Protein AF-A0A8B8CWQ3-F1 (afdb_monomer)

pLDDT: mean 86.16, std 13.31, range [24.91, 98.25]

Organism: Crassostrea virginica (NCBI:txid6565)

InterPro domains:
  IPR000629 ATP-dependent RNA helicase DEAD-box, conserved site [PS00039] (168-176)
  IPR001567 Peptidase M3A/M3B catalytic domain [PF01432] (663-1117)
  IPR001650 Helicase, C-terminal domain-like [PF00271] (249-354)
  IPR001650 Helicase, C-terminal domain-like [PS51194] (233-393)
  IPR001650 Helicase, C-terminal domain-like [SM00490] (273-354)
  IPR011545 DEAD/DEAH-box helicase domain [PF00270] (44-210)
  IPR014001 Helicase superfamily 1/2, ATP-binding domain [PS51192] (51-222)
  IPR014001 Helicase superfamily 1/2, ATP-binding domain [SM00487] (39-237)
  IPR014014 RNA helicase, DEAD-box type, Q motif [PS51195] (20-48)
  IPR024077 Neurolysin/Thimet oligopeptidase, domain 2 [G3DSA:1.10.1370.10] (593-1114)
  IPR024079 Metallopeptidase, catalytic domain superfamily [G3DSA:3.40.390.10] (794-942)
  IPR027417 P-loop containing nucleoside triphosphate hydrolase [G3DSA:3.40.50.300] (9-224)
  IPR027417 P-loop containing nucleoside triphosphate hydrolase [G3DSA:3.40.50.300] (225-432)
  IPR027417 P-loop containing nucleoside triphosphate hydrolase [SSF52540] (89-375)
  IPR044765 DDX47/Rrp3, DEAD-box helicase domain [cd17954] (21-223)
  IPR050079 DEAD box RNA helicase [PTHR47959] (9-429)

Radius of gyration: 38.23 Å; Cα contacts (8 Å, |Δi|>4): 1808; chains: 1; bounding box: 106×77×117 Å

Solvent-accessible surface area (backbone atoms only — not comparable to full-atom values): 60442 Å² total; per-residue (Å²): 137,87,80,85,84,86,73,87,79,75,79,79,75,78,69,81,74,76,84,61,44,54,56,78,51,73,47,55,67,75,52,44,52,31,34,51,75,71,63,52,87,56,61,37,74,57,26,64,63,40,28,46,48,43,63,73,63,44,14,35,36,42,35,38,59,90,91,47,47,65,66,60,28,55,44,51,42,52,52,54,53,38,67,79,53,78,53,59,41,27,34,38,37,38,28,67,36,62,55,41,22,51,52,52,45,52,52,47,39,59,56,22,56,95,73,69,58,38,69,37,68,37,38,76,96,55,64,68,66,62,46,48,54,48,56,70,69,47,29,31,32,39,24,22,23,48,64,41,44,48,52,40,61,75,70,38,88,91,55,77,48,71,69,29,44,35,42,35,32,44,46,39,47,51,31,58,70,71,66,42,57,64,37,47,56,55,50,63,71,63,38,50,85,78,51,39,31,40,41,30,20,66,57,90,44,76,66,40,58,50,51,46,71,76,65,49,65,87,56,48,77,45,77,74,66,76,85,74,70,77,61,91,55,49,48,57,30,32,35,84,46,59,70,93,46,50,70,34,53,49,53,42,51,54,59,75,51,57,91,51,34,36,39,36,32,31,87,42,65,68,53,20,47,39,52,22,44,21,36,40,70,70,75,41,54,41,41,51,37,37,76,90,53,53,70,67,56,48,52,52,46,48,49,41,41,70,73,60,80,25,44,32,39,26,24,23,74,76,41,59,54,55,55,92,70,71,85,28,47,32,30,36,29,68,38,70,57,92,48,50,70,53,47,59,62,57,49,62,49,23,34,62,95,89,39,68,20,40,28,43,34,41,34,30,91,85,34,56,68,55,50,52,48,33,31,62,64,62,73,49,85,67,51,75,56,86,76,62,66,70,68,36,57,71,42,40,65,64,47,52,52,24,48,53,50,26,53,51,55,53,51,52,55,51,51,53,55,58,59,54,71,78,61,66,92,88,79,82,88,88,71,96,67,79,60,90,38,88,86,66,42,55,90,82,29,52,61,61,40,64,87,55,79,66,50,51,91,60,55,45,66,49,47,33,29,45,30,40,39,32,34,52,53,27,47,54,50,48,54,53,47,43,46,49,58,60,72,50,87,69,83,63,45,65,63,78,62,47,49,62,51,51,63,36,43,54,53,32,51,27,26,50,29,50,28,41,49,45,12,41,65,52,18,69,68,28,32,56,28,25,56,55,35,50,58,57,40,54,59,53,62,55,50,63,48,72,39,64,40,54,54,51,40,48,54,49,27,73,75,72,54,93,64,56,64,46,54,46,48,53,49,51,52,51,51,50,50,23,48,77,65,36,61,85,51,56,72,70,56,41,53,54,45,53,51,27,53,50,52,27,52,53,24,38,52,49,35,51,53,19,46,55,52,40,40,69,70,53,59,42,80,50,61,77,82,68,51,46,68,43,55,60,83,45,33,48,74,22,30,64,90,94,55,61,44,88,72,56,75,34,32,51,50,79,41,69,66,48,52,53,38,37,30,36,36,33,71,48,62,66,58,18,41,55,50,45,51,54,59,23,32,33,20,16,76,92,26,47,94,72,76,28,33,20,63,66,27,51,53,44,30,47,54,28,41,36,53,39,19,46,73,72,72,29,94,22,34,46,55,56,54,32,76,56,32,66,71,58,44,69,67,57,51,47,53,50,49,51,51,49,45,72,67,38,41,66,53,36,38,51,51,52,48,53,48,20,59,75,63,70,42,100,67,77,51,86,45,43,50,50,28,48,52,47,53,50,46,41,67,77,44,46,54,80,62,58,70,56,53,28,48,18,24,24,50,68,52,33,52,53,35,47,50,51,49,46,22,60,28,52,53,38,45,80,43,82,54,79,94,67,58,57,85,47,89,78,45,45,36,30,37,35,26,40,85,89,68,48,74,50,20,35,44,37,39,34,51,55,54,54,94,49,29,56,97,64,65,46,59,46,68,39,32,54,23,19,67,86,75,68,38,70,13,27,30,41,34,37,38,64,42,61,65,50,94,44,90,92,46,74,35,50,34,50,73,68,51,50,52,50,49,47,34,34,52,38,50,42,46,22,37,26,50,28,67,22,58,42,45,63,26,20,15,63,75,64,31,31,72,35,50,64,48,23,59,17,40,18,52,46,57,45,40,70,33,70,79,51,41,40,61,31,33,27,23,74,89,78,58,47,59,57,55,66,68,62,50,52,32,54,54,48,58,68,53,60,69,43,59,48,54,54,39,52,51,43,40,52,21,50,52,51,44,56,70,42,48,85,58,65,52,91,95,44,70,55,64,97,62,53,74,73,53,53,50,54,53,50,43,63,75,45,40,85,57,86,83,58,96,59,64,34,45,74,43,62,47,45,50,47,70,72,59,80,31,54,66,44,58,44,27,59,61,48,10,48,25,52,8,33,35,59,20,46,60,49,61,73,21,63,99,37,71,67,54,30,27,53,48,26,38,45,41,36,70,26,66,20,19,34,27,32,28,50,59,67,64,57,38,45,28,71,59,68,76,44,83,89,49,62,56,61,48,52,54,81,68,74,60,53,75,62,57,71,71,74,105

Nearest PDB structures (foldseek):
  3ber-assembly1_A  TM=9.905E-01  e=3.267E-24  Homo sapiens
  7pmm-assembly1_B  TM=9.055E-01  e=2.180E-25  Escherichia coli K-12
  8fkx-assembly1_NI  TM=7.529E-01  e=9.101E-26  Homo sapiens
  8c6j-assembly1_7  TM=8.654E-01  e=3.984E-22  Homo sapiens
  8dpe-assembly1_A  TM=5.293E-01  e=1.150E-20  Homo sapiens

Secondary structure (DSSP, 8-state):
---------------------TGGGT--HHHHHHHHHTT--S--HHHHHHHHHHHTT--EEEE--TTSSHHHHHHHHHHHHHHHS--SS-EEEE-SSHHHHHHHHHHHHHHTGGGT--EEEE-TTS-HHHHHHHHHT--SEEEE-HHHHHHHHHHSTT---TT--EEEETTHHHHTTTTTHHHHHHHHHHS-SSSEEEEEES---HHHHHHHHHH-SSPEEEE---TT---TTEEEEEEE--GGGHHHHHHHHHHHTTTS-EEEE-SSHHHHHHHHHHHHHTT--EEEE-TTS-HHHHHHHHHHHHTTS--EEEE-HHHHSS--PPP-SEEEESS--SSHHHHHHHHTTSS-TT--EEEEEEE-TT-HHHHHHHHHHHTSPPPBPP--HHHHHHTHHHHHHHHHHHHHHHHHHHHHHHHTTTS-S------------TT--TTT-GGG-TTS-------HHHHHHHHHHHHHHHHHHHHHHHHHHHH--SPPPHHHHHHHHHHHHHHHHHHHHHHHHHHHHH-HHHHHHHHHHHHHHHHHHGGGGG-HHHHHHHHHHHHHS---HHHHHHHHHHHHHHHHTTTTS-HHHHHHHHHHHHHHHHHHHHHHHHHHHHHHTT-EEE-GGGGTT--HHHHGGGS-TTS-TTT--EEE-S-HHHHHHHHHH---HHHHHHHHHHHHTTTSGGGTTTT--SHHHHHHHHHHHHHHHHHTT-SSHHHHHHTTSSS-SHHHHHHHHHHHHHHHHHHHHHHHHHHHHHTT-SS--TTTHHHHHHHHHHHHHTHHHHTTSGGG-BHHHHHHHHHHHHHHHH-EEEEE--SS--SSTT-EEEEEEETTS-EEEEEEEEEE--TTS-SS-EEEEEE--BTTTTBPPEEEEEEEEPPPSSTTSPPBPPHHHHHHHHHHHHHHHHHHT---SSGGGSTTSSS-TTTTTHHHHHHHHHHTSHHHHHTT---TTT-PPPPHHHHHHHHHHHHTTHHHHHHHHHHHHHHHHHTT-SS-BTTB---S--HHHHHHHHHHHH-SSPPPTT--GGGG-HHHHTSS-TT-TTHHHHHHHHHHHHHHHHHTTTT-HHHHHHHHHHHIIIIITSTTSS-HHHHHHHHHSS---SHHHHGGGTTHHHHHHH-

Structure (mmCIF, N/CA/C/O backbone):
data_AF-A0A8B8CWQ3-F1
#
_entry.id   AF-A0A8B8CWQ3-F1
#
loop_
_atom_site.group_PDB
_atom_site.id
_atom_site.type_symbol
_atom_site.label_atom_id
_atom_site.label_alt_id
_atom_site.label_comp_id
_atom_site.label_asym_id
_atom_site.label_entity_id
_atom_site.label_seq_id
_atom_site.pdbx_PDB_ins_code
_atom_site.Cartn_x
_atom_site.Cartn_y
_atom_site.Cartn_z
_atom_site.occupancy
_atom_site.B_iso_or_equiv
_atom_site.auth_seq_id
_atom_site.auth_comp_id
_atom_site.auth_asym_id
_atom_site.auth_atom_id
_atom_site.pdbx_PDB_model_num
ATOM 1 N N . MET A 1 1 ? -56.857 41.352 77.312 1.00 32.06 1 MET A N 1
ATOM 2 C CA . MET A 1 1 ? -56.234 42.102 76.203 1.00 32.06 1 MET A CA 1
ATOM 3 C C . MET A 1 1 ? -55.097 41.223 75.709 1.00 32.06 1 MET A C 1
ATOM 5 O O . MET A 1 1 ? -54.047 41.223 76.328 1.00 32.06 1 MET A O 1
ATOM 9 N N . THR A 1 2 ? -55.447 40.162 74.977 1.00 31.50 2 THR A N 1
ATOM 10 C CA . THR A 1 2 ? -55.599 40.093 73.499 1.00 31.50 2 THR A CA 1
ATOM 11 C C . THR A 1 2 ? -54.231 40.001 72.831 1.00 31.50 2 THR A C 1
ATOM 13 O O . THR A 1 2 ? -53.482 40.967 72.913 1.00 31.50 2 THR A O 1
ATOM 16 N N . ASP A 1 3 ? -53.823 38.951 72.130 1.00 27.33 3 ASP A N 1
ATOM 17 C CA . ASP A 1 3 ? -54.251 37.554 71.945 1.00 27.33 3 ASP A CA 1
ATOM 18 C C . ASP A 1 3 ? -52.964 36.854 71.460 1.00 27.33 3 ASP A C 1
ATOM 20 O O . ASP A 1 3 ? -52.205 37.432 70.686 1.00 27.33 3 ASP A O 1
ATOM 24 N N . GLY A 1 4 ? -52.609 35.689 71.992 1.00 27.59 4 GLY A N 1
ATOM 25 C CA . GLY A 1 4 ? -52.719 34.464 71.203 1.00 27.59 4 GLY A CA 1
ATOM 26 C C . GLY A 1 4 ? -51.349 33.817 70.986 1.00 27.59 4 GLY A C 1
ATOM 27 O O . GLY A 1 4 ? -50.651 34.116 70.021 1.00 27.59 4 GLY A O 1
ATOM 28 N N . GLU A 1 5 ? -50.972 32.928 71.905 1.00 28.45 5 GLU A N 1
ATOM 29 C CA . GLU A 1 5 ? -49.902 31.945 71.710 1.00 28.45 5 GLU A CA 1
ATOM 30 C C . GLU A 1 5 ? -50.290 30.969 70.582 1.00 28.45 5 GLU A C 1
ATOM 32 O O . GLU A 1 5 ? -51.454 30.559 70.505 1.00 28.45 5 GLU A O 1
ATOM 37 N N . PRO A 1 6 ? -49.362 30.574 69.693 1.00 31.52 6 PRO A N 1
ATOM 38 C CA . PRO A 1 6 ? -49.697 29.723 68.563 1.00 31.52 6 PRO A CA 1
ATOM 39 C C . PRO A 1 6 ? -49.896 28.271 69.013 1.00 31.52 6 PRO A C 1
ATOM 41 O O . PRO A 1 6 ? -48.964 27.579 69.422 1.00 31.52 6 PRO A O 1
ATOM 44 N N . GLN A 1 7 ? -51.141 27.813 68.897 1.00 28.03 7 GLN A N 1
ATOM 45 C CA . GLN A 1 7 ? -51.528 26.408 68.940 1.00 28.03 7 GLN A CA 1
ATOM 46 C C . GLN A 1 7 ? -51.033 25.669 67.687 1.00 28.03 7 GLN A C 1
ATOM 48 O O . GLN A 1 7 ? -51.183 26.158 66.570 1.00 28.03 7 GLN A O 1
ATOM 53 N N . ASN A 1 8 ? -50.483 24.472 67.917 1.00 33.59 8 ASN A N 1
ATOM 54 C CA . ASN A 1 8 ? -50.429 23.303 67.032 1.00 33.59 8 ASN A CA 1
ATOM 55 C C . ASN A 1 8 ? -51.016 23.497 65.619 1.00 33.59 8 ASN A C 1
ATOM 57 O O . ASN A 1 8 ? -52.211 23.293 65.401 1.00 33.59 8 ASN A O 1
ATOM 61 N N . SER A 1 9 ? -50.157 23.780 64.637 1.00 28.61 9 SER A N 1
ATOM 62 C CA . SER A 1 9 ? -50.464 23.512 63.234 1.00 28.61 9 SER A CA 1
ATOM 63 C C . SER A 1 9 ? -50.042 22.082 62.907 1.00 28.61 9 SER A C 1
ATOM 65 O O . SER A 1 9 ? -48.859 21.778 62.756 1.00 28.61 9 SER A O 1
ATOM 67 N N . THR A 1 10 ? -51.053 21.227 62.860 1.00 27.41 10 THR A N 1
ATOM 68 C CA . THR A 1 10 ? -51.132 19.916 62.221 1.00 27.41 10 THR A CA 1
ATOM 69 C C . THR A 1 10 ? -50.079 19.714 61.131 1.00 27.41 10 THR A C 1
ATOM 71 O O . THR A 1 10 ? -50.100 20.375 60.092 1.00 27.41 10 THR A O 1
ATOM 74 N N . SER A 1 11 ? -49.178 18.759 61.360 1.00 24.91 11 SER A N 1
ATOM 75 C CA . SER A 1 11 ? -48.439 18.081 60.304 1.00 24.91 11 SER A CA 1
ATOM 76 C C . SER A 1 11 ? -49.450 17.521 59.307 1.00 24.91 11 SER A C 1
ATOM 78 O O . SER A 1 11 ? -50.196 16.597 59.630 1.00 24.91 11 SER A O 1
ATOM 80 N N . LEU A 1 12 ? -49.508 18.109 58.113 1.00 29.52 12 LEU A N 1
ATOM 81 C CA . LEU A 1 12 ? -50.113 17.450 56.966 1.00 29.52 12 LEU A CA 1
ATOM 82 C C . LEU A 1 12 ? -49.233 16.237 56.671 1.00 29.52 12 LEU A C 1
ATOM 84 O O . LEU A 1 12 ? -48.138 16.370 56.132 1.00 29.52 12 LEU A O 1
ATOM 88 N N . GLU A 1 13 ? -49.699 15.080 57.129 1.00 27.64 13 GLU A N 1
ATOM 89 C CA . GLU A 1 13 ? -49.246 13.774 56.681 1.00 27.64 13 GLU A CA 1
ATOM 90 C C . GLU A 1 13 ? -49.321 13.764 55.147 1.00 27.64 13 GLU A C 1
ATOM 92 O O . GLU A 1 13 ? -50.398 13.676 54.555 1.00 27.64 13 GLU A O 1
ATOM 97 N N . GLU A 1 14 ? -48.173 13.909 54.482 1.00 30.64 14 GLU A N 1
ATOM 98 C CA . GLU A 1 14 ? -48.020 13.440 53.111 1.00 30.64 14 GLU A CA 1
ATOM 99 C C . GLU A 1 14 ? -48.166 11.921 53.178 1.00 30.64 14 GLU A C 1
ATOM 101 O O . GLU A 1 14 ? -47.252 11.215 53.604 1.00 30.64 14 GLU A O 1
ATOM 106 N N . GLY A 1 15 ? -49.369 11.440 52.859 1.00 30.83 15 GLY A N 1
ATOM 107 C CA . GLY A 1 15 ? -49.688 10.021 52.862 1.00 30.83 15 GLY A CA 1
ATOM 108 C C . GLY A 1 15 ? -48.645 9.232 52.079 1.00 30.83 15 GLY A C 1
ATOM 109 O O . GLY A 1 15 ? -48.282 9.596 50.958 1.00 30.83 15 GLY A O 1
ATOM 110 N N . GLU A 1 16 ? -48.167 8.146 52.680 1.00 33.50 16 GLU A N 1
ATOM 111 C CA . GLU A 1 16 ? -47.409 7.116 51.986 1.00 33.50 16 GLU A CA 1
ATOM 112 C C . GLU A 1 16 ? -48.241 6.639 50.780 1.00 33.50 16 GLU A C 1
ATOM 114 O O . GLU A 1 16 ? -49.188 5.870 50.931 1.00 33.50 16 GLU A O 1
ATOM 119 N N . GLU A 1 17 ? -47.933 7.123 49.567 1.00 42.03 17 GLU A N 1
ATOM 120 C CA . GLU A 1 17 ? -48.449 6.520 48.335 1.00 42.03 17 GLU A CA 1
ATOM 121 C C . GLU A 1 17 ? -47.972 5.058 48.328 1.00 42.03 17 GLU A C 1
ATOM 123 O O . GLU A 1 17 ? -46.787 4.785 48.103 1.00 42.03 17 GLU A O 1
ATOM 128 N N . GLU A 1 18 ? -48.885 4.113 48.579 1.00 44.00 18 GLU A N 1
ATOM 129 C CA . GLU A 1 18 ? -48.667 2.689 48.326 1.00 44.00 18 GLU A CA 1
ATOM 130 C C . GLU A 1 18 ? -47.993 2.533 46.955 1.00 44.00 18 GLU A C 1
ATOM 132 O O . GLU A 1 18 ? -48.517 2.972 45.926 1.00 44.00 18 GLU A O 1
ATOM 137 N N . LYS A 1 19 ? -46.804 1.918 46.922 1.00 58.00 19 LYS A N 1
ATOM 138 C CA . LYS A 1 19 ? -46.088 1.627 45.673 1.00 58.00 19 LYS A CA 1
ATOM 139 C C . LYS A 1 19 ? -46.887 0.605 44.860 1.00 58.00 19 LYS A C 1
ATOM 141 O O . LYS A 1 19 ? -46.631 -0.594 44.944 1.00 58.00 19 LYS A O 1
ATOM 146 N N . GLN A 1 20 ? -47.843 1.081 44.063 1.00 76.50 20 GLN A N 1
ATOM 147 C CA . GLN A 1 20 ? -48.576 0.262 43.101 1.00 76.50 20 GLN A CA 1
ATOM 148 C C . GLN A 1 20 ? -47.587 -0.461 42.181 1.00 76.50 20 GLN A C 1
ATOM 150 O O . GLN A 1 20 ? -46.617 0.128 41.706 1.00 76.50 20 GLN A O 1
ATOM 155 N N . THR A 1 21 ? -47.833 -1.743 41.929 1.00 88.94 21 THR A N 1
ATOM 156 C CA . THR A 1 21 ? -47.011 -2.606 41.070 1.00 88.94 21 THR A CA 1
ATOM 157 C C . THR A 1 21 ? -47.700 -2.811 39.722 1.00 88.94 21 THR A C 1
ATOM 159 O O . THR A 1 21 ? -48.902 -2.591 39.594 1.00 88.94 21 THR A O 1
ATOM 162 N N . PHE A 1 22 ? -46.982 -3.270 38.693 1.00 90.25 22 PHE A N 1
ATOM 163 C CA . PHE A 1 22 ? -47.629 -3.622 37.418 1.00 90.25 22 PHE A CA 1
ATOM 164 C C . PHE A 1 22 ? -48.702 -4.709 37.598 1.00 90.25 22 PHE A C 1
ATOM 166 O O . PHE A 1 22 ? -49.772 -4.618 36.997 1.00 90.25 22 PHE A O 1
ATOM 173 N N . LYS A 1 23 ? -48.470 -5.666 38.506 1.00 89.69 23 LYS A N 1
ATOM 174 C CA . LYS A 1 23 ? -49.441 -6.705 38.869 1.00 89.69 23 LYS A CA 1
ATOM 175 C C . LYS A 1 23 ? -50.722 -6.120 39.470 1.00 89.69 23 LYS A C 1
ATOM 177 O O . LYS A 1 23 ? -51.814 -6.536 39.095 1.00 89.69 23 LYS A O 1
ATOM 182 N N . SER A 1 24 ? -50.621 -5.095 40.325 1.00 89.75 24 SER A N 1
ATOM 183 C CA . SER A 1 24 ? -51.809 -4.421 40.879 1.00 89.75 24 SER A CA 1
ATOM 184 C C . SER A 1 24 ? -52.592 -3.597 39.848 1.00 89.75 24 SER A C 1
ATOM 186 O O . SER A 1 24 ? -53.738 -3.251 40.110 1.00 89.75 24 SER A O 1
ATOM 188 N N . LEU A 1 25 ? -52.014 -3.299 38.675 1.00 90.69 25 LEU A N 1
ATOM 189 C CA . LEU A 1 25 ? -52.720 -2.658 37.553 1.00 90.69 25 LEU A CA 1
ATOM 190 C C . LEU A 1 25 ? -53.482 -3.657 36.662 1.00 90.69 25 LEU A C 1
ATOM 192 O O . LEU A 1 25 ? -54.095 -3.247 35.678 1.00 90.69 25 LEU A O 1
ATOM 196 N N . GLY A 1 26 ? -53.443 -4.955 36.987 1.00 88.94 26 GLY A N 1
ATOM 197 C CA . GLY A 1 26 ? -54.087 -6.014 36.209 1.00 88.94 26 GLY A CA 1
ATOM 198 C C . GLY A 1 26 ? -53.223 -6.591 35.082 1.00 88.94 26 GLY A C 1
ATOM 199 O O . GLY A 1 26 ? -53.770 -7.223 34.178 1.00 88.94 26 GLY A O 1
ATOM 200 N N . ILE A 1 27 ? -51.901 -6.374 35.112 1.00 93.50 27 ILE A N 1
ATOM 201 C CA . ILE A 1 27 ? -50.961 -6.987 34.162 1.00 93.50 27 ILE A CA 1
ATOM 202 C C . ILE A 1 27 ? -50.661 -8.442 34.556 1.00 93.50 27 ILE A C 1
ATOM 204 O O . ILE A 1 27 ? -50.439 -8.733 35.731 1.00 93.50 27 ILE A O 1
ATOM 208 N N . VAL A 1 28 ? -50.658 -9.352 33.576 1.00 93.06 28 VAL A N 1
ATOM 209 C CA . VAL A 1 28 ? -50.370 -10.786 33.765 1.00 93.06 28 VAL A CA 1
ATOM 210 C C . VAL A 1 28 ? -48.898 -11.052 34.085 1.00 93.06 28 VAL A C 1
ATOM 212 O O . VAL A 1 28 ? -48.015 -10.329 33.624 1.00 93.06 28 VAL A O 1
ATOM 215 N N . ASP A 1 29 ? -48.634 -12.142 34.813 1.00 91.38 29 ASP A N 1
ATOM 216 C CA . ASP A 1 29 ? -47.306 -12.469 35.354 1.00 91.38 29 ASP A CA 1
ATOM 217 C C . ASP A 1 29 ? -46.197 -12.478 34.284 1.00 91.38 29 ASP A C 1
ATOM 219 O O . ASP A 1 29 ? -45.156 -11.860 34.481 1.00 91.38 29 ASP A O 1
ATOM 223 N N . VAL A 1 30 ? -46.456 -13.048 33.101 1.00 90.75 30 VAL A N 1
ATOM 224 C CA . VAL A 1 30 ? -45.484 -13.106 31.986 1.00 90.75 30 VAL A CA 1
ATOM 225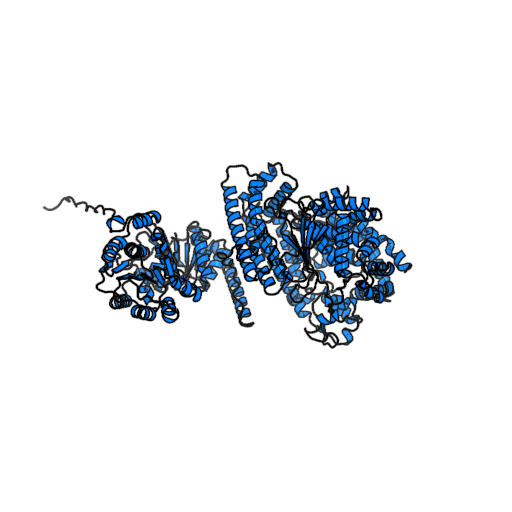 C C . VAL A 1 30 ? -45.022 -11.715 31.529 1.00 90.75 30 VAL A C 1
ATOM 227 O O . VAL A 1 30 ? -43.861 -11.520 31.171 1.00 90.75 30 VAL A O 1
ATOM 230 N N . LEU A 1 31 ? -45.918 -10.723 31.541 1.00 91.62 31 LEU A N 1
ATOM 231 C CA . LEU A 1 31 ? -45.577 -9.347 31.175 1.00 91.62 31 LEU A CA 1
ATOM 232 C C . LEU A 1 31 ? -44.981 -8.572 32.357 1.00 91.62 31 LEU A C 1
ATOM 234 O O . LEU A 1 31 ? -44.175 -7.669 32.139 1.00 91.62 31 LEU A O 1
ATOM 238 N N . CYS A 1 32 ? -45.322 -8.929 33.600 1.00 91.31 32 CYS A N 1
ATOM 239 C CA . CYS A 1 32 ? -44.632 -8.408 34.781 1.00 91.31 32 CYS A CA 1
ATOM 240 C C . CYS A 1 32 ? -43.155 -8.830 34.799 1.00 91.31 32 CYS A C 1
ATOM 242 O O . CYS A 1 32 ? -42.296 -7.976 35.013 1.00 91.31 32 CYS A O 1
ATOM 244 N N . GLU A 1 33 ? -42.850 -10.091 34.485 1.00 89.06 33 GLU A N 1
ATOM 245 C CA . GLU A 1 33 ? -41.472 -10.584 34.342 1.00 89.06 33 GLU A CA 1
ATOM 246 C C . GLU A 1 33 ? -40.707 -9.821 33.250 1.00 89.06 33 GLU A C 1
ATOM 248 O O . GLU A 1 33 ? -39.565 -9.408 33.459 1.00 89.06 33 GLU A O 1
ATOM 253 N N . ALA A 1 34 ? -41.347 -9.553 32.106 1.00 89.31 34 ALA A N 1
ATOM 254 C CA . ALA A 1 34 ? -40.750 -8.742 31.044 1.00 89.31 34 ALA A CA 1
ATOM 255 C C . ALA A 1 34 ? -40.442 -7.306 31.519 1.00 89.31 34 ALA A C 1
ATOM 257 O O . ALA A 1 34 ? -39.368 -6.769 31.240 1.00 89.31 34 ALA A O 1
ATOM 258 N N . CYS A 1 35 ? -41.338 -6.684 32.295 1.00 89.25 35 CYS A N 1
ATOM 259 C CA . CYS A 1 35 ? -41.077 -5.383 32.919 1.00 89.25 35 CYS A CA 1
ATOM 260 C C . CYS A 1 35 ? -39.890 -5.429 33.898 1.00 89.25 35 CYS A C 1
ATOM 262 O O . CYS A 1 35 ? -39.070 -4.507 33.904 1.00 89.25 35 CYS A O 1
ATOM 264 N N . GLU A 1 36 ? -39.756 -6.488 34.698 1.00 86.50 36 GLU A N 1
ATOM 265 C CA . GLU A 1 36 ? -38.629 -6.664 35.623 1.00 86.50 36 GLU A CA 1
ATOM 266 C C . GLU A 1 36 ? -37.293 -6.836 34.890 1.00 86.50 36 GLU A C 1
ATOM 268 O O . GLU A 1 36 ? -36.308 -6.186 35.254 1.00 86.50 36 GLU A O 1
ATOM 273 N N . GLN A 1 37 ? -37.265 -7.623 33.809 1.00 85.69 37 GLN A N 1
ATOM 274 C CA . GLN A 1 37 ? -36.088 -7.788 32.944 1.00 85.69 37 GLN A CA 1
ATOM 275 C C . GLN A 1 37 ? -35.660 -6.461 32.302 1.00 85.69 37 GLN A C 1
ATOM 277 O O . GLN A 1 37 ? -34.469 -6.150 32.229 1.00 85.69 37 GLN A O 1
ATOM 282 N N . LEU A 1 38 ? -36.633 -5.623 31.930 1.00 83.56 38 LEU A N 1
ATOM 283 C CA . LEU A 1 38 ? -36.410 -4.254 31.454 1.00 83.56 38 LEU A CA 1
ATOM 284 C C . LEU A 1 38 ? -36.100 -3.249 32.573 1.00 83.56 38 LEU A C 1
ATOM 286 O O . LEU A 1 38 ? -35.913 -2.059 32.307 1.00 83.56 38 LEU A O 1
ATOM 290 N N . LYS A 1 39 ? -35.995 -3.712 33.825 1.00 85.94 39 LYS A N 1
ATOM 291 C CA . LYS A 1 39 ? -35.701 -2.918 35.027 1.00 85.94 39 LYS A CA 1
ATOM 292 C C . LYS A 1 39 ? -36.759 -1.846 35.325 1.00 85.94 39 LYS A C 1
ATOM 294 O O . LYS A 1 39 ? -36.456 -0.831 35.961 1.00 85.94 39 LYS A O 1
ATOM 299 N N . TRP A 1 40 ? -38.008 -2.061 34.912 1.00 86.00 40 TRP A N 1
ATOM 300 C CA . TRP A 1 40 ? -39.143 -1.191 35.226 1.00 86.00 40 TRP A CA 1
ATOM 301 C C . TRP A 1 40 ? -39.664 -1.505 36.630 1.00 86.00 40 TRP A C 1
ATOM 303 O O . TRP A 1 40 ? -40.588 -2.286 36.818 1.00 86.00 40 TRP A O 1
ATOM 313 N N . LYS A 1 41 ? -39.045 -0.887 37.641 1.00 77.38 41 LYS A N 1
ATOM 314 C CA . LYS A 1 41 ? -39.322 -1.186 39.058 1.00 77.38 41 LYS A CA 1
ATOM 315 C C . LYS A 1 41 ? -40.734 -0.808 39.527 1.00 77.38 41 LYS A C 1
ATOM 317 O O . LYS A 1 41 ? -41.227 -1.405 40.475 1.00 77.38 41 LYS A O 1
ATOM 322 N N . ALA A 1 42 ? -41.351 0.211 38.926 1.00 85.00 42 ALA A N 1
ATOM 323 C CA . ALA A 1 42 ? -42.695 0.671 39.275 1.00 85.00 42 ALA A CA 1
ATOM 324 C C . ALA A 1 42 ? -43.361 1.388 38.082 1.00 85.00 42 ALA A C 1
ATOM 326 O O . ALA A 1 42 ? -42.652 2.045 37.310 1.00 85.00 42 ALA A O 1
ATOM 327 N N . PRO A 1 43 ? -44.698 1.313 37.942 1.00 89.25 43 PRO A N 1
ATOM 328 C CA . PRO A 1 43 ? -45.438 2.013 36.903 1.00 89.25 43 PRO A CA 1
ATOM 329 C C . PRO A 1 43 ? -45.381 3.536 37.077 1.00 89.25 43 PRO A C 1
ATOM 331 O O . PRO A 1 43 ? -45.577 4.093 38.167 1.00 89.25 43 PRO A O 1
ATOM 334 N N . THR A 1 44 ? -45.148 4.235 35.967 1.00 88.88 44 THR A N 1
ATOM 335 C CA . THR A 1 44 ? -45.184 5.702 35.927 1.00 88.88 44 THR A CA 1
ATOM 336 C C . THR A 1 44 ? -46.612 6.222 36.103 1.00 88.88 44 THR A C 1
ATOM 338 O O . THR A 1 44 ? -47.577 5.495 35.888 1.00 88.88 44 THR A O 1
ATOM 341 N N . LYS A 1 45 ? -46.782 7.499 36.467 1.00 86.88 45 LYS A N 1
ATOM 342 C CA . LYS A 1 45 ? -48.118 8.081 36.703 1.00 86.88 45 LYS A CA 1
ATOM 343 C C . LYS A 1 45 ? -49.073 7.896 35.508 1.00 86.88 45 LYS A C 1
ATOM 345 O O . LYS A 1 45 ? -50.213 7.500 35.696 1.00 86.88 45 LYS A O 1
ATOM 350 N N . ILE A 1 46 ? -48.593 8.091 34.272 1.00 88.69 46 ILE A N 1
ATOM 351 C CA . ILE A 1 46 ? -49.405 7.843 33.065 1.00 88.69 46 ILE A CA 1
ATOM 352 C C . ILE A 1 46 ? -49.742 6.358 32.877 1.00 88.69 46 ILE A C 1
ATOM 354 O O . ILE A 1 46 ? -50.825 6.045 32.400 1.00 88.69 46 ILE A O 1
ATOM 358 N N . GLN A 1 47 ? -48.851 5.441 33.265 1.00 92.69 47 GLN A N 1
ATOM 359 C CA . GLN A 1 47 ? -49.100 4.000 33.198 1.00 92.69 47 GLN A CA 1
ATOM 360 C C . GLN A 1 47 ? -50.141 3.561 34.236 1.00 92.69 47 GLN A C 1
ATOM 362 O O . GLN A 1 47 ? -51.045 2.813 33.878 1.00 92.69 47 GLN A O 1
ATOM 367 N N . ARG A 1 48 ? -50.059 4.061 35.479 1.00 91.50 48 ARG A N 1
ATOM 368 C CA . ARG A 1 48 ? -51.023 3.761 36.558 1.00 91.50 48 ARG A CA 1
ATOM 369 C C . ARG A 1 48 ? -52.458 4.090 36.157 1.00 91.50 48 ARG A C 1
ATOM 371 O O . ARG A 1 48 ? -53.354 3.290 36.380 1.00 91.50 48 ARG A O 1
ATOM 378 N N . GLU A 1 49 ? -52.645 5.239 35.520 1.00 90.00 49 GLU A N 1
ATOM 379 C CA . GLU A 1 49 ? -53.966 5.734 35.132 1.00 90.00 49 GLU A CA 1
ATOM 380 C C . GLU A 1 49 ? -54.465 5.129 33.806 1.00 90.00 49 GLU A C 1
ATOM 382 O O . GLU A 1 49 ? -55.640 4.792 33.668 1.00 90.00 49 GLU A O 1
ATOM 387 N N . ALA A 1 50 ? -53.590 4.974 32.804 1.00 93.06 50 ALA A N 1
ATOM 388 C CA . ALA A 1 50 ? -54.012 4.555 31.465 1.00 93.06 50 ALA A CA 1
ATOM 389 C C . ALA A 1 50 ? -54.144 3.032 31.301 1.00 93.06 50 ALA A C 1
ATOM 391 O O . ALA A 1 50 ? -55.021 2.586 30.559 1.00 93.06 50 ALA A O 1
ATOM 392 N N . ILE A 1 51 ? -53.299 2.229 31.963 1.00 94.62 51 ILE A N 1
ATOM 393 C CA . ILE A 1 51 ? -53.272 0.767 31.778 1.00 94.62 51 ILE A CA 1
ATOM 394 C C . ILE A 1 51 ? -54.596 0.106 32.199 1.00 94.62 51 ILE A C 1
ATOM 396 O O . ILE A 1 51 ? -55.158 -0.613 31.369 1.00 94.62 51 ILE A O 1
ATOM 400 N N . PRO A 1 52 ? -55.150 0.349 33.406 1.00 92.75 52 PRO A N 1
ATOM 401 C CA . PRO A 1 52 ? -56.385 -0.316 33.835 1.00 92.75 52 PRO A CA 1
ATOM 402 C C . PRO A 1 52 ? -57.567 -0.002 32.911 1.00 92.75 52 PRO A C 1
ATOM 404 O O . PRO A 1 52 ? -58.357 -0.879 32.565 1.00 92.75 52 PRO A O 1
ATOM 407 N N . VAL A 1 53 ? -57.649 1.246 32.451 1.00 92.00 53 VAL A N 1
ATOM 408 C CA . VAL A 1 53 ? -58.698 1.722 31.543 1.00 92.00 53 VAL A CA 1
ATOM 409 C C . VAL A 1 53 ? -58.567 1.093 30.152 1.00 92.00 53 VAL A C 1
ATOM 411 O O . VAL A 1 53 ? -59.564 0.666 29.562 1.00 92.00 53 VAL A O 1
ATOM 414 N N . ALA A 1 54 ? -57.341 0.990 29.633 1.00 92.25 54 ALA A N 1
ATOM 415 C CA . ALA A 1 54 ? -57.075 0.337 28.355 1.00 92.25 54 ALA A CA 1
ATOM 416 C C . ALA A 1 54 ? -57.379 -1.174 28.401 1.00 92.25 54 ALA A C 1
ATOM 418 O O . ALA A 1 54 ? -57.919 -1.715 27.435 1.00 92.25 54 ALA A O 1
ATOM 419 N N . LEU A 1 55 ? -57.098 -1.849 29.524 1.00 91.81 55 LEU A N 1
ATOM 420 C CA . LEU A 1 55 ? -57.421 -3.269 29.737 1.00 91.81 55 LEU A CA 1
ATOM 421 C C . LEU A 1 55 ? -58.931 -3.543 29.794 1.00 91.81 55 LEU A C 1
ATOM 423 O O . LEU A 1 55 ? -59.379 -4.591 29.337 1.00 91.81 55 LEU A O 1
ATOM 427 N N . GLN A 1 56 ? -59.730 -2.591 30.282 1.00 90.38 56 GLN A N 1
ATOM 428 C CA . GLN A 1 56 ? -61.199 -2.666 30.243 1.00 90.38 56 GLN A CA 1
ATOM 429 C C . GLN A 1 56 ? -61.773 -2.491 28.824 1.00 90.38 56 GLN A C 1
ATOM 431 O O . GLN A 1 56 ? -62.981 -2.609 28.617 1.00 90.38 56 GLN A O 1
ATOM 436 N N . GLY A 1 57 ? -60.923 -2.214 27.831 1.00 86.88 57 GLY A N 1
ATOM 437 C CA . GLY A 1 57 ? -61.325 -2.026 26.443 1.00 86.88 57 GLY A CA 1
ATOM 438 C C . GLY A 1 57 ? -61.896 -0.640 26.150 1.00 86.88 57 GLY A C 1
ATOM 439 O O . GLY A 1 57 ? -62.620 -0.491 25.170 1.00 86.88 57 GLY A O 1
ATOM 440 N N . SER A 1 58 ? -61.602 0.376 26.960 1.00 90.31 58 SER A N 1
ATOM 441 C CA . SER A 1 58 ? -61.972 1.757 26.627 1.00 90.31 58 SER A CA 1
ATOM 442 C C . SER A 1 58 ? -60.969 2.382 25.653 1.00 90.31 58 SER A C 1
ATOM 444 O O . SER A 1 58 ? -59.780 2.062 25.676 1.00 90.31 58 SER A O 1
ATOM 446 N N . ASP A 1 59 ? -61.439 3.305 24.815 1.00 94.62 59 ASP A N 1
ATOM 447 C CA . ASP A 1 59 ? -60.562 4.203 24.062 1.00 94.62 59 ASP A CA 1
ATOM 448 C C . ASP A 1 59 ? -59.892 5.190 25.037 1.00 94.62 59 ASP A C 1
ATOM 450 O O . ASP A 1 59 ? -60.529 5.656 25.985 1.00 94.62 59 ASP A O 1
ATOM 454 N N . VAL A 1 60 ? -58.616 5.529 24.826 1.00 94.69 60 VAL A N 1
ATOM 455 C CA . VAL A 1 60 ? -57.832 6.331 25.789 1.00 94.69 60 VAL A CA 1
ATOM 456 C C . VAL A 1 60 ? -57.185 7.532 25.119 1.00 94.69 60 VAL A C 1
ATOM 458 O O . VAL A 1 60 ? -56.624 7.428 24.029 1.00 94.69 60 VAL A O 1
ATOM 461 N N . ILE A 1 61 ? -57.217 8.671 25.811 1.00 93.50 61 ILE A N 1
ATOM 462 C CA . ILE A 1 61 ? -56.424 9.859 25.489 1.00 93.50 61 ILE A CA 1
ATOM 463 C C . ILE A 1 61 ? -55.424 10.081 26.618 1.00 93.50 61 ILE A C 1
ATOM 465 O O . ILE A 1 61 ? -55.808 10.529 27.696 1.00 93.50 61 ILE A O 1
ATOM 469 N N . GLY A 1 62 ? -54.150 9.799 26.362 1.00 90.19 62 GLY A N 1
ATOM 470 C CA . GLY A 1 62 ? -53.062 10.020 27.310 1.00 90.19 62 GLY A CA 1
ATOM 471 C C . GLY A 1 62 ? -52.323 11.329 27.040 1.00 90.19 62 GLY A C 1
ATOM 472 O O . GLY A 1 62 ? -51.614 11.453 26.037 1.00 90.19 62 GLY A O 1
ATOM 473 N N . LEU A 1 63 ? -52.452 12.295 27.952 1.00 85.38 63 LEU A N 1
ATOM 474 C CA . LEU A 1 63 ? -51.714 13.558 27.940 1.00 85.38 63 LEU A CA 1
ATOM 475 C C . LEU A 1 63 ? -50.607 13.541 28.992 1.00 85.38 63 LEU A C 1
ATOM 477 O O . LEU A 1 63 ? -50.859 13.666 30.193 1.00 85.38 63 LEU A O 1
ATOM 481 N N . ALA A 1 64 ? -49.372 13.388 28.520 1.00 80.69 64 ALA A N 1
ATOM 482 C CA . ALA A 1 64 ? -48.191 13.410 29.369 1.00 80.69 64 ALA A CA 1
ATOM 483 C C . ALA A 1 64 ? -46.946 13.838 28.583 1.00 80.69 64 ALA A C 1
ATOM 485 O O . ALA A 1 64 ? -46.844 13.638 27.367 1.00 80.69 64 ALA A O 1
ATOM 486 N N . GLU A 1 65 ? -45.961 14.392 29.284 1.00 67.88 65 GLU A N 1
ATOM 487 C CA . GLU A 1 65 ? -44.696 14.836 28.699 1.00 67.88 65 GLU A CA 1
ATOM 488 C C . GLU A 1 65 ? -43.884 13.691 28.061 1.00 67.88 65 GLU A C 1
ATOM 490 O O . GLU A 1 65 ? -44.210 12.503 28.169 1.00 67.88 65 GLU A O 1
ATOM 495 N N . THR A 1 66 ? -42.833 14.038 27.318 1.00 66.56 66 THR A N 1
ATOM 496 C CA . THR A 1 66 ? -41.939 13.035 26.710 1.00 66.56 66 THR A CA 1
ATOM 497 C C . THR A 1 66 ? -41.114 12.359 27.805 1.00 66.56 66 THR A C 1
ATOM 499 O O . THR A 1 66 ? -40.630 13.036 28.701 1.00 66.56 66 THR A O 1
ATOM 502 N N . GLY A 1 67 ? -40.941 11.036 27.741 1.00 65.06 67 GLY A N 1
ATOM 503 C CA . GLY A 1 67 ? -40.225 10.281 28.780 1.00 65.06 67 GLY A CA 1
ATOM 504 C C . GLY A 1 67 ? -41.078 9.886 29.993 1.00 65.06 67 GLY A C 1
ATOM 505 O O . GLY A 1 67 ? -40.568 9.252 30.908 1.00 65.06 67 GLY A O 1
ATOM 506 N N . SER A 1 68 ? -42.381 10.178 29.983 1.00 71.69 68 SER A N 1
ATOM 507 C CA . SER A 1 68 ? -43.320 9.778 31.043 1.00 71.69 68 SER A CA 1
ATOM 508 C C . SER A 1 68 ? -43.701 8.289 31.030 1.00 71.69 68 SER A C 1
ATOM 510 O O . SER A 1 68 ? -44.401 7.844 31.931 1.00 71.69 68 SER A O 1
ATOM 512 N N . GLY A 1 69 ? -43.256 7.496 30.046 1.00 81.94 69 GLY A N 1
ATOM 513 C CA . GLY A 1 69 ? -43.557 6.057 29.950 1.00 81.94 69 GLY A CA 1
ATOM 514 C C . GLY A 1 69 ? -44.780 5.686 29.095 1.00 81.94 69 GLY A C 1
ATOM 515 O O . GLY A 1 69 ? -45.317 4.589 29.252 1.00 81.94 69 GLY A O 1
ATOM 516 N N . LYS A 1 70 ? -45.216 6.570 28.181 1.00 89.12 70 LYS A N 1
ATOM 517 C CA . LYS A 1 70 ? -46.393 6.379 27.300 1.00 89.12 70 LYS A CA 1
ATOM 518 C C . LYS A 1 70 ? -46.352 5.090 26.476 1.00 89.12 70 LYS A C 1
ATOM 520 O O . LYS A 1 70 ? -47.373 4.425 26.371 1.00 89.12 70 LYS A O 1
ATOM 525 N N . THR A 1 71 ? -45.182 4.700 25.969 1.00 90.81 71 THR A N 1
ATOM 526 C CA . THR A 1 71 ? -45.026 3.469 25.177 1.00 90.81 71 THR A CA 1
ATOM 527 C C . THR A 1 71 ? -45.459 2.229 25.950 1.00 90.81 71 THR A C 1
ATOM 529 O O . THR A 1 71 ? -46.275 1.457 25.460 1.00 90.81 71 THR A O 1
ATOM 532 N N . GLY A 1 72 ? -45.014 2.084 27.203 1.00 90.19 72 GLY A N 1
ATOM 533 C CA . GLY A 1 72 ? -45.466 0.995 28.074 1.00 90.19 72 GLY A CA 1
ATOM 534 C C . GLY A 1 72 ? -46.968 1.048 28.373 1.00 90.19 72 GLY A C 1
ATOM 535 O O . GLY A 1 72 ? -47.606 0.004 28.465 1.00 90.19 72 GLY A O 1
ATOM 536 N N . ALA A 1 73 ? -47.549 2.251 28.455 1.00 93.12 73 ALA A N 1
ATOM 537 C CA . ALA A 1 73 ? -48.967 2.439 28.763 1.00 93.12 73 ALA A CA 1
ATOM 538 C C . ALA A 1 73 ? -49.908 1.898 27.672 1.00 93.12 73 ALA A C 1
ATOM 540 O O . ALA A 1 73 ? -51.006 1.458 28.001 1.00 93.12 73 ALA A O 1
ATOM 541 N N . PHE A 1 74 ? -49.494 1.895 26.398 1.00 95.06 74 PHE A N 1
ATOM 542 C CA . PHE A 1 74 ? -50.262 1.251 25.324 1.00 95.06 74 PHE A CA 1
ATOM 543 C C . PHE A 1 74 ? -49.748 -0.137 24.940 1.00 95.06 74 PHE A C 1
ATOM 545 O O . PHE A 1 74 ? -50.550 -0.977 24.541 1.00 95.06 74 PHE A O 1
ATOM 552 N N . ALA A 1 75 ? -48.444 -0.406 25.055 1.00 95.31 75 ALA A N 1
ATOM 553 C CA . ALA A 1 75 ? -47.880 -1.686 24.640 1.00 95.31 75 ALA A CA 1
ATOM 554 C C . ALA A 1 75 ? -48.346 -2.835 25.544 1.00 95.31 75 ALA A C 1
ATOM 556 O O . ALA A 1 75 ? -48.767 -3.871 25.035 1.00 95.31 75 ALA A O 1
ATOM 557 N N . LEU A 1 76 ? -48.348 -2.635 26.867 1.00 94.69 76 LEU A N 1
ATOM 558 C CA . LEU A 1 76 ? -48.721 -3.672 27.835 1.00 94.69 76 LEU A CA 1
ATOM 559 C C . LEU A 1 76 ? -50.174 -4.168 27.664 1.00 94.69 76 LEU A C 1
ATOM 561 O O . LEU A 1 76 ? -50.359 -5.378 27.521 1.00 94.69 76 LEU A O 1
ATOM 565 N N . PRO A 1 77 ? -51.206 -3.299 27.574 1.00 94.56 77 PRO A N 1
ATOM 566 C CA . PRO A 1 77 ? -52.576 -3.751 27.312 1.00 94.56 77 PRO A CA 1
ATOM 567 C C . PRO A 1 77 ? -52.752 -4.470 25.966 1.00 94.56 77 PRO A C 1
ATOM 569 O O . PRO A 1 77 ? -53.516 -5.435 25.870 1.00 94.56 77 PRO A O 1
ATOM 572 N N . ILE A 1 78 ? -52.042 -4.023 24.921 1.00 95.81 78 ILE A N 1
ATOM 573 C CA . ILE A 1 78 ? -52.093 -4.643 23.587 1.00 95.81 78 ILE A CA 1
ATOM 574 C C . ILE A 1 78 ? -51.501 -6.051 23.635 1.00 95.81 78 ILE A C 1
ATOM 576 O O . ILE A 1 78 ? -52.135 -6.991 23.158 1.00 95.81 78 ILE A O 1
ATOM 580 N N . LEU A 1 79 ? -50.314 -6.203 24.228 1.00 94.75 79 LEU A N 1
ATOM 581 C CA . LEU A 1 79 ? -49.639 -7.493 24.362 1.00 94.75 79 LEU A CA 1
ATOM 582 C C . LEU A 1 79 ? -50.444 -8.466 25.223 1.00 94.75 79 LEU A C 1
ATOM 584 O O . LEU A 1 79 ? -50.581 -9.628 24.853 1.00 94.75 79 LEU A O 1
ATOM 588 N N . GLN A 1 80 ? -51.045 -7.990 26.315 1.00 93.75 80 GLN A N 1
ATOM 589 C CA . GLN A 1 80 ? -51.884 -8.820 27.178 1.00 93.75 80 GLN A CA 1
ATOM 590 C C . GLN A 1 80 ? -53.122 -9.357 26.453 1.00 93.75 80 GLN A C 1
ATOM 592 O O . GLN A 1 80 ? -53.455 -10.533 26.569 1.00 93.75 80 GLN A O 1
ATOM 597 N N . THR A 1 81 ? -53.799 -8.518 25.671 1.00 91.62 81 THR A N 1
ATOM 598 C CA . THR A 1 81 ? -54.994 -8.959 24.933 1.00 91.62 81 THR A CA 1
ATOM 599 C C . THR A 1 81 ? -54.621 -9.863 23.754 1.00 91.62 81 THR A C 1
ATOM 601 O O . THR A 1 81 ? -55.353 -10.792 23.411 1.00 91.62 81 THR A O 1
ATOM 604 N N . LEU A 1 82 ? -53.457 -9.622 23.147 1.00 91.06 82 LEU A N 1
ATOM 605 C CA . LEU A 1 82 ? -52.907 -10.465 22.091 1.00 91.06 82 LEU A CA 1
ATOM 606 C C . LEU A 1 82 ? -52.459 -11.841 22.614 1.00 91.06 82 LEU A C 1
ATOM 608 O O . LEU A 1 82 ? -52.549 -12.815 21.873 1.00 91.06 82 LEU A O 1
ATOM 612 N N . LEU A 1 83 ? -52.027 -11.931 23.877 1.00 89.94 83 LEU A N 1
ATOM 613 C CA . LEU A 1 83 ? -51.733 -13.197 24.552 1.00 89.94 83 LEU A CA 1
ATOM 614 C C . LEU A 1 83 ? -52.973 -14.073 24.718 1.00 89.94 83 LEU A C 1
ATOM 616 O O . LEU A 1 83 ? -52.917 -15.267 24.441 1.00 89.94 83 LEU A O 1
ATOM 620 N N . ASP A 1 84 ? -54.087 -13.472 25.138 1.00 86.56 84 ASP A N 1
ATOM 621 C CA . ASP A 1 84 ? -55.370 -14.168 25.283 1.00 86.56 84 ASP A CA 1
ATOM 622 C C . ASP A 1 84 ? -55.935 -14.606 23.919 1.00 86.56 84 ASP A C 1
ATOM 624 O O . ASP A 1 84 ? -56.479 -15.701 23.769 1.00 86.56 84 ASP A O 1
ATOM 628 N N . LYS A 1 85 ? -55.780 -13.762 22.888 1.00 86.50 85 LYS A N 1
ATOM 629 C CA . LYS A 1 85 ? -56.302 -14.015 21.533 1.00 86.50 85 LYS A CA 1
ATOM 630 C C . LYS A 1 85 ? -55.238 -13.769 20.460 1.00 86.50 85 LYS A C 1
ATOM 632 O O . LYS A 1 85 ? -55.269 -12.719 19.805 1.00 86.50 85 LYS A O 1
ATOM 637 N N . PRO A 1 86 ? -54.337 -14.741 20.219 1.00 87.06 86 PRO A N 1
ATOM 638 C CA . PRO A 1 86 ? -53.280 -14.611 19.223 1.00 87.06 86 PRO A CA 1
ATOM 639 C C . PRO A 1 86 ? -53.842 -14.362 17.824 1.00 87.06 86 PRO A C 1
ATOM 641 O O . PRO A 1 86 ? -54.574 -15.178 17.261 1.00 87.06 86 PRO A O 1
ATOM 644 N N . GLN A 1 87 ? -53.480 -13.227 17.233 1.00 90.50 87 GLN A N 1
ATOM 645 C CA . GLN A 1 87 ? -53.953 -12.833 15.913 1.00 90.50 87 GLN A CA 1
ATOM 646 C C . GLN A 1 87 ? -52.875 -12.039 15.174 1.00 90.50 87 GLN A C 1
ATOM 648 O O . GLN A 1 87 ? -52.181 -11.204 15.748 1.00 90.50 87 GLN A O 1
ATOM 653 N N . ARG A 1 88 ? -52.746 -12.264 13.866 1.00 92.75 88 ARG A N 1
ATOM 654 C CA . ARG A 1 88 ? -51.873 -11.453 13.004 1.00 92.75 88 ARG A CA 1
ATOM 655 C C . ARG A 1 88 ? -52.545 -10.122 12.654 1.00 92.75 88 ARG A C 1
ATOM 657 O O . ARG A 1 88 ? -53.776 -10.034 12.648 1.00 92.75 88 ARG A O 1
ATOM 664 N N . LEU A 1 89 ? -51.736 -9.113 12.328 1.00 93.50 89 LEU A N 1
ATOM 665 C CA . LEU A 1 89 ? -52.163 -7.748 11.993 1.00 93.50 89 LEU A CA 1
ATOM 666 C C . LEU A 1 89 ? -53.160 -7.201 13.029 1.00 93.50 89 LEU A C 1
ATOM 668 O O . LEU A 1 89 ? -54.262 -6.765 12.694 1.00 93.50 89 LEU A O 1
ATOM 672 N N . TYR A 1 90 ? -52.787 -7.324 14.302 1.00 95.25 90 TYR A N 1
ATOM 673 C CA . TYR A 1 90 ? -53.638 -7.051 15.454 1.00 95.25 90 TYR A CA 1
ATOM 674 C C . TYR A 1 90 ? -53.638 -5.576 15.851 1.00 95.25 90 TYR A C 1
ATOM 676 O O . TYR A 1 90 ? -54.699 -5.011 16.125 1.00 95.25 90 TYR A O 1
ATOM 684 N N . ALA A 1 91 ? -52.463 -4.944 15.837 1.00 96.88 91 ALA A N 1
ATOM 685 C CA . ALA A 1 91 ? -52.283 -3.552 16.228 1.00 96.88 91 ALA A CA 1
ATOM 686 C C . ALA A 1 91 ? -51.520 -2.751 15.166 1.00 96.88 91 ALA A C 1
ATOM 688 O O . ALA A 1 91 ? -50.600 -3.261 14.524 1.00 96.88 91 ALA A O 1
ATOM 689 N N . LEU A 1 92 ? -51.910 -1.485 15.008 1.00 97.69 92 LEU A N 1
ATOM 690 C CA . LEU A 1 92 ? -51.263 -0.494 14.160 1.00 97.69 92 LEU A CA 1
ATOM 691 C C . LEU A 1 92 ? -50.860 0.671 15.051 1.00 97.69 92 LEU A C 1
ATOM 693 O O . LEU A 1 92 ? -51.719 1.265 15.701 1.00 97.69 92 LEU A O 1
ATOM 697 N N . VAL A 1 93 ? -49.582 1.024 15.033 1.00 97.88 93 VAL A N 1
ATOM 698 C CA . VAL A 1 93 ? -49.056 2.185 15.744 1.00 97.88 93 VAL A CA 1
ATOM 699 C C . VAL A 1 93 ? -48.596 3.221 14.734 1.00 97.88 93 VAL A C 1
ATOM 701 O O . VAL A 1 93 ? -47.658 2.986 13.976 1.00 97.88 93 VAL A O 1
ATOM 704 N N . LEU A 1 94 ? -49.268 4.367 14.719 1.00 96.81 94 LEU A N 1
ATOM 705 C CA . LEU A 1 94 ? -48.899 5.526 13.920 1.00 96.81 94 LEU A CA 1
ATOM 706 C C . LEU A 1 94 ? -48.025 6.464 14.742 1.00 96.81 94 LEU A C 1
ATOM 708 O O . LEU A 1 94 ? -48.349 6.790 15.884 1.00 96.81 94 LEU A O 1
ATOM 712 N N . THR A 1 95 ? -46.930 6.908 14.136 1.00 93.56 95 THR A N 1
ATOM 713 C CA . THR A 1 95 ? -45.927 7.764 14.774 1.00 93.56 95 THR A CA 1
ATOM 714 C C . THR A 1 95 ? -45.319 8.735 13.750 1.00 93.56 95 THR A C 1
ATOM 716 O O . THR A 1 95 ? -45.265 8.406 12.559 1.00 93.56 95 THR A O 1
ATOM 719 N N . PRO A 1 96 ? -44.910 9.959 14.143 1.00 85.38 96 PRO A N 1
ATOM 720 C CA . PRO A 1 96 ? -44.530 11.007 13.191 1.00 85.38 96 PRO A CA 1
ATOM 721 C C . PRO A 1 96 ? -43.176 10.792 12.505 1.00 85.38 96 PRO A C 1
ATOM 723 O O . PRO A 1 96 ? -42.962 11.325 11.416 1.00 85.38 96 PRO A O 1
ATOM 726 N N . THR A 1 97 ? -42.246 10.053 13.118 1.00 82.31 97 THR A N 1
ATOM 727 C CA . THR A 1 97 ? -40.882 9.898 12.589 1.00 82.31 97 THR A CA 1
ATOM 728 C C . THR A 1 97 ? -40.473 8.439 12.457 1.00 82.31 97 THR A C 1
ATOM 730 O O . THR A 1 97 ? -41.010 7.550 13.118 1.00 82.31 97 THR A O 1
ATOM 733 N N . ARG A 1 98 ? -39.494 8.187 11.582 1.00 82.62 98 ARG A N 1
ATOM 734 C CA . ARG A 1 98 ? -38.997 6.833 11.297 1.00 82.62 98 ARG A CA 1
ATOM 735 C C . ARG A 1 98 ? -38.312 6.241 12.523 1.00 82.62 98 ARG A C 1
ATOM 737 O O . ARG A 1 98 ? -38.490 5.082 12.859 1.00 82.62 98 ARG A O 1
ATOM 744 N N . GLU A 1 99 ? -37.552 7.080 13.204 1.00 77.81 99 GLU A N 1
ATOM 745 C CA . GLU A 1 99 ? -36.748 6.748 14.370 1.00 77.81 99 GLU A CA 1
ATOM 746 C C . GLU A 1 99 ? -37.613 6.354 15.567 1.00 77.81 99 GLU A C 1
ATOM 748 O O . GLU A 1 99 ? -37.299 5.393 16.266 1.00 77.81 99 GLU A O 1
ATOM 753 N N . LEU A 1 100 ? -38.735 7.053 15.765 1.00 79.94 100 LEU A N 1
ATOM 754 C CA . LEU A 1 100 ? -39.685 6.709 16.812 1.00 79.94 100 LEU A CA 1
ATOM 755 C C . LEU A 1 100 ? -40.420 5.399 16.483 1.00 79.94 100 LEU A C 1
ATOM 757 O O . LEU A 1 100 ? -40.701 4.616 17.385 1.00 79.94 100 LEU A O 1
ATOM 761 N N . ALA A 1 101 ? -40.655 5.104 15.199 1.00 87.56 101 ALA A N 1
ATOM 762 C CA . ALA A 1 101 ? -41.226 3.825 14.777 1.00 87.56 101 ALA A CA 1
ATOM 763 C C . ALA A 1 101 ? -40.333 2.632 15.151 1.00 87.56 101 ALA A C 1
ATOM 765 O O . ALA A 1 101 ? -40.828 1.647 15.699 1.00 87.56 101 ALA A O 1
ATOM 766 N N . PHE A 1 102 ? -39.021 2.741 14.922 1.00 84.31 102 PHE A N 1
ATOM 767 C CA . PHE A 1 102 ? -38.064 1.715 15.345 1.00 84.31 102 PHE A CA 1
ATOM 768 C C . PHE A 1 102 ? -38.015 1.559 16.869 1.00 84.31 102 PHE A C 1
ATOM 770 O O . PHE A 1 102 ? -38.142 0.442 17.358 1.00 84.31 102 PHE A O 1
ATOM 777 N N . GLN A 1 103 ? -37.958 2.662 17.624 1.00 80.81 103 GLN A N 1
ATOM 778 C CA . GLN A 1 103 ? -37.969 2.614 19.095 1.00 80.81 103 GLN A CA 1
ATOM 779 C C . GLN A 1 103 ? -39.218 1.929 19.647 1.00 80.81 103 GLN A C 1
ATOM 781 O O . GLN A 1 103 ? -39.139 1.123 20.570 1.00 80.81 103 GLN A O 1
ATOM 786 N N . ILE A 1 104 ? -40.390 2.240 19.091 1.00 91.25 104 ILE A N 1
ATOM 787 C CA . ILE A 1 104 ? -41.628 1.593 19.522 1.00 91.25 104 ILE A CA 1
ATOM 788 C C . ILE A 1 104 ? -41.585 0.095 19.186 1.00 91.25 104 ILE A C 1
ATOM 790 O O . ILE A 1 104 ? -41.991 -0.709 20.022 1.00 91.25 104 ILE A O 1
ATOM 794 N N . SER A 1 105 ? -41.062 -0.291 18.015 1.00 92.75 105 SER A N 1
ATOM 795 C CA . SER A 1 105 ? -40.886 -1.703 17.640 1.00 92.75 105 SER A CA 1
ATOM 796 C C . SER A 1 105 ? -40.002 -2.455 18.630 1.00 92.75 105 SER A C 1
ATOM 798 O O . SER A 1 105 ? -40.419 -3.499 19.124 1.00 92.75 105 SER A O 1
ATOM 800 N N . GLU A 1 106 ? -38.843 -1.893 18.985 1.00 88.69 106 GLU A N 1
ATOM 801 C CA . GLU A 1 106 ? -37.926 -2.469 19.978 1.00 88.69 106 GLU A CA 1
ATOM 802 C C . GLU A 1 106 ? -38.614 -2.657 21.335 1.00 88.69 106 GLU A C 1
ATOM 804 O O . GLU A 1 106 ? -38.457 -3.693 21.972 1.00 88.69 106 GLU A O 1
ATOM 809 N N . GLN A 1 107 ? -39.428 -1.690 21.775 1.00 89.69 107 GLN A N 1
ATOM 810 C CA . GLN A 1 107 ? -40.174 -1.811 23.032 1.00 89.69 107 GLN A CA 1
ATOM 811 C C . GLN A 1 107 ? -41.235 -2.918 22.979 1.00 89.69 107 GLN A C 1
ATOM 813 O O . GLN A 1 107 ? -41.392 -3.655 23.951 1.00 89.69 107 GLN A O 1
ATOM 818 N N . PHE A 1 108 ? -41.952 -3.067 21.860 1.00 94.25 108 PHE A N 1
ATOM 819 C CA . PHE A 1 108 ? -42.903 -4.170 21.687 1.00 94.25 108 PHE A CA 1
ATOM 820 C C . PHE A 1 108 ? -42.218 -5.533 21.638 1.00 94.25 108 PHE A C 1
ATOM 822 O O . PHE A 1 108 ? -42.732 -6.484 22.221 1.00 94.25 108 PHE A O 1
ATOM 829 N N . GLU A 1 109 ? -41.082 -5.636 20.951 1.00 92.25 109 GLU A N 1
ATOM 830 C CA . GLU A 1 109 ? -40.309 -6.875 20.863 1.00 92.25 109 GLU A CA 1
ATOM 831 C C . GLU A 1 109 ? -39.701 -7.243 22.213 1.00 92.25 109 GLU A C 1
ATOM 833 O O . GLU A 1 109 ? -39.786 -8.398 22.612 1.00 92.25 109 GLU A O 1
ATOM 838 N N . ALA A 1 110 ? -39.178 -6.270 22.959 1.00 87.69 110 ALA A N 1
ATOM 839 C CA . ALA A 1 110 ? -38.594 -6.513 24.269 1.00 87.69 110 ALA A CA 1
ATOM 840 C C . ALA A 1 110 ? -39.646 -6.919 25.315 1.00 87.69 110 ALA A C 1
ATOM 842 O O . ALA A 1 110 ? -39.448 -7.888 26.044 1.00 87.69 110 ALA A O 1
ATOM 843 N N . LEU A 1 111 ? -40.799 -6.238 25.353 1.00 90.38 111 LEU A N 1
ATOM 844 C CA . LEU A 1 111 ? -41.922 -6.626 26.219 1.00 90.38 111 LEU A CA 1
ATOM 845 C C . LEU A 1 111 ? -42.577 -7.946 25.777 1.00 90.38 111 LEU A C 1
ATOM 847 O O . LEU A 1 111 ? -43.164 -8.650 26.592 1.00 90.38 111 LEU A O 1
ATOM 851 N N . GLY A 1 112 ? -42.502 -8.262 24.483 1.00 89.25 112 GLY A N 1
ATOM 852 C CA . GLY A 1 112 ? -43.106 -9.435 23.858 1.00 89.25 112 GLY A CA 1
ATOM 853 C C . GLY A 1 112 ? -42.144 -10.598 23.599 1.00 89.25 112 GLY A C 1
ATOM 854 O O . GLY A 1 112 ? -42.522 -11.542 22.900 1.00 89.25 112 GLY A O 1
ATOM 855 N N . ALA A 1 113 ? -40.911 -10.543 24.110 1.00 85.06 113 ALA A N 1
ATOM 856 C CA . ALA A 1 113 ? -39.848 -11.485 23.754 1.00 85.06 113 ALA A CA 1
ATOM 857 C C . ALA A 1 113 ? -40.190 -12.924 24.172 1.00 85.06 113 ALA A C 1
ATOM 859 O O . ALA A 1 113 ? -40.066 -13.855 23.377 1.00 85.06 113 ALA A O 1
ATOM 860 N N . SER A 1 114 ? -40.713 -13.094 25.389 1.00 80.75 114 SER A N 1
ATOM 861 C CA . SER A 1 114 ? -41.124 -14.387 25.957 1.00 80.75 114 SER A CA 1
ATOM 862 C C . SER A 1 114 ? -42.339 -15.013 25.265 1.00 80.75 114 SER A C 1
ATOM 864 O O . SER A 1 114 ? -42.636 -16.186 25.478 1.00 80.75 114 SER A O 1
ATOM 866 N N . ILE A 1 115 ? -43.035 -14.248 24.421 1.00 83.81 115 ILE A N 1
ATOM 867 C CA . ILE A 1 115 ? -44.311 -14.635 23.811 1.00 83.81 115 ILE A CA 1
ATOM 868 C C . ILE A 1 115 ? -44.270 -14.617 22.271 1.00 83.81 115 ILE A C 1
ATOM 870 O O . ILE A 1 115 ? -45.295 -14.797 21.615 1.00 83.81 115 ILE A O 1
ATOM 874 N N . GLY A 1 116 ? -43.084 -14.433 21.677 1.00 85.75 116 GLY A N 1
ATOM 875 C CA . GLY A 1 116 ? -42.853 -14.596 20.236 1.00 85.75 116 GLY A CA 1
ATOM 876 C C . GLY A 1 116 ? -43.501 -13.524 19.352 1.00 85.75 116 GLY A C 1
ATOM 877 O O . GLY A 1 116 ? -43.935 -13.817 18.229 1.00 85.75 116 GLY A O 1
ATOM 878 N N . ILE A 1 117 ? -43.597 -12.286 19.845 1.00 91.38 117 ILE A N 1
ATOM 879 C CA . ILE A 1 117 ? -44.169 -11.166 19.085 1.00 91.38 117 ILE A CA 1
ATOM 880 C C . ILE A 1 117 ? -43.347 -10.885 17.825 1.00 91.38 117 ILE A C 1
ATOM 882 O O . ILE A 1 117 ? -42.137 -11.066 17.774 1.00 91.38 117 ILE A O 1
ATOM 886 N N . LYS A 1 118 ? -44.047 -10.453 16.773 1.00 92.94 118 LYS A N 1
ATOM 887 C CA . LYS A 1 118 ? -43.461 -10.115 15.475 1.00 92.94 118 LYS A CA 1
ATOM 888 C C . LYS A 1 118 ? -43.961 -8.740 15.089 1.00 92.94 118 LYS A C 1
ATOM 890 O O . LYS A 1 118 ? -45.171 -8.573 14.896 1.00 92.94 118 LYS A O 1
ATOM 895 N N . CYS A 1 119 ? -43.044 -7.798 14.967 1.00 95.94 119 CYS A N 1
ATOM 896 C CA . CYS A 1 119 ? -43.326 -6.437 14.549 1.00 95.94 119 CYS A CA 1
ATOM 897 C C . CYS A 1 119 ? -42.890 -6.228 13.092 1.00 95.94 119 CYS A C 1
ATOM 899 O O . CYS A 1 119 ? -42.043 -6.951 12.568 1.00 95.94 119 CYS A O 1
ATOM 901 N N . ALA A 1 120 ? -43.487 -5.251 12.414 1.00 96.00 120 ALA A N 1
ATOM 902 C CA . ALA A 1 120 ? -42.934 -4.704 11.180 1.00 96.00 120 ALA A CA 1
ATOM 903 C C . ALA A 1 120 ? -42.959 -3.180 11.229 1.00 96.00 120 ALA A C 1
ATOM 905 O O . ALA A 1 120 ? -44.000 -2.584 11.516 1.00 96.00 120 ALA A O 1
ATOM 906 N N . VAL A 1 121 ? -41.817 -2.573 10.911 1.00 96.88 121 VAL A N 1
ATOM 907 C CA . VAL A 1 121 ? -41.644 -1.121 10.852 1.00 96.88 121 VAL A CA 1
ATOM 908 C C . VAL A 1 121 ? -41.794 -0.652 9.408 1.00 96.88 121 VAL A C 1
ATOM 910 O O . VAL A 1 121 ? -41.032 -1.072 8.541 1.00 96.88 121 VAL A O 1
ATOM 913 N N . ILE A 1 122 ? -42.785 0.205 9.150 1.00 96.38 122 ILE A N 1
ATOM 914 C CA . ILE A 1 122 ? -43.190 0.644 7.810 1.00 96.38 122 ILE A CA 1
ATOM 915 C C . ILE A 1 122 ? -42.991 2.155 7.660 1.00 96.38 122 ILE A C 1
ATOM 917 O O . ILE A 1 122 ? -43.811 2.970 8.097 1.00 96.38 122 ILE A O 1
ATOM 921 N N . VAL A 1 123 ? -41.861 2.553 7.077 1.00 92.75 123 VAL A N 1
ATOM 922 C CA . VAL A 1 123 ? -41.383 3.944 7.071 1.00 92.75 123 VAL A CA 1
ATOM 923 C C . VAL A 1 123 ? -40.725 4.344 5.748 1.00 92.75 123 VAL A C 1
ATOM 925 O O . VAL A 1 123 ? -40.222 3.515 4.995 1.00 92.75 123 VAL A O 1
ATOM 928 N N . GLY A 1 124 ? -40.747 5.638 5.417 1.00 80.31 124 GLY A N 1
ATOM 929 C CA . GLY A 1 124 ? -40.096 6.138 4.198 1.00 80.31 124 GLY A CA 1
ATOM 930 C C . GLY A 1 124 ? -38.583 5.885 4.169 1.00 80.31 124 GLY A C 1
ATOM 931 O O . GLY A 1 124 ? -37.958 5.746 5.213 1.00 80.31 124 GLY A O 1
ATOM 932 N N . GLY A 1 125 ? -37.978 5.891 2.978 1.00 72.25 125 GLY A N 1
ATOM 933 C CA . GLY A 1 125 ? -36.519 5.800 2.799 1.00 72.25 125 GLY A CA 1
ATOM 934 C C . GLY A 1 125 ? -35.890 4.432 3.076 1.00 72.25 125 GLY A C 1
ATOM 935 O O . GLY A 1 125 ? -34.670 4.335 3.063 1.00 72.25 125 GLY A O 1
ATOM 936 N N . ILE A 1 126 ? -36.707 3.406 3.307 1.00 78.00 126 ILE A N 1
ATOM 937 C CA . ILE A 1 126 ? -36.324 1.995 3.212 1.00 78.00 126 ILE A CA 1
ATOM 938 C C . ILE A 1 126 ? -36.962 1.451 1.936 1.00 78.00 126 ILE A C 1
ATOM 940 O O . ILE A 1 126 ? -38.064 1.880 1.575 1.00 78.00 126 ILE A O 1
ATOM 944 N N . ASP A 1 127 ? -36.279 0.526 1.268 1.00 82.62 127 ASP A N 1
ATOM 945 C CA . ASP A 1 127 ? -36.765 -0.088 0.038 1.00 82.62 127 ASP A CA 1
ATOM 946 C C . ASP A 1 127 ? -38.197 -0.654 0.180 1.00 82.62 127 ASP A C 1
ATOM 948 O O . ASP A 1 127 ? -38.577 -1.258 1.192 1.00 82.62 127 ASP A O 1
ATOM 952 N N . MET A 1 128 ? -39.012 -0.413 -0.851 1.00 84.81 128 MET A N 1
ATOM 953 C CA . MET A 1 128 ? -40.435 -0.756 -0.872 1.00 84.81 128 MET A CA 1
ATOM 954 C C . MET A 1 128 ? -40.651 -2.273 -0.949 1.00 84.81 128 MET A C 1
ATOM 956 O O . MET A 1 128 ? -41.614 -2.791 -0.374 1.00 84.81 128 MET A O 1
ATOM 960 N N . MET A 1 129 ? -39.770 -3.001 -1.641 1.00 84.44 129 MET A N 1
ATOM 961 C CA . MET A 1 129 ? -39.862 -4.453 -1.788 1.00 84.44 129 MET A CA 1
ATOM 962 C C . MET A 1 129 ? -39.539 -5.147 -0.463 1.00 84.44 129 MET A C 1
ATOM 964 O O . MET A 1 129 ? -40.304 -6.013 -0.035 1.00 84.44 129 MET A O 1
ATOM 968 N N . THR A 1 130 ? -38.506 -4.695 0.251 1.00 85.06 130 THR A N 1
ATOM 969 C CA . THR A 1 130 ? -38.167 -5.186 1.598 1.00 85.06 130 THR A CA 1
ATOM 970 C C . THR A 1 130 ? -39.342 -5.045 2.567 1.00 85.06 130 THR A C 1
ATOM 972 O O . THR A 1 130 ? -39.749 -6.020 3.205 1.00 85.06 130 THR A O 1
ATOM 975 N N . GLN A 1 131 ? -39.965 -3.864 2.629 1.00 91.38 131 GLN A N 1
ATOM 976 C CA . GLN A 1 131 ? -41.136 -3.640 3.487 1.00 91.38 131 GLN A CA 1
ATOM 977 C C . GLN A 1 131 ? -42.351 -4.471 3.045 1.00 91.38 131 GLN A C 1
ATOM 979 O O . GLN A 1 131 ? -43.086 -4.998 3.884 1.00 91.38 131 GLN A O 1
ATOM 984 N N . SER A 1 132 ? -42.531 -4.676 1.737 1.00 89.69 132 SER A N 1
ATOM 985 C CA . SER A 1 132 ? -43.585 -5.550 1.204 1.00 89.69 132 SER A CA 1
ATOM 986 C C . SER A 1 132 ? -43.402 -7.006 1.650 1.00 89.69 132 SER A C 1
ATOM 988 O O . SER A 1 132 ? -44.374 -7.656 2.039 1.00 89.69 132 SER A O 1
ATOM 990 N N . LEU A 1 133 ? -42.163 -7.510 1.675 1.00 88.75 133 LEU A N 1
ATOM 991 C CA . LEU A 1 133 ? -41.837 -8.847 2.187 1.00 88.75 133 LEU A CA 1
ATOM 992 C C . LEU A 1 133 ? -42.076 -8.959 3.701 1.00 88.75 133 LEU A C 1
ATOM 994 O O . LEU A 1 133 ? -42.588 -9.980 4.168 1.00 88.75 133 LEU A O 1
ATOM 998 N N . MET A 1 134 ? -41.761 -7.915 4.475 1.00 91.12 134 MET A N 1
ATOM 999 C CA . MET A 1 134 ? -42.065 -7.871 5.913 1.00 91.12 134 MET A CA 1
ATOM 1000 C C . MET A 1 134 ? -43.575 -7.954 6.168 1.00 91.12 134 MET A C 1
ATOM 1002 O O . MET A 1 134 ? -44.022 -8.748 6.997 1.00 91.12 134 MET A O 1
ATOM 1006 N N . LEU A 1 135 ? -44.375 -7.197 5.412 1.00 93.44 135 LEU A N 1
ATOM 1007 C CA . LEU A 1 135 ? -45.837 -7.232 5.502 1.00 93.44 135 LEU A CA 1
ATOM 1008 C C . LEU A 1 135 ? -46.419 -8.580 5.053 1.00 93.44 135 LEU A C 1
ATOM 1010 O O . LEU A 1 135 ? -47.365 -9.073 5.673 1.00 93.44 135 LEU A O 1
ATOM 1014 N N . ALA A 1 136 ? -45.830 -9.222 4.038 1.00 90.50 136 ALA A N 1
ATOM 1015 C CA . ALA A 1 136 ? -46.248 -10.542 3.558 1.00 90.50 136 ALA A CA 1
ATOM 1016 C C . ALA A 1 136 ? -46.123 -11.639 4.633 1.00 90.50 136 ALA A C 1
ATOM 1018 O O . ALA A 1 136 ? -46.928 -12.574 4.661 1.00 90.50 136 ALA A O 1
ATOM 1019 N N . LYS A 1 137 ? -45.184 -11.494 5.582 1.00 91.12 137 LYS A N 1
ATOM 1020 C CA . LYS A 1 137 ? -45.041 -12.393 6.744 1.00 91.12 137 LYS A CA 1
ATOM 1021 C C . LYS A 1 137 ? -46.194 -12.266 7.755 1.00 91.12 137 LYS A C 1
ATOM 1023 O O . LYS A 1 137 ? -46.318 -13.121 8.635 1.00 91.12 137 LYS A O 1
ATOM 1028 N N . LYS A 1 138 ? -47.075 -11.266 7.597 1.00 91.88 138 LYS A N 1
ATOM 1029 C CA . LYS A 1 138 ? -48.236 -10.975 8.457 1.00 91.88 138 LYS A CA 1
ATOM 1030 C C . LYS A 1 138 ? -47.816 -10.811 9.933 1.00 91.88 138 LYS A C 1
ATOM 1032 O O . LYS A 1 138 ? -48.148 -11.673 10.749 1.00 91.88 138 LYS A O 1
ATOM 1037 N N . PRO A 1 139 ? -47.073 -9.743 10.276 1.00 95.06 139 PRO A N 1
ATOM 1038 C CA . PRO A 1 139 ? -46.650 -9.465 11.652 1.00 95.06 139 PRO A CA 1
ATOM 1039 C C . PRO A 1 139 ? -47.860 -9.296 12.582 1.00 95.06 139 PRO A C 1
ATOM 1041 O O . PRO A 1 139 ? -48.970 -9.017 12.127 1.00 95.06 139 PRO A O 1
ATOM 1044 N N . HIS A 1 140 ? -47.658 -9.447 13.888 1.00 95.50 140 HIS A N 1
ATOM 1045 C CA . HIS A 1 140 ? -48.691 -9.177 14.889 1.00 95.50 140 HIS A CA 1
ATOM 1046 C C . HIS A 1 140 ? -48.952 -7.671 15.020 1.00 95.50 140 HIS A C 1
ATOM 1048 O O . HIS A 1 140 ? -50.105 -7.251 15.124 1.00 95.50 140 HIS A O 1
ATOM 1054 N N . ILE A 1 141 ? -47.890 -6.863 14.963 1.00 97.00 141 ILE A N 1
ATOM 1055 C CA . ILE A 1 141 ? -47.934 -5.415 15.181 1.00 97.00 141 ILE A CA 1
ATOM 1056 C C . ILE A 1 141 ? -47.268 -4.713 14.001 1.00 97.00 141 ILE A C 1
ATOM 1058 O O . ILE A 1 141 ? -46.167 -5.075 13.590 1.00 97.00 141 ILE A O 1
ATOM 1062 N N . VAL A 1 142 ? -47.939 -3.711 13.443 1.00 97.62 142 VAL A N 1
ATOM 1063 C CA . VAL A 1 142 ? -47.380 -2.833 12.409 1.00 97.62 142 VAL A CA 1
ATOM 1064 C C . VAL A 1 142 ? -47.122 -1.472 13.044 1.00 97.62 142 VAL A C 1
ATOM 1066 O O . VAL A 1 142 ? -48.038 -0.873 13.601 1.00 97.62 142 VAL A O 1
ATOM 1069 N N . ILE A 1 143 ? -45.894 -0.970 12.962 1.00 98.00 143 ILE A N 1
ATOM 1070 C CA . ILE A 1 143 ? -45.521 0.366 13.435 1.00 98.00 143 ILE A CA 1
ATOM 1071 C C . ILE A 1 143 ? -45.128 1.185 12.213 1.00 98.00 143 ILE A C 1
ATOM 1073 O O . ILE A 1 143 ? -44.263 0.763 11.453 1.00 98.00 143 ILE A O 1
ATOM 1077 N N . ALA A 1 144 ? -45.767 2.328 11.974 1.00 96.69 144 ALA A N 1
ATOM 1078 C CA . ALA A 1 144 ? -45.624 3.011 10.697 1.00 96.69 144 ALA A CA 1
ATOM 1079 C C . ALA A 1 144 ? -45.667 4.537 10.778 1.00 96.69 144 ALA A C 1
ATOM 1081 O O . ALA A 1 144 ? -46.397 5.125 11.580 1.00 96.69 144 ALA A O 1
ATOM 1082 N N . THR A 1 145 ? -44.953 5.179 9.850 1.00 94.88 145 THR A N 1
ATOM 1083 C CA . THR A 1 145 ? -45.220 6.583 9.504 1.00 94.88 145 THR A CA 1
ATOM 1084 C C . THR A 1 145 ? -46.403 6.649 8.529 1.00 94.88 145 THR A C 1
ATOM 1086 O O . THR A 1 145 ? -46.414 5.853 7.583 1.00 94.88 145 THR A O 1
ATOM 1089 N N . PRO A 1 146 ? -47.357 7.593 8.681 1.00 93.88 146 PRO A N 1
ATOM 1090 C CA . PRO A 1 146 ? -48.597 7.614 7.897 1.00 93.88 146 PRO A CA 1
ATOM 1091 C C . PRO A 1 146 ? -48.401 7.540 6.377 1.00 93.88 146 PRO A C 1
ATOM 1093 O O . PRO A 1 146 ? -49.037 6.712 5.731 1.00 93.88 146 PRO A O 1
ATOM 1096 N N . GLY A 1 147 ? -47.474 8.327 5.815 1.00 91.94 147 GLY A N 1
ATOM 1097 C CA . GLY A 1 147 ? -47.220 8.351 4.366 1.00 91.94 147 GLY A CA 1
ATOM 1098 C C . GLY A 1 147 ? -46.835 6.989 3.791 1.00 91.94 147 GLY A C 1
ATOM 1099 O O . GLY A 1 147 ? -47.522 6.473 2.916 1.00 91.94 147 GLY A O 1
ATOM 1100 N N . ARG A 1 148 ? -45.801 6.341 4.347 1.00 94.25 148 ARG A N 1
ATOM 1101 C CA . ARG A 1 148 ? -45.362 5.023 3.851 1.00 94.25 148 ARG A CA 1
ATOM 1102 C C . ARG A 1 148 ? -46.438 3.951 4.024 1.00 94.25 148 ARG A C 1
ATOM 1104 O O . ARG A 1 148 ? -46.547 3.054 3.194 1.00 94.25 148 ARG A O 1
ATOM 1111 N N . LEU A 1 149 ? -47.236 4.023 5.090 1.00 96.25 149 LEU A N 1
ATOM 1112 C CA . LEU A 1 149 ? -48.327 3.072 5.279 1.00 96.25 149 LEU A CA 1
ATOM 1113 C C . LEU A 1 149 ? -49.398 3.215 4.195 1.00 96.25 149 LEU A C 1
ATOM 1115 O O . LEU A 1 149 ? -49.870 2.200 3.685 1.00 96.25 149 LEU A O 1
ATOM 1119 N N . VAL A 1 150 ? -49.766 4.450 3.840 1.00 95.25 150 VAL A N 1
ATOM 1120 C CA . VAL A 1 150 ? -50.689 4.723 2.729 1.00 95.25 150 VAL A CA 1
ATOM 1121 C C . VAL A 1 150 ? -50.131 4.153 1.427 1.00 95.25 150 VAL A C 1
ATOM 1123 O O . VAL A 1 150 ? -50.859 3.436 0.743 1.00 95.25 150 VAL A O 1
ATOM 1126 N N . ASP A 1 151 ? -48.838 4.349 1.144 1.00 93.12 151 ASP A N 1
ATOM 1127 C CA . ASP A 1 151 ? -48.198 3.785 -0.051 1.00 93.12 151 ASP A CA 1
ATOM 1128 C C . ASP A 1 151 ? -48.364 2.258 -0.120 1.00 93.12 151 ASP A C 1
ATOM 1130 O O . ASP A 1 151 ? -48.682 1.715 -1.179 1.00 93.12 151 ASP A O 1
ATOM 1134 N N . HIS A 1 152 ? -48.179 1.548 1.000 1.00 94.75 152 HIS A N 1
ATOM 1135 C CA . HIS A 1 152 ? -48.368 0.095 1.044 1.00 94.75 152 HIS A CA 1
ATOM 1136 C C . HIS A 1 152 ? -49.840 -0.319 0.942 1.00 94.75 152 HIS A C 1
ATOM 1138 O O . HIS A 1 152 ? -50.139 -1.317 0.289 1.00 94.75 152 HIS A O 1
ATOM 1144 N N . LEU A 1 153 ? -50.762 0.428 1.552 1.00 92.88 153 LEU A N 1
ATOM 1145 C CA . LEU A 1 153 ? -52.201 0.162 1.452 1.00 92.88 153 LEU A CA 1
ATOM 1146 C C . LEU A 1 153 ? -52.729 0.341 0.021 1.00 92.88 153 LEU A C 1
ATOM 1148 O O . LEU A 1 153 ? -53.641 -0.381 -0.376 1.00 92.88 153 LEU A O 1
ATOM 1152 N N . GLU A 1 154 ? -52.163 1.278 -0.742 1.00 92.31 154 GLU A N 1
ATOM 1153 C CA . GLU A 1 154 ? -52.561 1.555 -2.127 1.00 92.31 154 GLU A CA 1
ATOM 1154 C C . GLU A 1 154 ? -51.839 0.636 -3.132 1.00 92.31 154 GLU A C 1
ATOM 1156 O O . GLU A 1 154 ? -52.466 0.152 -4.073 1.00 92.31 154 GLU A O 1
ATOM 1161 N N . ASN A 1 155 ? -50.547 0.342 -2.921 1.00 90.56 155 ASN A N 1
ATOM 1162 C CA . ASN A 1 155 ? -49.696 -0.268 -3.954 1.00 90.56 155 ASN A CA 1
ATOM 1163 C C . ASN A 1 155 ? -49.187 -1.687 -3.639 1.00 90.56 155 ASN A C 1
ATOM 1165 O O . ASN A 1 155 ? -48.644 -2.348 -4.523 1.00 90.56 155 ASN A O 1
ATOM 1169 N N . THR A 1 156 ? -49.336 -2.200 -2.411 1.00 91.44 156 THR A N 1
ATOM 1170 C CA . THR A 1 156 ? -48.846 -3.550 -2.062 1.00 91.44 156 THR A CA 1
ATOM 1171 C C . THR A 1 156 ? -49.942 -4.596 -2.202 1.00 91.44 156 THR A C 1
ATOM 1173 O O . THR A 1 156 ? -50.876 -4.679 -1.402 1.00 91.44 156 THR A O 1
ATOM 1176 N N . LYS A 1 157 ? -49.809 -5.452 -3.219 1.00 85.38 157 LYS A N 1
ATOM 1177 C CA . LYS A 1 157 ? -50.791 -6.498 -3.521 1.00 85.38 157 LYS A CA 1
ATOM 1178 C C . LYS A 1 157 ? -50.969 -7.453 -2.333 1.00 85.38 157 LYS A C 1
ATOM 1180 O O . LYS A 1 157 ? -50.022 -8.077 -1.869 1.00 85.38 157 LYS A O 1
ATOM 1185 N N . GLY A 1 158 ? -52.213 -7.602 -1.876 1.00 83.56 158 GLY A N 1
ATOM 1186 C CA . GLY A 1 158 ? -52.584 -8.541 -0.811 1.00 83.56 158 GLY A CA 1
ATOM 1187 C C . GLY A 1 158 ? -52.417 -8.013 0.619 1.00 83.56 158 GLY A C 1
ATOM 1188 O O . GLY A 1 158 ? -52.836 -8.699 1.554 1.00 83.56 158 GLY A O 1
ATOM 1189 N N . PHE A 1 159 ? -51.883 -6.804 0.813 1.00 92.88 159 PHE A N 1
ATOM 1190 C CA . PHE A 1 159 ? -51.818 -6.167 2.127 1.00 92.88 159 PHE A CA 1
ATOM 1191 C C . PHE A 1 159 ? -53.114 -5.404 2.441 1.00 92.88 159 PHE A C 1
ATOM 1193 O O . PHE A 1 159 ? -53.634 -4.659 1.616 1.00 92.88 159 PHE A O 1
ATOM 1200 N N . ASN A 1 160 ? -53.671 -5.610 3.635 1.00 92.44 160 ASN A N 1
ATOM 1201 C CA . ASN A 1 160 ? -54.787 -4.831 4.170 1.00 92.44 160 ASN A CA 1
ATOM 1202 C C . ASN A 1 160 ? -54.818 -4.944 5.700 1.00 92.44 160 ASN A C 1
ATOM 1204 O O . ASN A 1 160 ? -54.237 -5.863 6.272 1.00 92.44 160 ASN A O 1
ATOM 1208 N N . LEU A 1 161 ? -55.542 -4.037 6.353 1.00 93.75 161 LEU A N 1
ATOM 1209 C CA . LEU A 1 161 ? -55.655 -3.973 7.813 1.00 93.75 161 LEU A CA 1
ATOM 1210 C C . LEU A 1 161 ? -57.078 -4.276 8.308 1.00 93.75 161 LEU A C 1
ATOM 1212 O O . LEU A 1 161 ? -57.498 -3.781 9.349 1.00 93.75 161 LEU A O 1
ATOM 1216 N N . ARG A 1 162 ? -57.851 -5.093 7.578 1.00 90.56 162 ARG A N 1
ATOM 1217 C CA . ARG A 1 162 ? -59.264 -5.372 7.914 1.00 90.56 162 ARG A CA 1
ATOM 1218 C C . ARG A 1 162 ? -59.454 -6.173 9.207 1.00 90.56 162 ARG A C 1
ATOM 1220 O O . ARG A 1 162 ? -60.556 -6.198 9.738 1.00 90.56 162 ARG A O 1
ATOM 1227 N N . SER A 1 163 ? -58.411 -6.830 9.707 1.00 87.75 163 SER A N 1
ATOM 1228 C CA . SER A 1 163 ? -58.438 -7.610 10.953 1.00 87.75 163 SER A CA 1
ATOM 1229 C C . SER A 1 163 ? -57.996 -6.818 12.190 1.00 87.75 163 SER A C 1
ATOM 1231 O O . SER A 1 163 ? -57.940 -7.383 13.280 1.00 87.75 163 SER A O 1
ATOM 1233 N N . LEU A 1 164 ? -57.665 -5.534 12.034 1.00 94.88 164 LEU A N 1
ATOM 1234 C CA . LEU A 1 164 ? -57.085 -4.705 13.087 1.00 94.88 164 LEU A CA 1
ATOM 1235 C C . LEU A 1 164 ? -58.017 -4.564 14.302 1.00 94.88 164 LEU A C 1
ATOM 1237 O O . LEU A 1 164 ? -59.197 -4.249 14.147 1.00 94.88 164 LEU A O 1
ATOM 1241 N N . LYS A 1 165 ? -57.472 -4.745 15.510 1.00 94.56 165 LYS A N 1
ATOM 1242 C CA . LYS A 1 165 ? -58.184 -4.567 16.789 1.00 94.56 165 LYS A CA 1
ATOM 1243 C C . LYS A 1 165 ? -57.732 -3.335 17.565 1.00 94.56 165 LYS A C 1
ATOM 1245 O O . LYS A 1 165 ? -58.548 -2.776 18.295 1.00 94.56 165 LYS A O 1
ATOM 1250 N N . TYR A 1 166 ? -56.494 -2.883 17.362 1.00 96.44 166 TYR A N 1
ATOM 1251 C CA . TYR A 1 166 ? -55.941 -1.694 18.013 1.00 96.44 166 TYR A CA 1
ATOM 1252 C C . TYR A 1 166 ? -55.375 -0.688 17.009 1.00 96.44 166 TYR A C 1
ATOM 1254 O O . TYR A 1 166 ? -54.607 -1.048 16.117 1.00 96.44 166 TYR A O 1
ATOM 1262 N N . LEU A 1 167 ? -55.713 0.585 17.206 1.00 97.06 167 LEU A N 1
ATOM 1263 C CA . LEU A 1 167 ? -55.037 1.732 16.605 1.00 97.06 167 LEU A CA 1
ATOM 1264 C C . LEU A 1 167 ? -54.382 2.556 17.715 1.00 97.06 167 LEU A C 1
ATOM 1266 O O . LEU A 1 167 ? -55.065 3.028 18.620 1.00 97.06 167 LEU A O 1
ATOM 1270 N N . VAL A 1 168 ? -53.080 2.786 17.612 1.00 97.19 168 VAL A N 1
ATOM 1271 C CA . VAL A 1 168 ? -52.345 3.712 18.475 1.00 97.19 168 VAL A CA 1
ATOM 1272 C C . VAL A 1 168 ? -51.876 4.894 17.640 1.00 97.19 168 VAL A C 1
ATOM 1274 O O . VAL A 1 168 ? -51.368 4.712 16.537 1.00 97.19 168 VAL A O 1
ATOM 1277 N N . MET A 1 169 ? -52.036 6.105 18.162 1.00 95.69 169 MET A N 1
ATOM 1278 C CA . MET A 1 169 ? -51.452 7.322 17.594 1.00 95.69 169 MET A CA 1
ATOM 1279 C C . MET A 1 169 ? -50.554 7.949 18.652 1.00 95.69 169 MET A C 1
ATOM 1281 O O . MET A 1 169 ? -51.055 8.582 19.583 1.00 95.69 169 MET A O 1
ATOM 1285 N N . ASP A 1 170 ? -49.246 7.736 18.526 1.00 93.06 170 ASP A N 1
ATOM 1286 C CA . ASP A 1 170 ? -48.250 8.292 19.440 1.00 93.06 170 ASP A CA 1
ATOM 1287 C C . ASP A 1 170 ? -47.664 9.595 18.883 1.00 93.06 170 ASP A C 1
ATOM 1289 O O . ASP A 1 170 ? -47.491 9.755 17.676 1.00 93.06 170 ASP A O 1
ATOM 1293 N N . GLU A 1 171 ? -47.394 10.550 19.772 1.00 87.50 171 GLU A N 1
ATOM 1294 C CA . GLU A 1 171 ? -47.064 11.939 19.423 1.00 87.50 171 GLU A CA 1
ATOM 1295 C C . GLU A 1 171 ? -48.075 12.578 18.440 1.00 87.50 171 GLU A C 1
ATOM 1297 O O . GLU A 1 171 ? -47.713 13.190 17.430 1.00 87.50 171 GLU A O 1
ATOM 1302 N N . ALA A 1 172 ? -49.375 12.450 18.735 1.00 85.75 172 ALA A N 1
ATOM 1303 C CA . ALA A 1 172 ? -50.453 12.874 17.834 1.00 85.75 172 ALA A CA 1
ATOM 1304 C C . ALA A 1 172 ? -50.425 14.373 17.465 1.00 85.75 172 ALA A C 1
ATOM 1306 O O . ALA A 1 172 ? -50.802 14.749 16.354 1.00 85.75 172 ALA A O 1
ATOM 1307 N N . ASP A 1 173 ? -49.961 15.247 18.362 1.00 81.00 173 ASP A N 1
ATOM 1308 C CA . ASP A 1 173 ? -49.751 16.663 18.050 1.00 81.00 173 ASP A CA 1
ATOM 1309 C C . ASP A 1 173 ? -48.698 16.875 16.959 1.00 81.00 173 ASP A C 1
ATOM 1311 O O . ASP A 1 173 ? -48.862 17.755 16.115 1.00 81.00 173 ASP A O 1
ATOM 1315 N N . ARG A 1 174 ? -47.652 16.048 16.927 1.00 78.44 174 ARG A N 1
ATOM 1316 C CA . ARG A 1 174 ? -46.599 16.105 15.909 1.00 78.44 174 ARG A CA 1
ATOM 1317 C C . ARG A 1 174 ? -47.015 15.487 14.589 1.00 78.44 174 ARG A C 1
ATOM 1319 O O . ARG A 1 174 ? -46.718 16.091 13.563 1.00 78.44 174 ARG A O 1
ATOM 1326 N N . ILE A 1 175 ? -47.751 14.373 14.603 1.00 83.12 175 ILE A N 1
ATOM 1327 C CA . ILE A 1 175 ? -48.316 13.783 13.375 1.00 83.12 175 ILE A CA 1
ATOM 1328 C C . ILE A 1 175 ? -49.089 14.855 12.586 1.00 83.12 175 ILE A C 1
ATOM 1330 O O . ILE A 1 175 ? -48.913 14.990 11.379 1.00 83.12 175 ILE A O 1
ATOM 1334 N N . LEU A 1 176 ? -49.868 15.689 13.282 1.00 78.88 176 LEU A N 1
ATOM 1335 C CA . LEU A 1 176 ? -50.684 16.749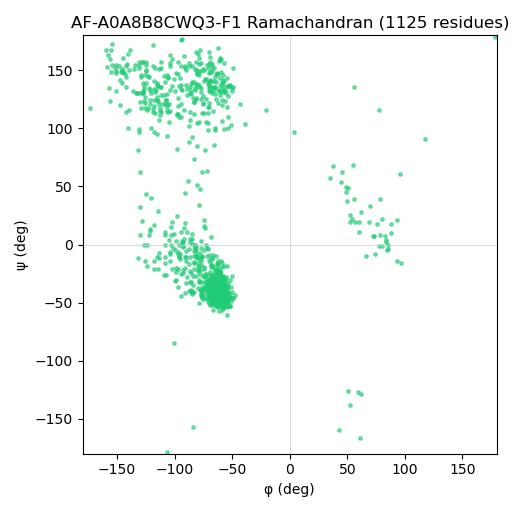 12.676 1.00 78.88 176 LEU A CA 1
ATOM 1336 C C . LEU A 1 176 ? -49.930 18.058 12.372 1.00 78.88 176 LEU A C 1
ATOM 1338 O O . LEU A 1 176 ? -50.452 18.914 11.651 1.00 78.88 176 LEU A O 1
ATOM 1342 N N . ASN A 1 177 ? -48.737 18.250 12.942 1.00 68.81 177 ASN A N 1
ATOM 1343 C CA . ASN A 1 177 ? -47.869 19.400 12.661 1.00 68.81 177 ASN A CA 1
ATOM 1344 C C . ASN A 1 177 ? -46.893 19.130 11.506 1.00 68.81 177 ASN A C 1
ATOM 1346 O O . ASN A 1 177 ? -46.377 20.081 10.934 1.00 68.81 177 ASN A O 1
ATOM 1350 N N . MET A 1 178 ? -46.638 17.861 11.175 1.00 59.84 178 MET A N 1
ATOM 1351 C CA . MET A 1 178 ? -45.831 17.432 10.022 1.00 59.84 178 MET A CA 1
ATOM 1352 C C . MET A 1 178 ? -46.679 17.216 8.756 1.00 59.84 178 MET A C 1
ATOM 1354 O O . MET A 1 178 ? -46.251 16.523 7.842 1.00 59.84 178 MET A O 1
ATOM 1358 N N . ASP A 1 179 ? -47.888 17.782 8.734 1.00 71.81 179 ASP A N 1
ATOM 1359 C CA . ASP A 1 179 ? -48.846 17.743 7.625 1.00 71.81 179 ASP A CA 1
ATOM 1360 C C . ASP A 1 179 ? -49.341 16.349 7.186 1.00 71.81 179 ASP A C 1
ATOM 1362 O O . ASP A 1 179 ? -49.975 16.237 6.144 1.00 71.81 179 ASP A O 1
ATOM 1366 N N . PHE A 1 180 ? -49.215 15.310 8.025 1.00 81.25 180 PHE A N 1
ATOM 1367 C CA . PHE A 1 180 ? -49.772 13.970 7.749 1.00 81.25 180 PHE A CA 1
ATOM 1368 C C . PHE A 1 180 ? -51.305 13.857 7.915 1.00 81.25 180 PHE A C 1
ATOM 1370 O O . PHE A 1 180 ? -51.846 12.759 8.072 1.00 81.25 180 PHE A O 1
ATOM 1377 N N . GLU A 1 181 ? -52.033 14.978 7.960 1.00 83.25 181 GLU A N 1
ATOM 1378 C CA . GLU A 1 181 ? -53.483 14.990 8.225 1.00 83.25 181 GLU A CA 1
ATOM 1379 C C . GLU A 1 181 ? -54.252 14.207 7.144 1.00 83.25 181 GLU A C 1
ATOM 1381 O O . GLU A 1 181 ? -55.150 13.430 7.468 1.00 83.25 181 GLU A O 1
ATOM 1386 N N . GLN A 1 182 ? -53.851 14.335 5.874 1.00 86.12 182 GLN A N 1
ATOM 1387 C CA . GLN A 1 182 ? -54.514 13.654 4.757 1.00 86.12 182 GLN A CA 1
ATOM 1388 C C . GLN A 1 182 ? -54.270 12.140 4.771 1.00 86.12 182 GLN A C 1
ATOM 1390 O O . GLN A 1 182 ? -55.185 11.351 4.524 1.00 86.12 182 GLN A O 1
ATOM 1395 N N . GLU A 1 183 ? -53.045 11.722 5.077 1.00 92.69 183 GLU A N 1
ATOM 1396 C CA . GLU A 1 183 ? -52.636 10.323 5.151 1.00 92.69 183 GLU A CA 1
ATOM 1397 C C . GLU A 1 183 ? -53.352 9.610 6.299 1.00 92.69 183 GLU A C 1
ATOM 1399 O O . GLU A 1 183 ? -53.868 8.506 6.118 1.00 92.69 183 GLU A O 1
ATOM 1404 N N . VAL A 1 184 ? -53.447 10.255 7.467 1.00 92.06 184 VAL A N 1
ATOM 1405 C CA . VAL A 1 184 ? -54.198 9.718 8.611 1.00 92.06 184 VAL A CA 1
ATOM 1406 C C . VAL A 1 184 ? -55.677 9.555 8.254 1.00 92.06 184 VAL A C 1
ATOM 1408 O O . VAL A 1 184 ? -56.240 8.487 8.499 1.00 92.06 184 VAL A O 1
ATOM 1411 N N . ASP A 1 185 ? -56.296 10.543 7.602 1.00 89.31 185 ASP A N 1
ATOM 1412 C CA . ASP A 1 185 ? -57.688 10.445 7.144 1.00 89.31 185 ASP A CA 1
ATOM 1413 C C . ASP A 1 185 ? -57.903 9.287 6.152 1.00 89.31 185 ASP A C 1
ATOM 1415 O O . ASP A 1 185 ? -58.932 8.604 6.206 1.00 89.31 185 ASP A O 1
ATOM 1419 N N . LYS A 1 186 ? -56.943 9.026 5.253 1.00 91.88 186 LYS A N 1
ATOM 1420 C CA . LYS A 1 186 ? -56.978 7.861 4.350 1.00 91.88 186 LYS A CA 1
ATOM 1421 C C . LYS A 1 186 ? -56.905 6.544 5.124 1.00 91.88 186 LYS A C 1
ATOM 1423 O O . LYS A 1 186 ? -57.706 5.646 4.863 1.00 91.88 186 LYS A O 1
ATOM 1428 N N . ILE A 1 187 ? -55.996 6.433 6.093 1.00 94.69 187 ILE A N 1
ATOM 1429 C CA . ILE A 1 187 ? -55.833 5.224 6.916 1.00 94.69 187 ILE A CA 1
ATOM 1430 C C . ILE A 1 187 ? -57.118 4.934 7.700 1.00 94.69 187 ILE A C 1
ATOM 1432 O O . ILE A 1 187 ? -57.622 3.811 7.666 1.00 94.69 187 ILE A O 1
ATOM 1436 N N . LEU A 1 188 ? -57.701 5.949 8.348 1.00 92.19 188 LEU A N 1
ATOM 1437 C CA . LEU A 1 188 ? -58.930 5.807 9.137 1.00 92.19 188 LEU A CA 1
ATOM 1438 C C . LEU A 1 188 ? -60.128 5.301 8.312 1.00 92.19 188 LEU A C 1
ATOM 1440 O O . LEU A 1 188 ? -61.017 4.661 8.873 1.00 92.19 188 LEU A O 1
ATOM 1444 N N . LYS A 1 189 ? -60.153 5.553 6.995 1.00 91.19 189 LYS A N 1
ATOM 1445 C CA . LYS A 1 189 ? -61.211 5.079 6.083 1.00 91.19 189 LYS A CA 1
ATOM 1446 C C . LYS A 1 189 ? -61.113 3.592 5.744 1.00 91.19 189 LYS A C 1
ATOM 1448 O O . LYS A 1 189 ? -62.137 2.996 5.419 1.00 91.19 189 LYS A O 1
ATOM 1453 N N . VAL A 1 190 ? -59.915 3.006 5.781 1.00 91.19 190 VAL A N 1
ATOM 1454 C CA . VAL A 1 190 ? -59.677 1.624 5.318 1.00 91.19 190 VAL A CA 1
ATOM 1455 C C . VAL A 1 190 ? -59.520 0.609 6.452 1.00 91.19 190 VAL A C 1
ATOM 1457 O O . VAL A 1 190 ? -59.602 -0.596 6.206 1.00 91.19 190 VAL A O 1
ATOM 1460 N N . ILE A 1 191 ? -59.315 1.072 7.688 1.00 94.00 191 ILE A N 1
ATOM 1461 C CA . ILE A 1 191 ? -59.272 0.220 8.884 1.00 94.00 191 ILE A CA 1
ATOM 1462 C C . ILE A 1 191 ? -60.682 0.006 9.486 1.00 94.00 191 ILE A C 1
ATOM 1464 O O . ILE A 1 191 ? -61.573 0.835 9.289 1.00 94.00 191 ILE A O 1
ATOM 1468 N N . PRO A 1 192 ? -60.916 -1.078 10.253 1.00 92.56 192 PRO A N 1
ATOM 1469 C CA . PRO A 1 192 ? -62.201 -1.363 10.896 1.00 92.56 192 PRO A CA 1
ATOM 1470 C C . PRO A 1 192 ? -62.679 -0.243 11.825 1.00 92.56 192 PRO A C 1
ATOM 1472 O O . PRO A 1 192 ? -61.888 0.335 12.572 1.00 92.56 192 PRO A O 1
ATOM 1475 N N . ARG A 1 193 ? -63.992 0.033 11.820 1.00 87.00 193 ARG A N 1
ATOM 1476 C CA . ARG A 1 193 ? -64.626 0.966 12.774 1.00 87.00 193 ARG A CA 1
ATOM 1477 C C . ARG A 1 193 ? -64.711 0.391 14.186 1.00 87.00 193 ARG A C 1
ATOM 1479 O O . ARG A 1 193 ? -64.577 1.138 15.147 1.00 87.00 193 ARG A O 1
ATOM 1486 N N . GLU A 1 194 ? -64.932 -0.916 14.294 1.00 89.00 194 GLU A N 1
ATOM 1487 C CA . GLU A 1 194 ? -64.938 -1.639 15.563 1.00 89.00 194 GLU A CA 1
ATOM 1488 C C . GLU A 1 194 ? -63.500 -2.024 15.934 1.00 89.00 194 GLU A C 1
ATOM 1490 O O . GLU A 1 194 ? -62.965 -3.040 15.487 1.00 89.00 194 GLU A O 1
ATOM 1495 N N . ARG A 1 195 ? -62.853 -1.151 16.706 1.00 93.19 195 ARG A N 1
ATOM 1496 C CA . ARG A 1 195 ? -61.482 -1.296 17.210 1.00 93.19 195 ARG A CA 1
ATOM 1497 C C . ARG A 1 195 ? -61.322 -0.472 18.488 1.00 93.19 195 ARG A C 1
ATOM 1499 O O . ARG A 1 195 ? -62.154 0.389 18.762 1.00 93.19 195 ARG A O 1
ATOM 1506 N N . ARG A 1 196 ? -60.230 -0.684 19.218 1.00 94.44 196 ARG A N 1
ATOM 1507 C CA . ARG A 1 196 ? -59.801 0.188 20.318 1.00 94.44 196 ARG A CA 1
ATOM 1508 C C . ARG A 1 196 ? -58.805 1.216 19.805 1.00 94.44 196 ARG A C 1
ATOM 1510 O O . ARG A 1 196 ? -57.881 0.859 19.070 1.00 94.44 196 ARG A O 1
ATOM 1517 N N . THR A 1 197 ? -58.989 2.478 20.172 1.00 95.88 197 THR A N 1
ATOM 1518 C CA . THR A 1 197 ? -58.103 3.572 19.763 1.00 95.88 197 THR A CA 1
ATOM 1519 C C . THR A 1 197 ? -57.445 4.219 20.978 1.00 95.88 197 THR A C 1
ATOM 1521 O O . THR A 1 197 ? -58.120 4.692 21.892 1.00 95.88 197 THR A O 1
ATOM 1524 N N . LEU A 1 198 ? -56.112 4.263 20.972 1.00 96.50 198 LEU A N 1
ATOM 1525 C CA . LEU A 1 198 ? -55.299 4.867 22.024 1.00 96.50 198 LEU A CA 1
ATOM 1526 C C . LEU A 1 198 ? -54.502 6.043 21.440 1.00 96.50 198 LEU A C 1
ATOM 1528 O O . LEU A 1 198 ? -53.628 5.858 20.592 1.00 96.50 198 LEU A O 1
ATOM 1532 N N . LEU A 1 199 ? -54.808 7.265 21.869 1.00 94.88 199 LEU A N 1
ATOM 1533 C CA . LEU A 1 199 ? -54.164 8.491 21.399 1.00 94.88 199 LEU A CA 1
ATOM 1534 C C . LEU A 1 199 ? -53.268 9.054 22.501 1.00 94.88 199 LEU A C 1
ATOM 1536 O O . LEU A 1 199 ? -53.748 9.418 23.573 1.00 94.88 199 LEU A O 1
ATOM 1540 N N . PHE A 1 200 ? -51.976 9.186 22.219 1.00 92.25 200 PHE A N 1
ATOM 1541 C CA . PHE A 1 200 ? -50.993 9.742 23.143 1.00 92.25 200 PHE A CA 1
ATOM 1542 C C . PHE A 1 200 ? -50.374 11.021 22.575 1.00 92.25 200 PHE A C 1
ATOM 1544 O O . PHE A 1 200 ? -49.953 11.084 21.420 1.00 92.25 200 PHE A O 1
ATOM 1551 N N . SER A 1 201 ? -50.332 12.078 23.388 1.00 85.31 201 SER A N 1
ATOM 1552 C CA . SER A 1 201 ? -49.820 13.388 22.974 1.00 85.31 201 SER A CA 1
ATOM 1553 C C . SER A 1 201 ? -49.179 14.129 24.144 1.00 85.31 201 SER A C 1
ATOM 1555 O O . SER A 1 201 ? -49.527 13.903 25.303 1.00 85.31 201 SER A O 1
ATOM 1557 N N . ALA A 1 202 ? -48.229 15.021 23.853 1.00 78.19 202 ALA A N 1
ATOM 1558 C CA . ALA A 1 202 ? -47.716 15.951 24.859 1.00 78.19 202 ALA A CA 1
ATOM 1559 C C . ALA A 1 202 ? -48.686 17.119 25.085 1.00 78.19 202 ALA A C 1
ATOM 1561 O O . ALA A 1 202 ? -48.777 17.645 26.191 1.00 78.19 202 ALA A O 1
ATOM 1562 N N . THR A 1 203 ? -49.413 17.532 24.042 1.00 74.00 203 THR A N 1
ATOM 1563 C CA . THR A 1 203 ? -50.309 18.689 24.101 1.00 74.00 203 THR A CA 1
ATOM 1564 C C . THR A 1 203 ? -51.667 18.424 23.452 1.00 74.00 203 THR A C 1
ATOM 1566 O O . THR A 1 203 ? -51.796 17.647 22.503 1.00 74.00 203 THR A O 1
ATOM 1569 N N . MET A 1 204 ? -52.700 19.112 23.948 1.00 79.88 204 MET A N 1
ATOM 1570 C CA . MET A 1 204 ? -54.040 19.098 23.358 1.00 79.88 204 MET A CA 1
ATOM 1571 C C . MET A 1 204 ? -54.237 20.326 22.459 1.00 79.88 204 MET A C 1
ATOM 1573 O O . MET A 1 204 ? -54.775 21.353 22.875 1.00 79.88 204 MET A O 1
ATOM 1577 N N . THR A 1 205 ? -53.753 20.249 21.217 1.00 78.81 205 THR A N 1
ATOM 1578 C CA . THR A 1 205 ? -53.953 21.316 20.221 1.00 78.81 205 THR A CA 1
ATOM 1579 C C . THR A 1 205 ? -55.348 21.239 19.587 1.00 78.81 205 THR A C 1
ATOM 1581 O O . THR A 1 205 ? -56.015 20.205 19.637 1.00 78.81 205 THR A O 1
ATOM 1584 N N . LYS A 1 206 ? -55.796 22.317 18.920 1.00 78.31 206 LYS A N 1
ATOM 1585 C CA . LYS A 1 206 ? -57.077 22.318 18.180 1.00 78.31 206 LYS A CA 1
ATOM 1586 C C . LYS A 1 206 ? -57.147 21.201 17.126 1.00 78.31 206 LYS A C 1
ATOM 1588 O O . LYS A 1 206 ? -58.214 20.621 16.936 1.00 78.31 206 LYS A O 1
ATOM 1593 N N . LYS A 1 207 ? -56.019 20.894 16.470 1.00 79.94 207 LYS A N 1
ATOM 1594 C CA . LYS A 1 207 ? -55.911 19.805 15.488 1.00 79.94 207 LYS A CA 1
ATOM 1595 C C . LYS A 1 207 ? -56.046 18.432 16.161 1.00 79.94 207 LYS A C 1
ATOM 1597 O O . LYS A 1 207 ? -56.851 17.626 15.708 1.00 79.94 207 LYS A O 1
ATOM 1602 N N . VAL A 1 208 ? -55.366 18.197 17.288 1.00 82.81 208 VAL A N 1
ATOM 1603 C CA . VAL A 1 208 ? -55.494 16.935 18.052 1.00 82.81 208 VAL A CA 1
ATOM 1604 C C . VAL A 1 208 ? -56.924 16.734 18.553 1.00 82.81 208 VAL A C 1
ATOM 1606 O O . VAL A 1 208 ? -57.475 15.648 18.414 1.00 82.81 208 VAL A O 1
ATOM 1609 N N . ALA A 1 209 ? -57.578 17.792 19.035 1.00 81.94 209 ALA A N 1
ATOM 1610 C CA . ALA A 1 209 ? -58.978 17.732 19.457 1.00 81.94 209 ALA A CA 1
ATOM 1611 C C . ALA A 1 209 ? -59.954 17.428 18.299 1.00 81.94 209 ALA A C 1
ATOM 1613 O O . ALA A 1 209 ? -61.048 16.909 18.531 1.00 81.94 209 ALA A O 1
ATOM 1614 N N . LYS A 1 210 ? -59.601 17.774 17.052 1.00 83.81 210 LYS A N 1
ATOM 1615 C CA . LYS A 1 210 ? -60.358 17.398 15.844 1.00 83.81 210 LYS A CA 1
ATOM 1616 C C . LYS A 1 210 ? -60.121 15.925 15.499 1.00 83.81 210 LYS A C 1
ATOM 1618 O O . LYS A 1 210 ? -61.094 15.205 15.297 1.00 83.81 210 LYS A O 1
ATOM 1623 N N . LEU A 1 211 ? -58.863 15.475 15.512 1.00 83.75 211 LEU A N 1
ATOM 1624 C CA . LEU A 1 211 ? -58.495 14.073 15.288 1.00 83.75 211 LEU A CA 1
ATOM 1625 C C . LEU A 1 211 ? -59.162 13.147 16.313 1.00 83.75 211 LEU A C 1
ATOM 1627 O O . LEU A 1 211 ? -59.695 12.105 15.938 1.00 83.75 211 LEU A O 1
ATOM 1631 N N . GLN A 1 212 ? -59.222 13.568 17.580 1.00 84.69 212 GLN A N 1
ATOM 1632 C CA . GLN A 1 212 ? -59.927 12.855 18.641 1.00 84.69 212 GLN A CA 1
ATOM 1633 C C . GLN A 1 212 ? -61.375 12.540 18.243 1.00 84.69 212 GLN A C 1
ATOM 1635 O O . GLN A 1 212 ? -61.804 11.391 18.305 1.00 84.69 212 GLN A O 1
ATOM 1640 N N . ARG A 1 213 ? -62.122 13.563 17.813 1.00 83.38 213 ARG A N 1
ATOM 1641 C CA . ARG A 1 213 ? -63.537 13.434 17.428 1.00 83.38 213 ARG A CA 1
ATOM 1642 C C . ARG A 1 213 ? -63.747 12.541 16.206 1.00 83.38 213 ARG A C 1
ATOM 1644 O O . ARG A 1 213 ? -64.827 11.987 16.054 1.00 83.38 213 ARG A O 1
ATOM 1651 N N . ALA A 1 214 ? -62.742 12.425 15.341 1.00 81.25 214 ALA A N 1
ATOM 1652 C CA . ALA A 1 214 ? -62.814 11.628 14.121 1.00 81.25 214 ALA A CA 1
ATOM 1653 C C . ALA A 1 214 ? -62.437 10.149 14.324 1.00 81.25 214 ALA A C 1
ATOM 1655 O O . ALA A 1 214 ? -62.825 9.313 13.510 1.00 81.25 214 ALA A O 1
ATOM 1656 N N . SER A 1 215 ? -61.667 9.818 15.368 1.00 84.19 215 SER A N 1
ATOM 1657 C CA . SER A 1 215 ? -61.002 8.510 15.479 1.00 84.19 215 SER A CA 1
ATOM 1658 C C . SER A 1 215 ? -61.315 7.700 16.740 1.00 84.19 215 SER A C 1
ATOM 1660 O O . SER A 1 215 ? -61.109 6.487 16.687 1.00 84.19 215 SER A O 1
ATOM 1662 N N . LEU A 1 216 ? -61.827 8.316 17.817 1.00 88.44 216 LEU A N 1
ATOM 1663 C CA . LEU A 1 216 ? -62.134 7.649 19.093 1.00 88.44 216 LEU A CA 1
ATOM 1664 C C . LEU A 1 216 ? -63.647 7.587 19.374 1.00 88.44 216 LEU A C 1
ATOM 1666 O O . LEU A 1 216 ? -64.397 8.481 18.976 1.00 88.44 216 LEU A O 1
ATOM 1670 N N . GLN A 1 217 ? -64.085 6.566 20.119 1.00 84.81 217 GLN A N 1
ATOM 1671 C CA . GLN A 1 217 ? -65.462 6.391 20.605 1.00 84.81 217 GLN A CA 1
ATOM 1672 C C . GLN A 1 217 ? -65.498 6.399 22.141 1.00 84.81 217 GLN A C 1
ATOM 1674 O O . GLN A 1 217 ? -64.883 5.552 22.775 1.00 84.81 217 GLN A O 1
ATOM 1679 N N . HIS A 1 218 ? -66.220 7.357 22.737 1.00 84.50 218 HIS A N 1
ATOM 1680 C CA . HIS A 1 218 ? -66.329 7.547 24.197 1.00 84.50 218 HIS A CA 1
ATOM 1681 C C . HIS A 1 218 ? -64.988 7.437 24.966 1.00 84.50 218 HIS A C 1
ATOM 1683 O O . HIS A 1 218 ? -64.887 6.646 25.904 1.00 84.50 218 HIS A O 1
ATOM 1689 N N . PRO A 1 219 ? -63.944 8.205 24.588 1.00 90.81 219 PRO A N 1
ATOM 1690 C CA . PRO A 1 219 ? -62.619 8.012 25.158 1.00 90.81 219 PRO A CA 1
ATOM 1691 C C . PRO A 1 219 ? -62.508 8.515 26.598 1.00 90.81 219 PRO A C 1
ATOM 1693 O O . PRO A 1 219 ? -62.999 9.598 26.932 1.00 90.81 219 PRO A O 1
ATOM 1696 N N . VAL A 1 220 ? -61.759 7.783 27.416 1.00 92.19 220 VAL A N 1
ATOM 1697 C CA . VAL A 1 220 ? -61.338 8.224 28.747 1.00 92.19 220 VAL A CA 1
ATOM 1698 C C . VAL A 1 220 ? -60.087 9.087 28.611 1.00 92.19 220 VAL A C 1
ATOM 1700 O O . VAL A 1 220 ? -59.092 8.691 27.999 1.00 92.19 220 VAL A O 1
ATOM 1703 N N . LYS A 1 221 ? -60.137 10.295 29.175 1.00 91.06 221 LYS A N 1
ATOM 1704 C CA . LYS A 1 221 ? -59.019 11.239 29.155 1.00 91.06 221 LYS A CA 1
ATOM 1705 C C . LYS A 1 221 ? -58.194 11.105 30.434 1.00 91.06 221 LYS A C 1
ATOM 1707 O O . LYS A 1 221 ? -58.707 11.352 31.518 1.00 91.06 221 LYS A O 1
ATOM 1712 N N . VAL A 1 222 ? -56.912 10.795 30.273 1.00 87.75 222 VAL A N 1
ATOM 1713 C CA . VAL A 1 222 ? -55.907 10.707 31.336 1.00 87.75 222 VAL A CA 1
ATOM 1714 C C . VAL A 1 222 ? -54.897 11.840 31.148 1.00 87.75 222 VAL A C 1
ATOM 1716 O O . VAL A 1 222 ? -54.221 11.906 30.121 1.00 87.75 222 VAL A O 1
ATOM 1719 N N . GLU A 1 223 ? -54.794 12.751 32.116 1.00 83.31 223 GLU A N 1
ATOM 1720 C CA . GLU A 1 223 ? -53.933 13.941 32.040 1.00 83.31 223 GLU A CA 1
ATOM 1721 C C . GLU A 1 223 ? -53.066 14.064 33.294 1.00 83.31 223 GLU A C 1
ATOM 1723 O O . GLU A 1 223 ? -53.581 14.101 34.406 1.00 83.31 223 GLU A O 1
ATOM 1728 N N . VAL A 1 224 ? -51.743 14.109 33.105 1.00 73.38 224 VAL A N 1
ATOM 1729 C CA . VAL A 1 224 ? -50.768 13.928 34.200 1.00 73.38 224 VAL A CA 1
ATOM 1730 C C . VAL A 1 224 ? -49.787 15.105 34.339 1.00 73.38 224 VAL A C 1
ATOM 1732 O O . VAL A 1 224 ? -48.927 15.090 35.215 1.00 73.38 224 VAL A O 1
ATOM 1735 N N . SER A 1 225 ? -49.893 16.138 33.491 1.00 56.88 225 SER A N 1
ATOM 1736 C CA . SER A 1 225 ? -48.989 17.304 33.475 1.00 56.88 225 SER A CA 1
ATOM 1737 C C . SER A 1 225 ? -49.733 18.641 33.573 1.00 56.88 225 SER A C 1
ATOM 1739 O O . SER A 1 225 ? -50.700 18.858 32.843 1.00 56.88 225 SER A O 1
ATOM 1741 N N . SER A 1 226 ? -49.229 19.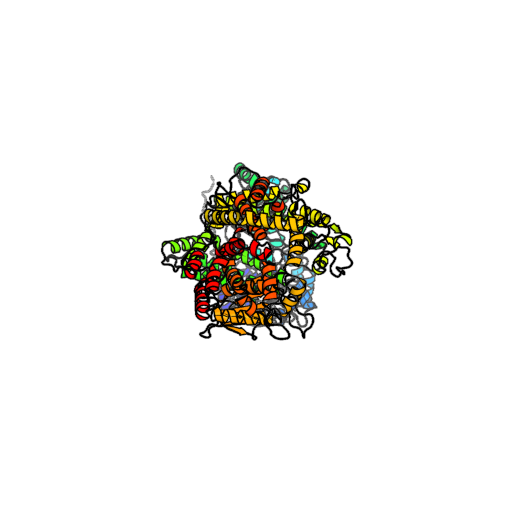573 34.390 1.00 50.38 226 SER A N 1
ATOM 1742 C CA . SER A 1 226 ? -49.612 20.994 34.386 1.00 50.38 226 SER A CA 1
ATOM 1743 C C . SER A 1 226 ? -48.918 21.763 33.237 1.00 50.38 226 SER A C 1
ATOM 1745 O O . SER A 1 226 ? -47.948 21.298 32.640 1.00 50.38 226 SER A O 1
ATOM 1747 N N . LYS A 1 227 ? -49.452 22.933 32.851 1.00 51.72 227 LYS A N 1
ATOM 1748 C CA . LYS A 1 227 ? -49.031 23.712 31.663 1.00 51.72 227 LYS A CA 1
ATOM 1749 C C . LYS A 1 227 ? -47.523 24.063 31.659 1.00 51.72 227 LYS A C 1
ATOM 1751 O O . LYS A 1 227 ? -47.069 24.763 32.551 1.00 51.72 227 LYS A O 1
ATOM 1756 N N . TYR A 1 228 ? -46.810 23.666 30.592 1.00 52.50 228 TYR A N 1
ATOM 1757 C CA . TYR A 1 228 ? -45.476 24.130 30.139 1.00 52.50 228 TYR A CA 1
ATOM 1758 C C . TYR A 1 228 ? -44.448 24.501 31.237 1.00 52.50 228 TYR A C 1
ATOM 1760 O O . TYR A 1 228 ? -43.916 25.609 31.226 1.00 52.50 228 TYR A O 1
ATOM 1768 N N . GLN A 1 229 ? -44.113 23.581 32.146 1.00 60.03 229 GLN A N 1
ATOM 1769 C CA . GLN A 1 229 ? -42.995 23.754 33.089 1.00 60.03 229 GLN A CA 1
ATOM 1770 C C . GLN A 1 229 ? -41.785 22.883 32.709 1.00 60.03 229 GLN A C 1
ATOM 1772 O O . GLN A 1 229 ? -41.934 21.779 32.193 1.00 60.03 229 GLN A O 1
ATOM 1777 N N . THR A 1 230 ? -40.571 23.399 32.933 1.00 64.75 230 THR A N 1
ATOM 1778 C CA . THR A 1 230 ? -39.324 22.613 32.874 1.00 64.75 230 THR A CA 1
ATOM 1779 C C . THR A 1 230 ? -39.152 21.803 34.157 1.00 64.75 230 THR A C 1
ATOM 1781 O O . THR A 1 230 ? -39.521 22.311 35.209 1.00 64.75 230 THR A O 1
ATOM 1784 N N . VAL A 1 231 ? -38.517 20.628 34.096 1.00 67.62 231 VAL A N 1
ATOM 1785 C CA . VAL A 1 231 ? -38.256 19.760 35.264 1.00 67.62 231 VAL A CA 1
ATOM 1786 C C . VAL A 1 231 ? -37.610 20.538 36.424 1.00 67.62 231 VAL A C 1
ATOM 1788 O O . VAL A 1 231 ? -36.643 21.268 36.205 1.00 67.62 231 VAL A O 1
ATOM 1791 N N . ASP A 1 232 ? -38.090 20.340 37.656 1.00 67.38 232 ASP A N 1
ATOM 1792 C CA . ASP A 1 232 ? -37.666 21.110 38.842 1.00 67.38 232 ASP A CA 1
ATOM 1793 C C . ASP A 1 232 ? -36.154 21.046 39.130 1.00 67.38 232 ASP A C 1
ATOM 1795 O O . ASP A 1 232 ? -35.569 22.004 39.630 1.00 67.38 232 ASP A O 1
ATOM 1799 N N . LYS A 1 233 ? -35.491 19.937 38.771 1.00 77.19 233 LYS A N 1
ATOM 1800 C CA . LYS A 1 233 ? -34.046 19.718 38.987 1.00 77.19 233 LYS A CA 1
ATOM 1801 C C . LYS A 1 233 ? -33.141 20.264 37.869 1.00 77.19 233 LYS A C 1
ATOM 1803 O O . LYS A 1 233 ? -31.932 20.025 37.895 1.00 77.19 233 LYS A O 1
ATOM 1808 N N . LEU A 1 234 ? -33.700 20.950 36.869 1.00 85.88 234 LEU A N 1
ATOM 1809 C CA . LEU A 1 234 ? -32.953 21.510 35.742 1.00 85.88 234 LEU A CA 1
ATOM 1810 C C . LEU A 1 234 ? -32.413 22.912 36.068 1.00 85.88 234 LEU A C 1
ATOM 1812 O O . LEU A 1 234 ? -33.182 23.877 36.151 1.00 85.88 234 LEU A O 1
ATOM 1816 N N . GLN A 1 235 ? -31.088 23.040 36.143 1.00 90.31 235 GLN A N 1
ATOM 1817 C CA . GLN A 1 235 ? -30.405 24.327 36.266 1.00 90.31 235 GLN A CA 1
ATOM 1818 C C . GLN A 1 235 ? -30.280 24.984 34.889 1.00 90.31 235 GLN A C 1
ATOM 1820 O O . GLN A 1 235 ? -29.797 24.376 33.936 1.00 90.31 235 GLN A O 1
ATOM 1825 N N . GLN A 1 236 ? -30.757 26.220 34.768 1.00 92.94 236 GLN A N 1
ATOM 1826 C CA . GLN A 1 236 ? -30.854 26.934 33.493 1.00 92.94 236 GLN A CA 1
ATOM 1827 C C . GLN A 1 236 ? -30.143 28.269 33.626 1.00 92.94 236 GLN A C 1
ATOM 1829 O O . GLN A 1 236 ? -30.476 29.039 34.521 1.00 92.94 236 GLN A O 1
ATOM 1834 N N . TYR A 1 237 ? -29.212 28.544 32.721 1.00 95.94 237 TYR A N 1
ATOM 1835 C CA . TYR A 1 237 ? -28.442 29.777 32.688 1.00 95.94 237 TYR A CA 1
ATOM 1836 C C . TYR A 1 237 ? -28.495 30.411 31.299 1.00 95.94 237 TYR A C 1
ATOM 1838 O O . TYR A 1 237 ? -28.697 29.730 30.285 1.00 95.94 237 TYR A O 1
ATOM 1846 N N . TYR A 1 238 ? -28.260 31.717 31.246 1.00 96.25 238 TYR A N 1
ATOM 1847 C CA . TYR A 1 238 ? -27.940 32.412 30.003 1.00 96.25 238 TYR A CA 1
ATOM 1848 C C . TYR A 1 238 ? -26.507 32.941 30.044 1.00 96.25 238 TYR A C 1
ATOM 1850 O O . TYR A 1 238 ? -25.988 33.253 31.111 1.00 96.25 238 TYR A O 1
ATOM 1858 N N . LEU A 1 239 ? -25.873 33.057 28.883 1.00 95.50 239 LEU A N 1
ATOM 1859 C CA . LEU A 1 239 ? -24.569 33.687 28.719 1.00 95.50 239 LEU A CA 1
ATOM 1860 C C . LEU A 1 239 ? -24.704 34.794 27.675 1.00 95.50 239 LEU A C 1
ATOM 1862 O O . LEU A 1 239 ? -25.024 34.510 26.520 1.00 95.50 239 LEU A O 1
ATOM 1866 N N . PHE A 1 240 ? -24.500 36.049 28.080 1.00 93.62 240 PHE A N 1
ATOM 1867 C CA . PHE A 1 240 ? -24.636 37.199 27.187 1.00 93.62 240 PHE A CA 1
ATOM 1868 C C . PHE A 1 240 ? -23.283 37.613 26.617 1.00 93.62 240 PHE A C 1
ATOM 1870 O O . PHE A 1 240 ? -22.437 38.117 27.352 1.00 93.62 240 PHE A O 1
ATOM 1877 N N . ILE A 1 241 ? -23.075 37.386 25.318 1.00 93.31 241 ILE A N 1
ATOM 1878 C CA . ILE A 1 241 ? -21.772 37.564 24.663 1.00 93.31 241 ILE A CA 1
ATOM 1879 C C . ILE A 1 241 ? -21.910 38.125 23.242 1.00 93.31 241 ILE A C 1
ATOM 1881 O O . ILE A 1 241 ? -22.851 37.776 22.523 1.00 93.31 241 ILE A O 1
ATOM 1885 N N . PRO A 1 242 ? -20.957 38.949 22.768 1.00 88.12 242 PRO A N 1
ATOM 1886 C CA . PRO A 1 242 ? -20.931 39.377 21.376 1.00 88.12 242 PRO A CA 1
ATOM 1887 C C . PRO A 1 242 ? -20.831 38.185 20.419 1.00 88.12 242 PRO A C 1
ATOM 1889 O O . PRO A 1 242 ? -20.025 37.277 20.626 1.00 88.12 242 PRO A O 1
ATOM 1892 N N . VAL A 1 243 ? -21.580 38.231 19.311 1.00 87.81 243 VAL A N 1
ATOM 1893 C CA . VAL A 1 243 ? -21.643 37.124 18.332 1.00 87.81 243 VAL A CA 1
ATOM 1894 C C . VAL A 1 243 ? -20.265 36.621 17.869 1.00 87.81 243 VAL A C 1
ATOM 1896 O O . VAL A 1 243 ? -20.075 35.419 17.704 1.00 87.81 243 VAL A O 1
ATOM 1899 N N . LYS A 1 244 ? -19.283 37.525 17.718 1.00 87.62 244 LYS A N 1
ATOM 1900 C CA . LYS A 1 244 ? -17.920 37.203 17.257 1.00 87.62 244 LYS A CA 1
ATOM 1901 C C . LYS A 1 244 ? -17.152 36.258 18.186 1.00 87.62 244 LYS A C 1
ATOM 1903 O O . LYS A 1 244 ? -16.226 35.604 17.724 1.00 87.62 244 LYS A O 1
ATOM 1908 N N . TYR A 1 245 ? -17.532 36.178 19.461 1.00 91.88 245 TYR A N 1
ATOM 1909 C CA . TYR A 1 245 ? -16.846 35.362 20.463 1.00 91.88 245 TYR A CA 1
ATOM 1910 C C . TYR A 1 245 ? -17.583 34.057 20.791 1.00 91.88 245 TYR A C 1
ATOM 1912 O O . TYR A 1 245 ? -17.067 33.268 21.576 1.00 91.88 245 TYR A O 1
ATOM 1920 N N . LYS A 1 246 ? -18.748 33.779 20.177 1.00 93.50 246 LYS A N 1
ATOM 1921 C CA . LYS A 1 246 ? -19.566 32.585 20.479 1.00 93.50 246 LYS A CA 1
ATOM 1922 C C . LYS A 1 246 ? -18.761 31.282 20.477 1.00 93.50 246 LYS A C 1
ATOM 1924 O O . LYS A 1 246 ? -18.885 30.494 21.405 1.00 93.50 246 LYS A O 1
ATOM 1929 N N . ASP A 1 247 ? -17.920 31.074 19.468 1.00 95.69 247 ASP A N 1
ATOM 1930 C CA . ASP A 1 247 ? -17.116 29.852 19.358 1.00 95.69 247 ASP A CA 1
ATOM 1931 C C . ASP A 1 247 ? -16.032 29.753 20.447 1.00 95.69 247 ASP A C 1
ATOM 1933 O O . ASP A 1 247 ? -15.721 28.658 20.905 1.00 95.69 247 ASP A O 1
ATOM 1937 N N . VAL A 1 248 ? -15.479 30.884 20.896 1.00 94.69 248 VAL A N 1
ATOM 1938 C CA . VAL A 1 248 ? -14.435 30.927 21.934 1.00 94.69 248 VAL A CA 1
ATOM 1939 C C . VAL A 1 248 ? -15.030 30.578 23.295 1.00 94.69 248 VAL A C 1
ATOM 1941 O O . VAL A 1 248 ? -14.512 29.711 23.994 1.00 94.69 248 VAL A O 1
ATOM 1944 N N . TYR A 1 249 ? -16.181 31.171 23.624 1.00 96.19 249 TYR A N 1
ATOM 1945 C CA . TYR A 1 249 ? -16.934 30.839 24.836 1.00 96.19 249 TYR A CA 1
ATOM 1946 C C . TYR A 1 249 ? -17.480 29.406 24.815 1.00 96.19 249 TYR A C 1
ATOM 1948 O O . TYR A 1 249 ? -17.543 28.762 25.858 1.00 96.19 249 TYR A O 1
ATOM 1956 N N . LEU A 1 250 ? -17.841 28.877 23.639 1.00 96.81 250 LEU A N 1
ATOM 1957 C CA . LEU A 1 250 ? -18.214 27.469 23.497 1.00 96.81 250 LEU A CA 1
ATOM 1958 C C . LEU A 1 250 ? -17.055 26.559 23.912 1.00 96.81 250 LEU A C 1
ATOM 1960 O O . LEU A 1 250 ? -17.254 25.651 24.712 1.00 96.81 250 LEU A O 1
ATOM 1964 N N . VAL A 1 251 ? -15.851 26.808 23.395 1.00 95.88 251 VAL A N 1
ATOM 1965 C CA . VAL A 1 251 ? -14.661 26.009 23.727 1.00 95.88 251 VAL A CA 1
ATOM 1966 C C . VAL A 1 251 ? -14.282 26.168 25.199 1.00 95.88 251 VAL A C 1
ATOM 1968 O O . VAL A 1 251 ? -13.949 25.172 25.835 1.00 95.88 251 VAL A O 1
ATOM 1971 N N . TYR A 1 252 ? -14.393 27.377 25.757 1.00 95.38 252 TYR A N 1
ATOM 1972 C CA . TYR A 1 252 ? -14.181 27.618 27.186 1.00 95.38 252 TYR A CA 1
ATOM 1973 C C . TYR A 1 252 ? -15.106 26.754 28.051 1.00 95.38 252 TYR A C 1
ATOM 1975 O O . TYR A 1 252 ? -14.616 25.970 28.855 1.00 95.38 252 TYR A O 1
ATOM 1983 N N . ILE A 1 253 ? -16.423 26.804 27.816 1.00 94.94 253 ILE A N 1
ATOM 1984 C CA . ILE A 1 253 ? -17.407 26.032 28.596 1.00 94.94 253 ILE A CA 1
ATOM 1985 C C . ILE A 1 253 ? -17.198 24.521 28.434 1.00 94.94 253 ILE A C 1
ATOM 1987 O O . ILE A 1 253 ? -17.337 23.767 29.395 1.00 94.94 253 ILE A O 1
ATOM 1991 N N . LEU A 1 254 ? -16.851 24.057 27.228 1.00 95.00 254 LEU A N 1
ATOM 1992 C CA . LEU A 1 254 ? -16.552 22.642 26.988 1.00 95.00 254 LEU A CA 1
ATOM 1993 C C . LEU A 1 254 ? -15.307 22.168 27.757 1.00 95.00 254 LEU A C 1
ATOM 1995 O O . LEU A 1 254 ? -15.275 21.018 28.192 1.00 95.00 254 LEU A O 1
ATOM 1999 N N . ASN A 1 255 ? -14.308 23.037 27.934 1.00 91.44 255 ASN A N 1
ATOM 2000 C CA . ASN A 1 255 ? -13.110 22.744 28.723 1.00 91.44 255 ASN A CA 1
ATOM 2001 C C . ASN A 1 255 ? -13.379 22.837 30.232 1.00 91.44 255 ASN A C 1
ATOM 2003 O O . ASN A 1 255 ? -12.938 21.968 30.978 1.00 91.44 255 ASN A O 1
ATOM 2007 N N . GLU A 1 256 ? -14.116 23.858 30.673 1.00 91.69 256 GLU A N 1
ATOM 2008 C CA . GLU A 1 256 ? -14.497 24.073 32.076 1.00 91.69 256 GLU A CA 1
ATOM 2009 C C . GLU A 1 256 ? -15.315 22.891 32.612 1.00 91.69 256 GLU A C 1
ATOM 2011 O O . GLU A 1 256 ? -15.064 22.379 33.700 1.00 91.69 256 GLU A O 1
ATOM 2016 N N . LEU A 1 257 ? -16.265 22.410 31.808 1.00 89.94 257 LEU A N 1
ATOM 2017 C CA . LEU A 1 257 ? -17.149 21.299 32.147 1.00 89.94 257 LEU A CA 1
ATOM 2018 C C . LEU A 1 257 ? -16.659 19.965 31.555 1.00 89.94 257 LEU A C 1
ATOM 2020 O O . LEU A 1 257 ? -17.469 19.059 31.328 1.00 89.94 257 LEU A O 1
ATOM 2024 N N . ALA A 1 258 ? -15.356 19.828 31.287 1.00 85.38 258 ALA A N 1
ATOM 2025 C CA . ALA A 1 258 ? -14.782 18.617 30.706 1.00 85.38 258 ALA A CA 1
ATOM 2026 C C . ALA A 1 258 ? -15.131 17.356 31.522 1.00 85.38 258 ALA A C 1
ATOM 2028 O O . ALA A 1 258 ? -15.210 17.372 32.748 1.00 85.38 258 ALA A O 1
ATOM 2029 N N . GLY A 1 259 ? -15.353 16.240 30.822 1.00 80.75 259 GLY A N 1
ATOM 2030 C CA . GLY A 1 259 ? -15.812 14.976 31.417 1.00 80.75 259 GLY A CA 1
ATOM 2031 C C . GLY A 1 259 ? -17.333 14.788 31.411 1.00 80.75 259 GLY A C 1
ATOM 2032 O O . GLY A 1 259 ? -17.798 13.658 31.556 1.00 80.75 259 GLY A O 1
ATOM 2033 N N . ASN A 1 260 ? -18.102 15.851 31.161 1.00 87.88 260 ASN A N 1
ATOM 2034 C CA . ASN A 1 260 ? -19.541 15.766 30.918 1.00 87.88 260 ASN A CA 1
ATOM 2035 C C . ASN A 1 260 ? -19.863 15.378 29.467 1.00 87.88 260 ASN A C 1
ATOM 2037 O O . ASN A 1 260 ? -19.077 15.603 28.542 1.00 87.88 260 ASN A O 1
ATOM 2041 N N . SER A 1 261 ? -21.056 14.824 29.261 1.00 89.75 261 SER A N 1
ATOM 2042 C CA . SER A 1 261 ? -21.654 14.666 27.934 1.00 89.75 261 SER A CA 1
ATOM 2043 C C . SER A 1 261 ? -22.424 15.926 27.525 1.00 89.75 261 SER A C 1
ATOM 2045 O O . SER A 1 261 ? -23.259 16.440 28.275 1.00 89.75 261 SER A O 1
ATOM 2047 N N . PHE A 1 262 ? -22.155 16.419 26.316 1.00 93.44 262 PHE A N 1
ATOM 2048 C CA . PHE A 1 262 ? -22.698 17.673 25.804 1.00 93.44 262 PHE A CA 1
ATOM 2049 C C . PHE A 1 262 ? -23.612 17.460 24.606 1.00 93.44 262 PHE A C 1
ATOM 2051 O O . PHE A 1 262 ? -23.281 16.731 23.667 1.00 93.44 262 PHE A O 1
ATOM 2058 N N . MET A 1 263 ? -24.715 18.203 24.589 1.00 93.06 263 MET A N 1
ATOM 2059 C CA . MET A 1 263 ? -25.527 18.401 23.394 1.00 93.06 263 MET A CA 1
ATOM 2060 C C . MET A 1 263 ? -25.564 19.883 23.024 1.00 93.06 263 MET A C 1
ATOM 2062 O O . MET A 1 263 ? -26.118 20.699 23.758 1.00 93.06 263 MET A O 1
ATOM 2066 N N . VAL A 1 264 ? -24.975 20.225 21.880 1.00 95.62 264 VAL A N 1
ATOM 2067 C CA . VAL A 1 264 ? -24.832 21.597 21.385 1.00 95.62 264 VAL A CA 1
ATOM 2068 C C . VAL A 1 264 ? -25.817 21.838 20.246 1.00 95.62 264 VAL A C 1
ATOM 2070 O O . VAL A 1 264 ? -25.764 21.157 19.226 1.00 95.62 264 VAL A O 1
ATOM 2073 N N . PHE A 1 265 ? -26.708 22.814 20.390 1.00 95.06 265 PHE A N 1
ATOM 2074 C CA . PHE A 1 265 ? -27.705 23.143 19.373 1.00 95.06 265 PHE A CA 1
ATOM 2075 C C . PHE A 1 265 ? -27.275 24.310 18.483 1.00 95.06 265 PHE A C 1
ATOM 2077 O O . PHE A 1 265 ? -27.013 25.410 18.976 1.00 95.06 265 PHE A O 1
ATOM 2084 N N . CYS A 1 266 ? -27.293 24.084 17.168 1.00 94.25 266 CYS A N 1
ATOM 2085 C CA . CYS A 1 266 ? -27.078 25.107 16.144 1.00 94.25 266 CYS A CA 1
ATOM 2086 C C . CYS A 1 266 ? -28.312 25.261 15.244 1.00 94.25 266 CYS A C 1
ATOM 2088 O O . CYS A 1 266 ? -29.086 24.326 15.031 1.00 94.25 266 CYS A O 1
ATOM 2090 N N . SER A 1 267 ? -28.469 26.449 14.670 1.00 86.75 267 SER A N 1
ATOM 2091 C CA . SER A 1 267 ? -29.607 26.821 13.821 1.00 86.75 267 SER A CA 1
ATOM 2092 C C . SER A 1 267 ? -29.567 26.206 12.415 1.00 86.75 267 SER A C 1
ATOM 2094 O O . SER A 1 267 ? -30.619 25.970 11.824 1.00 86.75 267 SER A O 1
ATOM 2096 N N . THR A 1 268 ? -28.380 25.916 11.865 1.00 88.00 268 THR A N 1
ATOM 2097 C CA . THR A 1 268 ? -28.219 25.437 10.478 1.00 88.00 268 THR A CA 1
ATOM 2098 C C . THR A 1 268 ? -27.334 24.194 10.372 1.00 88.00 268 THR A C 1
ATOM 2100 O O . THR A 1 268 ? -26.408 24.010 11.162 1.00 88.00 268 THR A O 1
ATOM 2103 N N . CYS A 1 269 ? -27.581 23.364 9.348 1.00 87.56 269 CYS A N 1
ATOM 2104 C CA . CYS A 1 269 ? -26.778 22.165 9.062 1.00 87.56 269 CYS A CA 1
ATOM 2105 C C . CYS A 1 269 ? -25.307 22.517 8.755 1.00 87.56 269 CYS A C 1
ATOM 2107 O O . CYS A 1 269 ? -24.380 21.854 9.219 1.00 87.56 269 CYS A O 1
ATOM 2109 N N . ALA A 1 270 ? -25.083 23.614 8.026 1.00 85.69 270 ALA A N 1
ATOM 2110 C CA . ALA A 1 270 ? -23.740 24.109 7.740 1.00 85.69 270 ALA A CA 1
ATOM 2111 C C . ALA A 1 270 ? -22.996 24.491 9.029 1.00 85.69 270 ALA A C 1
ATOM 2113 O O . ALA A 1 270 ? -21.831 24.136 9.197 1.00 85.69 270 ALA A O 1
ATOM 2114 N N . ASN A 1 271 ? -23.676 25.154 9.974 1.00 90.75 271 ASN A N 1
ATOM 2115 C CA . ASN A 1 271 ? -23.060 25.525 11.245 1.00 90.75 271 ASN A CA 1
ATOM 2116 C C . ASN A 1 271 ? -22.779 24.294 12.122 1.00 90.75 271 ASN A C 1
ATOM 2118 O O . ASN A 1 271 ? -21.713 24.233 12.726 1.00 90.75 271 ASN A O 1
ATOM 2122 N N . THR A 1 272 ? -23.656 23.278 12.132 1.00 92.25 272 THR A N 1
ATOM 2123 C CA . THR A 1 272 ? -23.367 22.022 12.851 1.00 92.25 272 THR A CA 1
ATOM 2124 C C . THR A 1 272 ? -22.092 21.347 12.340 1.00 92.25 272 THR A C 1
ATOM 2126 O O . THR A 1 272 ? -21.259 20.933 13.143 1.00 92.25 272 THR A O 1
ATOM 2129 N N . GLN A 1 273 ? -21.890 21.308 11.017 1.00 91.38 273 GLN A N 1
ATOM 2130 C CA . GLN A 1 273 ? -20.684 20.736 10.412 1.00 91.38 273 GLN A CA 1
ATOM 2131 C C . GLN A 1 273 ? -19.442 21.579 10.725 1.00 91.38 273 GLN A C 1
ATOM 2133 O O . GLN A 1 273 ? -18.416 21.046 11.150 1.00 91.38 273 GLN A O 1
ATOM 2138 N N . ARG A 1 274 ? -19.547 22.904 10.562 1.00 94.69 274 ARG A N 1
ATOM 2139 C CA . ARG A 1 274 ? -18.466 23.861 10.829 1.00 94.69 274 ARG A CA 1
ATOM 2140 C C . ARG A 1 274 ? -17.961 23.758 12.265 1.00 94.69 274 ARG A C 1
ATOM 2142 O O . ARG A 1 274 ? -16.756 23.672 12.486 1.00 94.69 274 ARG A O 1
ATOM 2149 N N . VAL A 1 275 ? -18.876 23.766 13.235 1.00 95.00 275 VAL A N 1
ATOM 2150 C CA . VAL A 1 275 ? -18.531 23.679 14.659 1.00 95.00 275 VAL A CA 1
ATOM 2151 C C . VAL A 1 275 ? -17.914 22.315 14.964 1.00 95.00 275 VAL A C 1
ATOM 2153 O O . VAL A 1 275 ? -16.915 22.258 15.670 1.00 95.00 275 VAL A O 1
ATOM 2156 N N . ALA A 1 276 ? -18.419 21.223 14.377 1.00 93.88 276 ALA A N 1
ATOM 2157 C CA . ALA A 1 276 ? -17.837 19.896 14.580 1.00 93.88 276 ALA A CA 1
ATOM 2158 C C . ALA A 1 276 ? -16.398 19.799 14.061 1.00 93.88 276 ALA A C 1
ATOM 2160 O O . ALA A 1 276 ? -15.540 19.227 14.728 1.00 93.88 276 ALA A O 1
ATOM 2161 N N . LEU A 1 277 ? -16.123 20.362 12.883 1.00 90.62 277 LEU A N 1
ATOM 2162 C CA . LEU A 1 277 ? -14.774 20.438 12.318 1.00 90.62 277 LEU A CA 1
ATOM 2163 C C . LEU A 1 277 ? -13.844 21.289 13.182 1.00 90.62 277 LEU A C 1
ATOM 2165 O O . LEU A 1 277 ? -12.741 20.858 13.511 1.00 90.62 277 LEU A O 1
ATOM 2169 N N . MET A 1 278 ? -14.317 22.462 13.604 1.00 95.94 278 MET A N 1
ATOM 2170 C CA . MET A 1 278 ? -13.564 23.362 14.474 1.00 95.94 278 MET A CA 1
ATOM 2171 C C . MET A 1 278 ? -13.199 22.680 15.798 1.00 95.94 278 MET A C 1
ATOM 2173 O O . MET A 1 278 ? -12.033 22.683 16.178 1.00 95.94 278 MET A O 1
ATOM 2177 N N . LEU A 1 279 ? -14.166 22.060 16.483 1.00 94.75 279 LEU A N 1
ATOM 2178 C CA . LEU A 1 279 ? -13.921 21.374 17.754 1.00 94.75 279 LEU A CA 1
ATOM 2179 C C . LEU A 1 279 ? -12.983 20.169 17.584 1.00 94.75 279 LEU A C 1
ATOM 2181 O O . LEU A 1 279 ? -12.078 19.999 18.398 1.00 94.75 279 LEU A O 1
ATOM 2185 N N . ARG A 1 280 ? -13.120 19.383 16.505 1.00 90.69 280 ARG A N 1
ATOM 2186 C CA . ARG A 1 280 ? -12.198 18.271 16.211 1.00 90.69 280 ARG A CA 1
ATOM 2187 C C . ARG A 1 280 ? -10.769 18.745 15.969 1.00 90.69 280 ARG A C 1
ATOM 2189 O O . ARG A 1 280 ? -9.846 18.144 16.507 1.00 90.69 280 ARG A O 1
ATOM 2196 N N . ASN A 1 281 ? -10.585 19.849 15.244 1.00 87.19 281 ASN A N 1
ATOM 2197 C CA . ASN A 1 281 ? -9.264 20.455 15.048 1.00 87.19 281 ASN A CA 1
ATOM 2198 C C . ASN A 1 281 ? -8.661 20.995 16.360 1.00 87.19 281 ASN A C 1
ATOM 2200 O O . ASN A 1 281 ? -7.449 21.124 16.495 1.00 87.19 281 ASN A O 1
ATOM 2204 N N . LEU A 1 282 ? -9.501 21.279 17.357 1.00 86.88 282 LEU A N 1
ATOM 2205 C CA . LEU A 1 282 ? -9.074 21.640 18.708 1.00 86.88 282 LEU A CA 1
ATOM 2206 C C . LEU A 1 282 ? -8.836 20.420 19.614 1.00 86.88 282 LEU A C 1
ATOM 2208 O O . LEU A 1 282 ? -8.495 20.612 20.777 1.00 86.88 282 LEU A O 1
ATOM 2212 N N . GLY A 1 283 ? -8.982 19.189 19.113 1.00 83.44 283 GLY A N 1
ATOM 2213 C CA . GLY A 1 283 ? -8.810 17.953 19.886 1.00 83.44 283 GLY A CA 1
ATOM 2214 C C . GLY A 1 283 ? -10.042 17.537 20.698 1.00 83.44 283 GLY A C 1
ATOM 2215 O O . GLY A 1 283 ? -9.970 16.591 21.478 1.00 83.44 283 GLY A O 1
ATOM 2216 N N . LEU A 1 284 ? -11.180 18.215 20.521 1.00 87.50 284 LEU A N 1
ATOM 2217 C CA . LEU A 1 284 ? -12.437 17.885 21.189 1.00 87.50 284 LEU A CA 1
ATOM 2218 C C . LEU A 1 284 ? -13.251 16.894 20.348 1.00 87.50 284 LEU A C 1
ATOM 2220 O O . LEU A 1 284 ? -13.386 17.012 19.127 1.00 87.50 284 LEU A O 1
ATOM 2224 N N . THR A 1 285 ? -13.826 15.896 21.009 1.00 85.31 285 THR A N 1
ATOM 2225 C CA . THR A 1 285 ? -14.512 14.770 20.369 1.00 85.31 285 THR A CA 1
ATOM 2226 C C . THR A 1 285 ? -15.957 15.116 19.991 1.00 85.31 285 THR A C 1
ATOM 2228 O O . THR A 1 285 ? -16.912 14.649 20.609 1.00 85.31 285 THR A O 1
ATOM 2231 N N . ALA A 1 286 ? -16.117 15.932 18.944 1.00 90.50 286 ALA A N 1
ATOM 2232 C CA . ALA A 1 286 ? -17.416 16.410 18.471 1.00 90.50 286 ALA A CA 1
ATOM 2233 C C . ALA A 1 286 ? -17.935 15.684 17.216 1.00 90.50 286 ALA A C 1
ATOM 2235 O O . ALA A 1 286 ? -17.190 15.496 16.251 1.00 90.50 286 ALA A O 1
ATOM 2236 N N . ILE A 1 287 ? -19.227 15.331 17.203 1.00 90.69 287 ILE A N 1
ATOM 2237 C CA . ILE A 1 287 ? -19.921 14.749 16.040 1.00 90.69 287 ILE A CA 1
ATOM 2238 C C . ILE A 1 287 ? -21.119 15.624 15.633 1.00 90.69 287 ILE A C 1
ATOM 2240 O O . ILE A 1 287 ? -21.917 15.984 16.502 1.00 90.69 287 ILE A O 1
ATOM 2244 N N . PRO A 1 288 ? -21.295 15.943 14.335 1.00 92.19 288 PRO A N 1
ATOM 2245 C CA . PRO A 1 288 ? -22.485 16.629 13.846 1.00 92.19 288 PRO A CA 1
ATOM 2246 C C . PRO A 1 288 ? -23.670 15.665 13.659 1.00 92.19 288 PRO A C 1
ATOM 2248 O O . PRO A 1 288 ? -23.499 14.510 13.279 1.00 92.19 288 PRO A O 1
ATOM 2251 N N . LEU A 1 289 ? -24.888 16.157 13.884 1.00 87.25 289 LEU A N 1
ATOM 2252 C CA . LEU A 1 289 ? -26.146 15.443 13.685 1.00 87.25 289 LEU A CA 1
ATOM 2253 C C . LEU A 1 289 ? -27.196 16.396 13.094 1.00 87.25 289 LEU A C 1
ATOM 2255 O O . LEU A 1 289 ? -27.810 17.192 13.804 1.00 87.25 289 LEU A O 1
ATOM 2259 N N . HIS A 1 290 ? -27.423 16.326 11.783 1.00 85.44 290 HIS A N 1
ATOM 2260 C CA . HIS A 1 290 ? -28.329 17.238 11.079 1.00 85.44 290 HIS A CA 1
ATOM 2261 C C . HIS A 1 290 ? -29.167 16.540 9.993 1.00 85.44 290 HIS A C 1
ATOM 2263 O O . HIS A 1 290 ? -28.871 15.429 9.568 1.00 85.44 290 HIS A O 1
ATOM 2269 N N . GLY A 1 291 ? -30.236 17.199 9.527 1.00 70.81 291 GLY A N 1
ATOM 2270 C CA . GLY A 1 291 ? -31.238 16.592 8.632 1.00 70.81 291 GLY A CA 1
ATOM 2271 C C . GLY A 1 291 ? -30.751 16.261 7.214 1.00 70.81 291 GLY A C 1
ATOM 2272 O O . GLY A 1 291 ? -31.369 15.449 6.543 1.00 70.81 291 GLY A O 1
ATOM 2273 N N . GLN A 1 292 ? -29.647 16.865 6.764 1.00 75.00 292 GLN A N 1
ATOM 2274 C CA . GLN A 1 292 ? -28.997 16.536 5.482 1.00 75.00 292 GLN A CA 1
ATOM 2275 C C . GLN A 1 292 ? -28.069 15.305 5.540 1.00 75.00 292 GLN A C 1
ATOM 2277 O O . GLN A 1 292 ? -27.488 14.941 4.523 1.00 75.00 292 GLN A O 1
ATOM 2282 N N . MET A 1 293 ? -27.883 14.683 6.709 1.00 74.06 293 MET A N 1
ATOM 2283 C CA . MET A 1 293 ? -27.124 13.433 6.823 1.00 74.06 293 MET A CA 1
ATOM 2284 C C . MET A 1 293 ? -27.984 12.247 6.376 1.00 74.06 293 MET A C 1
ATOM 2286 O O . MET A 1 293 ? -29.189 12.223 6.638 1.00 74.06 293 MET A O 1
ATOM 2290 N N . SER A 1 294 ? -27.363 11.241 5.754 1.00 66.75 294 SER A N 1
ATOM 2291 C CA . SER A 1 294 ? -28.035 9.969 5.471 1.00 66.75 294 SER A CA 1
ATOM 2292 C C . SER A 1 294 ? -28.463 9.280 6.772 1.00 66.75 294 SER A C 1
ATOM 2294 O O . SER A 1 294 ? -27.920 9.547 7.847 1.00 66.75 294 SER A O 1
ATOM 2296 N N . GLN A 1 295 ? -29.451 8.385 6.696 1.00 55.12 295 GLN A N 1
ATOM 2297 C CA . GLN A 1 295 ? -29.953 7.702 7.891 1.00 55.12 295 GLN A CA 1
ATOM 2298 C C . GLN A 1 295 ? -28.862 6.862 8.574 1.00 55.12 295 GLN A C 1
ATOM 2300 O O . GLN A 1 295 ? -28.754 6.918 9.797 1.00 55.12 295 GLN A O 1
ATOM 2305 N N . SER A 1 296 ? -28.018 6.178 7.787 1.00 59.59 296 SER A N 1
ATOM 2306 C CA . SER A 1 296 ? -26.811 5.485 8.269 1.00 59.59 296 SER A CA 1
ATOM 2307 C C . SER A 1 296 ? -25.917 6.431 9.072 1.00 59.59 296 SER A C 1
ATOM 2309 O O . SER A 1 296 ? -25.684 6.198 10.256 1.00 59.59 296 SER A O 1
ATOM 2311 N N . LYS A 1 297 ? -25.562 7.588 8.490 1.00 65.69 297 LYS A N 1
ATOM 2312 C CA . LYS A 1 297 ? -24.732 8.618 9.135 1.00 65.69 297 LYS A CA 1
ATOM 2313 C C . LYS A 1 297 ? -25.311 9.117 10.450 1.00 65.69 297 LYS A C 1
ATOM 2315 O O . LYS A 1 297 ? -24.586 9.334 11.420 1.00 65.69 297 LYS A O 1
ATOM 2320 N N . ARG A 1 298 ? -26.632 9.300 10.511 1.00 70.19 298 ARG A N 1
ATOM 2321 C CA . ARG A 1 298 ? -27.322 9.741 11.734 1.00 70.19 298 ARG A CA 1
ATOM 2322 C C . ARG A 1 298 ? -27.286 8.671 12.826 1.00 70.19 298 ARG A C 1
ATOM 2324 O O . ARG A 1 298 ? -27.049 9.015 13.983 1.00 70.19 298 ARG A O 1
ATOM 2331 N N . LEU A 1 299 ? -27.496 7.402 12.472 1.00 66.00 299 LEU A N 1
ATOM 2332 C CA . LEU A 1 299 ? -27.427 6.275 13.409 1.00 66.00 299 LEU A CA 1
ATOM 2333 C C . LEU A 1 299 ? -25.990 6.024 13.882 1.00 66.00 299 LEU A C 1
ATOM 2335 O O . LEU A 1 299 ? -25.766 5.896 15.082 1.00 66.00 299 LEU A O 1
ATOM 2339 N N . GLY A 1 300 ? -25.010 6.060 12.979 1.00 69.88 300 GLY A N 1
ATOM 2340 C CA . GLY A 1 300 ? -23.588 5.948 13.304 1.00 69.88 300 GLY A CA 1
ATOM 2341 C C . GLY A 1 300 ? -23.112 7.066 14.236 1.00 69.88 300 GLY A C 1
ATOM 2342 O O . GLY A 1 300 ? -22.457 6.797 15.244 1.00 69.88 300 GLY A O 1
ATOM 2343 N N . ALA A 1 301 ? -23.503 8.316 13.965 1.00 76.62 301 ALA A N 1
ATOM 2344 C CA . ALA A 1 301 ? -23.234 9.452 14.848 1.00 76.62 301 ALA A CA 1
ATOM 2345 C C . ALA A 1 301 ? -23.827 9.250 16.252 1.00 76.62 301 ALA A C 1
ATOM 2347 O O . ALA A 1 301 ? -23.164 9.518 17.256 1.00 76.62 301 ALA A O 1
ATOM 2348 N N . LEU A 1 302 ? -25.057 8.736 16.328 1.00 75.44 302 LEU A N 1
ATOM 2349 C CA . LEU A 1 302 ? -25.717 8.459 17.597 1.00 75.44 302 LEU A CA 1
ATOM 2350 C C . LEU A 1 302 ? -25.060 7.295 18.348 1.00 75.44 302 LEU A C 1
ATOM 2352 O O . LEU A 1 302 ? -24.874 7.398 19.557 1.00 75.44 302 LEU A O 1
ATOM 2356 N N . ASN A 1 303 ? -24.668 6.224 17.657 1.00 71.31 303 ASN A N 1
ATOM 2357 C CA . ASN A 1 303 ? -23.992 5.071 18.253 1.00 71.31 303 ASN A CA 1
ATOM 2358 C C . ASN A 1 303 ? -22.626 5.461 18.828 1.00 71.31 303 ASN A C 1
ATOM 2360 O O . ASN A 1 303 ? -22.330 5.122 19.972 1.00 71.31 303 ASN A O 1
ATOM 2364 N N . LYS A 1 304 ? -21.846 6.265 18.093 1.00 77.88 304 LYS A N 1
ATOM 2365 C CA . LYS A 1 304 ? -20.561 6.815 18.566 1.00 77.88 304 LYS A CA 1
ATOM 2366 C C . LYS A 1 304 ? -20.721 7.733 19.786 1.00 77.88 304 LYS A C 1
ATOM 2368 O O . LYS A 1 304 ? -19.817 7.815 20.616 1.00 77.88 304 LYS A O 1
ATOM 2373 N N . PHE A 1 305 ? -21.858 8.421 19.906 1.00 80.88 305 PHE A N 1
ATOM 2374 C CA . PHE A 1 305 ? -22.199 9.204 21.096 1.00 80.88 305 PHE A CA 1
ATOM 2375 C C . PHE A 1 305 ? -22.663 8.306 22.261 1.00 80.88 305 PHE A C 1
ATOM 2377 O O . PHE A 1 305 ? -22.230 8.488 23.398 1.00 80.88 305 PHE A O 1
ATOM 2384 N N . LYS A 1 306 ? -23.491 7.286 21.986 1.00 71.19 306 LYS A N 1
ATOM 2385 C CA . LYS A 1 306 ? -23.997 6.307 22.969 1.00 71.19 306 LYS A CA 1
ATOM 2386 C C . LYS A 1 306 ? -22.882 5.478 23.607 1.00 71.19 306 LYS A C 1
ATOM 2388 O O . LYS A 1 306 ? -22.937 5.237 24.811 1.00 71.19 306 LYS A O 1
ATOM 2393 N N . SER A 1 307 ? -21.862 5.087 22.842 1.00 68.62 307 SER A N 1
ATOM 2394 C CA . SER A 1 307 ? -20.710 4.329 23.348 1.00 68.62 307 SER A CA 1
ATOM 2395 C C . SER A 1 307 ? -19.759 5.153 24.227 1.00 68.62 307 SER A C 1
ATOM 2397 O O . SER A 1 307 ? -18.799 4.604 24.755 1.00 68.62 307 SER A O 1
ATOM 2399 N N . LYS A 1 308 ? -20.010 6.462 24.400 1.00 63.59 308 LYS A N 1
ATOM 2400 C CA . LYS A 1 308 ? -19.096 7.443 25.015 1.00 63.59 308 LYS A CA 1
ATOM 2401 C C . LYS A 1 308 ? -17.752 7.611 24.288 1.00 63.59 308 LYS A C 1
ATOM 2403 O O . LYS A 1 308 ? -16.896 8.335 24.789 1.00 63.59 308 LYS A O 1
ATOM 2408 N N . ASN A 1 309 ? -17.587 7.054 23.082 1.00 57.00 309 ASN A N 1
ATOM 2409 C CA . ASN A 1 309 ? -16.404 7.285 22.237 1.00 57.00 309 ASN A CA 1
ATOM 2410 C C . ASN A 1 309 ? -16.255 8.768 21.849 1.00 57.00 309 ASN A C 1
ATOM 2412 O O . ASN A 1 309 ? -15.162 9.235 21.527 1.00 57.00 309 ASN A O 1
ATOM 2416 N N . ARG A 1 310 ? -17.359 9.526 21.861 1.00 62.88 310 ARG A N 1
ATOM 2417 C CA . ARG A 1 310 ? -17.393 10.976 21.644 1.00 62.88 310 ARG A CA 1
ATOM 2418 C C . ARG A 1 310 ? -18.329 11.618 22.665 1.00 62.88 310 ARG A C 1
ATOM 2420 O O . ARG A 1 310 ? -19.454 11.155 22.834 1.00 62.88 310 ARG A O 1
ATOM 2427 N N . SER A 1 311 ? -17.883 12.684 23.327 1.00 80.88 311 SER A N 1
ATOM 2428 C CA . SER A 1 311 ? -18.634 13.321 24.419 1.00 80.88 311 SER A CA 1
ATOM 2429 C C . SER A 1 311 ? -19.459 14.533 23.983 1.00 80.88 311 SER A C 1
ATOM 2431 O O . SER A 1 311 ? -20.236 15.040 24.788 1.00 80.88 311 SER A O 1
ATOM 2433 N N . ILE A 1 312 ? -19.338 15.000 22.732 1.00 93.25 312 ILE A N 1
ATOM 2434 C CA . ILE A 1 312 ? -20.003 16.223 22.253 1.00 93.25 312 ILE A CA 1
ATOM 2435 C C . ILE A 1 312 ? -20.824 15.932 20.988 1.00 93.25 312 ILE A C 1
ATOM 2437 O O . ILE A 1 312 ? -20.280 15.596 19.935 1.00 93.25 312 ILE A O 1
ATOM 2441 N N . LEU A 1 313 ? -22.143 16.115 21.068 1.00 92.75 313 LEU A N 1
ATOM 2442 C CA . LEU A 1 313 ? -23.068 15.990 19.939 1.00 92.75 313 LEU A CA 1
ATOM 2443 C C . LEU A 1 313 ? -23.551 17.372 19.494 1.00 92.75 313 LEU A C 1
ATOM 2445 O O . LEU A 1 313 ? -24.172 18.087 20.277 1.00 92.75 313 LEU A O 1
ATOM 2449 N N . ILE A 1 314 ? -23.311 17.747 18.238 1.00 94.12 314 ILE A N 1
ATOM 2450 C CA . ILE A 1 314 ? -23.726 19.042 17.683 1.00 94.12 314 ILE A CA 1
ATOM 2451 C C . ILE A 1 314 ? -24.918 18.829 16.756 1.00 94.12 314 ILE A C 1
ATOM 2453 O O . ILE A 1 314 ? -24.776 18.205 15.710 1.00 94.12 314 ILE A O 1
ATOM 2457 N N . ALA A 1 315 ? -26.087 19.357 17.105 1.00 92.06 315 ALA A N 1
ATOM 2458 C CA . ALA A 1 315 ? -27.331 19.028 16.422 1.00 92.06 315 ALA A CA 1
ATOM 2459 C C . ALA A 1 315 ? -28.165 20.244 16.003 1.00 92.06 315 ALA A C 1
ATOM 2461 O O . ALA A 1 315 ? -28.116 21.308 16.619 1.00 92.06 315 ALA A O 1
ATOM 2462 N N . THR A 1 316 ? -28.988 20.058 14.968 1.00 89.56 316 THR A N 1
ATOM 2463 C CA . THR A 1 316 ? -30.110 20.963 14.672 1.00 89.56 316 THR A CA 1
ATOM 2464 C C . THR A 1 316 ? -31.397 20.479 15.344 1.00 89.56 316 THR A C 1
ATOM 2466 O O . THR A 1 316 ? -31.535 19.303 15.698 1.00 89.56 316 THR A O 1
ATOM 2469 N N . ASP A 1 317 ? -32.389 21.368 15.469 1.00 75.81 317 ASP A N 1
ATOM 2470 C CA . ASP A 1 317 ? -33.701 21.026 16.040 1.00 75.81 317 ASP A CA 1
ATOM 2471 C C . ASP A 1 317 ? -34.357 19.845 15.329 1.00 75.81 317 ASP A C 1
ATOM 2473 O O . ASP A 1 317 ? -34.834 18.917 15.977 1.00 75.81 317 ASP A O 1
ATOM 2477 N N . VAL A 1 318 ? -34.333 19.847 13.995 1.00 66.62 318 VAL A N 1
ATOM 2478 C CA . VAL A 1 318 ? -34.944 18.800 13.165 1.00 66.62 318 VAL A CA 1
ATOM 2479 C C . VAL A 1 318 ? -34.301 17.444 13.432 1.00 66.62 318 VAL A C 1
ATOM 2481 O O . VAL A 1 318 ? -35.003 16.448 13.575 1.00 66.62 318 VAL A O 1
ATOM 2484 N N . ALA A 1 319 ? -32.975 17.403 13.540 1.00 61.03 319 ALA A N 1
ATOM 2485 C CA . ALA A 1 319 ? -32.253 16.149 13.667 1.00 61.03 319 ALA A CA 1
ATOM 2486 C C . ALA A 1 319 ? -32.307 15.553 15.074 1.00 61.03 319 ALA A C 1
ATOM 2488 O O . ALA A 1 319 ? -32.209 14.340 15.196 1.00 61.03 319 ALA A O 1
ATOM 2489 N N . SER A 1 320 ? -32.508 16.376 16.109 1.00 57.12 320 SER A N 1
ATOM 2490 C CA . SER A 1 320 ? -32.649 15.937 17.507 1.00 57.12 320 SER A CA 1
ATOM 2491 C C . SER A 1 320 ? -34.026 15.357 17.871 1.00 57.12 320 SER A C 1
ATOM 2493 O O . SER A 1 320 ? -34.203 14.785 18.952 1.00 57.12 320 SER A O 1
ATOM 2495 N N . ARG A 1 321 ? -35.030 15.533 17.003 1.00 65.06 321 ARG A N 1
ATOM 2496 C CA . ARG A 1 321 ? -36.412 15.080 17.219 1.00 65.06 321 ARG A CA 1
ATOM 2497 C C . ARG A 1 321 ? -36.557 13.611 16.800 1.00 65.06 321 ARG A C 1
ATOM 2499 O O . ARG A 1 321 ? -35.980 13.191 15.806 1.00 65.06 321 ARG A O 1
ATOM 2506 N N . GLY A 1 322 ? -37.310 12.823 17.570 1.00 52.75 322 GLY A N 1
ATOM 2507 C CA . GLY A 1 322 ? -37.563 11.401 17.281 1.00 52.75 322 GLY A CA 1
ATOM 2508 C C . GLY A 1 322 ? -36.395 10.436 17.546 1.00 52.75 322 GLY A C 1
ATOM 2509 O O . GLY A 1 322 ? -36.599 9.230 17.502 1.00 52.75 322 GLY A O 1
ATOM 2510 N N . LEU A 1 323 ? -35.191 10.927 17.860 1.00 60.28 323 LEU A N 1
ATOM 2511 C CA . LEU A 1 323 ? -34.053 10.089 18.251 1.00 60.28 323 LEU A CA 1
ATOM 2512 C C . LEU A 1 323 ? -34.023 9.848 19.768 1.00 60.28 323 LEU A C 1
ATOM 2514 O O . LEU A 1 323 ? -34.130 10.790 20.566 1.00 60.28 323 LEU A O 1
ATOM 2518 N N . ASP A 1 324 ? -33.819 8.588 20.151 1.00 60.50 324 ASP A N 1
ATOM 2519 C CA . ASP A 1 324 ? -33.469 8.161 21.502 1.00 60.50 324 ASP A CA 1
ATOM 2520 C C . ASP A 1 324 ? -32.011 8.535 21.783 1.00 60.50 324 ASP A C 1
ATOM 2522 O O . ASP A 1 324 ? -31.069 7.760 21.604 1.00 60.50 324 ASP A O 1
ATOM 2526 N N . ILE A 1 325 ? -31.832 9.803 22.137 1.00 67.69 325 ILE A N 1
ATOM 2527 C CA . ILE A 1 325 ? -30.550 10.341 22.567 1.00 67.69 325 ILE A CA 1
ATOM 2528 C C . ILE A 1 325 ? -30.383 9.971 24.044 1.00 67.69 325 ILE A C 1
ATOM 2530 O O . ILE A 1 325 ? -31.274 10.308 24.838 1.00 67.69 325 ILE A O 1
ATOM 2534 N N . PRO A 1 326 ? -29.274 9.299 24.419 1.00 63.78 326 PRO A N 1
ATOM 2535 C CA . PRO A 1 326 ? -28.998 8.976 25.811 1.00 63.78 326 PRO A CA 1
ATOM 2536 C C . PRO A 1 326 ? -28.984 10.259 26.643 1.00 63.78 326 PRO A C 1
ATOM 2538 O O . PRO A 1 326 ? -28.777 11.357 26.128 1.00 63.78 326 PRO A O 1
ATOM 2541 N N . HIS A 1 327 ? -29.241 10.123 27.940 1.00 72.12 327 HIS A N 1
ATOM 2542 C CA . HIS A 1 327 ? -29.216 11.263 28.848 1.00 72.12 327 HIS A CA 1
ATOM 2543 C C . HIS A 1 327 ? -27.884 12.017 28.737 1.00 72.12 327 HIS A C 1
ATOM 2545 O O . HIS A 1 327 ? -26.832 11.392 28.854 1.00 72.12 327 HIS A O 1
ATOM 2551 N N . VAL A 1 328 ? -27.966 13.333 28.521 1.00 85.94 328 VAL A N 1
ATOM 2552 C CA . VAL A 1 328 ? -26.804 14.226 28.464 1.00 85.94 328 VAL A CA 1
ATOM 2553 C C . VAL A 1 328 ? -26.716 15.071 29.725 1.00 85.94 328 VAL A C 1
ATOM 2555 O O . VAL A 1 328 ? -27.741 15.509 30.256 1.00 85.94 328 VAL A O 1
ATOM 2558 N N . ASP A 1 329 ? -25.498 15.321 30.188 1.00 89.00 329 ASP A N 1
ATOM 2559 C CA . ASP A 1 329 ? -25.245 16.064 31.423 1.00 89.00 329 ASP A CA 1
ATOM 2560 C C . ASP A 1 329 ? -25.452 17.572 31.205 1.00 89.00 329 ASP A C 1
ATOM 2562 O O . ASP A 1 329 ? -26.061 18.249 32.039 1.00 89.00 329 ASP A O 1
ATOM 2566 N N . VAL A 1 330 ? -25.024 18.082 30.040 1.00 93.12 330 VAL A N 1
ATOM 2567 C CA . VAL A 1 330 ? -25.058 19.512 29.707 1.00 93.12 330 VAL A CA 1
ATOM 2568 C C . VAL A 1 330 ? -25.678 19.760 28.327 1.00 93.12 330 VAL A C 1
ATOM 2570 O O . VAL A 1 330 ? -25.281 19.176 27.317 1.00 93.12 330 VAL A O 1
ATOM 2573 N N . VAL A 1 331 ? -26.639 20.685 28.261 1.00 94.12 331 VAL A N 1
ATOM 2574 C CA . VAL A 1 331 ? -27.213 21.197 27.006 1.00 94.12 331 VAL A CA 1
ATOM 2575 C C . VAL A 1 331 ? -26.720 22.620 26.754 1.00 94.12 331 VAL A C 1
ATOM 2577 O O . VAL A 1 331 ? -26.941 23.513 27.569 1.00 94.12 331 VAL A O 1
ATOM 2580 N N . LEU A 1 332 ? -26.106 22.854 25.595 1.00 96.56 332 LEU A N 1
ATOM 2581 C CA . LEU A 1 332 ? -25.641 24.171 25.163 1.00 96.56 332 LEU A CA 1
ATOM 2582 C C . LEU A 1 332 ? -26.474 24.654 23.972 1.00 96.56 332 LEU A C 1
ATOM 2584 O O . LEU A 1 332 ? -26.412 24.091 22.881 1.00 96.56 332 LEU A O 1
ATOM 2588 N N . ASN A 1 333 ? -27.245 25.724 24.148 1.00 95.62 333 ASN A N 1
ATOM 2589 C CA . ASN A 1 333 ? -27.906 26.400 23.031 1.00 95.62 333 ASN A CA 1
ATOM 2590 C C . ASN A 1 333 ? -26.952 27.449 22.452 1.00 95.62 333 ASN A C 1
ATOM 2592 O O . ASN A 1 333 ? -26.987 28.602 22.881 1.00 95.62 333 ASN A O 1
ATOM 2596 N N . LEU A 1 334 ? -26.101 27.047 21.501 1.00 95.50 334 LEU A N 1
ATOM 2597 C CA . LEU A 1 334 ? -25.174 27.964 20.820 1.00 95.50 334 LEU A CA 1
ATOM 2598 C C . LEU A 1 334 ? -25.940 29.010 19.992 1.00 95.50 334 LEU A C 1
ATOM 2600 O O . LEU A 1 334 ? -25.611 30.199 20.000 1.00 95.50 334 LEU A O 1
ATOM 2604 N N . ASP A 1 335 ? -26.999 28.556 19.320 1.00 93.06 335 ASP A N 1
ATOM 2605 C CA . ASP A 1 335 ? -27.996 29.406 18.671 1.00 93.06 335 ASP A CA 1
ATOM 2606 C C . ASP A 1 335 ? -29.337 29.287 19.399 1.00 93.06 335 ASP A C 1
ATOM 2608 O O . ASP A 1 335 ? -29.784 28.181 19.711 1.00 93.06 335 ASP A O 1
ATOM 2612 N N . ILE A 1 336 ? -30.007 30.411 19.649 1.00 90.94 336 ILE A N 1
ATOM 2613 C CA . ILE A 1 336 ? -31.301 30.436 20.337 1.00 90.94 336 ILE A CA 1
ATOM 2614 C C . ILE A 1 336 ? -32.411 29.823 19.453 1.00 90.94 336 ILE A C 1
ATOM 2616 O O . ILE A 1 336 ? -32.401 30.034 18.237 1.00 90.94 336 ILE A O 1
ATOM 2620 N N . PRO A 1 337 ? -33.363 29.034 19.998 1.00 86.81 337 PRO A N 1
ATOM 2621 C CA . PRO A 1 337 ? -34.467 28.515 19.193 1.00 86.81 337 PRO A CA 1
ATOM 2622 C C . PRO A 1 337 ? -35.381 29.646 18.704 1.00 86.81 337 PRO A C 1
ATOM 2624 O O . PRO A 1 337 ? -35.708 30.569 19.450 1.00 86.81 337 PRO A O 1
ATOM 2627 N N . THR A 1 338 ? -35.846 29.544 17.458 1.00 81.50 338 THR A N 1
ATOM 2628 C CA . THR A 1 338 ? -36.742 30.535 16.834 1.00 81.50 338 THR A CA 1
ATOM 2629 C C . THR A 1 338 ? -38.140 30.542 17.455 1.00 81.50 338 THR A C 1
ATOM 2631 O O . THR A 1 338 ? -38.781 31.592 17.540 1.00 81.50 338 THR A O 1
ATOM 2634 N N . HIS A 1 339 ? -38.615 29.386 17.926 1.00 80.62 339 HIS A N 1
ATOM 2635 C CA . HIS A 1 339 ? -39.869 29.250 18.662 1.00 80.62 339 HIS A CA 1
ATOM 2636 C C . HIS A 1 339 ? -39.596 28.935 20.133 1.00 80.62 339 HIS A C 1
ATOM 2638 O O . HIS A 1 339 ? -38.913 27.967 20.458 1.00 80.62 339 HIS A O 1
ATOM 2644 N N . SER A 1 340 ? -40.206 29.695 21.047 1.00 80.75 340 SER A N 1
ATOM 2645 C CA . SER A 1 340 ? -39.992 29.531 22.493 1.00 80.75 340 SER A CA 1
ATOM 2646 C C . SER A 1 340 ? -40.340 28.129 23.008 1.00 80.75 340 SER A C 1
ATOM 2648 O O . SER A 1 340 ? -39.727 27.658 23.958 1.00 80.75 340 SER A O 1
ATOM 2650 N N . LYS A 1 341 ? -41.266 27.412 22.357 1.00 77.88 341 LYS A N 1
ATOM 2651 C CA . LYS A 1 341 ? -41.612 26.024 22.713 1.00 77.88 341 LYS A CA 1
ATOM 2652 C C . LYS A 1 341 ? -40.477 25.030 22.460 1.00 77.88 341 LYS A C 1
ATOM 2654 O O . LYS A 1 341 ? -40.350 24.063 23.207 1.00 77.88 341 LYS A O 1
ATOM 2659 N N . ASP A 1 342 ? -39.637 25.273 21.454 1.00 80.38 342 ASP A N 1
ATOM 2660 C CA . ASP A 1 342 ? -38.504 24.396 21.142 1.00 80.38 342 ASP A CA 1
ATOM 2661 C C . ASP A 1 342 ? -37.445 24.424 22.247 1.00 80.38 342 ASP A C 1
ATOM 2663 O O . ASP A 1 342 ? -36.797 23.409 22.495 1.00 80.38 342 ASP A O 1
ATOM 2667 N N . TYR A 1 343 ? -37.345 25.528 22.996 1.00 86.19 343 TYR A N 1
ATOM 2668 C CA . TYR A 1 343 ? -36.477 25.624 24.169 1.00 86.19 343 TYR A CA 1
ATOM 2669 C C . TYR A 1 343 ? -36.736 24.496 25.174 1.00 86.19 343 TYR A C 1
ATOM 2671 O O . TYR A 1 343 ? -35.798 23.804 25.566 1.00 86.19 343 TYR A O 1
ATOM 2679 N N . ILE A 1 344 ? -38.006 24.251 25.520 1.00 80.94 344 ILE A N 1
ATOM 2680 C CA . ILE A 1 344 ? -38.409 23.204 26.474 1.00 80.94 344 ILE A CA 1
ATOM 2681 C C . ILE A 1 344 ? -37.950 21.824 25.976 1.00 80.94 344 ILE A C 1
ATOM 2683 O O . ILE A 1 344 ? -37.475 20.996 26.754 1.00 80.94 344 ILE A O 1
ATOM 2687 N N . HIS A 1 345 ? -38.023 21.582 24.665 1.00 77.12 345 HIS A N 1
ATOM 2688 C CA . HIS A 1 345 ? -37.594 20.322 24.056 1.00 77.12 345 HIS A CA 1
ATOM 2689 C C . HIS A 1 345 ? -36.074 20.139 24.017 1.00 77.12 345 HIS A C 1
ATOM 2691 O O . HIS A 1 345 ? -35.606 19.002 24.153 1.00 77.12 345 HIS A O 1
ATOM 2697 N N . ARG A 1 346 ? -35.317 21.228 23.829 1.00 85.81 346 ARG A N 1
ATOM 2698 C CA . ARG A 1 346 ? -33.850 21.216 23.852 1.00 85.81 346 ARG A CA 1
ATOM 2699 C C . ARG A 1 346 ? -33.328 20.960 25.258 1.00 85.81 346 ARG A C 1
ATOM 2701 O O . ARG A 1 346 ? -32.564 20.023 25.463 1.00 85.81 346 ARG A O 1
ATOM 2708 N N . VAL A 1 347 ? -33.789 21.733 26.242 1.00 86.38 347 VAL A N 1
ATOM 2709 C CA . VAL A 1 347 ? -33.314 21.590 27.628 1.00 86.38 347 VAL A CA 1
ATOM 2710 C C . VAL A 1 347 ? -33.831 20.312 28.292 1.00 86.38 347 VAL A C 1
ATOM 2712 O O . VAL A 1 347 ? -33.141 19.728 29.118 1.00 86.38 347 VAL A O 1
ATOM 2715 N N . GLY A 1 348 ? -34.973 19.781 27.840 1.00 77.62 348 GLY A N 1
ATOM 2716 C CA . GLY A 1 348 ? -35.482 18.463 28.236 1.00 77.62 348 GLY A CA 1
ATOM 2717 C C . GLY A 1 348 ? -34.663 17.264 27.723 1.00 77.62 348 GLY A C 1
ATOM 2718 O O . GLY A 1 348 ? -35.101 16.117 27.858 1.00 77.62 348 GLY A O 1
ATOM 2719 N N . ARG A 1 349 ? -33.504 17.486 27.084 1.00 83.44 349 ARG A N 1
ATOM 2720 C CA . ARG A 1 349 ? -32.516 16.430 26.781 1.00 83.44 349 ARG A CA 1
ATOM 2721 C C . ARG A 1 349 ? -31.651 16.084 27.994 1.00 83.44 349 ARG A C 1
ATOM 2723 O O . ARG A 1 349 ? -31.181 14.952 28.089 1.00 83.44 349 ARG A O 1
ATOM 2730 N N . THR A 1 350 ? -31.540 17.004 28.948 1.00 82.75 350 THR A N 1
ATOM 2731 C CA . THR A 1 350 ? -30.910 16.782 30.252 1.00 82.75 350 THR A CA 1
ATOM 2732 C C . THR A 1 350 ? -31.972 16.700 31.371 1.00 82.75 350 THR A C 1
ATOM 2734 O O . THR A 1 350 ? -33.171 16.712 31.092 1.00 82.75 350 THR A O 1
ATOM 2737 N N . ALA A 1 351 ? -31.549 16.522 32.626 1.00 74.31 351 ALA A N 1
ATOM 2738 C CA . ALA A 1 351 ? -32.389 16.385 33.827 1.00 74.31 351 ALA A CA 1
ATOM 2739 C C . ALA A 1 351 ? -33.542 15.347 33.735 1.00 74.31 351 ALA A C 1
ATOM 2741 O O . ALA A 1 351 ? -34.638 15.557 34.256 1.00 74.31 351 ALA A O 1
ATOM 2742 N N . ARG A 1 352 ? -33.316 14.203 33.065 1.00 68.88 352 ARG A N 1
ATOM 2743 C CA . ARG A 1 352 ? -34.305 13.111 32.932 1.00 68.88 352 ARG A CA 1
ATOM 2744 C C . ARG A 1 352 ? -34.231 12.113 34.093 1.00 68.88 352 ARG A C 1
ATOM 2746 O O . ARG A 1 352 ? -33.169 11.901 34.675 1.00 68.88 352 ARG A O 1
ATOM 2753 N N . ALA A 1 353 ? -35.353 11.443 34.379 1.00 57.62 353 ALA A N 1
ATOM 2754 C CA . ALA A 1 353 ? -35.451 10.343 35.351 1.00 57.62 353 ALA A CA 1
ATOM 2755 C C . ALA A 1 353 ? -34.956 10.692 36.775 1.00 57.62 353 ALA A C 1
ATOM 2757 O O . ALA A 1 353 ? -34.311 9.883 37.437 1.00 57.62 353 ALA A O 1
ATOM 2758 N N . GLY A 1 354 ? -35.239 11.911 37.248 1.00 58.41 354 GLY A N 1
ATOM 2759 C CA . GLY A 1 354 ? -34.952 12.337 38.625 1.00 58.41 354 GLY A CA 1
ATOM 2760 C C . GLY A 1 354 ? -33.524 12.835 38.896 1.00 58.41 354 GLY A C 1
ATOM 2761 O O . GLY A 1 354 ? -33.245 13.202 40.042 1.00 58.41 354 GLY A O 1
ATOM 2762 N N . ARG A 1 355 ? -32.648 12.889 37.880 1.00 66.75 355 ARG A N 1
ATOM 2763 C CA . ARG A 1 355 ? -31.291 13.470 37.948 1.00 66.75 355 ARG A CA 1
ATOM 2764 C C . ARG A 1 355 ? -31.294 14.987 37.711 1.00 66.75 355 ARG A C 1
ATOM 2766 O O . ARG A 1 355 ? -32.191 15.501 37.048 1.00 66.75 355 ARG A O 1
ATOM 2773 N N . SER A 1 356 ? -30.300 15.694 38.252 1.00 78.56 356 SER A N 1
ATOM 2774 C CA . SER A 1 356 ? -30.030 17.106 37.933 1.00 78.56 356 SER A CA 1
ATOM 2775 C C . SER A 1 356 ? -29.333 17.241 36.577 1.00 78.56 356 SER A C 1
ATOM 2777 O O . SER A 1 356 ? -28.688 16.301 36.121 1.00 78.56 356 SER A O 1
ATOM 2779 N N . GLY A 1 357 ? -29.462 18.399 35.934 1.00 87.06 357 GLY A N 1
ATOM 2780 C CA . GLY A 1 357 ? -28.845 18.684 34.637 1.00 87.06 357 GLY A CA 1
ATOM 2781 C C . GLY A 1 357 ? -28.657 20.181 34.418 1.00 87.06 357 GLY A C 1
ATOM 2782 O O . GLY A 1 357 ? -29.333 20.976 35.079 1.00 87.06 357 GLY A O 1
ATOM 2783 N N . VAL A 1 358 ? -27.758 20.559 33.505 1.00 93.12 358 VAL A N 1
ATOM 2784 C CA . VAL A 1 358 ? -27.411 21.966 33.235 1.00 93.12 358 VAL A CA 1
ATOM 2785 C C . VAL A 1 358 ? -27.763 22.344 31.798 1.00 93.12 358 VAL A C 1
ATOM 2787 O O . VAL A 1 358 ? -27.440 21.626 30.853 1.00 93.12 358 VAL A O 1
ATOM 2790 N N . ALA A 1 359 ? -28.407 23.496 31.616 1.00 94.75 359 ALA A N 1
ATOM 2791 C CA . ALA A 1 359 ? -28.659 24.089 30.309 1.00 94.75 359 ALA A CA 1
ATOM 2792 C C . ALA A 1 359 ? -28.133 25.529 30.248 1.00 94.75 359 ALA A C 1
ATOM 2794 O O . ALA A 1 359 ? -28.576 26.377 31.021 1.00 94.75 359 ALA A O 1
ATOM 2795 N N . ILE A 1 360 ? -27.234 25.822 29.306 1.00 96.81 360 ILE A N 1
ATOM 2796 C CA . ILE A 1 360 ? -26.659 27.162 29.102 1.00 96.81 360 ILE A CA 1
ATOM 2797 C C . ILE A 1 360 ? -27.087 27.677 27.729 1.00 96.81 360 ILE A C 1
ATOM 2799 O O . ILE A 1 360 ? -26.922 26.998 26.714 1.00 96.81 360 ILE A O 1
ATOM 2803 N N . THR A 1 361 ? -27.664 28.878 27.686 1.00 96.44 361 THR A N 1
ATOM 2804 C CA . THR A 1 361 ? -28.156 29.495 26.444 1.00 96.44 361 THR A CA 1
ATOM 2805 C C . THR A 1 361 ? -27.354 30.727 26.077 1.00 96.44 361 THR A C 1
ATOM 2807 O O . THR A 1 361 ? -27.298 31.679 26.848 1.00 96.44 361 THR A O 1
ATOM 2810 N N . PHE A 1 362 ? -26.745 30.713 24.892 1.00 96.75 362 PHE A N 1
ATOM 2811 C CA . PHE A 1 362 ? -25.911 31.809 24.416 1.00 96.75 362 PHE A CA 1
ATOM 2812 C C . PHE A 1 362 ? -26.818 32.872 23.802 1.00 96.75 362 PHE A C 1
ATOM 2814 O O . PHE A 1 362 ? -27.584 32.597 22.877 1.00 96.75 362 PHE A O 1
ATOM 2821 N N . VAL A 1 363 ? -26.727 34.091 24.321 1.00 95.44 363 VAL A N 1
ATOM 2822 C CA . VAL A 1 363 ? -27.542 35.233 23.912 1.00 95.44 363 VAL A CA 1
ATOM 2823 C C . VAL A 1 363 ? -26.599 36.298 23.369 1.00 95.44 363 VAL A C 1
ATOM 2825 O O . VAL A 1 363 ? -25.749 36.808 24.093 1.00 95.44 363 VAL A O 1
ATOM 2828 N N . SER A 1 364 ? -26.725 36.625 22.086 1.00 92.25 364 SER A N 1
ATOM 2829 C CA . SER A 1 364 ? -26.009 37.754 21.488 1.00 92.25 364 SER A CA 1
ATOM 2830 C C . SER A 1 364 ? -26.853 39.023 21.475 1.00 92.25 364 SER A C 1
ATOM 2832 O O . SER A 1 364 ? -28.043 39.008 21.801 1.00 92.25 364 SER A O 1
ATOM 2834 N N . GLN A 1 365 ? -26.258 40.127 21.020 1.00 86.00 365 GLN A N 1
ATOM 2835 C CA . GLN A 1 365 ? -26.963 41.393 20.827 1.00 86.00 365 GLN A CA 1
ATOM 2836 C C . GLN A 1 365 ? -28.183 41.290 19.887 1.00 86.00 365 GLN A C 1
ATOM 2838 O O . GLN A 1 365 ? -29.046 42.161 19.922 1.00 86.00 365 GLN A O 1
ATOM 2843 N N . TYR A 1 366 ? -28.272 40.233 19.069 1.00 89.00 366 TYR A N 1
ATOM 2844 C CA . TYR A 1 366 ? -29.379 39.997 18.137 1.00 89.00 366 TYR A CA 1
ATOM 2845 C C . TYR A 1 366 ? -30.467 39.064 18.695 1.00 89.00 366 TYR A C 1
ATOM 2847 O O . TYR A 1 366 ? -31.543 38.964 18.112 1.00 89.00 366 TYR A O 1
ATOM 2855 N N . ASP A 1 367 ? -30.215 38.397 19.826 1.00 90.81 367 ASP A N 1
ATOM 2856 C CA . ASP A 1 367 ? -31.054 37.300 20.333 1.00 90.81 367 ASP A CA 1
ATOM 2857 C C . ASP A 1 367 ? -31.997 37.727 21.478 1.00 90.81 367 ASP A C 1
ATOM 2859 O O . ASP A 1 367 ? -32.796 36.923 21.962 1.00 90.81 367 ASP A O 1
ATOM 2863 N N . VAL A 1 368 ? -31.924 38.990 21.921 1.00 89.69 368 VAL A N 1
ATOM 2864 C CA . VAL A 1 368 ? -32.589 39.490 23.142 1.00 89.69 368 VAL A CA 1
ATOM 2865 C C . VAL A 1 368 ? -34.106 39.283 23.115 1.00 89.69 368 VAL A C 1
ATOM 2867 O O . VAL A 1 368 ? -34.682 38.833 24.104 1.00 89.69 368 VAL A O 1
ATOM 2870 N N . GLU A 1 369 ? -34.766 39.559 21.988 1.00 89.12 369 GLU A N 1
ATOM 2871 C CA . GLU A 1 369 ? -36.221 39.395 21.875 1.00 89.12 369 GLU A CA 1
ATOM 2872 C C . GLU A 1 369 ? -36.637 37.915 21.938 1.00 89.12 369 GLU A C 1
ATOM 2874 O O . GLU A 1 369 ? -37.582 37.551 22.642 1.00 89.12 369 GLU A O 1
ATOM 2879 N N . LEU A 1 370 ? -35.907 37.037 21.240 1.00 89.62 370 LEU A N 1
ATOM 2880 C CA . LEU A 1 370 ? -36.153 35.591 21.259 1.00 89.62 370 LEU A CA 1
ATOM 2881 C C . LEU A 1 370 ? -35.952 35.019 22.668 1.00 89.62 370 LEU A C 1
ATOM 2883 O O . LEU A 1 370 ? -36.753 34.203 23.126 1.00 89.62 370 LEU A O 1
ATOM 2887 N N . TYR A 1 371 ? -34.943 35.513 23.383 1.00 93.19 371 TYR A N 1
ATOM 2888 C CA . TYR A 1 371 ? -34.671 35.160 24.771 1.00 93.19 371 TYR A CA 1
ATOM 2889 C C . TYR A 1 371 ? -35.797 35.592 25.719 1.00 93.19 371 TYR A C 1
ATOM 2891 O O . TYR A 1 371 ? -36.294 34.779 26.499 1.00 93.19 371 TYR A O 1
ATOM 2899 N N . GLN A 1 372 ? -36.286 36.828 25.602 1.00 90.81 372 GLN A N 1
ATOM 2900 C CA . GLN A 1 372 ? -37.398 37.316 26.426 1.00 90.81 372 GLN A CA 1
ATOM 2901 C C . GLN A 1 372 ? -38.691 36.516 26.206 1.00 90.81 372 GLN A C 1
ATOM 2903 O O . GLN A 1 372 ? -39.432 36.264 27.157 1.00 90.81 372 GLN A O 1
ATOM 2908 N N . ARG A 1 373 ? -38.953 36.056 24.974 1.00 89.94 373 ARG A N 1
ATOM 2909 C CA . ARG A 1 373 ? -40.087 35.160 24.680 1.00 89.94 373 ARG A CA 1
ATOM 2910 C C . ARG A 1 373 ? -39.951 33.801 25.371 1.00 89.94 373 ARG A C 1
ATOM 2912 O O . ARG A 1 373 ? -40.969 33.217 25.743 1.00 89.94 373 ARG A O 1
ATOM 2919 N N . ILE A 1 374 ? -38.727 33.292 25.534 1.00 90.62 374 ILE A N 1
ATOM 2920 C CA . ILE A 1 374 ? -38.458 32.060 26.290 1.00 90.62 374 ILE A CA 1
ATOM 2921 C C . ILE A 1 374 ? -38.748 32.290 27.771 1.00 90.62 374 ILE A C 1
ATOM 2923 O O . ILE A 1 374 ? -39.541 31.538 28.330 1.00 90.62 374 ILE A O 1
ATOM 2927 N N . GLU A 1 375 ? -38.197 33.348 28.378 1.00 90.06 375 GLU A N 1
ATOM 2928 C CA . GLU A 1 375 ? -38.451 33.693 29.788 1.00 90.06 375 GLU A CA 1
ATOM 2929 C C . GLU A 1 375 ? -39.947 33.878 30.078 1.00 90.06 375 GLU A C 1
ATOM 2931 O O . GLU A 1 375 ? -40.450 33.401 31.095 1.00 90.06 375 GLU A O 1
ATOM 2936 N N . HIS A 1 376 ? -40.675 34.521 29.160 1.00 86.81 376 HIS A N 1
ATOM 2937 C CA . HIS A 1 376 ? -42.122 34.688 29.269 1.00 86.81 376 HIS A CA 1
ATOM 2938 C C . HIS A 1 376 ? -42.873 33.349 29.216 1.00 86.81 376 HIS A C 1
ATOM 2940 O O . HIS A 1 376 ? -43.807 33.148 29.986 1.00 86.81 376 HIS A O 1
ATOM 2946 N N . LEU A 1 377 ? -42.458 32.421 28.343 1.00 83.50 377 LEU A N 1
ATOM 2947 C CA . LEU A 1 377 ? -43.075 31.095 28.237 1.00 83.50 377 LEU A CA 1
ATOM 2948 C C . LEU A 1 377 ? -42.846 30.248 29.497 1.00 83.50 377 LEU A C 1
ATOM 2950 O O . LEU A 1 377 ? -43.774 29.578 29.941 1.00 83.50 377 LEU A O 1
ATOM 2954 N N . ILE A 1 378 ? -41.627 30.259 30.049 1.00 84.75 378 ILE A N 1
ATOM 2955 C CA . ILE A 1 378 ? -41.273 29.462 31.238 1.00 84.75 378 ILE A CA 1
ATOM 2956 C C . ILE A 1 378 ? -41.663 30.144 32.558 1.00 84.75 378 ILE A C 1
ATOM 2958 O O . ILE A 1 378 ? -41.562 29.525 33.615 1.00 84.75 378 ILE A O 1
ATOM 2962 N N . GLY A 1 379 ? -42.074 31.415 32.514 1.00 82.94 379 GLY A N 1
ATOM 2963 C CA . GLY A 1 379 ? -42.519 32.180 33.679 1.00 82.94 379 GLY A CA 1
ATOM 2964 C C . GLY A 1 379 ? -41.418 32.520 34.691 1.00 82.94 379 GLY A C 1
ATOM 2965 O O . GLY A 1 379 ? -41.737 32.821 35.838 1.00 82.94 379 GLY A O 1
ATOM 2966 N N . LYS A 1 380 ? -40.134 32.469 34.304 1.00 85.12 380 LYS A N 1
ATOM 2967 C CA . LYS A 1 380 ? -38.990 32.780 35.183 1.00 85.12 380 LYS A CA 1
ATOM 2968 C C . LYS A 1 380 ? -37.833 33.444 34.431 1.00 85.12 380 LYS A C 1
ATOM 2970 O O . LYS A 1 380 ? -37.630 33.188 33.246 1.00 85.12 380 LYS A O 1
ATOM 2975 N N . LYS A 1 381 ? -37.064 34.272 35.146 1.00 89.44 381 LYS A N 1
ATOM 2976 C CA . LYS A 1 381 ? -35.805 34.866 34.669 1.00 89.44 381 LYS A CA 1
ATOM 2977 C C . LYS A 1 381 ? -34.657 33.876 34.841 1.00 89.44 381 LYS A C 1
ATOM 2979 O O . LYS A 1 381 ? -34.565 33.253 35.901 1.00 89.44 381 LYS A O 1
ATOM 2984 N N . LEU A 1 382 ? -33.799 33.719 33.830 1.00 92.06 382 LEU A N 1
ATOM 2985 C CA . LEU A 1 382 ? -32.632 32.838 33.959 1.00 92.06 382 LEU A CA 1
ATOM 2986 C C . LEU A 1 382 ? -31.452 33.599 34.587 1.00 92.06 382 LEU A C 1
ATOM 2988 O O . LEU A 1 382 ? -31.217 34.750 34.223 1.00 92.06 382 LEU A O 1
ATOM 2992 N N . PRO A 1 383 ? -30.698 32.994 35.518 1.00 95.31 383 PRO A N 1
ATOM 2993 C CA . PRO A 1 383 ? -29.453 33.565 36.024 1.00 95.31 383 PRO A CA 1
ATOM 2994 C C . PRO A 1 383 ? -28.345 33.594 34.956 1.00 95.31 383 PRO A C 1
ATOM 2996 O O . PRO A 1 383 ? -28.283 32.730 34.079 1.00 95.31 383 PRO A O 1
ATOM 2999 N N . LEU A 1 384 ? -27.445 34.577 35.061 1.00 93.56 384 LEU A N 1
ATOM 3000 C CA . LEU A 1 384 ? -26.253 34.685 34.214 1.00 93.56 384 LEU A CA 1
ATOM 3001 C C . LEU A 1 384 ? -25.250 33.573 34.568 1.00 93.56 384 LEU A C 1
ATOM 3003 O O . LEU A 1 384 ? -24.941 33.375 35.745 1.00 93.56 384 LEU A O 1
ATOM 3007 N N . TYR A 1 385 ? -24.722 32.880 33.559 1.00 94.94 385 TYR A N 1
ATOM 3008 C CA . TYR A 1 385 ? -23.578 31.983 33.705 1.00 94.94 385 TYR A CA 1
ATOM 3009 C C . TYR A 1 385 ? -22.304 32.823 33.835 1.00 94.94 385 TYR A C 1
ATOM 3011 O O . TYR A 1 385 ? -22.010 33.636 32.957 1.00 94.94 385 TYR A O 1
ATOM 3019 N N . LYS A 1 386 ? -21.577 32.670 34.944 1.00 91.75 386 LYS A N 1
ATOM 3020 C CA . LYS A 1 386 ? -20.343 33.425 35.195 1.00 91.75 386 LYS A CA 1
ATOM 3021 C C . LYS A 1 386 ? -19.189 32.804 34.410 1.00 91.75 386 LYS A C 1
ATOM 3023 O O . LYS A 1 386 ? -19.064 31.589 34.386 1.00 91.75 386 LYS A O 1
ATOM 3028 N N . THR A 1 387 ? -18.361 33.642 33.798 1.00 90.12 387 THR A N 1
ATOM 3029 C CA . THR A 1 387 ? -17.163 33.243 33.042 1.00 90.12 387 THR A CA 1
ATOM 3030 C C . THR A 1 387 ? -16.055 34.255 33.295 1.00 90.12 387 THR A C 1
ATOM 3032 O O . THR A 1 387 ? -16.352 35.451 33.347 1.00 90.12 387 THR A O 1
ATOM 3035 N N . GLU A 1 388 ? -14.804 33.808 33.362 1.00 89.38 388 GLU A N 1
ATOM 3036 C CA . GLU A 1 388 ? -13.642 34.693 33.487 1.00 89.38 388 GLU A CA 1
ATOM 3037 C C . GLU A 1 388 ? -13.178 35.156 32.096 1.00 89.38 388 GLU A C 1
ATOM 3039 O O . GLU A 1 388 ? -12.642 34.377 31.307 1.00 89.38 388 GLU A O 1
ATOM 3044 N N . GLU A 1 389 ? -13.419 36.427 31.755 1.00 84.19 389 GLU A N 1
ATOM 3045 C CA . GLU A 1 389 ? -13.186 36.946 30.395 1.00 84.19 389 GLU A CA 1
ATOM 3046 C C . GLU A 1 389 ? -11.718 36.816 29.960 1.00 84.19 389 GLU A C 1
ATOM 3048 O O . GLU A 1 389 ? -11.451 36.463 28.811 1.00 84.19 389 GLU A O 1
ATOM 3053 N N . GLU A 1 390 ? -10.764 37.019 30.872 1.00 81.00 390 GLU A N 1
ATOM 3054 C CA . GLU A 1 390 ? -9.334 36.872 30.574 1.00 81.00 390 GLU A CA 1
ATOM 3055 C C . GLU A 1 390 ? -8.974 35.441 30.145 1.00 81.00 390 GLU A C 1
ATOM 3057 O O . GLU A 1 390 ? -8.266 35.258 29.154 1.00 81.00 390 GLU A O 1
ATOM 3062 N N . GLU A 1 391 ? -9.506 34.422 30.826 1.00 83.81 391 GLU A N 1
ATOM 3063 C CA . GLU A 1 391 ? -9.272 33.012 30.488 1.00 83.81 391 GLU A CA 1
ATOM 3064 C C . GLU A 1 391 ? -9.914 32.635 29.149 1.00 83.81 391 GLU A C 1
ATOM 3066 O O . GLU A 1 391 ? -9.321 31.918 28.339 1.00 83.81 391 GLU A O 1
ATOM 3071 N N . VAL A 1 392 ? -11.112 33.159 28.875 1.00 86.75 392 VAL A N 1
ATOM 3072 C CA . VAL A 1 392 ? -11.788 32.951 27.589 1.00 86.75 392 VAL A CA 1
ATOM 3073 C C . VAL A 1 392 ? -10.945 33.531 26.452 1.00 86.75 392 VAL A C 1
ATOM 3075 O O . VAL A 1 392 ? -10.758 32.881 25.420 1.00 86.75 392 VAL A O 1
ATOM 3078 N N . MET A 1 393 ? -10.395 34.735 26.629 1.00 89.12 393 MET A N 1
ATOM 3079 C CA . MET A 1 393 ? -9.626 35.413 25.582 1.00 89.12 393 MET A CA 1
ATOM 3080 C C . MET A 1 393 ? -8.279 34.741 25.289 1.00 89.12 393 MET A C 1
ATOM 3082 O O . MET A 1 393 ? -7.800 34.840 24.159 1.00 89.12 393 MET A O 1
ATOM 3086 N N . GLN A 1 394 ? -7.703 33.975 26.221 1.00 85.88 394 GLN A N 1
ATOM 3087 C CA . GLN A 1 394 ? -6.506 33.161 25.951 1.00 85.88 394 GLN A CA 1
ATOM 3088 C C . GLN A 1 394 ? -6.749 32.087 24.877 1.00 85.88 394 GLN A C 1
ATOM 3090 O O . GLN A 1 394 ? -5.826 31.692 24.165 1.00 85.88 394 GLN A O 1
ATOM 3095 N N . LEU A 1 395 ? -7.996 31.637 24.703 1.00 87.88 395 LEU A N 1
ATOM 3096 C CA . LEU A 1 395 ? -8.364 30.662 23.672 1.00 87.88 395 LEU A CA 1
ATOM 3097 C C . LEU A 1 395 ? -8.566 31.304 22.289 1.00 87.88 395 LEU A C 1
ATOM 3099 O O . LEU A 1 395 ? -8.686 30.584 21.295 1.00 87.88 395 LEU A O 1
ATOM 3103 N N . MET A 1 396 ? -8.597 32.639 22.201 1.00 87.75 396 MET A N 1
ATOM 3104 C CA . MET A 1 396 ? -8.993 33.379 20.999 1.00 87.75 396 MET A CA 1
ATOM 3105 C C . MET A 1 396 ? -8.156 33.007 19.772 1.00 87.75 396 MET A C 1
ATOM 3107 O O . MET A 1 396 ? -8.717 32.733 18.710 1.00 87.75 396 MET A O 1
ATOM 3111 N N . GLU A 1 397 ? -6.828 32.979 19.901 1.00 82.69 397 GLU A N 1
ATOM 3112 C CA . GLU A 1 397 ? -5.919 32.697 18.783 1.00 82.69 397 GLU A CA 1
ATOM 3113 C C . GLU A 1 397 ? -6.130 31.279 18.238 1.00 82.69 397 GLU A C 1
ATOM 3115 O O . GLU A 1 397 ? -6.447 31.098 17.059 1.00 82.69 397 GLU A O 1
ATOM 3120 N N . ARG A 1 398 ? -6.076 30.284 19.130 1.00 80.81 398 ARG A N 1
ATOM 3121 C CA . ARG A 1 398 ? -6.241 28.863 18.800 1.00 80.81 398 ARG A CA 1
ATOM 3122 C C . ARG A 1 398 ? -7.612 28.569 18.183 1.00 80.81 398 ARG A C 1
ATOM 3124 O O . ARG A 1 398 ? -7.714 27.827 17.205 1.00 80.81 398 ARG A O 1
ATOM 3131 N N . VAL A 1 399 ? -8.680 29.164 18.720 1.00 88.06 399 VAL A N 1
ATOM 3132 C CA . VAL A 1 399 ? -10.040 29.001 18.179 1.00 88.06 399 VAL A CA 1
ATOM 3133 C C . VAL A 1 399 ? -10.174 29.685 16.817 1.00 88.06 399 VAL A C 1
ATOM 3135 O O . VAL A 1 399 ? -10.765 29.107 15.906 1.00 88.06 399 VAL A O 1
ATOM 3138 N N . THR A 1 400 ? -9.577 30.866 16.632 1.00 86.44 400 THR A N 1
ATOM 3139 C CA . THR A 1 400 ? -9.597 31.584 15.344 1.00 86.44 400 THR A CA 1
ATOM 3140 C C . THR A 1 400 ? -8.894 30.791 14.243 1.00 86.44 400 THR A C 1
ATOM 3142 O O . THR A 1 400 ? -9.375 30.731 13.107 1.00 86.44 400 THR A O 1
ATOM 3145 N N . GLU A 1 401 ? -7.773 30.144 14.555 1.00 79.38 401 GLU A N 1
ATOM 3146 C CA . GLU A 1 401 ? -7.086 29.256 13.616 1.00 79.38 401 GLU A CA 1
ATOM 3147 C C . GLU A 1 401 ? -7.958 28.047 13.245 1.00 79.38 401 GLU A C 1
ATOM 3149 O O . GLU A 1 401 ? -8.150 27.752 12.060 1.00 79.38 401 GLU A O 1
ATOM 3154 N N . ALA A 1 402 ? -8.589 27.405 14.233 1.00 83.56 402 ALA A N 1
ATOM 3155 C CA . ALA A 1 402 ? -9.488 26.282 13.985 1.00 83.56 402 ALA A CA 1
ATOM 3156 C C . ALA A 1 402 ? -10.735 26.663 13.171 1.00 83.56 402 ALA A C 1
ATOM 3158 O O . ALA A 1 402 ? -11.189 25.880 12.333 1.00 83.56 402 ALA A O 1
ATOM 3159 N N . GLN A 1 403 ? -11.262 27.879 13.347 1.00 86.25 403 GLN A N 1
ATOM 3160 C CA . GLN A 1 403 ? -12.333 28.418 12.505 1.00 86.25 403 GLN A CA 1
ATOM 3161 C C . GLN A 1 403 ? -11.895 28.562 11.041 1.00 86.25 403 GLN A C 1
ATOM 3163 O O . GLN A 1 403 ? -12.671 28.244 10.135 1.00 86.25 403 GLN A O 1
ATOM 3168 N N . ARG A 1 404 ? -10.665 29.041 10.792 1.00 81.31 404 ARG A N 1
ATOM 3169 C CA . ARG A 1 404 ? -10.116 29.173 9.430 1.00 81.31 404 ARG A CA 1
ATOM 3170 C C . ARG A 1 404 ? -9.982 27.810 8.762 1.00 81.31 404 ARG A C 1
ATOM 3172 O O . ARG A 1 404 ? -10.421 27.668 7.623 1.00 81.31 404 ARG A O 1
ATOM 3179 N N . TYR A 1 405 ? -9.458 26.824 9.488 1.00 80.94 405 TYR A N 1
ATOM 3180 C CA . TYR A 1 405 ? -9.339 25.445 9.015 1.00 80.94 405 TYR A CA 1
ATOM 3181 C C . TYR A 1 405 ? -10.705 24.854 8.635 1.00 80.94 405 TYR A C 1
ATOM 3183 O O . TYR A 1 405 ? -10.905 24.448 7.491 1.00 80.94 405 TYR A O 1
ATOM 3191 N N . ALA A 1 406 ? -11.687 24.926 9.541 1.00 84.31 406 ALA A N 1
ATOM 3192 C CA . ALA A 1 406 ? -13.035 24.419 9.284 1.00 84.31 406 ALA A CA 1
ATOM 3193 C C . ALA A 1 406 ? -13.679 25.070 8.045 1.00 84.31 406 ALA A C 1
ATOM 3195 O O . ALA A 1 406 ? -14.357 24.404 7.265 1.00 84.31 406 ALA A O 1
ATOM 3196 N N . LYS A 1 407 ? -13.444 26.371 7.824 1.00 82.19 407 LYS A N 1
ATOM 3197 C CA . LYS A 1 407 ? -13.951 27.090 6.647 1.00 82.19 407 LYS A CA 1
ATOM 3198 C C . LYS A 1 407 ? -13.254 26.670 5.347 1.00 82.19 407 LYS A C 1
ATOM 3200 O O . LYS A 1 407 ? -13.913 26.617 4.309 1.00 82.19 407 LYS A O 1
ATOM 3205 N N . MET A 1 408 ? -11.949 26.396 5.379 1.00 77.12 408 MET A N 1
ATOM 3206 C CA . MET A 1 408 ? -11.210 25.891 4.214 1.00 77.12 408 MET A CA 1
ATOM 3207 C C . MET A 1 408 ? -11.708 24.502 3.805 1.00 77.12 408 MET A C 1
ATOM 3209 O O . MET A 1 408 ? -12.062 24.315 2.643 1.00 77.12 408 MET A O 1
ATOM 3213 N N . GLU A 1 409 ? -11.848 23.585 4.762 1.00 77.56 409 GLU A N 1
ATOM 3214 C CA . GLU A 1 409 ? -12.309 22.212 4.514 1.00 77.56 409 GLU A CA 1
ATOM 3215 C C . GLU A 1 409 ? -13.742 22.174 3.949 1.00 77.56 409 GLU A C 1
ATOM 3217 O O . GLU A 1 409 ? -14.035 21.467 2.979 1.00 77.56 409 GLU A O 1
ATOM 3222 N N . MET A 1 410 ? -14.637 23.021 4.472 1.00 82.44 410 MET A N 1
ATOM 3223 C CA . MET A 1 410 ? -15.990 23.165 3.921 1.00 82.44 410 MET A CA 1
ATOM 3224 C C . MET A 1 410 ? -15.988 23.673 2.469 1.00 82.44 410 MET A C 1
ATOM 3226 O O . MET A 1 410 ? -16.741 23.161 1.640 1.00 82.44 410 MET A O 1
ATOM 3230 N N . ASN A 1 411 ? -15.122 24.636 2.132 1.00 74.25 411 ASN A N 1
ATOM 3231 C CA . ASN A 1 411 ? -15.019 25.175 0.770 1.00 74.25 411 ASN A CA 1
ATOM 3232 C C . ASN A 1 411 ? -14.442 24.159 -0.229 1.00 74.25 411 ASN A C 1
ATOM 3234 O O . ASN A 1 411 ? -14.841 24.151 -1.395 1.00 74.25 411 ASN A O 1
ATOM 3238 N N . GLU A 1 412 ? -13.496 23.320 0.196 1.00 70.81 412 GLU A N 1
ATOM 3239 C CA . GLU A 1 412 ? -12.942 22.243 -0.635 1.00 70.81 412 GLU A CA 1
ATOM 3240 C C . GLU A 1 412 ? -14.003 21.181 -0.940 1.00 70.81 412 GLU A C 1
ATOM 3242 O O . GLU A 1 412 ? -14.176 20.797 -2.100 1.00 70.81 412 GLU A O 1
ATOM 3247 N N . THR A 1 413 ? -14.801 20.816 0.065 1.00 63.91 413 THR A N 1
ATOM 3248 C CA . THR A 1 413 ? -15.922 19.875 -0.078 1.00 63.91 413 THR A CA 1
ATOM 3249 C C . THR A 1 413 ? -16.992 20.403 -1.050 1.00 63.91 413 THR A C 1
ATOM 3251 O O . THR A 1 413 ? -17.492 19.671 -1.908 1.00 63.91 413 THR A O 1
ATOM 3254 N N . GLU A 1 414 ? -17.321 21.700 -0.989 1.00 55.56 414 GLU A N 1
ATOM 3255 C CA . GLU A 1 414 ? -18.270 22.330 -1.922 1.00 55.56 414 GLU A CA 1
ATOM 3256 C C . GLU A 1 414 ? -17.727 22.461 -3.354 1.00 55.56 414 GLU A C 1
ATOM 3258 O O . GLU A 1 414 ? -18.484 22.326 -4.321 1.00 55.56 414 GLU A O 1
ATOM 3263 N N . ARG A 1 415 ? -16.419 22.701 -3.520 1.00 49.34 415 ARG A N 1
ATOM 3264 C CA . ARG A 1 415 ? -15.765 22.736 -4.841 1.00 49.34 415 ARG A CA 1
ATOM 3265 C C . ARG A 1 415 ? -15.721 21.354 -5.487 1.00 49.34 415 ARG A C 1
ATOM 3267 O O . ARG A 1 415 ? -15.972 21.263 -6.687 1.00 49.34 415 ARG A O 1
ATOM 3274 N N . GLY A 1 416 ? -15.492 20.300 -4.702 1.00 46.78 416 GLY A N 1
ATOM 3275 C CA . GLY A 1 416 ? -15.615 18.910 -5.152 1.00 46.78 416 GLY A CA 1
ATOM 3276 C C . GLY A 1 416 ? -17.027 18.585 -5.653 1.00 46.78 416 GLY A C 1
ATOM 3277 O O . GLY A 1 416 ? -17.184 18.048 -6.747 1.00 46.78 416 GLY A O 1
ATOM 3278 N N . ARG A 1 417 ? -18.067 19.022 -4.927 1.00 45.88 417 ARG A N 1
ATOM 3279 C CA . ARG A 1 417 ? -19.475 18.847 -5.337 1.00 45.88 417 ARG A CA 1
ATOM 3280 C C . ARG A 1 417 ? -19.882 19.650 -6.576 1.00 45.88 417 ARG A C 1
ATOM 3282 O O . ARG A 1 417 ? -20.720 19.183 -7.337 1.00 45.88 417 ARG A O 1
ATOM 3289 N N . LYS A 1 418 ? -19.315 20.842 -6.805 1.00 39.50 418 LYS A N 1
ATOM 3290 C CA . LYS A 1 418 ? -19.578 21.632 -8.027 1.00 39.50 418 LYS A CA 1
ATOM 3291 C C . LYS A 1 418 ? -18.862 21.085 -9.262 1.00 39.50 418 LYS A C 1
ATOM 3293 O O . LYS A 1 418 ? -19.418 21.194 -10.347 1.00 39.50 418 LYS A O 1
ATOM 3298 N N . LYS A 1 419 ? -17.673 20.489 -9.107 1.00 38.50 419 LYS A N 1
ATOM 3299 C CA . LYS A 1 419 ? -16.968 19.803 -10.205 1.00 38.50 419 LYS A CA 1
ATOM 3300 C C . LYS A 1 419 ? -17.720 18.538 -10.646 1.00 38.50 419 LYS A C 1
ATOM 3302 O O . LYS A 1 419 ? -17.913 18.350 -11.834 1.00 38.50 419 LYS A O 1
ATOM 3307 N N . ARG A 1 420 ? -18.268 17.783 -9.683 1.00 36.19 420 ARG A N 1
ATOM 3308 C CA . ARG A 1 420 ? -19.131 16.600 -9.890 1.00 36.19 420 ARG A CA 1
ATOM 3309 C C . ARG A 1 420 ? -20.506 16.882 -10.521 1.00 36.19 420 ARG A C 1
ATOM 3311 O O . ARG A 1 420 ? -21.226 15.948 -10.814 1.00 36.19 420 ARG A O 1
ATOM 3318 N N . LYS A 1 421 ? -20.917 18.148 -10.682 1.00 35.38 421 LYS A N 1
ATOM 3319 C CA . LYS A 1 421 ? -22.242 18.496 -11.236 1.00 35.38 421 LYS A CA 1
ATOM 3320 C C . LYS A 1 421 ? -22.222 18.826 -12.735 1.00 35.38 421 LYS A C 1
ATOM 3322 O O . LYS A 1 421 ? -23.287 19.042 -13.299 1.00 35.38 421 LYS A O 1
ATOM 3327 N N . ASN A 1 422 ? -21.032 18.929 -13.334 1.00 34.50 422 ASN A N 1
ATOM 3328 C CA . ASN A 1 422 ? -20.852 19.237 -14.757 1.00 34.50 422 ASN A CA 1
ATOM 3329 C C . ASN A 1 422 ? -20.365 18.038 -15.587 1.00 34.50 422 ASN A C 1
ATOM 3331 O O . ASN A 1 422 ? -20.495 18.102 -16.803 1.00 34.50 422 ASN A O 1
ATOM 3335 N N . ASP A 1 423 ? -19.861 16.982 -14.945 1.00 31.58 423 ASP A N 1
ATOM 3336 C CA . ASP A 1 423 ? -19.470 15.724 -15.581 1.00 31.58 423 ASP A CA 1
ATOM 3337 C C . ASP A 1 423 ? -20.398 14.618 -15.034 1.00 31.58 423 ASP A C 1
ATOM 3339 O O . ASP A 1 423 ? -20.185 14.135 -13.928 1.00 31.58 423 ASP A O 1
ATOM 3343 N N . ASP A 1 424 ? -21.464 14.348 -15.793 1.00 31.73 424 ASP A N 1
ATOM 3344 C CA . ASP A 1 424 ? -22.405 13.214 -15.780 1.00 31.73 424 ASP A CA 1
ATOM 3345 C C . ASP A 1 424 ? -23.205 12.798 -14.521 1.00 31.73 424 ASP A C 1
ATOM 3347 O O . ASP A 1 424 ? -22.733 12.678 -13.391 1.00 31.73 424 ASP A O 1
ATOM 3351 N N . ASP A 1 425 ? -24.491 12.536 -14.796 1.00 35.06 425 ASP A N 1
ATOM 3352 C CA . ASP A 1 425 ? -25.380 11.673 -14.025 1.00 35.06 425 ASP A CA 1
ATOM 3353 C C . ASP A 1 425 ? -24.714 10.300 -13.813 1.00 35.06 425 ASP A C 1
ATOM 3355 O O . ASP A 1 425 ? -24.221 9.704 -14.765 1.00 35.06 425 ASP A O 1
ATOM 3359 N N . ASP A 1 426 ? -24.804 9.781 -12.584 1.00 36.47 426 ASP A N 1
ATOM 3360 C CA . ASP A 1 426 ? -24.360 8.447 -12.136 1.00 36.47 426 ASP A CA 1
ATOM 3361 C C . ASP A 1 426 ? -22.958 8.360 -11.498 1.00 36.47 426 ASP A C 1
ATOM 3363 O O . ASP A 1 426 ? -22.109 7.598 -11.937 1.00 36.47 426 ASP A O 1
ATOM 3367 N N . GLU A 1 427 ? -22.722 9.072 -10.385 1.00 32.72 427 GLU A N 1
ATOM 3368 C CA . GLU A 1 427 ? -21.693 8.673 -9.407 1.00 32.72 427 GLU A CA 1
ATOM 3369 C C . GLU A 1 427 ? -21.976 9.229 -7.990 1.00 32.72 427 GLU A C 1
ATOM 3371 O O . GLU A 1 427 ? -22.173 10.427 -7.768 1.00 32.72 427 GLU A O 1
ATOM 3376 N N . GLY A 1 428 ? -22.059 8.320 -7.011 1.00 33.34 428 GLY A N 1
ATOM 3377 C CA . GLY A 1 428 ? -22.476 8.574 -5.627 1.00 33.34 428 GLY A CA 1
ATOM 3378 C C . GLY A 1 428 ? -21.425 9.246 -4.725 1.00 33.34 428 GLY A C 1
ATOM 3379 O O . GLY A 1 428 ? -20.223 9.049 -4.853 1.00 33.34 428 GLY A O 1
ATOM 3380 N N . ASP A 1 429 ? -21.928 10.033 -3.771 1.00 28.86 429 ASP A N 1
ATOM 3381 C CA . ASP A 1 429 ? -21.251 10.899 -2.787 1.00 28.86 429 ASP A CA 1
ATOM 3382 C C . ASP A 1 429 ? -20.230 10.167 -1.875 1.00 28.86 429 ASP A C 1
ATOM 3384 O O . ASP A 1 429 ? -20.599 9.589 -0.853 1.00 28.86 429 ASP A O 1
ATOM 3388 N N . ASP A 1 430 ? -18.930 10.256 -2.187 1.00 38.03 430 ASP A N 1
ATOM 3389 C CA . ASP A 1 430 ? -17.849 9.866 -1.264 1.00 38.03 430 ASP A CA 1
ATOM 3390 C C . ASP A 1 430 ? -17.719 10.863 -0.093 1.00 38.03 430 ASP A C 1
ATOM 3392 O O . ASP A 1 430 ? -17.170 11.957 -0.231 1.00 38.03 430 ASP A O 1
ATOM 3396 N N . THR A 1 431 ? -18.200 10.462 1.083 1.00 34.28 431 THR A N 1
ATOM 3397 C CA . THR A 1 431 ? -17.619 10.839 2.383 1.00 34.28 431 THR A CA 1
ATOM 3398 C C . THR A 1 431 ? -17.648 9.603 3.278 1.00 34.28 431 THR A C 1
ATOM 3400 O O . THR A 1 431 ? -18.738 9.108 3.582 1.00 34.28 431 THR A O 1
ATOM 3403 N N . GLU A 1 432 ? -16.444 9.144 3.636 1.00 41.22 432 GLU A N 1
ATOM 3404 C CA . GLU A 1 432 ? -16.058 7.922 4.361 1.00 41.22 432 GLU A CA 1
ATOM 3405 C C . GLU A 1 432 ? -17.010 7.535 5.511 1.00 41.22 432 GLU A C 1
ATOM 3407 O O . GLU A 1 432 ? -16.987 8.105 6.603 1.00 41.22 432 GLU A O 1
ATOM 3412 N N . GLU A 1 433 ? -17.839 6.521 5.263 1.00 44.22 433 GLU A N 1
ATOM 3413 C CA . GLU A 1 433 ? -18.297 5.566 6.272 1.00 44.22 433 GLU A CA 1
ATOM 3414 C C . GLU A 1 433 ? -17.890 4.172 5.796 1.00 44.22 433 GLU A C 1
ATOM 3416 O O . GLU A 1 433 ? -17.934 3.899 4.594 1.00 44.22 433 GLU A O 1
ATOM 3421 N N . LEU A 1 434 ? -17.517 3.298 6.735 1.00 48.94 434 LEU A N 1
ATOM 3422 C CA . LEU A 1 434 ? -17.435 1.868 6.460 1.00 48.94 434 LEU A CA 1
ATOM 3423 C C . LEU A 1 434 ? -18.820 1.403 5.961 1.00 48.94 434 LEU A C 1
ATOM 3425 O O . LEU A 1 434 ? -19.824 1.788 6.568 1.00 48.94 434 LEU A O 1
ATOM 3429 N N . PRO A 1 435 ? -18.897 0.636 4.860 1.00 56.19 435 PRO A N 1
ATOM 3430 C CA . PRO A 1 435 ? -20.141 0.034 4.387 1.00 56.19 435 PRO A CA 1
ATOM 3431 C C . PRO A 1 435 ? -20.891 -0.698 5.510 1.00 56.19 435 PRO A C 1
ATOM 3433 O O . PRO A 1 435 ? -20.267 -1.207 6.437 1.00 56.19 435 PRO A O 1
ATOM 3436 N N . ASP A 1 436 ? -22.220 -0.795 5.425 1.00 56.59 436 ASP A N 1
ATOM 3437 C CA . ASP A 1 436 ? -22.968 -1.716 6.288 1.00 56.59 436 ASP A CA 1
ATOM 3438 C C . ASP A 1 436 ? -22.592 -3.158 5.911 1.00 56.59 436 ASP A C 1
ATOM 3440 O O . ASP A 1 436 ? -22.822 -3.595 4.783 1.00 56.59 436 ASP A O 1
ATOM 3444 N N . VAL A 1 437 ? -21.952 -3.863 6.844 1.00 68.75 437 VAL A N 1
ATOM 3445 C CA . VAL A 1 437 ? -21.387 -5.211 6.660 1.00 68.75 437 VAL A CA 1
ATOM 3446 C C . VAL A 1 437 ? -22.173 -6.294 7.402 1.00 68.75 437 VAL A C 1
ATOM 3448 O O . VAL A 1 437 ? -21.727 -7.440 7.475 1.00 68.75 437 VAL A O 1
ATOM 3451 N N . SER A 1 438 ? -23.331 -5.948 7.976 1.00 59.19 438 SER A N 1
ATOM 3452 C CA . SER A 1 438 ? -24.116 -6.855 8.826 1.00 59.19 438 SER A CA 1
ATOM 3453 C C . SER A 1 438 ? -24.651 -8.093 8.092 1.00 59.19 438 SER A C 1
ATOM 3455 O O . SER A 1 438 ? -24.812 -9.140 8.719 1.00 59.19 438 SER A O 1
ATOM 3457 N N . ASP A 1 439 ? -24.832 -8.003 6.773 1.00 71.00 439 ASP A N 1
ATOM 3458 C CA . ASP A 1 439 ? -25.319 -9.100 5.929 1.00 71.00 439 ASP A CA 1
ATOM 3459 C C . ASP A 1 439 ? -24.200 -9.974 5.331 1.00 71.00 439 ASP A C 1
ATOM 3461 O O . ASP A 1 439 ? -24.492 -11.029 4.766 1.00 71.00 439 ASP A O 1
ATOM 3465 N N . ASP A 1 440 ? -22.928 -9.573 5.425 1.00 84.25 440 ASP A N 1
ATOM 3466 C CA . ASP A 1 440 ? -21.824 -10.306 4.800 1.00 84.25 440 ASP A CA 1
ATOM 3467 C C . ASP A 1 440 ? -21.340 -11.481 5.664 1.00 84.25 440 ASP A C 1
ATOM 3469 O O . ASP A 1 440 ? -20.900 -11.337 6.811 1.00 84.25 440 ASP A O 1
ATOM 3473 N N . THR A 1 441 ? -21.387 -12.663 5.057 1.00 88.31 441 THR A N 1
ATOM 3474 C CA . THR A 1 441 ? -21.017 -13.967 5.616 1.00 88.31 441 THR A CA 1
ATOM 3475 C C . THR A 1 441 ? -20.094 -14.695 4.636 1.00 88.31 441 THR A C 1
ATOM 3477 O O . THR A 1 441 ? -20.134 -14.401 3.438 1.00 88.31 441 THR A O 1
ATOM 3480 N N . PRO A 1 442 ? -19.262 -15.653 5.083 1.00 89.69 442 PRO A N 1
ATOM 3481 C CA . PRO A 1 442 ? -18.458 -16.461 4.167 1.00 89.69 442 PRO A CA 1
ATOM 3482 C C . PRO A 1 442 ? -19.286 -17.116 3.052 1.00 89.69 442 PRO A C 1
ATOM 3484 O O . PRO A 1 442 ? -18.794 -17.286 1.941 1.00 89.69 442 PRO A O 1
ATOM 3487 N N . GLU A 1 443 ? -20.554 -17.444 3.293 1.00 86.69 443 GLU A N 1
ATOM 3488 C CA . GLU A 1 443 ? -21.447 -18.058 2.311 1.00 86.69 443 GLU A CA 1
ATOM 3489 C C . GLU A 1 443 ? -21.794 -17.115 1.149 1.00 86.69 443 GLU A C 1
ATOM 3491 O O . GLU A 1 443 ? -21.831 -17.567 0.005 1.00 86.69 443 GLU A O 1
ATOM 3496 N N . ASN A 1 444 ? -22.015 -15.822 1.414 1.00 90.00 444 ASN A N 1
ATOM 3497 C CA . ASN A 1 444 ? -22.464 -14.848 0.408 1.00 90.00 444 ASN A CA 1
ATOM 3498 C C . ASN A 1 444 ? -21.395 -13.828 -0.029 1.00 90.00 444 ASN A C 1
ATOM 3500 O O . ASN A 1 444 ? -21.608 -13.122 -1.017 1.00 90.00 444 ASN A O 1
ATOM 3504 N N . ASN A 1 445 ? -20.258 -13.762 0.665 1.00 93.94 445 ASN A N 1
ATOM 3505 C CA . ASN A 1 445 ? -19.100 -12.962 0.293 1.00 93.94 445 ASN A CA 1
ATOM 3506 C C . ASN A 1 445 ? -17.822 -13.824 0.362 1.00 93.94 445 ASN A C 1
ATOM 3508 O O . ASN A 1 445 ? -17.235 -13.986 1.439 1.00 93.94 445 ASN A O 1
ATOM 3512 N N . PRO A 1 446 ? -17.359 -14.373 -0.780 1.00 94.12 446 PRO A N 1
ATOM 3513 C CA . PRO A 1 446 ? -16.216 -15.284 -0.811 1.00 94.12 446 PRO A CA 1
ATOM 3514 C C . PRO A 1 446 ? -14.900 -14.675 -0.310 1.00 94.12 446 PRO A C 1
ATOM 3516 O O . PRO A 1 446 ? -14.019 -15.416 0.126 1.00 94.12 446 PRO A O 1
ATOM 3519 N N . ILE A 1 447 ? -14.765 -13.340 -0.288 1.00 94.12 447 ILE A N 1
ATOM 3520 C CA . ILE A 1 447 ? -13.556 -12.674 0.225 1.00 94.12 447 ILE A CA 1
ATOM 3521 C C . ILE A 1 447 ? -13.324 -12.947 1.718 1.00 94.12 447 ILE A C 1
ATOM 3523 O O . ILE A 1 447 ? -12.216 -12.773 2.215 1.00 94.12 447 ILE A O 1
ATOM 3527 N N . LEU A 1 448 ? -14.354 -13.403 2.438 1.00 94.88 448 LEU A N 1
ATOM 3528 C CA . LEU A 1 448 ? -14.262 -13.742 3.854 1.00 94.88 448 LEU A CA 1
ATOM 3529 C C . LEU A 1 448 ? -13.681 -15.149 4.106 1.00 94.88 448 LEU A C 1
ATOM 3531 O O . LEU A 1 448 ? -13.385 -15.496 5.250 1.00 94.88 448 LEU A O 1
ATOM 3535 N N . ARG A 1 449 ? -13.466 -15.965 3.063 1.00 93.75 449 ARG A N 1
ATOM 3536 C CA . ARG A 1 449 ? -12.925 -17.338 3.154 1.00 93.75 449 ARG A CA 1
ATOM 3537 C C . ARG A 1 449 ? -11.394 -17.374 3.101 1.00 93.75 449 ARG A C 1
ATOM 3539 O O . ARG A 1 449 ? -10.796 -18.078 2.297 1.00 93.75 449 ARG A O 1
ATOM 3546 N N . TYR A 1 450 ? -10.731 -16.632 3.983 1.00 92.88 450 TYR A N 1
ATOM 3547 C CA . TYR A 1 450 ? -9.274 -16.413 3.927 1.00 92.88 450 TYR A CA 1
ATOM 3548 C C . TYR A 1 450 ? -8.393 -17.671 4.084 1.00 92.88 450 TYR A C 1
ATOM 3550 O O . TYR A 1 450 ? -7.206 -17.645 3.749 1.00 92.88 450 TYR A O 1
ATOM 3558 N N . ARG A 1 451 ? -8.942 -18.780 4.595 1.00 90.06 451 ARG A N 1
ATOM 3559 C CA . ARG A 1 451 ? -8.226 -20.065 4.736 1.00 90.06 451 ARG A CA 1
ATOM 3560 C C . ARG A 1 451 ? -8.350 -20.973 3.515 1.00 90.06 451 ARG A C 1
ATOM 3562 O O . ARG A 1 451 ? -7.600 -21.936 3.402 1.00 90.06 451 ARG A O 1
ATOM 3569 N N . GLU A 1 452 ? -9.275 -20.673 2.615 1.00 91.06 452 GLU A N 1
ATOM 3570 C CA . GLU A 1 452 ? -9.516 -21.446 1.398 1.00 91.06 452 GLU A CA 1
ATOM 3571 C C . GLU A 1 452 ? -8.726 -20.856 0.226 1.00 91.06 452 GLU A C 1
ATOM 3573 O O . GLU A 1 452 ? -8.029 -19.849 0.369 1.00 91.06 452 GLU A O 1
ATOM 3578 N N . MET A 1 453 ? -8.788 -21.496 -0.939 1.00 92.44 453 MET A N 1
ATOM 3579 C CA . MET A 1 453 ? -8.293 -20.862 -2.159 1.00 92.44 453 MET A CA 1
ATOM 3580 C C . MET A 1 453 ? -9.192 -19.672 -2.524 1.00 92.44 453 MET A C 1
ATOM 3582 O O . MET A 1 453 ? -10.412 -19.790 -2.381 1.00 92.44 453 MET A O 1
ATOM 3586 N N . PRO A 1 454 ? -8.631 -18.543 -2.999 1.00 94.19 454 PRO A N 1
ATOM 3587 C CA . PRO A 1 454 ? -9.436 -17.390 -3.376 1.00 94.19 454 PRO A CA 1
ATOM 3588 C C . PRO A 1 454 ? -10.474 -17.730 -4.445 1.00 94.19 454 PRO A C 1
ATOM 3590 O O . PRO A 1 454 ? -10.156 -18.345 -5.463 1.00 94.19 454 PRO A O 1
ATOM 3593 N N . ASP A 1 455 ? -11.707 -17.271 -4.234 1.00 93.75 455 ASP A N 1
ATOM 3594 C CA . ASP A 1 455 ? -12.719 -17.206 -5.282 1.00 93.75 455 ASP A CA 1
ATOM 3595 C C . ASP A 1 455 ? -12.772 -15.786 -5.843 1.00 93.75 455 ASP A C 1
ATOM 3597 O O . ASP A 1 455 ? -13.195 -14.873 -5.146 1.00 93.75 455 ASP A O 1
ATOM 3601 N N . PHE A 1 456 ? -12.348 -15.585 -7.092 1.00 94.81 456 PHE A N 1
ATOM 3602 C CA . PHE A 1 456 ? -12.286 -14.268 -7.736 1.00 94.81 456 PHE A CA 1
ATOM 3603 C C . PHE A 1 456 ? -13.612 -13.821 -8.370 1.00 94.81 456 PHE A C 1
ATOM 3605 O O . PHE A 1 456 ? -13.682 -12.748 -8.984 1.00 94.81 456 PHE A O 1
ATOM 3612 N N . ASN A 1 457 ? -14.693 -14.587 -8.206 1.00 91.81 457 ASN A N 1
ATOM 3613 C CA . ASN A 1 457 ? -16.042 -14.192 -8.619 1.00 91.81 457 ASN A CA 1
ATOM 3614 C C . ASN A 1 457 ? -16.694 -13.251 -7.591 1.00 91.81 457 ASN A C 1
ATOM 3616 O O . ASN A 1 457 ? -17.809 -13.477 -7.126 1.00 91.81 457 ASN A O 1
ATOM 3620 N N . ILE A 1 458 ? -15.977 -12.187 -7.227 1.00 93.94 458 ILE A N 1
ATOM 3621 C CA . ILE A 1 458 ? -16.379 -11.219 -6.203 1.00 93.94 458 ILE A CA 1
ATOM 3622 C C . ILE A 1 458 ? -16.792 -9.923 -6.899 1.00 93.94 458 ILE A C 1
ATOM 3624 O O . ILE A 1 458 ? -15.952 -9.314 -7.555 1.00 93.94 458 ILE A O 1
ATOM 3628 N N . PRO A 1 459 ? -18.043 -9.463 -6.768 1.00 93.69 459 PRO A N 1
ATOM 3629 C CA . PRO A 1 459 ? -18.442 -8.141 -7.244 1.00 93.69 459 PRO A CA 1
ATOM 3630 C C . PRO A 1 459 ? -17.634 -7.006 -6.576 1.00 93.69 459 PRO A C 1
ATOM 3632 O O . PRO A 1 459 ? -17.268 -7.142 -5.405 1.00 93.69 459 PRO A O 1
ATOM 3635 N N . PRO A 1 460 ? -17.373 -5.865 -7.253 1.00 93.19 460 PRO A N 1
ATOM 3636 C CA . PRO A 1 460 ? -16.595 -4.761 -6.677 1.00 93.19 460 PRO A CA 1
ATOM 3637 C C . PRO A 1 460 ? -17.130 -4.244 -5.334 1.00 93.19 460 PRO A C 1
ATOM 3639 O O . PRO A 1 460 ? -16.345 -3.925 -4.446 1.00 93.19 460 PRO A O 1
ATOM 3642 N N . ASP A 1 461 ? -18.450 -4.199 -5.144 1.00 91.19 461 ASP A N 1
ATOM 3643 C CA . ASP A 1 461 ? -19.077 -3.818 -3.874 1.00 91.19 461 ASP A CA 1
ATOM 3644 C C . ASP A 1 461 ? -18.751 -4.812 -2.751 1.00 91.19 461 ASP A C 1
ATOM 3646 O O . ASP A 1 461 ? -18.423 -4.386 -1.644 1.00 91.19 461 ASP A O 1
ATOM 3650 N N . LYS A 1 462 ? -18.730 -6.116 -3.055 1.00 93.12 462 LYS A N 1
ATOM 3651 C CA . LYS A 1 462 ? -18.381 -7.178 -2.101 1.00 93.12 462 LYS A CA 1
ATOM 3652 C C . LYS A 1 462 ? -16.912 -7.169 -1.689 1.00 93.12 462 LYS A C 1
ATOM 3654 O O . LYS A 1 462 ? -16.598 -7.547 -0.559 1.00 93.12 462 LYS A O 1
ATOM 3659 N N . VAL A 1 463 ? -16.016 -6.679 -2.550 1.00 93.50 463 VAL A N 1
ATOM 3660 C CA . VAL A 1 463 ? -14.612 -6.424 -2.178 1.00 93.50 463 VAL A CA 1
ATOM 3661 C C . VAL A 1 463 ? -14.535 -5.356 -1.081 1.00 93.50 463 VAL A C 1
ATOM 3663 O O . VAL A 1 463 ? -13.819 -5.531 -0.090 1.00 93.50 463 VAL A O 1
ATOM 3666 N N . ILE A 1 464 ? -15.303 -4.271 -1.231 1.00 92.12 464 ILE A N 1
ATOM 3667 C CA . ILE A 1 464 ? -15.329 -3.162 -0.269 1.00 92.12 464 ILE A CA 1
ATOM 3668 C C . ILE A 1 464 ? -15.977 -3.611 1.041 1.00 92.12 464 ILE A C 1
ATOM 3670 O O . ILE A 1 464 ? -15.382 -3.427 2.103 1.00 92.12 464 ILE A O 1
ATOM 3674 N N . THR A 1 465 ? -17.166 -4.216 0.987 1.00 92.62 465 THR A N 1
ATOM 3675 C CA . THR A 1 465 ? -17.901 -4.629 2.192 1.00 92.62 465 THR A CA 1
ATOM 3676 C C . THR A 1 465 ? -17.162 -5.732 2.951 1.00 92.62 465 THR A C 1
ATOM 3678 O O . THR A 1 465 ? -17.022 -5.646 4.168 1.00 92.62 465 THR A O 1
ATOM 3681 N N . GLY A 1 466 ? -16.573 -6.713 2.265 1.00 92.94 466 GLY A N 1
ATOM 3682 C CA . GLY A 1 466 ? -15.818 -7.767 2.942 1.00 92.94 466 GLY A CA 1
ATOM 3683 C C . GLY A 1 466 ? -14.526 -7.266 3.592 1.00 92.94 466 GLY A C 1
ATOM 3684 O O . GLY A 1 466 ? -14.221 -7.650 4.720 1.00 92.94 466 GLY A O 1
ATOM 3685 N N . THR A 1 467 ? -13.809 -6.337 2.948 1.00 93.50 467 THR A N 1
ATOM 3686 C CA . THR A 1 467 ? -12.640 -5.700 3.583 1.00 93.50 467 THR A CA 1
ATOM 3687 C C . THR A 1 467 ? -13.052 -4.821 4.762 1.00 93.50 467 THR A C 1
ATOM 3689 O O . THR A 1 467 ? -12.398 -4.838 5.805 1.00 93.50 467 THR A O 1
ATOM 3692 N N . ALA A 1 468 ? -14.163 -4.091 4.647 1.00 91.38 468 ALA A N 1
ATOM 3693 C CA . ALA A 1 468 ? -14.699 -3.308 5.754 1.00 91.38 468 ALA A CA 1
ATOM 3694 C C . ALA A 1 468 ? -15.095 -4.188 6.948 1.00 91.38 468 ALA A C 1
ATOM 3696 O O . ALA A 1 468 ? -14.845 -3.804 8.090 1.00 91.38 468 ALA A O 1
ATOM 3697 N N . LYS A 1 469 ? -15.627 -5.390 6.695 1.00 93.12 469 LYS A N 1
ATOM 3698 C CA . LYS A 1 469 ? -15.960 -6.364 7.739 1.00 93.12 469 LYS A CA 1
ATOM 3699 C C . LYS A 1 469 ? -14.716 -6.805 8.501 1.00 93.12 469 LYS A C 1
ATOM 3701 O O . LYS A 1 469 ? -14.682 -6.663 9.717 1.00 93.12 469 LYS A O 1
ATOM 3706 N N . PHE A 1 470 ? -13.672 -7.255 7.802 1.00 94.81 470 PHE A N 1
ATOM 3707 C CA . PHE A 1 470 ? -12.419 -7.613 8.474 1.00 94.81 470 PHE A CA 1
ATOM 3708 C C . PHE A 1 470 ? -11.739 -6.422 9.153 1.00 94.81 470 PHE A C 1
ATOM 3710 O O . PHE A 1 470 ? -11.070 -6.613 10.163 1.00 94.81 470 PHE A O 1
ATOM 3717 N N . SER A 1 471 ? -11.929 -5.200 8.647 1.00 93.38 471 SER A N 1
ATOM 3718 C CA . SER A 1 471 ? -11.432 -3.989 9.313 1.00 93.38 471 SER A CA 1
ATOM 3719 C C . SER A 1 471 ? -12.146 -3.771 10.650 1.00 93.38 471 SER A C 1
ATOM 3721 O O . SER A 1 471 ? -11.490 -3.519 11.656 1.00 93.38 471 SER A O 1
ATOM 3723 N N . GLN A 1 472 ? -13.472 -3.939 10.688 1.00 91.06 472 GLN A N 1
ATOM 3724 C CA . GLN A 1 472 ? -14.256 -3.864 11.922 1.00 91.06 472 GLN A CA 1
ATOM 3725 C C . GLN A 1 472 ? -13.890 -4.988 12.903 1.00 91.06 472 GLN A C 1
ATOM 3727 O O . GLN A 1 472 ? -13.710 -4.727 14.092 1.00 91.06 472 GLN A O 1
ATOM 3732 N N . ASP A 1 473 ? -13.753 -6.224 12.416 1.00 92.50 473 ASP A N 1
ATOM 3733 C CA . ASP A 1 473 ? -13.360 -7.371 13.241 1.00 92.50 473 ASP A CA 1
ATOM 3734 C C . ASP A 1 473 ? -11.961 -7.158 13.848 1.00 92.50 473 ASP A C 1
ATOM 3736 O O . ASP A 1 473 ? -11.743 -7.432 15.030 1.00 92.50 473 ASP A O 1
ATOM 3740 N N . TYR A 1 474 ? -11.026 -6.607 13.065 1.00 95.25 474 TYR A N 1
ATOM 3741 C CA . TYR A 1 474 ? -9.695 -6.235 13.537 1.00 95.25 474 TYR A CA 1
ATOM 3742 C C . TYR A 1 474 ? -9.745 -5.121 14.591 1.00 95.25 474 TYR A C 1
ATOM 3744 O O . TYR A 1 474 ? -9.087 -5.248 15.622 1.00 95.25 474 TYR A O 1
ATOM 3752 N N . GLU A 1 475 ? -10.534 -4.060 14.377 1.00 92.75 475 GLU A N 1
ATOM 3753 C CA . GLU A 1 475 ? -10.700 -2.962 15.343 1.00 92.75 475 GLU A CA 1
ATOM 3754 C C . GLU A 1 475 ? -11.208 -3.492 16.690 1.00 92.75 475 GLU A C 1
ATOM 3756 O O . GLU A 1 475 ? -10.611 -3.224 17.734 1.00 92.75 475 GLU A O 1
ATOM 3761 N N . VAL A 1 476 ? -12.271 -4.304 16.673 1.00 92.44 476 VAL A N 1
ATOM 3762 C CA . VAL A 1 476 ? -12.848 -4.907 17.884 1.00 92.44 476 VAL A CA 1
ATOM 3763 C C . VAL A 1 476 ? -11.813 -5.774 18.600 1.00 92.44 476 VAL A C 1
ATOM 3765 O O . VAL A 1 476 ? -11.580 -5.581 19.796 1.00 92.44 476 VAL A O 1
ATOM 3768 N N . ALA A 1 477 ? -11.146 -6.673 17.872 1.00 94.88 477 ALA A N 1
ATOM 3769 C CA . ALA A 1 477 ? -10.130 -7.553 18.441 1.00 94.88 477 ALA A CA 1
ATOM 3770 C C . ALA A 1 477 ? -8.948 -6.768 19.032 1.00 94.88 477 ALA A C 1
ATOM 3772 O O . ALA A 1 477 ? -8.460 -7.101 20.114 1.00 94.88 477 ALA A O 1
ATOM 3773 N N . LEU A 1 478 ? -8.503 -5.701 18.361 1.00 95.19 478 LEU A N 1
ATOM 3774 C CA . LEU A 1 478 ? -7.435 -4.833 18.845 1.00 95.19 478 LEU A CA 1
ATOM 3775 C C . LEU A 1 478 ? -7.843 -4.119 20.137 1.00 95.19 478 LEU A C 1
ATOM 3777 O O . LEU A 1 478 ? -7.076 -4.130 21.097 1.00 95.19 478 LEU A O 1
ATOM 3781 N N . GLN A 1 479 ? -9.034 -3.520 20.192 1.00 93.06 479 GLN A N 1
ATOM 3782 C CA . GLN A 1 479 ? -9.495 -2.792 21.379 1.00 93.06 479 GLN A CA 1
ATOM 3783 C C . GLN A 1 479 ? -9.679 -3.722 22.586 1.00 93.06 479 GLN A C 1
ATOM 3785 O O . GLN A 1 479 ? -9.253 -3.387 23.696 1.00 93.06 479 GLN A O 1
ATOM 3790 N N . GLU A 1 480 ? -10.255 -4.909 22.379 1.00 94.31 480 GLU A N 1
ATOM 3791 C CA . GLU A 1 480 ? -10.351 -5.938 23.420 1.00 94.31 480 GLU A CA 1
ATOM 3792 C C . GLU A 1 480 ? -8.966 -6.371 23.906 1.00 94.31 480 GLU A C 1
ATOM 3794 O O . GLU A 1 480 ? -8.724 -6.437 25.113 1.00 94.31 480 GLU A O 1
ATOM 3799 N N . HIS A 1 481 ? -8.030 -6.596 22.984 1.00 96.38 481 HIS A N 1
ATOM 3800 C CA . HIS A 1 481 ? -6.665 -6.986 23.320 1.00 96.38 481 HIS A CA 1
ATOM 3801 C C . HIS A 1 481 ? -5.916 -5.900 24.103 1.00 96.38 481 HIS A C 1
ATOM 3803 O O . HIS A 1 481 ? -5.323 -6.176 25.146 1.00 96.38 481 HIS A O 1
ATOM 3809 N N . LEU A 1 482 ? -5.997 -4.640 23.667 1.00 94.69 482 LEU A N 1
ATOM 3810 C CA . LEU A 1 482 ? -5.386 -3.502 24.360 1.00 94.69 482 LEU A CA 1
ATOM 3811 C C . LEU A 1 482 ? -5.920 -3.336 25.784 1.00 94.69 482 LEU A C 1
ATOM 3813 O O . LEU A 1 482 ? -5.138 -3.012 26.686 1.00 94.69 482 LEU A O 1
ATOM 3817 N N . LYS A 1 483 ? -7.223 -3.575 25.980 1.00 93.00 483 LYS A N 1
ATOM 3818 C CA . LYS A 1 483 ? -7.868 -3.571 27.293 1.00 93.00 483 LYS A CA 1
ATOM 3819 C C . LYS A 1 483 ? -7.393 -4.741 28.153 1.00 93.00 483 LYS A C 1
ATOM 3821 O O . LYS A 1 483 ? -7.003 -4.521 29.294 1.00 93.00 483 LYS A O 1
ATOM 3826 N N . ASN A 1 484 ? -7.340 -5.952 27.603 1.00 94.25 484 ASN A N 1
ATOM 3827 C CA . ASN A 1 484 ? -6.847 -7.127 28.324 1.00 94.25 484 ASN A CA 1
ATOM 3828 C C . ASN A 1 484 ? -5.393 -6.940 28.781 1.00 94.25 484 ASN A C 1
ATOM 3830 O O . ASN A 1 484 ? -5.070 -7.235 29.927 1.00 94.25 484 ASN A O 1
ATOM 3834 N N . LEU A 1 485 ? -4.528 -6.373 27.934 1.00 94.81 485 LEU A N 1
ATOM 3835 C CA . LEU A 1 485 ? -3.149 -6.038 28.307 1.00 94.81 485 LEU A CA 1
ATOM 3836 C C . LEU A 1 485 ? -3.061 -4.946 29.380 1.00 94.81 485 LEU A C 1
ATOM 3838 O O . LEU A 1 485 ? -2.087 -4.902 30.127 1.00 94.81 485 LEU A O 1
ATOM 3842 N N . GLN A 1 486 ? -4.035 -4.038 29.435 1.00 92.75 486 GLN A N 1
ATOM 3843 C CA . GLN A 1 486 ? -4.092 -2.993 30.454 1.00 92.75 486 GLN A CA 1
ATOM 3844 C C . GLN A 1 486 ? -4.581 -3.529 31.806 1.00 92.75 486 GLN A C 1
ATOM 3846 O O . GLN A 1 486 ? -4.060 -3.110 32.839 1.00 92.75 486 GLN A O 1
ATOM 3851 N N . ASP A 1 487 ? -5.572 -4.420 31.788 1.00 92.12 487 ASP A N 1
ATOM 3852 C CA . ASP A 1 487 ? -6.231 -4.951 32.984 1.00 92.12 487 ASP A CA 1
ATOM 3853 C C . ASP A 1 487 ? -5.512 -6.192 33.557 1.00 92.12 487 ASP A C 1
ATOM 3855 O O . ASP A 1 487 ? -5.735 -6.553 34.715 1.00 92.12 487 ASP A O 1
ATOM 3859 N N . SER A 1 488 ? -4.644 -6.845 32.773 1.00 90.25 488 SER A N 1
ATOM 3860 C CA . SER A 1 488 ? -3.896 -8.036 33.192 1.00 90.25 488 SER A CA 1
ATOM 3861 C C . SER A 1 488 ? -2.915 -7.745 34.330 1.00 90.25 488 SER A C 1
ATOM 3863 O O . SER A 1 488 ? -2.137 -6.791 34.291 1.00 90.25 488 SER A O 1
ATOM 3865 N N . THR A 1 489 ? -2.903 -8.634 35.323 1.00 86.00 489 THR A N 1
ATOM 3866 C CA . THR A 1 489 ? -1.897 -8.677 36.394 1.00 86.00 489 THR A CA 1
ATOM 3867 C C . THR A 1 489 ? -0.771 -9.675 36.111 1.00 86.00 489 THR A C 1
ATOM 3869 O O . THR A 1 489 ? 0.236 -9.673 36.820 1.00 86.00 489 THR A O 1
ATOM 3872 N N . GLU A 1 490 ? -0.927 -10.524 35.093 1.00 89.19 490 GLU A N 1
ATOM 3873 C CA . GLU A 1 490 ? 0.078 -11.499 34.668 1.00 89.19 490 GLU A CA 1
ATOM 3874 C C . GLU A 1 490 ? 1.155 -10.841 33.795 1.00 89.19 490 GLU A C 1
ATOM 3876 O O . GLU A 1 490 ? 0.884 -9.900 33.043 1.00 89.19 490 GLU A O 1
ATOM 3881 N N . ALA A 1 491 ? 2.390 -11.346 33.886 1.00 89.44 491 ALA A N 1
ATOM 3882 C CA . ALA A 1 491 ? 3.497 -10.852 33.076 1.00 89.44 491 ALA A CA 1
ATOM 3883 C C . ALA A 1 491 ? 3.259 -11.165 31.583 1.00 89.44 491 ALA A C 1
ATOM 3885 O O . ALA A 1 491 ? 2.921 -12.303 31.251 1.00 89.44 491 ALA A O 1
ATOM 3886 N N . PRO A 1 492 ? 3.445 -10.192 30.670 1.00 95.06 492 PRO A N 1
ATOM 3887 C CA . PRO A 1 492 ? 3.194 -10.403 29.251 1.00 95.06 492 PRO A CA 1
ATOM 3888 C C . PRO A 1 492 ? 4.202 -11.394 28.660 1.00 95.06 492 PRO A C 1
ATOM 3890 O O . PRO A 1 492 ? 5.413 -11.236 28.808 1.00 95.06 492 PRO A O 1
ATOM 3893 N N . THR A 1 493 ? 3.695 -12.389 27.937 1.00 96.31 493 THR A N 1
ATOM 3894 C CA . THR A 1 493 ? 4.492 -13.318 27.119 1.00 96.31 493 THR A CA 1
ATOM 3895 C C . THR A 1 493 ? 4.394 -12.937 25.643 1.00 96.31 493 THR A C 1
ATOM 3897 O O . THR A 1 493 ? 3.442 -12.256 25.243 1.00 96.31 493 THR A O 1
ATOM 3900 N N . PHE A 1 494 ? 5.346 -13.391 24.817 1.00 96.75 494 PHE A N 1
ATOM 3901 C CA . PHE A 1 494 ? 5.299 -13.177 23.366 1.00 96.75 494 PHE A CA 1
ATOM 3902 C C . PHE A 1 494 ? 3.950 -13.623 22.787 1.00 96.75 494 PHE A C 1
ATOM 3904 O O . PHE A 1 494 ? 3.245 -12.824 22.173 1.00 96.75 494 PHE A O 1
ATOM 3911 N N . ASP A 1 495 ? 3.545 -14.860 23.074 1.00 96.31 495 ASP A N 1
ATOM 3912 C CA . ASP A 1 495 ? 2.315 -15.460 22.560 1.00 96.31 495 ASP A CA 1
ATOM 3913 C C . ASP A 1 495 ? 1.073 -14.685 22.999 1.00 96.31 495 ASP A C 1
ATOM 3915 O O . ASP A 1 495 ? 0.207 -14.388 22.175 1.00 96.31 495 ASP A O 1
ATOM 3919 N N . SER A 1 496 ? 0.998 -14.299 24.280 1.00 95.00 496 SER A N 1
ATOM 3920 C CA . SER A 1 496 ? -0.146 -13.539 24.792 1.00 95.00 496 SER A CA 1
ATOM 3921 C C . SER A 1 496 ? -0.273 -12.163 24.145 1.00 95.00 496 SER A C 1
ATOM 3923 O O . SER A 1 496 ? -1.374 -11.633 24.104 1.00 95.00 496 SER A O 1
ATOM 3925 N N . VAL A 1 497 ? 0.822 -11.576 23.645 1.00 96.31 497 VAL A N 1
ATOM 3926 C CA . VAL A 1 497 ? 0.827 -10.236 23.040 1.00 96.31 497 VAL A CA 1
ATOM 3927 C C . VAL A 1 497 ? 0.670 -10.286 21.520 1.00 96.31 497 VAL A C 1
ATOM 3929 O O . VAL A 1 497 ? -0.111 -9.507 20.974 1.00 96.31 497 VAL A O 1
ATOM 3932 N N . ILE A 1 498 ? 1.383 -11.182 20.836 1.00 96.50 498 ILE A N 1
ATOM 3933 C CA . ILE A 1 498 ? 1.489 -11.209 19.372 1.00 96.50 498 ILE A CA 1
ATOM 3934 C C . ILE A 1 498 ? 0.414 -12.088 18.729 1.00 96.50 498 ILE A C 1
ATOM 3936 O O . ILE A 1 498 ? -0.175 -11.682 17.728 1.00 96.50 498 ILE A O 1
ATOM 3940 N N . HIS A 1 499 ? 0.098 -13.264 19.285 1.00 97.06 499 HIS A N 1
ATOM 3941 C CA . HIS A 1 499 ? -0.843 -14.185 18.633 1.00 97.06 499 HIS A CA 1
ATOM 3942 C C . HIS A 1 499 ? -2.257 -13.605 18.445 1.00 97.06 499 HIS A C 1
ATOM 3944 O O . HIS A 1 499 ? -2.851 -13.867 17.396 1.00 97.06 499 HIS A O 1
ATOM 3950 N N . PRO A 1 500 ? -2.827 -12.818 19.384 1.00 96.69 500 PRO A N 1
ATOM 3951 C CA . PRO A 1 500 ? -4.109 -12.152 19.151 1.00 96.69 500 PRO A CA 1
ATOM 3952 C C . PRO A 1 500 ? -4.069 -11.163 17.978 1.00 96.69 500 PRO A C 1
ATOM 3954 O O . PRO A 1 500 ? -4.993 -11.147 17.166 1.00 96.69 500 PRO A O 1
ATOM 3957 N N . LEU A 1 501 ? -2.981 -10.394 17.848 1.00 95.38 501 LEU A N 1
ATOM 3958 C CA . LEU A 1 501 ? -2.792 -9.443 16.747 1.00 95.38 501 LEU A CA 1
ATOM 3959 C C . LEU A 1 501 ? -2.686 -10.170 15.405 1.00 95.38 501 LEU A C 1
ATOM 3961 O O . LEU A 1 501 ? -3.364 -9.804 14.450 1.00 95.38 501 LEU A O 1
ATOM 3965 N N . GLU A 1 502 ? -1.895 -11.239 15.353 1.00 95.38 502 GLU A N 1
ATOM 3966 C CA . GLU A 1 502 ? -1.715 -12.074 14.164 1.00 95.38 502 GLU A CA 1
ATOM 3967 C C . GLU A 1 502 ? -3.053 -12.670 13.681 1.00 95.38 502 GLU A C 1
ATOM 3969 O O . GLU A 1 502 ? -3.393 -12.578 12.499 1.00 95.38 502 GLU A O 1
ATOM 3974 N N . LYS A 1 503 ? -3.866 -13.208 14.603 1.00 96.38 503 LYS A N 1
ATOM 3975 C CA . LYS A 1 503 ? -5.189 -13.785 14.297 1.00 96.38 503 LYS A CA 1
ATOM 3976 C C . LYS A 1 503 ? -6.176 -12.766 13.730 1.00 96.38 503 LYS A C 1
ATOM 3978 O O . LYS A 1 503 ? -6.965 -13.126 12.860 1.00 96.38 503 LYS A O 1
ATOM 3983 N N . ALA A 1 504 ? -6.139 -11.529 14.218 1.00 95.00 504 ALA A N 1
ATOM 3984 C CA . ALA A 1 504 ? -6.987 -10.450 13.719 1.00 95.00 504 ALA A CA 1
ATOM 3985 C C . ALA A 1 504 ? -6.488 -9.903 12.371 1.00 95.00 504 ALA A C 1
ATOM 3987 O O . ALA A 1 504 ? -7.280 -9.542 11.503 1.00 95.00 504 ALA A O 1
ATOM 3988 N N . ARG A 1 505 ? -5.165 -9.842 12.188 1.00 93.81 505 ARG A N 1
ATOM 3989 C CA . ARG A 1 505 ? -4.511 -9.194 11.048 1.00 93.81 505 ARG A CA 1
ATOM 3990 C C . ARG A 1 505 ? -4.560 -10.025 9.766 1.00 93.81 505 ARG A C 1
ATOM 3992 O O . ARG A 1 505 ? -4.817 -9.471 8.699 1.00 93.81 505 ARG A O 1
ATOM 3999 N N . VAL A 1 506 ? -4.286 -11.329 9.843 1.00 95.12 506 VAL A N 1
ATOM 4000 C CA . VAL A 1 506 ? -4.171 -12.198 8.653 1.00 95.12 506 VAL A CA 1
ATOM 4001 C C . VAL A 1 506 ? -5.415 -12.141 7.743 1.00 95.12 506 VAL A C 1
ATOM 4003 O O . VAL A 1 506 ? -5.239 -11.966 6.535 1.00 95.12 506 VAL A O 1
ATOM 4006 N N . PRO A 1 507 ? -6.661 -12.210 8.261 1.00 95.50 507 PRO A N 1
ATOM 4007 C CA . PRO A 1 507 ? -7.859 -12.095 7.424 1.00 95.50 507 PRO A CA 1
ATOM 4008 C C . PRO A 1 507 ? -7.992 -10.734 6.722 1.00 95.50 507 PRO A C 1
ATOM 4010 O O . PRO A 1 507 ? -8.323 -10.685 5.538 1.00 95.50 507 PRO A O 1
ATOM 4013 N N . LEU A 1 508 ? -7.674 -9.637 7.421 1.00 94.94 508 LEU A N 1
ATOM 4014 C CA . LEU A 1 508 ? -7.715 -8.280 6.866 1.00 94.94 508 LEU A CA 1
ATOM 4015 C C . LEU A 1 508 ? -6.738 -8.114 5.696 1.00 94.94 508 LEU A C 1
ATOM 4017 O O . LEU A 1 508 ? -7.087 -7.574 4.647 1.00 94.94 508 LEU A O 1
ATOM 4021 N N . TYR A 1 509 ? -5.508 -8.603 5.849 1.00 93.12 509 TYR A N 1
ATOM 4022 C CA . TYR A 1 509 ? -4.519 -8.508 4.778 1.00 93.12 509 TYR A CA 1
ATOM 4023 C C . TYR A 1 509 ? -4.851 -9.417 3.596 1.00 93.12 509 TYR A C 1
ATOM 4025 O O . TYR A 1 509 ? -4.682 -8.996 2.455 1.00 93.12 509 TYR A O 1
ATOM 4033 N N . TYR A 1 510 ? -5.415 -10.602 3.838 1.00 95.12 510 TYR A N 1
ATOM 4034 C CA . TYR A 1 510 ? -5.933 -11.452 2.766 1.00 95.12 510 TYR A CA 1
ATOM 4035 C C . TYR A 1 510 ? -6.975 -10.730 1.893 1.00 95.12 510 TYR A C 1
ATOM 4037 O O . TYR A 1 510 ? -6.891 -10.787 0.659 1.00 95.12 510 TYR A O 1
ATOM 4045 N N . SER A 1 511 ? -7.935 -10.014 2.496 1.00 94.62 511 SER A N 1
ATOM 4046 C CA . SER A 1 511 ? -8.933 -9.276 1.710 1.00 94.62 511 SER A CA 1
ATOM 4047 C C . SER A 1 511 ? -8.316 -8.105 0.950 1.00 94.62 511 SER A C 1
ATOM 4049 O O . SER A 1 511 ? -8.691 -7.871 -0.198 1.00 94.62 511 SER A O 1
ATOM 4051 N N . LEU A 1 512 ? -7.324 -7.419 1.530 1.00 92.88 512 LEU A N 1
ATOM 4052 C CA . LEU A 1 512 ? -6.580 -6.360 0.841 1.00 92.88 512 LEU A CA 1
ATOM 4053 C C . LEU A 1 512 ? -5.809 -6.879 -0.370 1.00 92.88 512 LEU A C 1
ATOM 4055 O O . LEU A 1 512 ? -5.875 -6.274 -1.439 1.00 92.88 512 LEU A O 1
ATOM 4059 N N . TYR A 1 513 ? -5.098 -7.994 -0.222 1.00 93.31 513 TYR A N 1
ATOM 4060 C CA . TYR A 1 513 ? -4.351 -8.602 -1.316 1.00 93.31 513 TYR A CA 1
ATOM 4061 C C . TYR A 1 513 ? -5.274 -9.083 -2.436 1.00 93.31 513 TYR A C 1
ATOM 4063 O O . TYR A 1 513 ? -5.016 -8.826 -3.611 1.00 93.31 513 TYR A O 1
ATOM 4071 N N . THR A 1 514 ? -6.388 -9.725 -2.080 1.00 94.19 514 THR A N 1
ATOM 4072 C CA . THR A 1 514 ? -7.398 -10.183 -3.045 1.00 94.19 514 THR A CA 1
ATOM 4073 C C . THR A 1 514 ? -8.060 -9.002 -3.758 1.00 94.19 514 THR A C 1
ATOM 4075 O O . THR A 1 514 ? -8.193 -9.009 -4.983 1.00 94.19 514 THR A O 1
ATOM 4078 N N . GLY A 1 515 ? -8.415 -7.949 -3.016 1.00 93.19 515 GLY A N 1
ATOM 4079 C CA . GLY A 1 515 ? -8.962 -6.712 -3.569 1.00 93.19 515 GLY A CA 1
ATOM 4080 C C . GLY A 1 515 ? -7.979 -6.004 -4.500 1.00 93.19 515 GLY A C 1
ATOM 4081 O O . GLY A 1 515 ? -8.366 -5.599 -5.595 1.00 93.19 515 GLY A O 1
ATOM 4082 N N . ARG A 1 516 ? -6.694 -5.931 -4.122 1.00 92.69 516 ARG A N 1
ATOM 4083 C CA . ARG A 1 516 ? -5.622 -5.414 -4.985 1.00 92.69 516 ARG A CA 1
ATOM 4084 C C . ARG A 1 516 ? -5.516 -6.220 -6.265 1.00 92.69 516 ARG A C 1
ATOM 4086 O O . ARG A 1 516 ? -5.480 -5.629 -7.338 1.00 92.69 516 ARG A O 1
ATOM 4093 N N . GLN A 1 517 ? -5.509 -7.547 -6.165 1.00 94.19 517 GLN A N 1
ATOM 4094 C CA . GLN A 1 517 ? -5.380 -8.411 -7.331 1.00 94.19 517 GLN A CA 1
ATOM 4095 C C . GLN A 1 517 ? -6.535 -8.231 -8.314 1.00 94.19 517 GLN A C 1
ATOM 4097 O O . GLN A 1 517 ? -6.298 -8.096 -9.511 1.00 94.19 517 GLN A O 1
ATOM 4102 N N . LEU A 1 518 ? -7.774 -8.151 -7.823 1.00 93.62 518 LEU A N 1
ATOM 4103 C CA . LEU A 1 518 ? -8.930 -7.835 -8.663 1.00 93.62 518 LEU A CA 1
ATOM 4104 C C . LEU A 1 518 ? -8.825 -6.428 -9.265 1.00 93.62 518 LEU A C 1
ATOM 4106 O O . LEU A 1 518 ? -9.103 -6.243 -10.447 1.00 93.62 518 LEU A O 1
ATOM 4110 N N . GLY A 1 519 ? -8.386 -5.447 -8.473 1.00 91.69 519 GLY A N 1
ATOM 4111 C CA . GLY A 1 519 ? -8.207 -4.069 -8.919 1.00 91.69 519 GLY A CA 1
ATOM 4112 C C . GLY A 1 519 ? -7.172 -3.915 -10.024 1.00 91.69 519 GLY A C 1
ATOM 4113 O O . GLY A 1 519 ? -7.370 -3.126 -10.942 1.00 91.69 519 GLY A O 1
ATOM 4114 N N . VAL A 1 520 ? -6.088 -4.682 -9.966 1.00 88.69 520 VAL A N 1
ATOM 4115 C CA . VAL A 1 520 ? -5.035 -4.632 -10.978 1.00 88.69 520 VAL A CA 1
ATOM 4116 C C . VAL A 1 520 ? -5.350 -5.530 -12.183 1.00 88.69 520 VAL A C 1
ATOM 4118 O O . VAL A 1 520 ? -5.126 -5.123 -13.323 1.00 88.69 520 VAL A O 1
ATOM 4121 N N . GLY A 1 521 ? -5.892 -6.727 -11.944 1.00 88.44 521 GLY A N 1
ATOM 4122 C CA . GLY A 1 521 ? -6.161 -7.736 -12.971 1.00 88.44 521 GLY A CA 1
ATOM 4123 C C . GLY A 1 521 ? -7.424 -7.510 -13.809 1.00 88.44 521 GLY A C 1
ATOM 4124 O O . GLY A 1 521 ? -7.516 -8.112 -14.878 1.00 88.44 521 GLY A O 1
ATOM 4125 N N . ARG A 1 522 ? -8.375 -6.686 -13.327 1.00 89.88 522 ARG A N 1
ATOM 4126 C CA . ARG A 1 522 ? -9.646 -6.332 -14.006 1.00 89.88 522 ARG A CA 1
ATOM 4127 C C . ARG A 1 522 ? -9.908 -4.816 -14.141 1.00 89.88 522 ARG A C 1
ATOM 4129 O O . ARG A 1 522 ? -10.949 -4.435 -14.678 1.00 89.88 522 ARG A O 1
ATOM 4136 N N . ALA A 1 523 ? -8.998 -3.970 -13.636 1.00 86.75 523 ALA A N 1
ATOM 4137 C CA . ALA A 1 523 ? -9.014 -2.502 -13.716 1.00 86.75 523 ALA A CA 1
ATOM 4138 C C . ALA A 1 523 ? -10.403 -1.851 -13.463 1.00 86.75 523 ALA A C 1
ATOM 4140 O O . ALA A 1 523 ? -11.271 -2.407 -12.785 1.00 86.75 523 ALA A O 1
ATOM 4141 N N . GLY A 1 524 ? -10.602 -0.607 -13.918 1.00 88.31 524 GLY A N 1
ATOM 4142 C CA . GLY A 1 524 ? -11.886 0.107 -13.838 1.00 88.31 524 GLY A CA 1
ATOM 4143 C C . GLY A 1 524 ? -12.520 0.106 -12.439 1.00 88.31 524 GLY A C 1
ATOM 4144 O O . GLY A 1 524 ? -11.869 0.438 -11.448 1.00 88.31 524 GLY A O 1
ATOM 4145 N N . LYS A 1 525 ? -13.784 -0.335 -12.349 1.00 89.62 525 LYS A N 1
ATOM 4146 C CA . LYS A 1 525 ? -14.556 -0.375 -11.090 1.00 89.62 525 LYS A CA 1
ATOM 4147 C C . LYS A 1 525 ? -13.879 -1.192 -9.983 1.00 89.62 525 LYS A C 1
ATOM 4149 O O . LYS A 1 525 ? -14.062 -0.886 -8.807 1.00 89.62 525 LYS A O 1
ATOM 4154 N N . TYR A 1 526 ? -13.100 -2.218 -10.334 1.00 92.00 526 TYR A N 1
ATOM 4155 C CA . TYR A 1 526 ? -12.345 -2.991 -9.348 1.00 92.00 526 TYR A CA 1
ATOM 4156 C C . TYR A 1 526 ? -11.166 -2.200 -8.785 1.00 92.00 526 TYR A C 1
ATOM 4158 O O . TYR A 1 526 ? -10.879 -2.299 -7.594 1.00 92.00 526 TYR A O 1
ATOM 4166 N N . PHE A 1 527 ? -10.493 -1.398 -9.612 1.00 89.62 527 PHE A N 1
ATOM 4167 C CA . PHE A 1 527 ? -9.398 -0.549 -9.148 1.00 89.62 527 PHE A CA 1
ATOM 4168 C C . PHE A 1 527 ? -9.903 0.538 -8.193 1.00 89.62 527 PHE A C 1
ATOM 4170 O O . PHE A 1 527 ? -9.266 0.822 -7.178 1.00 89.62 527 PHE A O 1
ATOM 4177 N N . ASP A 1 528 ? -11.083 1.096 -8.466 1.00 86.94 528 ASP A N 1
ATOM 4178 C CA . ASP A 1 528 ? -11.724 2.064 -7.573 1.00 86.94 528 ASP A CA 1
ATOM 4179 C C . ASP A 1 528 ? -12.201 1.422 -6.265 1.00 86.94 528 ASP A C 1
ATOM 4181 O O . ASP A 1 528 ? -12.017 2.002 -5.192 1.00 86.94 528 ASP A O 1
ATOM 4185 N N . ALA A 1 529 ? -12.739 0.198 -6.322 1.00 88.56 529 ALA A N 1
ATOM 4186 C CA . ALA A 1 529 ? -13.050 -0.584 -5.127 1.00 88.56 529 ALA A CA 1
ATOM 4187 C C . ALA A 1 529 ? -11.794 -0.847 -4.281 1.00 88.56 529 ALA A C 1
ATOM 4189 O O . ALA A 1 529 ? -11.804 -0.595 -3.076 1.00 88.56 529 ALA A O 1
ATOM 4190 N N . TYR A 1 530 ? -10.692 -1.270 -4.909 1.00 89.88 530 TYR A N 1
ATOM 4191 C CA . TYR A 1 530 ? -9.411 -1.479 -4.237 1.00 89.88 530 TYR A CA 1
ATOM 4192 C C . TYR A 1 530 ? -8.915 -0.213 -3.527 1.00 89.88 530 TYR A C 1
ATOM 4194 O O . TYR A 1 530 ? -8.597 -0.281 -2.339 1.00 89.88 530 TYR A O 1
ATOM 4202 N N . LYS A 1 531 ? -8.911 0.952 -4.191 1.00 86.31 531 LYS A N 1
ATOM 4203 C CA . LYS A 1 531 ? -8.510 2.221 -3.552 1.00 86.31 531 LYS A CA 1
ATOM 4204 C C . LYS A 1 531 ? -9.291 2.481 -2.264 1.00 86.31 531 LYS A C 1
ATOM 4206 O O . LYS A 1 531 ? -8.685 2.753 -1.234 1.00 86.31 531 LYS A O 1
ATOM 4211 N N . LYS A 1 532 ? -10.616 2.297 -2.302 1.00 83.19 532 LYS A N 1
ATOM 4212 C CA . LYS A 1 532 ? -11.482 2.447 -1.122 1.00 83.19 532 LYS A CA 1
ATOM 4213 C C . LYS A 1 532 ? -11.110 1.469 -0.003 1.00 83.19 532 LYS A C 1
ATOM 4215 O O . LYS A 1 532 ? -11.132 1.842 1.165 1.00 83.19 532 LYS A O 1
ATOM 4220 N N . THR A 1 533 ? -10.750 0.229 -0.342 1.00 86.38 533 THR A N 1
ATOM 4221 C CA . THR A 1 533 ? -10.360 -0.782 0.658 1.00 86.38 533 THR A CA 1
ATOM 4222 C C . THR A 1 533 ? -9.044 -0.460 1.368 1.00 86.38 533 THR A C 1
ATOM 4224 O O . THR A 1 533 ? -8.935 -0.703 2.569 1.00 86.38 533 THR A O 1
ATOM 4227 N N . VAL A 1 534 ? -8.070 0.122 0.658 1.00 84.50 534 VAL A N 1
ATOM 4228 C CA . VAL A 1 534 ? -6.770 0.513 1.230 1.00 84.50 534 VAL A CA 1
ATOM 4229 C C . VAL A 1 534 ? -6.945 1.608 2.273 1.00 84.50 534 VAL A C 1
ATOM 4231 O O . VAL A 1 534 ? -6.380 1.500 3.360 1.00 84.50 534 VAL A O 1
ATOM 4234 N N . ASP A 1 535 ? -7.756 2.621 1.967 1.00 74.56 535 ASP A N 1
ATOM 4235 C CA . ASP A 1 535 ? -8.024 3.724 2.892 1.00 74.56 535 ASP A CA 1
ATOM 4236 C C . ASP A 1 535 ? -8.715 3.219 4.169 1.00 74.56 535 ASP A C 1
ATOM 4238 O O . ASP A 1 535 ? -8.315 3.571 5.279 1.00 74.56 535 ASP A O 1
ATOM 4242 N N . ILE A 1 536 ? -9.698 2.325 4.013 1.00 78.44 536 ILE A N 1
ATOM 4243 C CA . ILE A 1 536 ? -10.425 1.686 5.117 1.00 78.44 536 ILE A CA 1
ATOM 4244 C C . ILE A 1 536 ? -9.477 0.910 6.040 1.00 78.44 536 ILE A C 1
ATOM 4246 O O . ILE A 1 536 ? -9.438 1.163 7.244 1.00 78.44 536 ILE A O 1
ATOM 4250 N N . ALA A 1 537 ? -8.706 -0.028 5.493 1.00 85.56 537 ALA A N 1
ATOM 4251 C CA . ALA A 1 537 ? -7.882 -0.908 6.312 1.00 85.56 537 ALA A CA 1
ATOM 4252 C C . ALA A 1 537 ? -6.664 -0.187 6.902 1.00 85.56 537 ALA A C 1
ATOM 4254 O O . ALA A 1 537 ? -6.288 -0.452 8.042 1.00 85.56 537 ALA A O 1
ATOM 4255 N N . GLY A 1 538 ? -6.058 0.735 6.145 1.00 79.56 538 GLY A N 1
ATOM 4256 C CA . GLY A 1 538 ? -4.870 1.469 6.577 1.00 79.56 538 GLY A CA 1
ATOM 4257 C C . GLY A 1 538 ? -5.125 2.340 7.807 1.00 79.56 538 GLY A C 1
ATOM 4258 O O . GLY A 1 538 ? -4.269 2.419 8.686 1.00 79.56 538 GLY A O 1
ATOM 4259 N N . GLN A 1 539 ? -6.311 2.951 7.909 1.00 76.19 539 GLN A N 1
ATOM 4260 C CA . GLN A 1 539 ? -6.688 3.744 9.083 1.00 76.19 539 GLN A CA 1
ATOM 4261 C C . GLN A 1 539 ? -6.771 2.887 10.351 1.00 76.19 539 GLN A C 1
ATOM 4263 O O . GLN A 1 539 ? -6.201 3.263 11.374 1.00 76.19 539 GLN A O 1
ATOM 4268 N N . VAL A 1 540 ? -7.445 1.735 10.278 1.00 83.25 540 VAL A N 1
ATOM 4269 C CA . VAL A 1 540 ? -7.640 0.859 11.442 1.00 83.25 540 VAL A CA 1
ATOM 4270 C C . VAL A 1 540 ? -6.334 0.159 11.831 1.00 83.25 540 VAL A C 1
ATOM 4272 O O . VAL A 1 540 ? -6.010 0.040 13.011 1.00 83.25 540 VAL A O 1
ATOM 4275 N N . GLU A 1 541 ? -5.535 -0.273 10.854 1.00 85.50 541 GLU A N 1
ATOM 4276 C CA . GLU A 1 541 ? -4.261 -0.948 11.114 1.00 85.50 541 GLU A CA 1
ATOM 4277 C C . GLU A 1 541 ? -3.282 -0.050 11.881 1.00 85.50 541 GLU A C 1
ATOM 4279 O O . GLU A 1 541 ? -2.641 -0.516 12.828 1.00 85.50 541 GLU A O 1
ATOM 4284 N N . ALA A 1 542 ? -3.265 1.250 11.568 1.00 84.06 542 ALA A N 1
ATOM 4285 C CA . ALA A 1 542 ? -2.439 2.235 12.255 1.00 84.06 542 ALA A CA 1
ATOM 4286 C C . ALA A 1 542 ? -2.811 2.426 13.739 1.00 84.06 542 ALA A C 1
ATOM 4288 O O . ALA A 1 542 ? -1.973 2.880 14.523 1.00 84.06 542 ALA A O 1
ATOM 4289 N N . GLU A 1 543 ? -4.029 2.063 14.163 1.00 85.06 543 GLU A N 1
ATOM 4290 C CA . GLU A 1 543 ? -4.492 2.290 15.536 1.00 85.06 543 GLU A CA 1
ATOM 4291 C C . GLU A 1 543 ? -3.653 1.555 16.588 1.00 85.06 543 GLU A C 1
ATOM 4293 O O . GLU A 1 543 ? -3.453 2.071 17.695 1.00 85.06 543 GLU A O 1
ATOM 4298 N N . ARG A 1 544 ? -3.101 0.378 16.245 1.00 89.94 544 ARG A N 1
ATOM 4299 C CA . ARG A 1 544 ? -2.313 -0.434 17.192 1.00 89.94 544 ARG A CA 1
ATOM 4300 C C . ARG A 1 544 ? -1.105 0.328 17.729 1.00 89.94 544 ARG A C 1
ATOM 4302 O O . ARG A 1 544 ? -0.756 0.169 18.899 1.00 89.94 544 ARG A O 1
ATOM 4309 N N . TRP A 1 545 ? -0.528 1.220 16.921 1.00 89.38 545 TRP A N 1
ATOM 4310 C CA . TRP A 1 545 ? 0.660 2.002 17.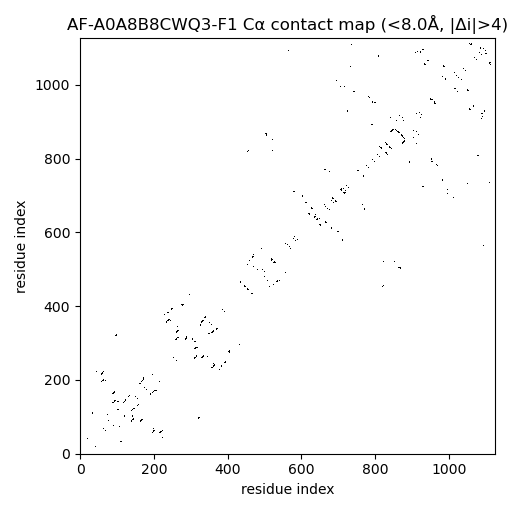266 1.00 89.38 545 TRP A CA 1
ATOM 4311 C C . TRP A 1 545 ? 0.398 3.107 18.300 1.00 89.38 545 TRP A C 1
ATOM 4313 O O . TRP A 1 545 ? 1.341 3.669 18.860 1.00 89.38 545 TRP A O 1
ATOM 4323 N N . TYR A 1 546 ? -0.866 3.389 18.629 1.00 83.31 546 TYR A N 1
ATOM 4324 C CA . TYR A 1 546 ? -1.235 4.318 19.703 1.00 83.31 546 TYR A CA 1
ATOM 4325 C C . TYR A 1 546 ? -1.511 3.616 21.046 1.00 83.31 546 TYR A C 1
ATOM 4327 O O . TYR A 1 546 ? -1.634 4.280 22.083 1.00 83.31 546 TYR A O 1
ATOM 4335 N N . GLY A 1 547 ? -1.557 2.279 21.062 1.00 87.25 547 GLY A N 1
ATOM 4336 C CA . GLY A 1 547 ? -1.819 1.464 22.247 1.00 87.25 547 GLY A CA 1
ATOM 4337 C C . GLY A 1 547 ? -0.661 1.455 23.252 1.00 87.25 547 GLY A C 1
ATOM 4338 O O . GLY A 1 547 ? 0.281 0.674 23.133 1.00 87.25 547 GLY A O 1
ATOM 4339 N N . LYS A 1 548 ? -0.741 2.282 24.305 1.00 88.31 548 LYS A N 1
ATOM 4340 C CA . LYS A 1 548 ? 0.306 2.359 25.350 1.00 88.31 548 LYS A CA 1
ATOM 4341 C C . LYS A 1 548 ? 0.520 1.037 26.100 1.00 88.31 548 LYS A C 1
ATOM 4343 O O . LYS A 1 548 ? 1.649 0.764 26.503 1.00 88.31 548 LYS A O 1
ATOM 4348 N N . SER A 1 549 ? -0.539 0.257 26.334 1.00 92.56 549 SER A N 1
ATOM 4349 C CA . SER A 1 549 ? -0.449 -1.055 26.996 1.00 92.56 549 SER A CA 1
ATOM 4350 C C . SER A 1 549 ? 0.352 -2.043 26.149 1.00 92.56 549 SER A C 1
ATOM 4352 O O . SER A 1 549 ? 1.283 -2.660 26.662 1.00 92.56 549 SER A O 1
ATOM 4354 N N . LEU A 1 550 ? 0.080 -2.096 24.843 1.00 95.31 550 LEU A N 1
ATOM 4355 C CA . LEU A 1 550 ? 0.826 -2.914 23.887 1.00 95.31 550 LEU A CA 1
ATOM 4356 C C . LEU A 1 550 ? 2.309 -2.526 23.826 1.00 95.31 550 LEU A C 1
ATOM 4358 O O . LEU A 1 550 ? 3.167 -3.396 23.951 1.00 95.31 550 LEU A O 1
ATOM 4362 N N . TYR A 1 551 ? 2.625 -1.230 23.740 1.00 94.75 551 TYR A N 1
ATOM 4363 C CA . TYR A 1 551 ? 4.019 -0.772 23.746 1.00 94.75 551 TYR A CA 1
ATOM 4364 C C . TYR A 1 551 ? 4.784 -1.216 25.004 1.00 94.75 551 TYR A C 1
ATOM 4366 O O . TYR A 1 551 ? 5.883 -1.760 24.908 1.00 94.75 551 TYR A O 1
ATOM 4374 N N . LYS A 1 552 ? 4.191 -1.041 26.194 1.00 92.75 552 LYS A N 1
ATOM 4375 C CA . LYS A 1 552 ? 4.807 -1.476 27.460 1.00 92.75 552 LYS A CA 1
ATOM 4376 C C . LYS A 1 552 ? 4.990 -2.991 27.526 1.00 92.75 552 LYS A C 1
ATOM 4378 O O . LYS A 1 552 ? 6.017 -3.452 28.019 1.00 92.75 552 LYS A O 1
ATOM 4383 N N . ALA A 1 553 ? 4.013 -3.752 27.034 1.00 95.94 553 ALA A N 1
ATOM 4384 C CA . ALA A 1 553 ? 4.088 -5.206 27.006 1.00 95.94 553 ALA A CA 1
ATOM 4385 C C . ALA A 1 553 ? 5.245 -5.686 26.116 1.00 95.94 553 ALA A C 1
ATOM 4387 O O . ALA A 1 553 ? 6.049 -6.505 26.552 1.00 95.94 553 ALA A O 1
ATOM 4388 N N . LEU A 1 554 ? 5.406 -5.097 24.926 1.00 96.50 554 LEU A N 1
ATOM 4389 C CA . LEU A 1 554 ? 6.527 -5.388 24.025 1.00 96.50 554 LEU A CA 1
ATOM 4390 C C . LEU A 1 554 ? 7.884 -5.036 24.648 1.00 96.50 554 LEU A C 1
ATOM 4392 O O . LEU A 1 554 ? 8.814 -5.834 24.569 1.00 96.50 554 LEU A O 1
ATOM 4396 N N . GLN A 1 555 ? 8.003 -3.883 25.317 1.00 94.88 555 GLN A N 1
ATOM 4397 C CA . GLN A 1 555 ? 9.230 -3.519 26.039 1.00 94.88 555 GLN A CA 1
ATOM 4398 C C . GLN A 1 555 ? 9.554 -4.506 27.170 1.00 94.88 555 GLN A C 1
ATOM 4400 O O . GLN A 1 555 ? 10.720 -4.827 27.395 1.00 94.88 555 GLN A O 1
ATOM 4405 N N . SER A 1 556 ? 8.536 -4.986 27.887 1.00 94.75 556 SER A N 1
ATOM 4406 C CA . SER A 1 556 ? 8.708 -5.999 28.929 1.00 94.75 556 SER A CA 1
ATOM 4407 C C . SER A 1 556 ? 9.200 -7.322 28.340 1.00 94.75 556 SER A C 1
ATOM 4409 O O . SER A 1 556 ? 10.177 -7.871 28.844 1.00 94.75 556 SER A O 1
ATOM 4411 N N . ILE A 1 557 ? 8.599 -7.780 27.238 1.00 96.81 557 ILE A N 1
ATOM 4412 C CA . ILE A 1 557 ? 9.009 -9.001 26.531 1.00 96.81 557 ILE A CA 1
ATOM 4413 C C . ILE A 1 557 ? 10.454 -8.882 26.040 1.00 96.81 557 ILE A C 1
ATOM 4415 O O . ILE A 1 557 ? 11.263 -9.750 26.353 1.00 96.81 557 ILE A O 1
ATOM 4419 N N . ARG A 1 558 ? 10.806 -7.780 25.361 1.00 95.94 558 ARG A N 1
ATOM 4420 C CA . ARG A 1 558 ? 12.163 -7.541 24.838 1.00 95.94 558 ARG A CA 1
ATOM 4421 C C . ARG A 1 558 ? 13.253 -7.675 25.906 1.00 95.94 558 ARG A C 1
ATOM 4423 O O . ARG A 1 558 ? 14.345 -8.134 25.605 1.00 95.94 558 ARG A O 1
ATOM 4430 N N . ASN A 1 559 ? 12.966 -7.252 27.137 1.00 92.44 559 ASN A N 1
ATOM 4431 C CA . ASN A 1 559 ? 13.958 -7.206 28.213 1.00 92.44 559 ASN A CA 1
ATOM 4432 C C . ASN A 1 559 ? 13.999 -8.471 29.083 1.00 92.44 559 ASN A C 1
ATOM 4434 O O . ASN A 1 559 ? 14.990 -8.675 29.779 1.00 92.44 559 ASN A O 1
ATOM 4438 N N . ASN A 1 560 ? 12.922 -9.264 29.114 1.00 89.44 560 ASN A N 1
ATOM 4439 C CA . ASN A 1 560 ? 12.750 -10.318 30.122 1.00 89.44 560 ASN A CA 1
ATOM 4440 C C . ASN A 1 560 ? 12.479 -11.714 29.546 1.00 89.44 560 ASN A C 1
ATOM 4442 O O . ASN A 1 560 ? 12.549 -12.683 30.300 1.00 89.44 560 ASN A O 1
ATOM 4446 N N . ALA A 1 561 ? 12.132 -11.836 28.262 1.00 90.25 561 ALA A N 1
ATOM 4447 C CA . ALA A 1 561 ? 11.817 -13.119 27.641 1.00 90.25 561 ALA A CA 1
ATOM 4448 C C . ALA A 1 561 ? 13.021 -13.697 26.885 1.00 90.25 561 ALA A C 1
ATOM 4450 O O . ALA A 1 561 ? 13.797 -12.959 26.281 1.00 90.25 561 ALA A O 1
ATOM 4451 N N . ASP A 1 562 ? 13.125 -15.026 26.879 1.00 93.44 562 ASP A N 1
ATOM 4452 C CA . ASP A 1 562 ? 13.987 -15.755 25.950 1.00 93.44 562 ASP A CA 1
ATOM 4453 C C . ASP A 1 562 ? 13.231 -15.915 24.625 1.00 93.44 562 ASP A C 1
ATOM 4455 O O . ASP A 1 562 ? 12.171 -16.544 24.579 1.00 93.44 562 ASP A O 1
ATOM 4459 N N . LEU A 1 563 ? 13.713 -15.252 23.574 1.00 95.75 563 LEU A N 1
ATOM 4460 C CA . LEU A 1 563 ? 13.034 -15.152 22.284 1.00 95.75 563 LEU A CA 1
ATOM 4461 C C . LEU A 1 563 ? 13.863 -15.851 21.212 1.00 95.75 563 LEU A C 1
ATOM 4463 O O . LEU A 1 563 ? 15.071 -15.639 21.111 1.00 95.75 563 LEU A O 1
ATOM 4467 N N . SER A 1 564 ? 13.197 -16.610 20.343 1.00 94.50 564 SER A N 1
ATOM 4468 C CA . SER A 1 564 ? 13.810 -17.019 19.075 1.00 94.50 564 SER A CA 1
ATOM 4469 C C . SER A 1 564 ? 14.173 -15.795 18.224 1.00 94.50 564 SER A C 1
ATOM 4471 O O . SER A 1 564 ? 13.614 -14.710 18.403 1.00 94.50 564 SER A O 1
ATOM 4473 N N . GLU A 1 565 ? 15.068 -15.969 17.251 1.00 91.62 565 GLU A N 1
ATOM 4474 C CA . GLU A 1 565 ? 15.494 -14.880 16.360 1.00 91.62 565 GLU A CA 1
ATOM 4475 C C . GLU A 1 565 ? 14.300 -14.199 15.665 1.00 91.62 565 GLU A C 1
ATOM 4477 O O . GLU A 1 565 ? 14.171 -12.975 15.709 1.00 91.62 565 GLU A O 1
ATOM 4482 N N . ALA A 1 566 ? 13.354 -14.988 15.140 1.00 93.19 566 ALA A N 1
ATOM 4483 C CA . ALA A 1 566 ? 12.134 -14.477 14.514 1.00 93.19 566 ALA A CA 1
ATOM 4484 C C . ALA A 1 566 ? 11.264 -13.666 15.492 1.00 93.19 566 ALA A C 1
ATOM 4486 O O . ALA A 1 566 ? 10.754 -12.599 15.148 1.00 93.19 566 ALA A O 1
ATOM 4487 N N . GLN A 1 567 ? 11.103 -14.147 16.729 1.00 95.81 567 GLN A N 1
ATOM 4488 C CA . GLN A 1 567 ? 10.325 -13.452 17.756 1.00 95.81 567 GLN A CA 1
ATOM 4489 C C . GLN A 1 567 ? 10.988 -12.137 18.173 1.00 95.81 567 GLN A C 1
ATOM 4491 O O . GLN A 1 567 ? 10.317 -11.106 18.242 1.00 95.81 567 GLN A O 1
ATOM 4496 N N . SER A 1 568 ? 12.303 -12.154 18.410 1.00 95.06 568 SER A N 1
ATOM 4497 C CA . SER A 1 568 ? 13.075 -10.956 18.748 1.00 95.06 568 SER A CA 1
ATOM 4498 C C . SER A 1 568 ? 12.970 -9.910 17.643 1.00 95.06 568 SER A C 1
ATOM 4500 O O . SER A 1 568 ? 12.701 -8.743 17.926 1.00 95.06 568 SER A O 1
ATOM 4502 N N . ARG A 1 569 ? 13.087 -10.333 16.382 1.00 92.12 569 ARG A N 1
ATOM 4503 C CA . ARG A 1 569 ? 12.992 -9.445 15.224 1.00 92.12 569 ARG A CA 1
ATOM 4504 C C . ARG A 1 569 ? 11.610 -8.814 15.080 1.00 92.12 569 ARG A C 1
ATOM 4506 O O . ARG A 1 569 ? 11.522 -7.608 14.865 1.00 92.12 569 ARG A O 1
ATOM 4513 N N . LEU A 1 570 ? 10.532 -9.581 15.266 1.00 94.12 570 LEU A N 1
ATOM 4514 C CA . LEU A 1 570 ? 9.170 -9.035 15.228 1.00 94.12 570 LEU A CA 1
ATOM 4515 C C . LEU A 1 570 ? 8.917 -8.026 16.359 1.00 94.12 570 LEU A C 1
ATOM 4517 O O . LEU A 1 570 ? 8.347 -6.960 16.121 1.00 94.12 570 LEU A O 1
ATOM 4521 N N . VAL A 1 571 ? 9.374 -8.333 17.579 1.00 95.75 571 VAL A N 1
ATOM 4522 C CA . VAL A 1 571 ? 9.264 -7.425 18.735 1.00 95.75 571 VAL A CA 1
ATOM 4523 C C . VAL A 1 571 ? 10.018 -6.120 18.477 1.00 95.75 571 VAL A C 1
ATOM 4525 O O . VAL A 1 571 ? 9.468 -5.039 18.708 1.00 95.75 571 VAL A O 1
ATOM 4528 N N . ASP A 1 572 ? 11.241 -6.200 17.955 1.00 92.19 572 ASP A N 1
ATOM 4529 C CA . ASP A 1 572 ? 12.064 -5.028 17.656 1.00 92.19 572 ASP A CA 1
ATOM 4530 C C . ASP A 1 572 ? 11.459 -4.171 16.533 1.00 92.19 572 ASP A C 1
ATOM 4532 O O . ASP A 1 572 ? 11.414 -2.942 16.657 1.00 92.19 572 ASP A O 1
ATOM 4536 N N . LEU A 1 573 ? 10.904 -4.800 15.490 1.00 90.38 573 LEU A N 1
ATOM 4537 C CA . LEU A 1 573 ? 10.169 -4.110 14.425 1.00 90.38 573 LEU A CA 1
ATOM 4538 C C . LEU A 1 573 ? 8.964 -3.343 14.978 1.00 90.38 573 LEU A C 1
ATOM 4540 O O . LEU A 1 573 ? 8.799 -2.157 14.681 1.00 90.38 573 LEU A O 1
ATOM 4544 N N . TYR A 1 574 ? 8.154 -3.981 15.824 1.00 93.25 574 TYR A N 1
ATOM 4545 C CA . TYR A 1 574 ? 6.988 -3.333 16.426 1.00 93.25 574 TYR A CA 1
ATOM 4546 C C . TYR A 1 574 ? 7.392 -2.174 17.331 1.00 93.25 574 TYR A C 1
ATOM 4548 O O . TYR A 1 574 ? 6.808 -1.095 17.252 1.00 93.25 574 TYR A O 1
ATOM 4556 N N . ILE A 1 575 ? 8.405 -2.355 18.180 1.00 91.50 575 ILE A N 1
ATOM 4557 C CA . ILE A 1 575 ? 8.911 -1.279 19.041 1.00 91.50 575 ILE A CA 1
ATOM 4558 C C . ILE A 1 575 ? 9.409 -0.105 18.194 1.00 91.50 575 ILE A C 1
ATOM 4560 O O . ILE A 1 575 ? 9.099 1.042 18.517 1.00 91.50 575 ILE A O 1
ATOM 4564 N N . SER A 1 576 ? 10.119 -0.374 17.096 1.00 86.31 576 SER A N 1
ATOM 4565 C CA . SER A 1 576 ? 10.549 0.659 16.149 1.00 86.31 576 SER A CA 1
ATOM 4566 C C . SER A 1 576 ? 9.348 1.403 15.539 1.00 86.31 576 SER A C 1
ATOM 4568 O O . SER A 1 576 ? 9.366 2.633 15.483 1.00 86.31 576 SER A O 1
ATOM 4570 N N . GLU A 1 577 ? 8.267 0.709 15.157 1.00 88.25 577 GLU A N 1
ATOM 4571 C CA . GLU A 1 577 ? 7.023 1.353 14.690 1.00 88.25 577 GLU A CA 1
ATOM 4572 C C . GLU A 1 577 ? 6.385 2.240 15.761 1.00 88.25 577 GLU A C 1
ATOM 4574 O O . GLU A 1 577 ? 6.026 3.390 15.497 1.00 88.25 577 GLU A O 1
ATOM 4579 N N . PHE A 1 578 ? 6.299 1.759 17.001 1.00 88.56 578 PHE A N 1
ATOM 4580 C CA . PHE A 1 578 ? 5.803 2.558 18.120 1.00 88.56 578 PHE A CA 1
ATOM 4581 C C . PHE A 1 578 ? 6.639 3.827 18.334 1.00 88.56 578 PHE A C 1
ATOM 4583 O O . PHE A 1 578 ? 6.082 4.909 18.532 1.00 88.56 578 PHE A O 1
ATOM 4590 N N . VAL A 1 579 ? 7.969 3.728 18.273 1.00 83.06 579 VAL A N 1
ATOM 4591 C CA . VAL A 1 579 ? 8.870 4.883 18.419 1.00 83.06 579 VAL A CA 1
ATOM 4592 C C . VAL A 1 579 ? 8.646 5.900 17.298 1.00 83.06 579 VAL A C 1
ATOM 4594 O O . VAL A 1 579 ? 8.512 7.091 17.586 1.00 83.06 579 VAL A O 1
ATOM 4597 N N . ARG A 1 580 ? 8.509 5.447 16.046 1.00 81.38 580 ARG A N 1
ATOM 4598 C CA . ARG A 1 580 ? 8.223 6.305 14.878 1.00 81.38 580 ARG A CA 1
ATOM 4599 C C . ARG A 1 580 ? 6.865 6.995 14.961 1.00 81.38 580 ARG A C 1
ATOM 4601 O O . ARG A 1 580 ? 6.730 8.137 14.531 1.00 81.38 580 ARG A O 1
ATOM 4608 N N . ASN A 1 581 ? 5.893 6.347 15.596 1.00 81.62 581 ASN A N 1
ATOM 4609 C CA . ASN A 1 581 ? 4.581 6.920 15.900 1.00 81.62 581 ASN A CA 1
ATOM 4610 C C . ASN A 1 581 ? 4.562 7.740 17.209 1.00 81.62 581 ASN A C 1
ATOM 4612 O O . ASN A 1 581 ? 3.506 8.161 17.687 1.00 81.62 581 ASN A O 1
ATOM 4616 N N . GLY A 1 582 ? 5.732 7.999 17.805 1.00 76.56 582 GLY A N 1
ATOM 4617 C CA . GLY A 1 582 ? 5.891 8.865 18.969 1.00 76.56 582 GLY A CA 1
ATOM 4618 C C . GLY A 1 582 ? 5.439 8.240 20.291 1.00 76.56 582 GLY A C 1
ATOM 4619 O O . GLY A 1 582 ? 5.231 8.965 21.262 1.00 76.56 582 GLY A O 1
ATOM 4620 N N . ALA A 1 583 ? 5.280 6.918 20.387 1.00 79.50 583 ALA A N 1
ATOM 4621 C CA . ALA A 1 583 ? 4.790 6.249 21.598 1.00 79.50 583 ALA A CA 1
ATOM 4622 C C . ALA A 1 583 ? 5.666 6.499 22.838 1.00 79.50 583 ALA A C 1
ATOM 4624 O O . ALA A 1 583 ? 5.146 6.568 23.953 1.00 79.50 583 ALA A O 1
ATOM 4625 N N . ALA A 1 584 ? 6.972 6.701 22.638 1.00 73.81 584 ALA A N 1
ATOM 4626 C CA . ALA A 1 584 ? 7.938 7.035 23.686 1.00 73.81 584 ALA A CA 1
ATOM 4627 C C . ALA A 1 584 ? 7.967 8.534 24.067 1.00 73.81 584 ALA A C 1
ATOM 4629 O O . ALA A 1 584 ? 8.682 8.919 24.991 1.00 73.81 584 ALA A O 1
ATOM 4630 N N . MET A 1 585 ? 7.214 9.390 23.367 1.00 80.31 585 MET A N 1
ATOM 4631 C CA . MET A 1 585 ? 7.274 10.847 23.512 1.00 80.31 585 MET A CA 1
ATOM 4632 C C . MET A 1 585 ? 6.229 11.407 24.479 1.00 80.31 585 MET A C 1
ATOM 4634 O O . MET A 1 585 ? 5.130 10.865 24.641 1.00 80.31 585 MET A O 1
ATOM 4638 N N . LYS A 1 586 ? 6.544 12.567 25.071 1.00 79.75 586 LYS A N 1
ATOM 4639 C CA . LYS A 1 586 ? 5.566 13.388 25.803 1.00 79.75 586 LYS A CA 1
ATOM 4640 C C . LYS A 1 586 ? 4.526 13.966 24.836 1.00 79.75 586 LYS A C 1
ATOM 4642 O O . LYS A 1 586 ? 4.815 14.187 23.665 1.00 79.75 586 LYS A O 1
ATOM 4647 N N . GLU A 1 587 ? 3.334 14.284 25.337 1.00 74.50 587 GLU A N 1
ATOM 4648 C CA . GLU A 1 587 ? 2.224 14.777 24.501 1.00 74.50 587 GLU A CA 1
ATOM 4649 C C . GLU A 1 587 ? 2.568 16.070 23.735 1.00 74.50 587 GLU A C 1
ATOM 4651 O O . GLU A 1 587 ? 2.213 16.214 22.569 1.00 74.50 587 GLU A O 1
ATOM 4656 N N . SER A 1 588 ? 3.345 16.975 24.341 1.00 74.94 588 SER A N 1
ATOM 4657 C CA . SER A 1 588 ? 3.839 18.186 23.669 1.00 74.94 588 SER A CA 1
ATOM 4658 C C . SER A 1 588 ? 4.759 17.873 22.483 1.00 74.94 588 SER A C 1
ATOM 4660 O O . SER A 1 588 ? 4.638 18.483 21.426 1.00 74.94 588 SER A O 1
ATOM 4662 N N . GLN A 1 589 ? 5.636 16.877 22.621 1.00 78.94 589 GLN A N 1
ATOM 4663 C CA . GLN A 1 589 ? 6.535 16.431 21.552 1.00 78.94 589 GLN A CA 1
ATOM 4664 C C . GLN A 1 589 ? 5.767 15.721 20.427 1.00 78.94 589 GLN A C 1
ATOM 4666 O O . GLN A 1 589 ? 6.112 15.876 19.258 1.00 78.94 589 GLN A O 1
ATOM 4671 N N . LYS A 1 590 ? 4.684 14.999 20.750 1.00 77.06 590 LYS A N 1
A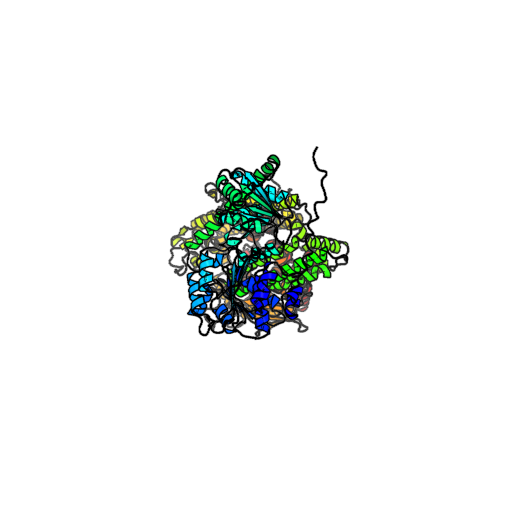TOM 4672 C CA . LYS A 1 590 ? 3.794 14.393 19.744 1.00 77.06 590 LYS A CA 1
ATOM 4673 C C . LYS A 1 590 ? 3.080 15.435 18.886 1.00 77.06 590 LYS A C 1
ATOM 4675 O O . LYS A 1 590 ? 2.957 15.245 17.678 1.00 77.06 590 LYS A O 1
ATOM 4680 N N . GLN A 1 591 ? 2.631 16.539 19.485 1.00 78.19 591 GLN A N 1
ATOM 4681 C CA . GLN A 1 591 ? 2.034 17.648 18.735 1.00 78.19 591 GLN A CA 1
ATOM 4682 C C . GLN A 1 591 ? 3.045 18.268 17.766 1.00 78.19 591 GLN A C 1
ATOM 4684 O O . GLN A 1 591 ? 2.731 18.468 16.594 1.00 78.19 591 GLN A O 1
ATOM 4689 N N . GLU A 1 592 ? 4.277 18.502 18.220 1.00 80.25 592 GLU A N 1
ATOM 4690 C CA . GLU A 1 592 ? 5.361 18.985 17.357 1.00 80.25 592 GLU A CA 1
ATOM 4691 C C . GLU A 1 592 ? 5.678 18.007 16.215 1.00 80.25 592 GLU A C 1
ATOM 4693 O O . GLU A 1 592 ? 5.849 18.437 15.071 1.00 80.25 592 GLU A O 1
ATOM 4698 N N . LEU A 1 593 ? 5.710 16.699 16.501 1.00 81.69 593 LEU A N 1
ATOM 4699 C CA . LEU A 1 593 ? 5.913 15.649 15.501 1.00 81.69 593 LEU A CA 1
ATOM 4700 C C . LEU A 1 593 ? 4.792 15.655 14.449 1.00 81.69 593 LEU A C 1
ATOM 4702 O O . LEU A 1 593 ? 5.068 15.648 13.251 1.00 81.69 593 LEU A O 1
ATOM 4706 N N . SER A 1 594 ? 3.533 15.746 14.882 1.00 81.44 594 SER A N 1
ATOM 4707 C CA . SER A 1 594 ? 2.370 15.832 13.991 1.00 81.44 594 SER A CA 1
ATOM 4708 C C . SER A 1 594 ? 2.428 17.067 13.081 1.00 81.44 594 SER A C 1
ATOM 4710 O O . SER A 1 594 ? 2.177 16.968 11.877 1.00 81.44 594 SER A O 1
ATOM 4712 N N . ILE A 1 595 ? 2.843 18.220 13.620 1.00 84.81 595 ILE A N 1
ATOM 4713 C CA . ILE A 1 595 ? 3.055 19.446 12.837 1.00 84.81 595 ILE A CA 1
ATOM 4714 C C . ILE A 1 595 ? 4.155 19.238 11.786 1.00 84.81 595 ILE A C 1
ATOM 4716 O O . ILE A 1 595 ? 3.985 19.657 10.641 1.00 84.81 595 ILE A O 1
ATOM 4720 N N . ALA A 1 596 ? 5.267 18.587 12.143 1.00 84.19 596 ALA A N 1
ATOM 4721 C CA . ALA A 1 596 ? 6.353 18.305 11.203 1.00 84.19 596 ALA A CA 1
ATOM 4722 C C . ALA A 1 596 ? 5.892 17.393 10.050 1.00 84.19 596 ALA A C 1
ATOM 4724 O O . ALA A 1 596 ? 6.112 17.731 8.885 1.00 84.19 596 ALA A O 1
ATOM 4725 N N . ILE A 1 597 ? 5.178 16.301 10.354 1.00 85.56 597 ILE A N 1
ATOM 4726 C CA . ILE A 1 597 ? 4.596 15.386 9.350 1.00 85.56 597 ILE A CA 1
ATOM 4727 C C . ILE A 1 597 ? 3.656 16.142 8.402 1.00 85.56 597 ILE A C 1
ATOM 4729 O O . ILE A 1 597 ? 3.731 15.990 7.177 1.00 85.56 597 ILE A O 1
ATOM 4733 N N . LYS A 1 598 ? 2.790 17.000 8.955 1.00 88.12 598 LYS A N 1
ATOM 4734 C CA . LYS A 1 598 ? 1.847 17.802 8.169 1.00 88.12 598 LYS A CA 1
ATOM 4735 C C . LYS A 1 598 ? 2.569 18.743 7.203 1.00 88.12 598 LYS A C 1
ATOM 4737 O O . LYS A 1 598 ? 2.204 18.787 6.031 1.00 88.12 598 LYS A O 1
ATOM 4742 N N . LYS A 1 599 ? 3.626 19.427 7.652 1.00 90.25 599 LYS A N 1
ATOM 4743 C CA . LYS A 1 599 ? 4.430 20.317 6.797 1.00 90.25 599 LYS A CA 1
ATOM 4744 C C . LYS A 1 599 ? 5.117 19.571 5.652 1.00 90.25 599 LYS A C 1
ATOM 4746 O O . LYS A 1 599 ? 5.072 20.046 4.520 1.00 90.25 599 LYS A O 1
ATOM 4751 N N . VAL A 1 600 ? 5.700 18.394 5.913 1.00 91.25 600 VAL A N 1
ATOM 4752 C CA . VAL A 1 600 ? 6.263 17.541 4.845 1.00 91.25 600 VAL A CA 1
ATOM 4753 C C . VAL A 1 600 ? 5.180 17.209 3.815 1.00 91.25 600 VAL A C 1
ATOM 4755 O O . VAL A 1 600 ? 5.383 17.408 2.618 1.00 91.25 600 VAL A O 1
ATOM 4758 N N . THR A 1 601 ? 4.006 16.780 4.281 1.00 90.94 601 THR A N 1
ATOM 4759 C CA . THR A 1 601 ? 2.875 16.403 3.417 1.00 90.94 601 THR A CA 1
ATOM 4760 C C . THR A 1 601 ? 2.375 17.579 2.567 1.00 90.94 601 THR A C 1
ATOM 4762 O O . THR A 1 601 ? 2.048 17.410 1.391 1.00 90.94 601 THR A O 1
ATOM 4765 N N . GLU A 1 602 ? 2.305 18.785 3.133 1.00 91.38 602 GLU A N 1
ATOM 4766 C CA . GLU A 1 602 ? 1.897 20.000 2.417 1.00 91.38 602 GLU A CA 1
ATOM 4767 C C . GLU A 1 602 ? 2.878 20.364 1.293 1.00 91.38 602 GLU A C 1
ATOM 4769 O O . GLU A 1 602 ? 2.448 20.628 0.164 1.00 91.38 602 GLU A O 1
ATOM 4774 N N . GLU A 1 603 ? 4.186 20.308 1.555 1.00 93.50 603 GLU A N 1
ATOM 4775 C CA . GLU A 1 603 ? 5.204 20.580 0.533 1.00 93.50 603 GLU A CA 1
ATOM 4776 C C . GLU A 1 603 ? 5.248 19.482 -0.545 1.00 93.50 603 GLU A C 1
ATOM 4778 O O . GLU A 1 603 ? 5.386 19.793 -1.729 1.00 93.50 603 GLU A O 1
ATOM 4783 N N . GLN A 1 604 ? 5.015 18.212 -0.193 1.00 94.88 604 GLN A N 1
ATOM 4784 C CA . GLN A 1 604 ? 4.859 17.120 -1.166 1.00 94.88 604 GLN A CA 1
ATOM 4785 C C . GLN A 1 604 ? 3.639 17.318 -2.080 1.00 94.88 604 GLN A C 1
ATOM 4787 O O . GLN A 1 604 ? 3.728 17.132 -3.297 1.00 94.88 604 GLN A O 1
ATOM 4792 N N . LYS A 1 605 ? 2.497 17.756 -1.530 1.00 92.38 605 LYS A N 1
ATOM 4793 C CA . LYS A 1 605 ? 1.305 18.100 -2.328 1.00 92.38 605 LYS A CA 1
ATOM 4794 C C . LYS A 1 605 ? 1.584 19.257 -3.288 1.00 92.38 605 LYS A C 1
ATOM 4796 O O . LYS A 1 605 ? 1.123 19.236 -4.431 1.00 92.38 605 LYS A O 1
ATOM 4801 N N . LYS A 1 606 ? 2.342 20.261 -2.841 1.00 92.38 606 LYS A N 1
ATOM 4802 C CA . LYS A 1 606 ? 2.778 21.385 -3.679 1.00 92.38 606 LYS A CA 1
ATOM 4803 C C . LYS A 1 606 ? 3.714 20.920 -4.796 1.00 92.38 606 LYS A C 1
ATOM 4805 O O . LYS A 1 606 ? 3.467 21.268 -5.947 1.00 92.38 606 LYS A O 1
ATOM 4810 N N . TYR A 1 607 ? 4.705 20.086 -4.476 1.00 94.19 607 TYR A N 1
ATOM 4811 C CA . TYR A 1 607 ? 5.603 19.467 -5.453 1.00 94.19 607 TYR A CA 1
ATOM 4812 C C . TYR A 1 607 ? 4.821 18.736 -6.553 1.00 94.19 607 TYR A C 1
ATOM 4814 O O . TYR A 1 607 ? 5.031 18.973 -7.743 1.00 94.19 607 TYR A O 1
ATOM 4822 N N . LYS A 1 608 ? 3.857 17.891 -6.156 1.00 92.81 608 LYS A N 1
ATOM 4823 C CA . LYS A 1 608 ? 3.016 17.133 -7.092 1.00 92.81 608 LYS A CA 1
ATOM 4824 C C . LYS A 1 608 ? 2.213 18.053 -8.016 1.00 92.81 608 LYS A C 1
ATOM 4826 O O . LYS A 1 608 ? 2.253 17.884 -9.230 1.00 92.81 608 LYS A O 1
ATOM 4831 N N . ARG A 1 609 ? 1.546 19.072 -7.462 1.00 90.94 609 ARG A N 1
ATOM 4832 C CA . ARG A 1 609 ? 0.756 20.043 -8.242 1.00 90.94 609 ARG A CA 1
ATOM 4833 C C . ARG A 1 609 ? 1.607 20.807 -9.260 1.00 90.94 609 ARG A C 1
ATOM 4835 O O . ARG A 1 609 ? 1.172 21.040 -10.388 1.00 90.94 609 ARG A O 1
ATOM 4842 N N . ASN A 1 610 ? 2.802 21.225 -8.857 1.00 90.19 610 ASN A N 1
ATOM 4843 C CA . ASN A 1 610 ? 3.738 21.930 -9.727 1.00 90.19 610 ASN A CA 1
ATOM 4844 C C . ASN A 1 610 ? 4.198 21.040 -10.888 1.00 90.19 610 ASN A C 1
ATOM 4846 O O . ASN A 1 610 ? 4.215 21.492 -12.031 1.00 90.19 610 ASN A O 1
ATOM 4850 N N . LEU A 1 611 ? 4.505 19.771 -10.602 1.00 88.38 611 LEU A N 1
ATOM 4851 C CA . LEU A 1 611 ? 4.894 18.787 -11.609 1.00 88.38 611 LEU A CA 1
ATOM 4852 C C . LEU A 1 611 ? 3.757 18.521 -12.612 1.00 88.38 611 LEU A C 1
ATOM 4854 O O . LEU A 1 611 ? 3.976 18.600 -13.817 1.00 88.38 611 LEU A O 1
ATOM 4858 N N . GLU A 1 612 ? 2.527 18.309 -12.132 1.00 86.81 612 GLU A N 1
ATOM 4859 C CA . GLU A 1 612 ? 1.330 18.163 -12.980 1.00 86.81 612 GLU A CA 1
ATOM 4860 C C . GLU A 1 612 ? 1.110 19.391 -13.880 1.00 86.81 612 GLU A C 1
ATOM 4862 O O . GLU A 1 612 ? 0.818 19.267 -15.074 1.00 86.81 612 GLU A O 1
ATOM 4867 N N . THR A 1 613 ? 1.311 20.592 -13.328 1.00 85.06 613 THR A N 1
ATOM 4868 C CA . THR A 1 613 ? 1.223 21.845 -14.090 1.00 85.06 613 THR A CA 1
ATOM 4869 C C . THR A 1 613 ? 2.298 21.894 -15.175 1.00 85.06 613 THR A C 1
ATOM 4871 O O . THR A 1 613 ? 1.980 22.153 -16.337 1.00 85.06 613 THR A O 1
ATOM 4874 N N . ALA A 1 614 ? 3.551 21.580 -14.835 1.00 83.06 614 ALA A N 1
ATOM 4875 C CA . ALA A 1 614 ? 4.661 21.563 -15.782 1.00 83.06 614 ALA A CA 1
ATOM 4876 C C . ALA A 1 614 ? 4.432 20.558 -16.926 1.00 83.06 614 ALA A C 1
ATOM 4878 O O . ALA A 1 614 ? 4.640 20.907 -18.091 1.00 83.06 614 ALA A O 1
ATOM 4879 N N . TYR A 1 615 ? 3.913 19.364 -16.621 1.00 82.00 615 TYR A N 1
ATOM 4880 C CA . TYR A 1 615 ? 3.531 18.369 -17.624 1.00 82.00 615 TYR A CA 1
ATOM 4881 C C . TYR A 1 615 ? 2.436 18.882 -18.564 1.00 82.00 615 TYR A C 1
ATOM 4883 O O . TYR A 1 615 ? 2.587 18.797 -19.784 1.00 82.00 615 TYR A O 1
ATOM 4891 N N . SER A 1 616 ? 1.371 19.492 -18.036 1.00 77.31 616 SER A N 1
ATOM 4892 C CA . SER A 1 616 ? 0.279 20.019 -18.872 1.00 77.31 616 SER A CA 1
ATOM 4893 C C . SER A 1 616 ? 0.751 21.076 -19.885 1.00 77.31 616 SER A C 1
ATOM 4895 O O . SER A 1 616 ? 0.267 21.133 -21.016 1.00 77.31 616 SER A O 1
ATOM 4897 N N . MET A 1 617 ? 1.758 21.871 -19.516 1.00 72.62 617 MET A N 1
ATOM 4898 C CA . MET A 1 617 ? 2.350 22.908 -20.365 1.00 72.62 617 MET A CA 1
ATOM 4899 C C . MET A 1 617 ? 3.355 22.349 -21.381 1.00 72.62 617 MET A C 1
ATOM 4901 O O . MET A 1 617 ? 3.801 23.065 -22.284 1.00 72.62 617 MET A O 1
ATOM 4905 N N . ALA A 1 618 ? 3.737 21.075 -21.253 1.00 67.06 618 ALA A N 1
ATOM 4906 C CA . ALA A 1 618 ? 4.753 20.468 -22.094 1.00 67.06 618 ALA A CA 1
ATOM 4907 C C . ALA A 1 618 ? 4.239 20.016 -23.476 1.00 67.06 618 ALA A C 1
ATOM 4909 O O . ALA A 1 618 ? 5.055 19.739 -24.360 1.00 67.06 618 ALA A O 1
ATOM 4910 N N . LEU A 1 619 ? 2.923 20.030 -23.695 1.00 64.94 619 LEU A N 1
ATOM 4911 C CA . LEU A 1 619 ? 2.273 19.600 -24.934 1.00 64.94 619 LEU A CA 1
ATOM 4912 C C . LEU A 1 619 ? 2.654 20.482 -26.138 1.00 64.94 619 LEU A C 1
ATOM 4914 O O . LEU A 1 619 ? 2.465 21.699 -26.113 1.00 64.94 619 LEU A O 1
ATOM 4918 N N . ARG A 1 620 ? 3.154 19.877 -27.225 1.00 74.56 620 ARG A N 1
ATOM 4919 C CA . ARG A 1 620 ? 3.485 20.581 -28.484 1.00 74.56 620 ARG A CA 1
ATOM 4920 C C . ARG A 1 620 ? 3.127 19.730 -29.703 1.00 74.56 620 ARG A C 1
ATOM 4922 O O . ARG A 1 620 ? 3.445 18.549 -29.722 1.00 74.56 620 ARG A O 1
ATOM 4929 N N . LYS A 1 621 ? 2.503 20.327 -30.727 1.00 74.81 621 LYS A N 1
ATOM 4930 C CA . LYS A 1 621 ? 2.330 19.695 -32.051 1.00 74.81 621 LYS A CA 1
ATOM 4931 C C . LYS A 1 621 ? 3.654 19.695 -32.814 1.00 74.81 621 LYS A C 1
ATOM 4933 O O . LYS A 1 621 ? 4.370 20.695 -32.763 1.0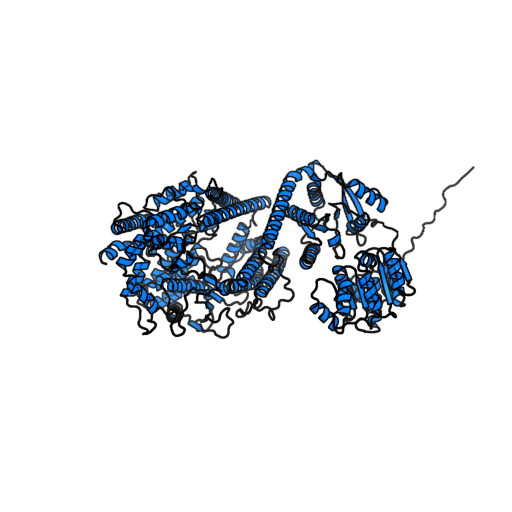0 74.81 621 LYS A O 1
ATOM 4938 N N . ILE A 1 622 ? 3.944 18.613 -33.524 1.00 75.81 622 ILE A N 1
ATOM 4939 C CA . ILE A 1 622 ? 5.129 18.491 -34.377 1.00 75.81 622 ILE A CA 1
ATOM 4940 C C . ILE A 1 622 ? 4.732 18.024 -35.780 1.00 75.81 622 ILE A C 1
ATOM 4942 O O . ILE A 1 622 ? 3.774 17.264 -35.941 1.00 75.81 622 ILE A O 1
ATOM 4946 N N . ASP A 1 623 ? 5.463 18.512 -36.780 1.00 72.06 623 ASP A N 1
ATOM 4947 C CA . ASP A 1 623 ? 5.236 18.195 -38.192 1.00 72.06 623 ASP A CA 1
ATOM 4948 C C . ASP A 1 623 ? 5.854 16.840 -38.585 1.00 72.06 623 ASP A C 1
ATOM 4950 O O . ASP A 1 623 ? 6.702 16.291 -37.881 1.00 72.06 623 ASP A O 1
ATOM 4954 N N . GLU A 1 624 ? 5.463 16.319 -39.748 1.00 68.25 624 GLU A N 1
ATOM 4955 C CA . GLU A 1 624 ? 5.842 14.990 -40.258 1.00 68.25 624 GLU A CA 1
ATOM 4956 C C . GLU A 1 624 ? 7.353 14.754 -40.386 1.00 68.25 624 GLU A C 1
ATOM 4958 O O . GLU A 1 624 ? 7.839 13.664 -40.089 1.00 68.25 624 GLU A O 1
ATOM 4963 N N . GLY A 1 625 ? 8.134 15.783 -40.724 1.00 68.31 625 GLY A N 1
ATOM 4964 C CA . GLY A 1 625 ? 9.595 15.663 -40.808 1.00 68.31 625 GLY A CA 1
ATOM 4965 C C . GLY A 1 625 ? 10.274 15.325 -39.472 1.00 68.31 625 GLY A C 1
ATOM 4966 O O . GLY A 1 625 ? 11.349 14.730 -39.464 1.00 68.31 625 GLY A O 1
ATOM 4967 N N . TYR A 1 626 ? 9.638 15.653 -38.343 1.00 72.56 626 TYR A N 1
ATOM 4968 C CA . TYR A 1 626 ? 10.212 15.505 -37.003 1.00 72.56 626 TYR A CA 1
ATOM 4969 C C . TYR A 1 626 ? 10.081 14.100 -36.411 1.00 72.56 626 TYR A C 1
ATOM 4971 O O . TYR A 1 626 ? 10.776 13.771 -35.452 1.00 72.56 626 TYR A O 1
ATOM 4979 N N . VAL A 1 627 ? 9.217 13.262 -36.978 1.00 77.31 627 VAL A N 1
ATOM 4980 C CA . VAL A 1 627 ? 8.985 11.891 -36.496 1.00 77.31 627 VAL A CA 1
ATOM 4981 C C . VAL A 1 627 ? 9.748 10.834 -37.296 1.00 77.31 627 VAL A C 1
ATOM 4983 O O . VAL A 1 627 ? 9.636 9.641 -37.021 1.00 77.31 627 VAL A O 1
ATOM 4986 N N . VAL A 1 628 ? 10.564 11.255 -38.269 1.00 80.50 628 VAL A N 1
ATOM 4987 C CA . VAL A 1 628 ? 11.358 10.347 -39.104 1.00 80.50 628 VAL A CA 1
ATOM 4988 C C . VAL A 1 628 ? 12.350 9.555 -38.246 1.00 80.50 628 VAL A C 1
ATOM 4990 O O . VAL A 1 628 ? 13.220 10.122 -37.580 1.00 80.50 628 VAL A O 1
ATOM 4993 N N . GLY A 1 629 ? 12.237 8.227 -38.317 1.00 81.38 629 GLY A N 1
ATOM 4994 C CA . GLY A 1 629 ? 13.059 7.272 -37.569 1.00 81.38 629 GLY A CA 1
ATOM 4995 C C . GLY A 1 629 ? 12.417 6.766 -36.277 1.00 81.38 629 GLY A C 1
ATOM 4996 O O . GLY A 1 629 ? 12.836 5.726 -35.786 1.00 81.38 629 GLY A O 1
ATOM 4997 N N . ILE A 1 630 ? 11.375 7.429 -35.762 1.00 86.31 630 ILE A N 1
ATOM 4998 C CA . ILE A 1 630 ? 10.682 6.995 -34.543 1.00 86.31 630 ILE A CA 1
ATOM 4999 C C . ILE A 1 630 ? 9.792 5.773 -34.856 1.00 86.31 630 ILE A C 1
ATOM 5001 O O . ILE A 1 630 ? 8.971 5.846 -35.777 1.00 86.31 630 ILE A O 1
ATOM 5005 N N . PRO A 1 631 ? 9.905 4.662 -34.100 1.00 84.25 631 PRO A N 1
ATOM 5006 C CA . PRO A 1 631 ? 9.076 3.476 -34.300 1.00 84.25 631 PRO A CA 1
ATOM 5007 C C . PRO A 1 631 ? 7.567 3.768 -34.184 1.00 84.25 631 PRO A C 1
ATOM 5009 O O . PRO A 1 631 ? 7.160 4.523 -33.293 1.00 84.25 631 PRO A O 1
ATOM 5012 N N . PRO A 1 632 ? 6.701 3.143 -35.010 1.00 78.56 632 PRO A N 1
ATOM 5013 C CA . PRO A 1 632 ? 5.247 3.332 -34.947 1.00 78.56 632 PRO A CA 1
ATOM 5014 C C . PRO A 1 632 ? 4.631 3.097 -33.558 1.00 78.56 632 PRO A C 1
ATOM 5016 O O . PRO A 1 632 ? 3.691 3.795 -33.183 1.00 78.56 632 PRO A O 1
ATOM 5019 N N . GLN A 1 633 ? 5.194 2.169 -32.780 1.00 78.12 633 GLN A N 1
ATOM 5020 C CA . GLN A 1 633 ? 4.782 1.855 -31.407 1.00 78.12 633 GLN A CA 1
ATOM 5021 C C . GLN A 1 633 ? 5.006 3.026 -30.447 1.00 78.12 633 GLN A C 1
ATOM 5023 O O . GLN A 1 633 ? 4.308 3.153 -29.453 1.00 78.12 633 GLN A O 1
ATOM 5028 N N . ILE A 1 634 ? 5.963 3.907 -30.734 1.00 84.19 634 ILE A N 1
ATOM 5029 C CA . ILE A 1 634 ? 6.179 5.135 -29.961 1.00 84.19 634 ILE A CA 1
ATOM 5030 C C . ILE A 1 634 ? 5.262 6.238 -30.494 1.00 84.19 634 ILE A C 1
ATOM 5032 O O . ILE A 1 634 ? 4.645 6.968 -29.717 1.00 84.19 634 ILE A O 1
ATOM 5036 N N . LEU A 1 635 ? 5.095 6.318 -31.819 1.00 85.06 635 LEU A N 1
ATOM 5037 C CA . LEU A 1 635 ? 4.203 7.287 -32.462 1.00 85.06 635 LEU A CA 1
ATOM 5038 C C . LEU A 1 635 ? 2.740 7.141 -32.033 1.00 85.06 635 LEU A C 1
ATOM 5040 O O . LEU A 1 635 ? 2.022 8.141 -32.014 1.00 85.06 635 LEU A O 1
ATOM 5044 N N . GLN A 1 636 ? 2.307 5.943 -31.633 1.00 82.94 636 GLN A N 1
ATOM 5045 C CA . GLN A 1 636 ? 0.961 5.715 -31.098 1.00 82.94 636 GLN A CA 1
ATOM 5046 C C . GLN A 1 636 ? 0.669 6.558 -29.846 1.00 82.94 636 GLN A C 1
ATOM 5048 O O . GLN A 1 636 ? -0.450 7.032 -29.682 1.00 82.94 636 GLN A O 1
ATOM 5053 N N . TYR A 1 637 ? 1.680 6.836 -29.013 1.00 83.06 637 TYR A N 1
ATOM 5054 C CA . TYR A 1 637 ? 1.550 7.694 -27.827 1.00 83.06 637 TYR A CA 1
ATOM 5055 C C . TYR A 1 637 ? 1.525 9.187 -28.173 1.00 83.06 637 TYR A C 1
ATOM 5057 O O . TYR A 1 637 ? 1.251 10.031 -27.321 1.00 83.06 637 TYR A O 1
ATOM 5065 N N . MET A 1 638 ? 1.832 9.529 -29.425 1.00 85.88 638 MET A N 1
ATOM 5066 C CA . MET A 1 638 ? 1.929 10.902 -29.908 1.00 85.88 638 MET A CA 1
ATOM 5067 C C . MET A 1 638 ? 0.708 11.313 -30.740 1.00 85.88 638 MET A C 1
ATOM 5069 O O . MET A 1 638 ? 0.567 12.489 -31.075 1.00 85.88 638 MET A O 1
ATOM 5073 N N . VAL A 1 639 ? -0.194 10.388 -31.073 1.00 83.19 639 VAL A N 1
ATOM 5074 C CA . VAL A 1 639 ? -1.439 10.667 -31.806 1.00 83.19 639 VAL A CA 1
ATOM 5075 C C . VAL A 1 639 ? -2.664 10.452 -30.908 1.00 83.19 639 VAL A C 1
ATOM 5077 O O . VAL A 1 639 ? -2.577 9.746 -29.906 1.00 83.19 639 VAL A O 1
ATOM 5080 N N . PRO A 1 640 ? -3.823 11.069 -31.206 1.00 79.00 640 PRO A N 1
ATOM 5081 C CA . PRO A 1 640 ? -5.058 10.761 -30.486 1.00 79.00 640 PRO A CA 1
ATOM 5082 C C . PRO A 1 640 ? -5.423 9.268 -30.597 1.00 79.00 640 PRO A C 1
ATOM 5084 O O . PRO A 1 640 ? -5.213 8.694 -31.672 1.00 79.00 640 PRO A O 1
ATOM 5087 N N . PRO A 1 641 ? -6.025 8.653 -29.559 1.00 73.94 641 PRO A N 1
ATOM 5088 C CA . PRO A 1 641 ? -6.487 7.265 -29.618 1.00 73.94 641 PRO A CA 1
ATOM 5089 C C . PRO A 1 641 ? -7.334 6.985 -30.869 1.00 73.94 641 PRO A C 1
ATOM 5091 O O . PRO A 1 641 ? -8.180 7.799 -31.242 1.00 73.94 641 PRO A O 1
ATOM 5094 N N . GLY A 1 642 ? -7.077 5.858 -31.540 1.00 71.81 642 GLY A N 1
ATOM 5095 C CA . GLY A 1 642 ? -7.754 5.465 -32.785 1.00 71.81 642 GLY A CA 1
ATOM 5096 C C . GLY A 1 642 ? -7.242 6.140 -34.069 1.00 71.81 642 GLY A C 1
ATOM 5097 O O . GLY A 1 642 ? -7.740 5.835 -35.151 1.00 71.81 642 GLY A O 1
ATOM 5098 N N . SER A 1 643 ? -6.253 7.037 -33.984 1.00 80.38 643 SER A N 1
ATOM 5099 C CA . SER A 1 643 ? -5.613 7.648 -35.162 1.00 80.38 643 SER A CA 1
ATOM 5100 C C . SER A 1 643 ? -4.528 6.740 -35.750 1.00 80.38 643 SER A C 1
ATOM 5102 O O . SER A 1 643 ? -3.877 6.005 -35.015 1.00 80.38 643 SER A O 1
ATOM 5104 N N . ASP A 1 644 ? -4.277 6.822 -37.063 1.00 78.25 644 ASP A N 1
ATOM 5105 C CA . ASP A 1 644 ? -3.144 6.119 -37.687 1.00 78.25 644 ASP A CA 1
ATOM 5106 C C . ASP A 1 644 ? -1.823 6.792 -37.259 1.00 78.25 644 ASP A C 1
ATOM 5108 O O . ASP A 1 644 ? -1.566 7.931 -37.674 1.00 78.25 644 ASP A O 1
ATOM 5112 N N . PRO A 1 645 ? -0.958 6.122 -36.469 1.00 80.69 645 PRO A N 1
ATOM 5113 C CA . PRO A 1 645 ? 0.280 6.713 -35.966 1.00 80.69 645 PRO A CA 1
ATOM 5114 C C . PRO A 1 645 ? 1.279 7.064 -37.073 1.00 80.69 645 PRO A C 1
ATOM 5116 O O . PRO A 1 645 ? 2.256 7.754 -36.805 1.00 80.69 645 PRO A O 1
ATOM 5119 N N . ARG A 1 646 ? 1.045 6.637 -38.321 1.00 78.25 646 ARG A N 1
ATOM 5120 C CA . ARG A 1 646 ? 1.890 6.957 -39.482 1.00 78.25 646 ARG A CA 1
ATOM 5121 C C . ARG A 1 646 ? 1.468 8.228 -40.219 1.00 78.25 646 ARG A C 1
ATOM 5123 O O . ARG A 1 646 ? 2.196 8.664 -41.099 1.00 78.25 646 ARG A O 1
ATOM 5130 N N . LYS A 1 647 ? 0.298 8.799 -39.907 1.00 80.38 647 LYS A N 1
ATOM 5131 C CA . LYS A 1 647 ? -0.302 9.901 -40.687 1.00 80.38 647 LYS A CA 1
ATOM 5132 C C . LYS A 1 647 ? -0.392 11.232 -39.937 1.00 80.38 647 LYS A C 1
ATOM 5134 O O . LYS A 1 647 ? -0.749 12.239 -40.541 1.00 80.38 647 LYS A O 1
ATOM 5139 N N . GLY A 1 648 ? -0.068 11.246 -38.642 1.00 75.81 648 GLY A N 1
ATOM 5140 C CA . GLY A 1 648 ? -0.113 12.447 -37.810 1.00 75.81 648 GLY A CA 1
ATOM 5141 C C . GLY A 1 648 ? -1.517 13.074 -37.701 1.00 75.81 648 GLY A C 1
ATOM 5142 O O . GLY A 1 648 ? -2.517 12.448 -38.057 1.00 75.81 648 GLY A O 1
ATOM 5143 N N . PRO A 1 649 ? -1.623 14.315 -37.190 1.00 80.25 649 PRO A N 1
ATOM 5144 C CA . PRO A 1 649 ? -0.549 15.117 -36.601 1.00 80.25 649 PRO A CA 1
ATOM 5145 C C . PRO A 1 649 ? -0.090 14.558 -35.246 1.00 80.25 649 PRO A C 1
ATOM 5147 O O . PRO A 1 649 ? -0.914 14.175 -34.413 1.00 80.25 649 PRO A O 1
ATOM 5150 N N . TRP A 1 650 ? 1.221 14.571 -35.002 1.00 85.81 650 TRP A N 1
ATOM 5151 C CA . TRP A 1 650 ? 1.814 14.092 -33.752 1.00 85.81 650 TRP A CA 1
ATOM 5152 C C . TRP A 1 650 ? 1.948 15.209 -32.718 1.00 85.81 650 TRP A C 1
ATOM 5154 O O . TRP A 1 650 ? 2.097 16.395 -33.036 1.00 85.81 650 TRP A O 1
ATOM 5164 N N . ARG A 1 651 ? 1.908 14.828 -31.445 1.00 84.12 651 ARG A N 1
ATOM 5165 C CA . ARG A 1 651 ? 2.119 15.693 -30.293 1.00 84.12 651 ARG A CA 1
ATOM 5166 C C . ARG A 1 651 ? 3.174 15.084 -29.388 1.00 84.12 651 ARG A C 1
ATOM 5168 O O . ARG A 1 651 ? 3.082 13.922 -29.013 1.00 84.12 651 ARG A O 1
ATOM 5175 N N . VAL A 1 652 ? 4.144 15.897 -28.990 1.00 80.38 652 VAL A N 1
ATOM 5176 C CA . VAL A 1 652 ? 5.048 15.542 -27.898 1.00 80.38 652 VAL A CA 1
ATOM 5177 C C . VAL A 1 652 ? 4.265 15.698 -26.602 1.00 80.38 652 VAL A C 1
ATOM 5179 O O . VAL A 1 652 ? 3.852 16.809 -26.251 1.00 80.38 652 VAL A O 1
ATOM 5182 N N . VAL A 1 653 ? 4.028 14.574 -25.935 1.00 78.94 653 VAL A N 1
ATOM 5183 C CA . VAL A 1 653 ? 3.348 14.494 -24.642 1.00 78.94 653 VAL A CA 1
ATOM 5184 C C . VAL A 1 653 ? 4.363 14.257 -23.522 1.00 78.94 653 VAL A C 1
ATOM 5186 O O . VAL A 1 653 ? 5.433 13.708 -23.787 1.00 78.94 653 VAL A O 1
ATOM 5189 N N . PRO A 1 654 ? 4.056 14.673 -22.282 1.00 72.50 654 PRO A N 1
ATOM 5190 C CA . PRO A 1 654 ? 4.890 14.438 -21.108 1.00 72.50 654 PRO A CA 1
ATOM 5191 C C . PRO A 1 654 ? 4.887 1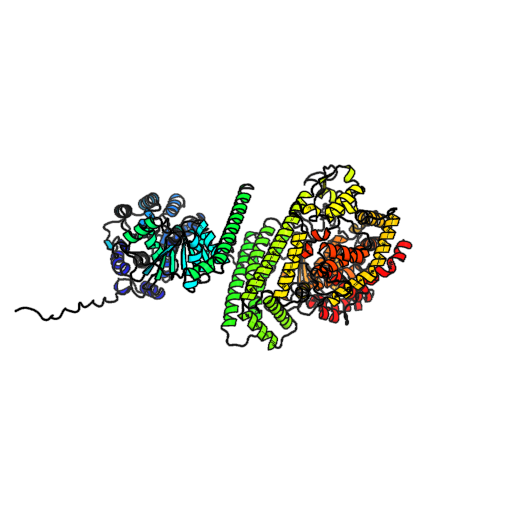2.977 -20.653 1.00 72.50 654 PRO A C 1
ATOM 5193 O O . PRO A 1 654 ? 4.422 12.652 -19.566 1.00 72.50 654 PRO A O 1
ATOM 5196 N N . HIS A 1 655 ? 5.383 12.088 -21.508 1.00 80.75 655 HIS A N 1
ATOM 5197 C CA . HIS A 1 655 ? 5.395 10.652 -21.278 1.00 80.75 655 HIS A CA 1
ATOM 5198 C C . HIS A 1 655 ? 6.813 10.099 -21.493 1.00 80.75 655 HIS A C 1
ATOM 5200 O O . HIS A 1 655 ? 7.389 10.380 -22.549 1.00 80.75 655 HIS A O 1
ATOM 5206 N N . PRO A 1 656 ? 7.372 9.301 -20.558 1.00 80.81 656 PRO A N 1
ATOM 5207 C CA . PRO A 1 656 ? 8.730 8.755 -20.669 1.00 80.81 656 PRO A CA 1
ATOM 5208 C C . PRO A 1 656 ? 8.994 8.053 -22.004 1.00 80.81 656 PRO A C 1
ATOM 5210 O O . PRO A 1 656 ? 9.921 8.438 -22.704 1.00 80.81 656 PRO A O 1
ATOM 5213 N N . VAL A 1 657 ? 8.089 7.160 -22.438 1.00 82.88 657 VAL A N 1
ATOM 5214 C CA . VAL A 1 657 ? 8.193 6.445 -23.733 1.00 82.88 657 VAL A CA 1
ATOM 5215 C C . VAL A 1 657 ? 8.346 7.398 -24.924 1.00 82.88 657 VAL A C 1
ATOM 5217 O O . VAL A 1 657 ? 9.063 7.100 -25.875 1.00 82.88 657 VAL A O 1
ATOM 5220 N N . VAL A 1 658 ? 7.699 8.567 -24.879 1.00 86.25 658 VAL A N 1
ATOM 5221 C CA . VAL A 1 658 ? 7.788 9.555 -25.961 1.00 86.25 658 VAL A CA 1
ATOM 5222 C C . VAL A 1 658 ? 9.120 10.291 -25.907 1.00 86.25 658 VAL A C 1
ATOM 5224 O O . VAL A 1 658 ? 9.774 10.440 -26.936 1.00 86.25 658 VAL A O 1
ATOM 5227 N N . TYR A 1 659 ? 9.545 10.739 -24.726 1.00 87.88 659 TYR A N 1
ATOM 5228 C CA . TYR A 1 659 ? 10.808 11.457 -24.575 1.00 87.88 659 TYR A CA 1
ATOM 5229 C C . TYR A 1 659 ? 12.020 10.571 -24.857 1.00 87.88 659 TYR A C 1
ATOM 5231 O O . TYR A 1 659 ? 12.858 10.944 -25.676 1.00 87.88 659 TYR A O 1
ATOM 5239 N N . GLU A 1 660 ? 12.078 9.385 -24.258 1.00 89.38 660 GLU A N 1
ATOM 5240 C CA . GLU A 1 660 ? 13.124 8.390 -24.504 1.00 89.38 660 GLU A CA 1
ATOM 5241 C C . GLU A 1 660 ? 13.119 7.948 -25.968 1.00 89.38 660 GLU A C 1
ATOM 5243 O O . GLU A 1 660 ? 14.167 7.913 -26.607 1.00 89.38 660 GLU A O 1
ATOM 5248 N N . GLY A 1 661 ? 11.935 7.723 -26.547 1.00 89.62 661 GLY A N 1
ATOM 5249 C CA . GLY A 1 661 ? 11.793 7.388 -27.959 1.00 89.62 661 GLY A CA 1
ATOM 5250 C C . GLY A 1 661 ? 12.339 8.460 -28.902 1.00 89.62 661 GLY A C 1
ATOM 5251 O O . GLY A 1 661 ? 13.019 8.143 -29.879 1.00 89.62 661 GLY A O 1
ATOM 5252 N N . ILE A 1 662 ? 12.097 9.739 -28.605 1.00 90.81 662 ILE A N 1
ATOM 5253 C CA . ILE A 1 662 ? 12.674 10.848 -29.373 1.00 90.81 662 ILE A CA 1
ATOM 5254 C C . ILE A 1 662 ? 14.198 10.872 -29.213 1.00 90.81 662 ILE A C 1
ATOM 5256 O O . ILE A 1 662 ? 14.900 10.963 -30.218 1.00 90.81 662 ILE A O 1
ATOM 5260 N N . LEU A 1 663 ? 14.721 10.780 -27.987 1.00 93.19 663 LEU A N 1
ATOM 5261 C CA . LEU A 1 663 ? 16.168 10.826 -27.743 1.00 93.19 663 LEU A CA 1
ATOM 5262 C C . LEU A 1 663 ? 16.908 9.644 -28.374 1.00 93.19 663 LEU A C 1
ATOM 5264 O O . LEU A 1 663 ? 18.031 9.826 -28.830 1.00 93.19 663 LEU A O 1
ATOM 5268 N N . ARG A 1 664 ? 16.267 8.476 -28.448 1.00 92.44 664 ARG A N 1
ATOM 5269 C CA . ARG A 1 664 ? 16.851 7.243 -28.978 1.00 92.44 664 ARG A CA 1
ATOM 5270 C C . ARG A 1 664 ? 16.746 7.112 -30.498 1.00 92.44 664 ARG A C 1
ATOM 5272 O O . ARG A 1 664 ? 17.701 6.678 -31.130 1.00 92.44 664 ARG A O 1
ATOM 5279 N N . TYR A 1 665 ? 15.616 7.491 -31.101 1.00 91.69 665 TYR A N 1
ATOM 5280 C CA . TYR A 1 665 ? 15.328 7.163 -32.507 1.00 91.69 665 TYR A CA 1
ATOM 5281 C C . TYR A 1 665 ? 15.175 8.369 -33.443 1.00 91.69 665 TYR A C 1
ATOM 5283 O O . TYR A 1 665 ? 15.305 8.229 -34.663 1.00 91.69 665 TYR A O 1
ATOM 5291 N N . CYS A 1 666 ? 14.886 9.568 -32.925 1.00 90.25 666 CYS A N 1
ATOM 5292 C CA . CYS A 1 666 ? 14.647 10.728 -33.784 1.00 90.25 666 CYS A CA 1
ATOM 5293 C C . CYS A 1 666 ? 15.950 11.179 -34.452 1.00 90.25 666 CYS A C 1
ATOM 5295 O O . CYS A 1 666 ? 16.901 11.577 -33.779 1.00 90.25 666 CYS A O 1
ATOM 5297 N N . ARG A 1 667 ? 15.978 11.207 -35.790 1.00 90.19 667 ARG A N 1
ATOM 5298 C CA . ARG A 1 667 ? 17.163 11.638 -36.557 1.00 90.19 667 ARG A CA 1
ATOM 5299 C C . ARG A 1 667 ? 17.458 13.133 -36.418 1.00 90.19 667 ARG A C 1
ATOM 5301 O O . ARG A 1 667 ? 18.606 13.556 -36.554 1.00 90.19 667 ARG A O 1
ATOM 5308 N N . MET A 1 668 ? 16.440 13.947 -36.135 1.00 89.62 668 MET A N 1
ATOM 5309 C CA . MET A 1 668 ? 16.578 15.400 -36.042 1.00 89.62 668 MET A CA 1
ATOM 5310 C C . MET A 1 668 ? 17.196 15.829 -34.708 1.00 89.62 668 MET A C 1
ATOM 5312 O O . MET A 1 668 ? 16.522 15.880 -33.680 1.00 89.62 668 MET A O 1
ATOM 5316 N N . SER A 1 669 ? 18.468 16.237 -34.749 1.00 89.81 669 SER A N 1
ATOM 5317 C CA . SER A 1 669 ? 19.201 16.711 -33.565 1.00 89.81 669 SER A CA 1
ATOM 5318 C C . SER A 1 669 ? 18.518 17.883 -32.854 1.00 89.81 669 SER A C 1
ATOM 5320 O O . SER A 1 669 ? 18.572 17.950 -31.631 1.00 89.81 669 SER A O 1
ATOM 5322 N N . SER A 1 670 ? 17.855 18.784 -33.587 1.00 90.19 670 SER A N 1
ATOM 5323 C CA . SER A 1 670 ? 17.146 19.929 -32.999 1.00 90.19 670 SER A CA 1
ATOM 5324 C C . SER A 1 670 ? 15.929 19.510 -32.175 1.00 90.19 670 SER A C 1
ATOM 5326 O O . SER A 1 670 ? 15.699 20.070 -31.109 1.00 90.19 670 SER A O 1
ATOM 5328 N N . LEU A 1 671 ? 15.176 18.493 -32.612 1.00 88.00 671 LEU A N 1
ATOM 5329 C CA . LEU A 1 671 ? 14.061 17.974 -31.820 1.00 88.00 671 LEU A CA 1
ATOM 5330 C C . LEU A 1 671 ? 14.561 17.218 -30.589 1.00 88.00 671 LEU A C 1
ATOM 5332 O O . LEU A 1 671 ? 13.966 17.365 -29.521 1.00 88.00 671 LEU A O 1
ATOM 5336 N N . ARG A 1 672 ? 15.650 16.446 -30.712 1.00 92.00 672 ARG A N 1
ATOM 5337 C CA . ARG A 1 672 ? 16.280 15.802 -29.550 1.00 92.00 672 ARG A CA 1
ATOM 5338 C C . ARG A 1 672 ? 16.725 16.840 -28.524 1.00 92.00 672 ARG A C 1
ATOM 5340 O O . ARG A 1 672 ? 16.376 16.710 -27.356 1.00 92.00 672 ARG A O 1
ATOM 5347 N N . GLN A 1 673 ? 17.399 17.901 -28.966 1.00 92.81 673 GLN A N 1
ATOM 5348 C CA . GLN A 1 673 ? 17.817 19.013 -28.113 1.00 92.81 673 GLN A CA 1
ATOM 5349 C C . GLN A 1 673 ? 16.625 19.697 -27.430 1.00 92.81 673 GLN A C 1
ATOM 5351 O O . GLN A 1 673 ? 16.603 19.795 -26.204 1.00 92.81 673 GLN A O 1
ATOM 5356 N N . ASP A 1 674 ? 15.616 20.126 -28.197 1.00 88.69 674 ASP A N 1
ATOM 5357 C CA . ASP A 1 674 ? 14.398 20.756 -27.666 1.00 88.69 674 ASP A CA 1
ATOM 5358 C C . ASP A 1 674 ? 13.716 19.860 -26.620 1.00 88.69 674 ASP A C 1
ATOM 5360 O O . ASP A 1 674 ? 13.286 20.330 -25.564 1.00 88.69 674 ASP A O 1
ATOM 5364 N N . THR A 1 675 ? 13.624 18.562 -26.915 1.00 89.00 675 THR A N 1
ATOM 5365 C CA . THR A 1 675 ? 12.986 17.562 -26.053 1.00 89.00 675 THR A CA 1
ATOM 5366 C C . THR A 1 675 ? 13.773 17.353 -24.767 1.00 89.00 675 THR A C 1
ATOM 5368 O O . THR A 1 675 ? 13.197 17.417 -23.680 1.00 89.00 675 THR A O 1
ATOM 5371 N N . TRP A 1 676 ? 15.089 17.168 -24.878 1.00 92.06 676 TRP A N 1
ATOM 5372 C CA . TRP A 1 676 ? 15.978 16.982 -23.740 1.00 92.06 676 TRP A CA 1
ATOM 5373 C C . TRP A 1 676 ? 15.966 18.196 -22.813 1.00 92.06 676 TRP A C 1
ATOM 5375 O O . TRP A 1 676 ? 15.709 18.045 -21.622 1.00 92.06 676 TRP A O 1
ATOM 5385 N N . ILE A 1 677 ? 16.160 19.407 -23.359 1.00 91.00 677 ILE A N 1
ATOM 5386 C CA . ILE A 1 677 ? 16.163 20.656 -22.581 1.00 91.00 677 ILE A CA 1
ATOM 5387 C C . ILE A 1 677 ? 14.851 20.794 -21.813 1.00 91.00 677 ILE A C 1
ATOM 5389 O O . ILE A 1 677 ? 14.859 21.107 -20.626 1.00 91.00 677 ILE A O 1
ATOM 5393 N N . LYS A 1 678 ? 13.723 20.529 -22.477 1.00 86.81 678 LYS A N 1
ATOM 5394 C CA . LYS A 1 678 ? 12.399 20.628 -21.865 1.00 86.81 678 LYS A CA 1
ATOM 5395 C C . LYS A 1 678 ? 12.181 19.611 -20.750 1.00 86.81 678 LYS A C 1
ATOM 5397 O O . LYS A 1 678 ? 11.474 19.920 -19.796 1.00 86.81 678 LYS A O 1
ATOM 5402 N N . MET A 1 679 ? 12.758 18.418 -20.878 1.00 87.62 679 MET A N 1
ATOM 5403 C CA . MET A 1 679 ? 12.707 17.387 -19.848 1.00 87.62 679 MET A CA 1
ATOM 5404 C C . MET A 1 679 ? 13.519 17.801 -18.618 1.00 87.62 679 MET A C 1
ATOM 5406 O O . MET A 1 679 ? 13.004 17.740 -17.505 1.00 87.62 679 MET A O 1
ATOM 5410 N N . VAL A 1 680 ? 14.759 18.263 -18.807 1.00 89.56 680 VAL A N 1
ATOM 5411 C CA . VAL A 1 680 ? 15.664 18.563 -17.685 1.00 89.56 680 VAL A CA 1
ATOM 5412 C C . VAL A 1 680 ? 15.393 19.904 -17.004 1.00 89.56 680 VAL A C 1
ATOM 5414 O O . VAL A 1 680 ? 15.757 20.057 -15.845 1.00 89.56 680 VAL A O 1
ATOM 5417 N N . SER A 1 681 ? 14.741 20.864 -17.668 1.00 89.75 681 SER A N 1
ATOM 5418 C CA . SER A 1 681 ? 14.361 22.152 -17.057 1.00 89.75 681 SER A CA 1
ATOM 5419 C C . SER A 1 681 ? 12.942 22.158 -16.473 1.00 89.75 681 SER A C 1
ATOM 5421 O O . SER A 1 681 ? 12.433 23.187 -16.010 1.00 89.75 681 SER A O 1
ATOM 5423 N N . MET A 1 682 ? 12.252 21.017 -16.522 1.00 87.81 682 MET A N 1
ATOM 5424 C CA . MET A 1 682 ? 10.855 20.914 -16.124 1.00 87.81 682 MET A CA 1
ATOM 5425 C C . MET A 1 682 ? 10.673 21.187 -14.628 1.00 87.81 682 MET A C 1
ATOM 5427 O O . MET A 1 682 ? 11.427 20.701 -13.791 1.00 87.81 682 MET A O 1
ATOM 5431 N N . ALA A 1 683 ? 9.661 21.996 -14.291 1.00 89.62 683 ALA A N 1
ATOM 5432 C CA . ALA A 1 683 ? 9.444 22.507 -12.932 1.00 89.62 683 ALA A CA 1
ATOM 5433 C C . ALA A 1 683 ? 10.688 23.198 -12.314 1.00 89.62 683 ALA A C 1
ATOM 5435 O O . ALA A 1 683 ? 10.762 23.358 -11.095 1.00 89.62 683 ALA A O 1
ATOM 5436 N N . GLY A 1 684 ? 11.644 23.622 -13.145 1.00 89.12 684 GLY A N 1
ATOM 5437 C CA . GLY A 1 684 ? 12.874 24.298 -12.749 1.00 89.12 684 GLY A CA 1
ATOM 5438 C C . GLY A 1 684 ? 12.710 25.805 -12.545 1.00 89.12 684 GLY A C 1
ATOM 5439 O O . GLY A 1 684 ? 11.610 26.314 -12.288 1.00 89.12 684 GLY A O 1
ATOM 5440 N N . SER A 1 685 ? 13.815 26.535 -12.650 1.00 86.38 685 SER A N 1
ATOM 5441 C CA . SER A 1 685 ? 13.919 27.982 -12.461 1.00 86.38 685 SER A CA 1
ATOM 5442 C C . SER A 1 685 ? 13.101 28.774 -13.483 1.00 86.38 685 SER A C 1
ATOM 5444 O O . SER A 1 685 ? 12.438 29.743 -13.112 1.00 86.38 685 SER A O 1
ATOM 5446 N N . ASP A 1 686 ? 13.025 28.300 -14.733 1.00 78.12 686 ASP A N 1
ATOM 5447 C CA . ASP A 1 686 ? 12.230 28.910 -15.817 1.00 78.12 686 ASP A CA 1
ATOM 5448 C C . ASP A 1 686 ? 10.720 29.005 -15.480 1.00 78.12 686 ASP A C 1
ATOM 5450 O O . ASP A 1 686 ? 9.965 29.739 -16.121 1.00 78.12 686 ASP A O 1
ATOM 5454 N N . MET A 1 687 ? 10.255 28.276 -14.456 1.00 73.50 687 MET A N 1
ATOM 5455 C CA . MET A 1 687 ? 8.863 28.264 -13.990 1.00 73.50 687 MET A CA 1
ATOM 5456 C C . MET A 1 687 ? 8.639 29.039 -12.679 1.00 73.50 687 MET A C 1
ATOM 5458 O O . MET A 1 687 ? 7.512 29.041 -12.162 1.00 73.50 687 MET A O 1
ATOM 5462 N N . MET A 1 688 ? 9.661 29.715 -12.127 1.00 62.88 688 MET A N 1
ATOM 5463 C CA . MET A 1 688 ? 9.537 30.477 -10.871 1.00 62.88 688 MET A CA 1
ATOM 5464 C C . MET A 1 688 ? 8.508 31.607 -10.971 1.00 62.88 688 MET A C 1
ATOM 5466 O O . MET A 1 688 ? 7.634 31.713 -10.109 1.00 62.88 688 MET A O 1
ATOM 5470 N N . GLU A 1 689 ? 8.540 32.399 -12.046 1.00 58.72 689 GLU A N 1
ATOM 5471 C CA . GLU A 1 689 ? 7.593 33.507 -12.267 1.00 58.72 689 GLU A CA 1
ATOM 5472 C C . GLU A 1 689 ? 6.134 33.027 -12.352 1.00 58.72 689 GLU A C 1
ATOM 5474 O O . GLU A 1 689 ? 5.199 33.746 -12.000 1.00 58.72 689 GLU A O 1
ATOM 5479 N N . ARG A 1 690 ? 5.934 31.769 -12.759 1.00 60.47 690 ARG A N 1
ATOM 5480 C CA . ARG A 1 690 ? 4.623 31.119 -12.902 1.00 60.47 690 ARG A CA 1
ATOM 5481 C C . ARG A 1 690 ? 4.210 30.317 -11.665 1.00 60.47 690 ARG A C 1
ATOM 5483 O O . ARG A 1 690 ? 3.246 29.555 -11.730 1.00 60.47 690 ARG A O 1
ATOM 5490 N N . ARG A 1 691 ? 4.933 30.463 -10.544 1.00 71.00 691 ARG A N 1
ATOM 5491 C CA . ARG A 1 691 ? 4.698 29.767 -9.259 1.00 71.00 691 ARG A CA 1
ATOM 5492 C C . ARG A 1 691 ? 4.594 28.237 -9.375 1.00 71.00 691 ARG A C 1
ATOM 5494 O O . ARG A 1 691 ? 3.979 27.613 -8.519 1.00 71.00 691 ARG A O 1
ATOM 5501 N N . SER A 1 692 ? 5.199 27.652 -10.410 1.00 78.19 692 SER A N 1
ATOM 5502 C CA . SER A 1 692 ? 5.132 26.211 -10.715 1.00 78.19 692 SER A CA 1
ATOM 5503 C C . SER A 1 692 ? 6.511 25.539 -10.653 1.00 78.19 692 SER A C 1
ATOM 5505 O O . SER A 1 692 ? 6.700 24.447 -11.177 1.00 78.19 692 SER A O 1
ATOM 5507 N N . SER A 1 693 ? 7.488 26.206 -10.029 1.00 88.25 693 SER A N 1
ATOM 5508 C CA . SER A 1 693 ? 8.825 25.662 -9.778 1.00 88.25 693 SER A CA 1
ATOM 5509 C C . SER A 1 693 ? 8.849 24.795 -8.518 1.00 88.25 693 SER A C 1
ATOM 5511 O O . SER A 1 693 ? 8.274 25.162 -7.487 1.00 88.25 693 SER A O 1
ATOM 5513 N N . ASN A 1 694 ? 9.570 23.676 -8.575 1.00 93.44 694 ASN A N 1
ATOM 5514 C CA . ASN A 1 694 ? 9.742 22.748 -7.464 1.00 93.44 694 ASN A CA 1
ATOM 5515 C C . ASN A 1 694 ? 10.891 23.091 -6.522 1.00 93.44 694 ASN A C 1
ATOM 5517 O O . ASN A 1 694 ? 10.910 22.548 -5.424 1.00 93.44 694 ASN A O 1
ATOM 5521 N N . ILE A 1 695 ? 11.775 24.031 -6.861 1.00 90.50 695 ILE A N 1
ATOM 5522 C CA . ILE A 1 695 ? 12.948 24.377 -6.036 1.00 90.50 695 ILE A CA 1
ATOM 5523 C C . ILE A 1 695 ? 12.549 24.707 -4.584 1.00 90.50 695 ILE A C 1
ATOM 5525 O O . ILE A 1 695 ? 13.104 24.158 -3.636 1.00 90.50 695 ILE A O 1
ATOM 5529 N N . HIS A 1 696 ? 11.518 25.537 -4.397 1.00 88.69 696 HIS A N 1
ATOM 5530 C CA . HIS A 1 696 ? 11.037 25.908 -3.060 1.00 88.69 696 HIS A CA 1
ATOM 5531 C C . HIS A 1 696 ? 10.331 24.757 -2.332 1.00 88.69 696 HIS A C 1
ATOM 5533 O O . HIS A 1 696 ? 10.451 24.641 -1.116 1.00 88.69 696 HIS A O 1
ATOM 5539 N N . ALA A 1 697 ? 9.577 23.928 -3.063 1.00 91.38 697 ALA A N 1
ATOM 5540 C CA . ALA A 1 697 ? 8.900 22.772 -2.478 1.00 91.38 697 ALA A CA 1
ATOM 5541 C C . ALA A 1 697 ? 9.922 21.722 -2.022 1.00 91.38 697 ALA A C 1
ATOM 5543 O O . ALA A 1 697 ? 9.808 21.197 -0.922 1.00 91.38 697 ALA A O 1
ATOM 5544 N N . ILE A 1 698 ? 10.966 21.485 -2.821 1.00 93.25 698 ILE A N 1
ATOM 5545 C CA . ILE A 1 698 ? 12.091 20.607 -2.486 1.00 93.25 698 ILE A CA 1
ATOM 5546 C C . ILE A 1 698 ? 12.789 21.092 -1.220 1.00 93.25 698 ILE A C 1
ATOM 5548 O O . ILE A 1 698 ? 12.916 20.317 -0.276 1.00 93.25 698 ILE A O 1
ATOM 5552 N N . HIS A 1 699 ? 13.161 22.374 -1.155 1.00 90.12 699 HIS A N 1
ATOM 5553 C CA . HIS A 1 699 ? 13.766 22.944 0.049 1.00 90.12 699 HIS A CA 1
ATOM 5554 C C . HIS A 1 699 ? 12.869 22.738 1.282 1.00 90.12 699 HIS A C 1
ATOM 5556 O O . HIS A 1 699 ? 13.336 22.301 2.333 1.00 90.12 699 HIS A O 1
ATOM 5562 N N . GLY A 1 700 ? 11.562 22.989 1.146 1.00 89.81 700 GLY A N 1
ATOM 5563 C CA . GLY A 1 700 ? 10.583 22.737 2.203 1.00 89.81 700 GLY A CA 1
ATOM 5564 C C . GLY A 1 700 ? 10.515 21.265 2.624 1.00 89.81 700 GLY A C 1
ATOM 5565 O O . GLY A 1 700 ? 10.516 20.974 3.819 1.00 89.81 700 GLY A O 1
ATOM 5566 N N . ILE A 1 701 ? 10.498 20.324 1.677 1.00 93.69 701 ILE A N 1
ATOM 5567 C CA . ILE A 1 701 ? 10.495 18.879 1.962 1.00 93.69 701 ILE A CA 1
ATOM 5568 C C . ILE A 1 701 ? 11.763 18.485 2.718 1.00 93.69 701 ILE A C 1
ATOM 5570 O O . ILE A 1 701 ? 11.671 17.827 3.754 1.00 93.69 701 ILE A O 1
ATOM 5574 N N . VAL A 1 702 ? 12.931 18.896 2.220 1.00 91.50 702 VAL A N 1
ATOM 5575 C CA . VAL A 1 702 ? 14.234 18.572 2.811 1.00 91.50 702 VAL A CA 1
ATOM 5576 C C . VAL A 1 702 ? 14.320 19.086 4.247 1.00 91.50 702 VAL A C 1
ATOM 5578 O O . VAL A 1 702 ? 14.542 18.305 5.175 1.00 91.50 702 VAL A O 1
ATOM 5581 N N . GLN A 1 703 ? 14.026 20.371 4.452 1.00 89.44 703 GLN A N 1
ATOM 5582 C CA . GLN A 1 703 ? 14.084 21.003 5.767 1.00 89.44 703 GLN A CA 1
ATOM 5583 C C . GLN A 1 703 ? 13.098 20.371 6.762 1.00 89.44 703 GLN A C 1
ATOM 5585 O O . GLN A 1 703 ? 13.463 20.085 7.902 1.00 89.44 703 GLN A O 1
ATOM 5590 N N . ASN A 1 704 ? 11.849 20.125 6.354 1.00 91.06 704 ASN A N 1
ATOM 5591 C CA . ASN A 1 704 ? 10.845 19.561 7.260 1.00 91.06 704 ASN A CA 1
ATOM 5592 C C . ASN A 1 704 ? 11.100 18.075 7.575 1.00 91.06 704 ASN A C 1
ATOM 5594 O O . ASN A 1 704 ? 10.795 17.642 8.685 1.00 91.06 704 ASN A O 1
ATOM 5598 N N . ARG A 1 705 ? 11.702 17.305 6.657 1.00 93.38 705 ARG A N 1
ATOM 5599 C CA . ARG A 1 705 ? 12.171 15.931 6.923 1.00 93.38 705 ARG A CA 1
ATOM 5600 C C . ARG A 1 705 ? 13.332 15.900 7.913 1.00 93.38 705 ARG A C 1
ATOM 5602 O O . ARG A 1 705 ? 13.346 15.044 8.793 1.00 93.38 705 ARG A O 1
ATOM 5609 N N . HIS A 1 706 ? 14.259 16.854 7.825 1.00 89.50 706 HIS A N 1
ATOM 5610 C CA . HIS A 1 706 ? 15.303 16.998 8.836 1.00 89.50 706 HIS A CA 1
ATOM 5611 C C . HIS A 1 706 ? 14.690 17.282 10.220 1.00 89.50 706 HIS A C 1
ATOM 5613 O O . HIS A 1 706 ? 14.950 16.548 11.170 1.00 89.50 706 HIS A O 1
ATOM 5619 N N . VAL A 1 707 ? 13.775 18.259 10.315 1.00 88.81 707 VAL A N 1
ATOM 5620 C CA . VAL A 1 707 ? 13.055 18.559 11.569 1.00 88.81 707 VAL A CA 1
ATOM 5621 C C . VAL A 1 707 ? 12.322 17.328 12.108 1.00 88.81 707 VAL A C 1
ATOM 5623 O O . VAL A 1 707 ? 12.395 17.058 13.305 1.00 88.81 707 VAL A O 1
ATOM 5626 N N . LEU A 1 708 ? 11.634 16.575 11.246 1.00 90.19 708 LEU A N 1
ATOM 5627 C CA . LEU A 1 708 ? 10.957 15.330 11.611 1.00 90.19 708 LEU A CA 1
ATOM 5628 C C . LEU A 1 708 ? 11.923 14.344 12.288 1.00 90.19 708 LEU A C 1
ATOM 5630 O O . LEU A 1 708 ? 11.626 13.845 13.373 1.00 90.19 708 LEU A O 1
ATOM 5634 N N . ALA A 1 709 ? 13.084 14.101 11.678 1.00 89.56 709 ALA A N 1
ATOM 5635 C CA . ALA A 1 709 ? 14.086 13.179 12.204 1.00 89.56 709 ALA A CA 1
ATOM 5636 C C . ALA A 1 709 ? 14.648 13.634 13.557 1.00 89.56 709 ALA A C 1
ATOM 5638 O O . ALA A 1 709 ? 14.698 12.838 14.497 1.00 89.56 709 ALA A O 1
ATOM 5639 N N . THR A 1 710 ? 14.971 14.923 13.701 1.00 88.50 710 THR A N 1
ATOM 5640 C CA . THR A 1 710 ? 15.448 15.482 14.975 1.00 88.50 710 THR A CA 1
ATOM 5641 C C . THR A 1 710 ? 14.411 15.324 16.086 1.00 88.50 710 THR A C 1
ATOM 5643 O O . THR A 1 710 ? 14.764 15.000 17.219 1.00 88.50 710 THR A O 1
ATOM 5646 N N . ARG A 1 711 ? 13.116 15.509 15.784 1.00 86.69 711 ARG A N 1
ATOM 5647 C CA . ARG A 1 711 ? 12.036 15.311 16.770 1.00 86.69 711 ARG A CA 1
ATOM 5648 C C . ARG A 1 711 ? 11.914 13.853 17.204 1.00 86.69 711 ARG A C 1
ATOM 5650 O O . ARG A 1 711 ? 11.606 13.611 18.365 1.00 86.69 711 ARG A O 1
ATOM 5657 N N . LEU A 1 712 ? 12.202 12.911 16.307 1.00 85.12 712 LEU A N 1
ATOM 5658 C CA . LEU A 1 712 ? 12.269 11.473 16.585 1.00 85.12 712 LEU A CA 1
ATOM 5659 C C . LEU A 1 712 ? 13.558 11.042 17.314 1.00 85.12 712 LEU A C 1
ATOM 5661 O O . LEU A 1 712 ? 13.669 9.881 17.692 1.00 85.12 712 LEU A O 1
ATOM 5665 N N . GLY A 1 713 ? 14.501 11.959 17.560 1.00 85.81 713 GLY A N 1
ATOM 5666 C CA . GLY A 1 713 ? 15.756 11.679 18.268 1.00 85.81 713 GLY A CA 1
ATOM 5667 C C . GLY A 1 713 ? 16.905 11.207 17.371 1.00 85.81 713 GLY A C 1
ATOM 5668 O O . GLY A 1 713 ? 17.944 10.799 17.886 1.00 85.81 713 GLY A O 1
ATOM 5669 N N . PHE A 1 714 ? 16.746 11.283 16.049 1.00 86.50 714 PHE A N 1
ATOM 5670 C CA . PHE A 1 714 ? 17.793 10.955 15.082 1.00 86.50 714 PHE A CA 1
ATOM 5671 C C . PHE A 1 714 ? 18.625 12.195 14.743 1.00 86.50 714 PHE A C 1
ATOM 5673 O O . PHE A 1 714 ? 18.126 13.322 14.784 1.00 86.50 714 PHE A O 1
ATOM 5680 N N . LYS A 1 715 ? 19.905 11.999 14.401 1.00 87.12 715 LYS A N 1
ATOM 5681 C CA . LYS A 1 715 ? 20.803 13.108 14.036 1.00 87.12 715 LYS A CA 1
ATOM 5682 C C . LYS A 1 715 ? 20.414 13.717 12.688 1.00 87.12 715 LYS A C 1
ATOM 5684 O O . LYS A 1 715 ? 20.401 14.935 12.557 1.00 87.12 715 LYS A O 1
ATOM 5689 N N . SER A 1 716 ? 20.064 12.876 11.719 1.00 88.62 716 SER A N 1
ATOM 5690 C CA . SER A 1 716 ? 19.642 13.276 10.378 1.00 88.62 716 SER A CA 1
ATOM 5691 C C . SER A 1 716 ? 18.455 12.447 9.885 1.00 88.62 716 SER A C 1
ATOM 5693 O O . SER A 1 716 ? 18.118 11.404 10.451 1.00 88.62 716 SER A O 1
ATOM 5695 N N . TYR A 1 717 ? 17.826 12.899 8.797 1.00 91.06 717 TYR A N 1
ATOM 5696 C CA . TYR A 1 717 ? 16.797 12.108 8.119 1.00 91.06 717 TYR A CA 1
ATOM 5697 C C . TYR A 1 717 ? 17.370 10.831 7.490 1.00 91.06 717 TYR A C 1
ATOM 5699 O O . TYR A 1 717 ? 16.691 9.807 7.486 1.00 91.06 717 TYR A O 1
ATOM 5707 N N . VAL A 1 718 ? 18.634 10.857 7.050 1.00 91.06 718 VAL A N 1
ATOM 5708 C CA . VAL A 1 718 ? 19.338 9.657 6.575 1.00 91.06 718 VAL A CA 1
ATOM 5709 C C . VAL A 1 718 ? 19.411 8.611 7.685 1.00 91.06 718 VAL A C 1
ATOM 5711 O O . VAL A 1 718 ? 19.032 7.470 7.458 1.00 91.06 718 VAL A O 1
ATOM 5714 N N . ASP A 1 719 ? 19.816 8.994 8.901 1.00 88.56 719 ASP A N 1
ATOM 5715 C CA . ASP A 1 719 ? 19.934 8.052 10.026 1.00 88.56 719 ASP A CA 1
ATOM 5716 C C . ASP A 1 719 ? 18.589 7.407 10.389 1.00 88.56 719 ASP A C 1
ATOM 5718 O O . ASP A 1 719 ? 18.536 6.217 10.693 1.00 88.56 719 ASP A O 1
ATOM 5722 N N . LEU A 1 720 ? 17.498 8.179 10.319 1.00 88.62 720 LEU A N 1
ATOM 5723 C CA . LEU A 1 720 ? 16.139 7.667 10.524 1.00 88.62 720 LEU A CA 1
ATOM 5724 C C . LEU A 1 720 ? 15.776 6.587 9.493 1.00 88.62 720 LEU A C 1
ATOM 5726 O O . LEU A 1 720 ? 15.160 5.578 9.837 1.00 88.62 720 LEU A O 1
ATOM 5730 N N . VAL A 1 721 ? 16.130 6.801 8.224 1.00 90.44 721 VAL A N 1
ATOM 5731 C CA . VAL A 1 721 ? 15.838 5.850 7.144 1.00 90.44 721 VAL A CA 1
ATOM 5732 C C . VAL A 1 721 ? 16.744 4.619 7.238 1.00 90.44 721 VAL A C 1
ATOM 5734 O O . VAL A 1 721 ? 16.249 3.492 7.170 1.00 90.44 721 VAL A O 1
ATOM 5737 N N . LEU A 1 722 ? 18.051 4.815 7.450 1.00 90.00 722 LEU A N 1
ATOM 5738 C CA . LEU A 1 722 ? 19.046 3.739 7.469 1.00 90.00 722 LEU A CA 1
ATOM 5739 C C . LEU A 1 722 ? 18.901 2.774 8.650 1.00 90.00 722 LEU A C 1
ATOM 5741 O O . LEU A 1 722 ? 19.374 1.643 8.547 1.00 90.00 722 LEU A O 1
ATOM 5745 N N . GLU A 1 723 ? 18.191 3.163 9.715 1.00 86.19 723 GLU A N 1
ATOM 5746 C CA . GLU A 1 723 ? 17.825 2.287 10.840 1.00 86.19 723 GLU A CA 1
ATOM 5747 C C . GLU A 1 723 ? 17.178 0.961 10.382 1.00 86.19 723 GLU A C 1
ATOM 5749 O O . GLU A 1 723 ? 17.285 -0.047 11.074 1.00 86.19 723 GLU A O 1
ATOM 5754 N N . ARG A 1 724 ? 16.521 0.941 9.212 1.00 85.50 724 ARG A N 1
ATOM 5755 C CA . ARG A 1 724 ? 15.857 -0.250 8.649 1.00 85.50 724 ARG A CA 1
ATOM 5756 C C . ARG A 1 724 ? 16.395 -0.666 7.289 1.00 85.50 724 ARG A C 1
ATOM 5758 O O . ARG A 1 724 ? 15.633 -1.020 6.393 1.00 85.50 724 ARG A O 1
ATOM 5765 N N . THR A 1 725 ? 17.705 -0.582 7.132 1.00 92.25 725 THR A N 1
ATOM 5766 C CA . THR A 1 725 ? 18.385 -0.980 5.898 1.00 92.25 725 THR A CA 1
ATOM 5767 C C . THR A 1 725 ? 19.468 -2.004 6.190 1.00 92.25 725 THR A C 1
ATOM 5769 O O . THR A 1 725 ? 20.099 -1.978 7.249 1.00 92.25 725 THR A O 1
ATOM 5772 N N . MET A 1 726 ? 19.722 -2.881 5.224 1.00 93.19 726 MET A N 1
ATOM 5773 C CA . MET A 1 726 ? 20.857 -3.787 5.236 1.00 93.19 726 MET A CA 1
ATOM 5774 C C . MET A 1 726 ? 22.174 -3.004 5.235 1.00 93.19 726 MET A C 1
ATOM 5776 O O . MET A 1 726 ? 23.116 -3.426 5.894 1.00 93.19 726 MET A O 1
ATOM 5780 N N . ALA A 1 727 ? 22.290 -1.854 4.574 1.00 90.19 727 ALA A N 1
ATOM 5781 C CA . ALA A 1 727 ? 23.508 -1.051 4.657 1.00 90.19 727 ALA A CA 1
ATOM 5782 C C . ALA A 1 727 ? 23.812 -0.638 6.108 1.00 90.19 727 ALA A C 1
ATOM 5784 O O . ALA A 1 727 ? 24.948 -0.780 6.575 1.00 90.19 727 ALA A O 1
ATOM 5785 N N . GLY A 1 728 ? 22.787 -0.201 6.849 1.00 82.38 728 GLY A N 1
ATOM 5786 C CA . GLY A 1 728 ? 22.808 0.062 8.294 1.00 82.38 728 GLY A CA 1
ATOM 5787 C C . GLY A 1 728 ? 23.698 1.225 8.753 1.00 82.38 728 GLY A C 1
ATOM 5788 O O . GLY A 1 728 ? 23.630 1.621 9.913 1.00 82.38 728 GLY A O 1
ATOM 5789 N N . SER A 1 729 ? 24.538 1.783 7.881 1.00 84.94 729 SER A N 1
ATOM 5790 C CA . SER A 1 729 ? 25.328 2.981 8.152 1.00 84.94 729 SER A CA 1
ATOM 5791 C C . SER A 1 729 ? 25.615 3.748 6.868 1.00 84.94 729 SER A C 1
ATOM 5793 O O . SER A 1 729 ? 25.719 3.174 5.782 1.00 84.94 729 SER A O 1
ATOM 5795 N N . MET A 1 730 ? 25.786 5.061 7.010 1.00 87.31 730 MET A N 1
ATOM 5796 C CA . MET A 1 730 ? 26.115 5.917 5.877 1.00 87.31 730 MET A CA 1
ATOM 5797 C C . MET A 1 730 ? 27.535 5.647 5.352 1.00 87.31 730 MET A C 1
ATOM 5799 O O . MET A 1 730 ? 27.763 5.714 4.151 1.00 87.31 730 MET A O 1
ATOM 5803 N N . ASP A 1 731 ? 28.473 5.244 6.214 1.00 87.62 731 ASP A N 1
ATOM 5804 C CA . ASP A 1 731 ? 29.863 4.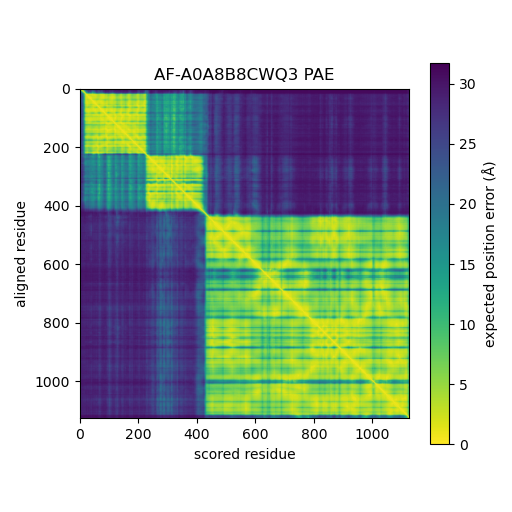968 5.815 1.00 87.62 731 ASP A CA 1
ATOM 5805 C C . ASP A 1 731 ? 29.965 3.782 4.846 1.00 87.62 731 ASP A C 1
ATOM 5807 O O . ASP A 1 731 ? 30.742 3.827 3.890 1.00 87.62 731 ASP A O 1
ATOM 5811 N N . ASN A 1 732 ? 29.129 2.756 5.037 1.00 88.50 732 ASN A N 1
ATOM 5812 C CA . ASN A 1 732 ? 29.044 1.626 4.112 1.00 88.50 732 ASN A CA 1
ATOM 5813 C C . ASN A 1 732 ? 28.570 2.080 2.724 1.00 88.50 732 ASN A C 1
ATOM 5815 O O . ASN A 1 732 ? 29.121 1.654 1.711 1.00 88.50 732 ASN A O 1
ATOM 5819 N N . ILE A 1 733 ? 27.575 2.969 2.671 1.00 91.19 733 ILE A N 1
ATOM 5820 C CA . ILE A 1 733 ? 27.015 3.468 1.410 1.00 91.19 733 ILE A CA 1
ATOM 5821 C C . ILE A 1 733 ? 28.013 4.388 0.703 1.00 91.19 733 ILE A C 1
ATOM 5823 O O . ILE A 1 733 ? 28.264 4.198 -0.487 1.00 91.19 733 ILE A O 1
ATOM 5827 N N . VAL A 1 734 ? 28.627 5.336 1.429 1.00 89.94 734 VAL A N 1
ATOM 5828 C CA . VAL A 1 734 ? 29.683 6.210 0.885 1.00 89.94 734 VAL A CA 1
ATOM 5829 C C . VAL A 1 734 ? 30.807 5.367 0.295 1.00 89.94 734 VAL A C 1
ATOM 5831 O O . VAL A 1 734 ? 31.196 5.590 -0.846 1.00 89.94 734 VAL A O 1
ATOM 5834 N N . SER A 1 735 ? 31.290 4.362 1.033 1.00 89.25 735 SER A N 1
ATOM 5835 C CA . SER A 1 735 ? 32.390 3.508 0.580 1.00 89.25 735 SER A CA 1
ATOM 5836 C C . SER A 1 735 ? 32.084 2.818 -0.753 1.00 89.25 735 SER A C 1
ATOM 5838 O O . SER A 1 735 ? 32.941 2.791 -1.641 1.00 89.25 735 SER A O 1
ATOM 5840 N N . ILE A 1 736 ? 30.862 2.303 -0.924 1.00 89.69 736 ILE A N 1
ATOM 5841 C CA . ILE A 1 736 ? 30.446 1.649 -2.168 1.00 89.69 736 ILE A CA 1
ATOM 5842 C C . ILE A 1 736 ? 30.293 2.655 -3.311 1.00 89.69 736 ILE A C 1
ATOM 5844 O O . ILE A 1 736 ? 30.817 2.409 -4.397 1.00 89.69 736 ILE A O 1
ATOM 5848 N N . LEU A 1 737 ? 29.629 3.791 -3.085 1.00 91.88 737 LEU A N 1
ATOM 5849 C CA . LEU A 1 737 ? 29.426 4.800 -4.130 1.00 91.88 737 LEU A CA 1
ATOM 5850 C C . LEU A 1 737 ? 30.752 5.437 -4.578 1.00 91.88 737 LEU A C 1
ATOM 5852 O O . LEU A 1 737 ? 30.968 5.598 -5.780 1.00 91.88 737 LEU A O 1
ATOM 5856 N N . ASP A 1 738 ? 31.676 5.695 -3.649 1.00 90.69 738 ASP A N 1
ATOM 5857 C CA . ASP A 1 738 ? 33.031 6.166 -3.958 1.00 90.69 738 ASP A CA 1
ATOM 5858 C C . ASP A 1 738 ? 33.816 5.126 -4.754 1.00 90.69 738 ASP A C 1
ATOM 5860 O O . ASP A 1 738 ? 34.468 5.458 -5.745 1.00 90.69 738 ASP A O 1
ATOM 5864 N N . MET A 1 739 ? 33.735 3.851 -4.365 1.00 88.62 739 MET A N 1
ATOM 5865 C CA . MET A 1 739 ? 34.394 2.776 -5.103 1.00 88.62 739 MET A CA 1
ATOM 5866 C C . MET A 1 739 ? 33.856 2.658 -6.533 1.00 88.62 739 MET A C 1
ATOM 5868 O O . MET A 1 739 ? 34.645 2.486 -7.464 1.00 88.62 739 MET A O 1
ATOM 5872 N N . MET A 1 740 ? 32.536 2.754 -6.714 1.00 90.12 740 MET A N 1
ATOM 5873 C CA . MET A 1 740 ? 31.908 2.724 -8.034 1.00 90.12 740 MET A CA 1
ATOM 5874 C C . MET A 1 740 ? 32.329 3.919 -8.876 1.00 90.12 740 MET A C 1
ATOM 5876 O O . MET A 1 740 ? 32.778 3.721 -10.001 1.00 90.12 740 MET A O 1
ATOM 5880 N N . LYS A 1 741 ? 32.275 5.135 -8.321 1.00 92.19 741 LYS A N 1
ATOM 5881 C CA . LYS A 1 741 ? 32.753 6.345 -8.998 1.00 92.19 741 LYS A CA 1
ATOM 5882 C C . LYS A 1 741 ? 34.200 6.181 -9.456 1.00 92.19 741 LYS A C 1
ATOM 5884 O O . LYS A 1 741 ? 34.484 6.304 -10.641 1.00 92.19 741 LYS A O 1
ATOM 5889 N N . ASN A 1 742 ? 35.096 5.820 -8.540 1.00 90.94 742 ASN A N 1
ATOM 5890 C CA . ASN A 1 742 ? 36.529 5.718 -8.817 1.00 90.94 742 ASN A CA 1
ATOM 5891 C C . ASN A 1 742 ? 36.867 4.648 -9.865 1.00 90.94 742 ASN A C 1
ATOM 5893 O O . ASN A 1 742 ? 37.843 4.800 -10.590 1.00 90.94 742 ASN A O 1
ATOM 5897 N N . LYS A 1 743 ? 36.090 3.560 -9.947 1.00 89.94 743 LYS A N 1
ATOM 5898 C CA . LYS A 1 743 ? 36.311 2.497 -10.940 1.00 89.94 743 LYS A CA 1
ATOM 5899 C C . LYS A 1 743 ? 35.632 2.767 -12.282 1.00 89.94 743 LYS A C 1
ATOM 5901 O O . LYS A 1 743 ? 36.149 2.314 -13.296 1.00 89.94 743 LYS A O 1
ATOM 5906 N N . LEU A 1 744 ? 34.480 3.439 -12.294 1.00 92.31 744 LEU A N 1
ATOM 5907 C CA . LEU A 1 744 ? 33.660 3.597 -13.498 1.00 92.31 744 LEU A CA 1
ATOM 5908 C C . LEU A 1 744 ? 33.858 4.938 -14.204 1.00 92.31 744 LEU A C 1
ATOM 5910 O O . LEU A 1 744 ? 33.602 4.998 -15.398 1.00 92.31 744 LEU A O 1
ATOM 5914 N N . TYR A 1 745 ? 34.312 5.996 -13.523 1.00 94.19 745 TYR A N 1
ATOM 5915 C CA . TYR A 1 745 ? 34.400 7.334 -14.122 1.00 94.19 745 TYR A CA 1
ATOM 5916 C C . TYR A 1 745 ? 35.257 7.358 -15.393 1.00 94.19 745 TYR A C 1
ATOM 5918 O O . TYR A 1 745 ? 34.794 7.820 -16.434 1.00 94.19 745 TYR A O 1
ATOM 5926 N N . ASP A 1 746 ? 36.473 6.809 -15.332 1.00 92.56 746 ASP A N 1
ATOM 5927 C CA . ASP A 1 746 ? 37.372 6.765 -16.492 1.00 92.56 746 ASP A CA 1
ATOM 5928 C C . ASP A 1 746 ? 36.860 5.816 -17.587 1.00 92.56 746 ASP A C 1
ATOM 5930 O O . ASP A 1 746 ? 37.003 6.118 -18.767 1.00 92.56 746 ASP A O 1
ATOM 5934 N N . ILE A 1 747 ? 36.188 4.719 -17.212 1.00 91.50 747 ILE A N 1
ATOM 5935 C CA . ILE A 1 747 ? 35.550 3.801 -18.170 1.00 91.50 747 ILE A CA 1
ATOM 5936 C C . ILE A 1 747 ? 34.433 4.523 -18.926 1.00 91.50 747 ILE A C 1
ATOM 5938 O O . ILE A 1 747 ? 34.401 4.502 -20.148 1.00 91.50 747 ILE A O 1
ATOM 5942 N N . VAL A 1 748 ? 33.545 5.217 -18.213 1.00 93.38 748 VAL A N 1
ATOM 5943 C CA . VAL A 1 748 ? 32.443 5.976 -18.817 1.00 93.38 748 VAL A CA 1
ATOM 5944 C C . VAL A 1 748 ? 32.971 7.115 -19.680 1.00 93.38 748 VAL A C 1
ATOM 5946 O O . VAL A 1 748 ? 32.427 7.382 -20.747 1.00 93.38 748 VAL A O 1
ATOM 5949 N N . LYS A 1 749 ? 34.037 7.787 -19.245 1.00 93.75 749 LYS A N 1
ATOM 5950 C CA . LYS A 1 749 ? 34.697 8.818 -20.045 1.00 93.75 749 LYS A CA 1
ATOM 5951 C C . LYS A 1 749 ? 35.220 8.248 -21.367 1.00 93.75 749 LYS A C 1
ATOM 5953 O O . LYS A 1 749 ? 34.988 8.855 -22.409 1.00 93.75 749 LYS A O 1
ATOM 5958 N N . ASP A 1 750 ? 35.875 7.091 -21.326 1.00 91.25 750 ASP A N 1
ATOM 5959 C CA . ASP A 1 750 ? 36.357 6.388 -22.517 1.00 91.25 750 ASP A CA 1
ATOM 5960 C C . ASP A 1 750 ? 35.201 5.913 -23.420 1.00 91.25 750 ASP A C 1
ATOM 5962 O O . ASP A 1 750 ? 35.281 6.056 -24.642 1.00 91.25 750 ASP A O 1
ATOM 5966 N N . ASP A 1 751 ? 34.111 5.402 -22.839 1.00 90.00 751 ASP A N 1
ATOM 5967 C CA . ASP A 1 751 ? 32.913 4.977 -23.576 1.00 90.00 751 ASP A CA 1
ATOM 5968 C C . ASP A 1 751 ? 32.263 6.170 -24.301 1.00 90.00 751 ASP A C 1
ATOM 5970 O O . ASP A 1 751 ? 31.917 6.084 -25.481 1.00 90.00 751 ASP A O 1
ATOM 5974 N N . LEU A 1 752 ? 32.129 7.317 -23.624 1.00 93.31 752 LEU A N 1
ATOM 5975 C CA . LEU A 1 752 ? 31.593 8.546 -24.220 1.00 93.31 752 LEU A CA 1
ATOM 5976 C C . LEU A 1 752 ? 32.515 9.118 -25.304 1.00 93.31 752 LEU A C 1
ATOM 5978 O O . LEU A 1 752 ? 32.018 9.658 -26.292 1.00 93.31 752 LEU A O 1
ATOM 5982 N N . GLU A 1 753 ? 33.833 8.994 -25.147 1.00 92.50 753 GLU A N 1
ATOM 5983 C CA . GLU A 1 753 ? 34.804 9.421 -26.157 1.00 92.50 753 GLU A CA 1
ATOM 5984 C C . GLU A 1 753 ? 34.739 8.530 -27.404 1.00 92.50 753 GLU A C 1
ATOM 5986 O O . GLU A 1 753 ? 34.663 9.036 -28.523 1.00 92.50 753 GLU A O 1
ATOM 5991 N N . THR A 1 754 ? 34.641 7.214 -27.216 1.00 90.81 754 THR A N 1
ATOM 5992 C CA . THR A 1 754 ? 34.413 6.249 -28.304 1.00 90.81 754 THR A CA 1
ATOM 5993 C C . THR A 1 754 ? 33.107 6.563 -29.036 1.00 90.81 754 THR A C 1
ATOM 5995 O O . THR A 1 754 ? 33.048 6.580 -30.268 1.00 90.81 754 THR A O 1
ATOM 5998 N N . LEU A 1 755 ? 32.053 6.902 -28.286 1.00 93.81 755 LEU A N 1
ATOM 5999 C CA . LEU A 1 755 ? 30.775 7.300 -28.864 1.00 93.81 755 LEU A CA 1
ATOM 6000 C C . LEU A 1 755 ? 30.859 8.640 -29.610 1.00 93.81 755 LEU A C 1
ATOM 6002 O O . LEU A 1 755 ? 30.225 8.801 -30.653 1.00 93.81 755 LEU A O 1
ATOM 6006 N N . ARG A 1 756 ? 31.650 9.601 -29.112 1.00 95.00 756 ARG A N 1
ATOM 6007 C CA . ARG A 1 756 ? 31.926 10.885 -29.779 1.00 95.00 756 ARG A CA 1
ATOM 6008 C C . ARG A 1 756 ? 32.636 10.673 -31.117 1.00 95.00 756 ARG A C 1
ATOM 6010 O O . ARG A 1 756 ? 32.267 11.321 -32.102 1.00 95.00 756 ARG A O 1
ATOM 6017 N N . GLU A 1 757 ? 33.635 9.792 -31.152 1.00 93.81 757 GLU A N 1
ATOM 6018 C CA . GLU A 1 757 ? 34.360 9.415 -32.370 1.00 93.81 757 GLU A CA 1
ATOM 6019 C C . GLU A 1 757 ? 33.428 8.752 -33.384 1.00 93.81 757 GLU A C 1
ATOM 6021 O O . GLU A 1 757 ? 33.371 9.194 -34.533 1.00 93.81 757 GLU A O 1
ATOM 6026 N N . PHE A 1 758 ? 32.622 7.783 -32.942 1.00 94.25 758 PHE A N 1
ATOM 6027 C CA . PHE A 1 758 ? 31.601 7.142 -33.773 1.00 94.25 758 PHE A CA 1
ATOM 6028 C C . PHE A 1 758 ? 30.580 8.149 -34.326 1.00 94.25 758 PHE A C 1
ATOM 6030 O O . PHE A 1 758 ? 30.255 8.141 -35.514 1.00 94.25 758 PHE A O 1
ATOM 6037 N N . ALA A 1 759 ? 30.114 9.077 -33.487 1.00 94.81 759 ALA A N 1
ATOM 6038 C CA . ALA A 1 759 ? 29.206 10.147 -33.886 1.00 94.81 759 ALA A CA 1
ATOM 6039 C C . ALA A 1 759 ? 29.847 11.169 -34.845 1.00 94.81 759 ALA A C 1
ATOM 6041 O O . ALA A 1 759 ? 29.136 12.011 -35.402 1.00 94.81 759 ALA A O 1
ATOM 6042 N N . ASN A 1 760 ? 31.176 11.126 -35.014 1.00 95.00 760 ASN A N 1
ATOM 6043 C CA . ASN A 1 760 ? 31.983 12.088 -35.759 1.00 95.00 760 ASN A CA 1
ATOM 6044 C C . ASN A 1 760 ? 31.669 13.542 -35.360 1.00 95.00 760 ASN A C 1
ATOM 6046 O O . ASN A 1 760 ? 31.464 14.422 -36.204 1.00 95.00 760 ASN A O 1
ATOM 6050 N N . LYS A 1 761 ? 31.573 13.792 -34.047 1.00 92.12 761 LYS A N 1
ATOM 6051 C CA . LYS A 1 761 ? 31.276 15.119 -33.493 1.00 92.12 761 LYS A CA 1
ATOM 6052 C C . LYS A 1 761 ? 32.497 15.737 -32.808 1.00 92.12 761 LYS A C 1
ATOM 6054 O O . LYS A 1 761 ? 33.261 15.027 -32.155 1.00 92.12 761 LYS A O 1
ATOM 6059 N N . PRO A 1 762 ? 32.668 17.072 -32.881 1.00 91.00 762 PRO A N 1
ATOM 6060 C CA . PRO A 1 762 ? 33.713 17.755 -32.119 1.00 91.00 762 PRO A CA 1
ATOM 6061 C C . PRO A 1 762 ? 33.482 17.630 -30.608 1.00 91.00 762 PRO A C 1
ATOM 6063 O O . PRO A 1 762 ? 34.432 17.498 -29.847 1.00 91.00 762 PRO A O 1
ATOM 6066 N N . GLN A 1 763 ? 32.217 17.634 -30.189 1.00 90.75 763 GLN A N 1
ATOM 6067 C CA . GLN A 1 763 ? 31.785 17.435 -28.815 1.00 90.75 763 GLN A CA 1
ATOM 6068 C C . GLN A 1 763 ? 30.455 16.684 -28.825 1.00 90.75 763 GLN A C 1
ATOM 6070 O O . GLN A 1 763 ? 29.589 16.957 -29.661 1.00 90.75 763 GLN A O 1
ATOM 6075 N N . LEU A 1 764 ? 30.315 15.728 -27.911 1.00 92.75 764 LEU A N 1
ATOM 6076 C CA . LEU A 1 764 ? 29.062 15.024 -27.693 1.00 92.75 764 LEU A CA 1
ATOM 6077 C C . LEU A 1 764 ? 28.192 15.834 -26.725 1.00 92.75 764 LEU A C 1
ATOM 6079 O O . LEU A 1 764 ? 28.663 16.243 -25.664 1.00 92.75 764 LEU A O 1
ATOM 6083 N N . GLU A 1 765 ? 26.936 16.069 -27.098 1.00 94.38 765 GLU A N 1
ATOM 6084 C CA . GLU A 1 765 ? 25.956 16.737 -26.240 1.00 94.38 765 GLU A CA 1
ATOM 6085 C C . GLU A 1 765 ? 25.069 15.707 -25.519 1.00 94.38 765 GLU A C 1
ATOM 6087 O O . GLU A 1 765 ? 24.864 14.602 -26.031 1.00 94.38 765 GLU A O 1
ATOM 6092 N N . PRO A 1 766 ? 24.448 16.050 -24.376 1.00 93.69 766 PRO A N 1
ATOM 6093 C CA . PRO A 1 766 ? 23.618 15.105 -23.626 1.00 93.69 766 PRO A CA 1
ATOM 6094 C C . PRO A 1 766 ? 22.467 14.469 -24.431 1.00 93.69 766 PRO A C 1
ATOM 6096 O O . PRO A 1 766 ? 22.120 13.313 -24.213 1.00 93.69 766 PRO A O 1
ATOM 6099 N N . TRP A 1 767 ? 21.873 15.205 -25.377 1.00 94.19 767 TRP A N 1
ATOM 6100 C CA . TRP A 1 767 ? 20.782 14.725 -26.246 1.00 94.19 767 TRP A CA 1
ATOM 6101 C C . TRP A 1 767 ? 21.252 13.899 -27.452 1.00 94.19 767 TRP A C 1
ATOM 6103 O O . TRP A 1 767 ? 20.434 13.467 -28.269 1.00 94.19 767 TRP A O 1
ATOM 6113 N N . ASP A 1 768 ? 22.560 13.723 -27.612 1.00 94.75 768 ASP A N 1
ATOM 6114 C CA . ASP A 1 768 ? 23.147 12.876 -28.644 1.00 94.75 768 ASP A CA 1
ATOM 6115 C C . ASP A 1 768 ? 23.435 11.459 -28.139 1.00 94.75 768 ASP A C 1
ATOM 6117 O O . ASP A 1 768 ? 23.436 10.534 -28.948 1.00 94.75 768 ASP A O 1
ATOM 6121 N N . ILE A 1 769 ? 23.626 11.287 -26.826 1.00 93.75 769 ILE A N 1
ATOM 6122 C CA . ILE A 1 769 ? 24.072 10.030 -26.207 1.00 93.75 769 ILE A CA 1
ATOM 6123 C C . ILE A 1 769 ? 23.169 8.861 -26.608 1.00 93.75 769 ILE A C 1
ATOM 6125 O O . ILE A 1 769 ? 23.639 7.945 -27.271 1.00 93.75 769 ILE A O 1
ATOM 6129 N N . GLU A 1 770 ? 21.873 8.908 -26.287 1.00 93.75 770 GLU A N 1
ATOM 6130 C CA . GLU A 1 770 ? 20.957 7.783 -26.547 1.00 93.75 770 GLU A CA 1
ATOM 6131 C C . GLU A 1 770 ? 20.805 7.459 -28.039 1.00 93.75 770 GLU A C 1
ATOM 6133 O O . GLU A 1 770 ? 20.707 6.294 -28.422 1.00 93.75 770 GLU A O 1
ATOM 6138 N N . TYR A 1 771 ? 20.835 8.481 -28.898 1.00 94.69 771 TYR A N 1
ATOM 6139 C CA . TYR A 1 771 ? 20.722 8.304 -30.343 1.00 94.69 771 TYR A CA 1
ATOM 6140 C C . TYR A 1 771 ? 21.939 7.575 -30.917 1.00 94.69 771 TYR A C 1
ATOM 6142 O O . TYR A 1 771 ? 21.796 6.570 -31.614 1.00 94.69 771 TYR A O 1
ATOM 6150 N N . PHE A 1 772 ? 23.148 8.062 -30.622 1.00 95.31 772 PHE A N 1
ATOM 6151 C CA . PHE A 1 772 ? 24.362 7.427 -31.133 1.00 95.31 772 PHE A CA 1
ATOM 6152 C C . PHE A 1 772 ? 24.651 6.105 -30.433 1.00 95.31 772 PHE A C 1
ATOM 6154 O O . PHE A 1 772 ? 25.139 5.197 -31.097 1.00 95.31 772 PHE A O 1
ATOM 6161 N N . ARG A 1 773 ? 24.298 5.955 -29.147 1.00 93.25 773 ARG A N 1
ATOM 6162 C CA . ARG A 1 773 ? 24.363 4.670 -28.433 1.00 93.25 773 ARG A CA 1
ATOM 6163 C C . ARG A 1 773 ? 23.512 3.629 -29.155 1.00 93.25 773 ARG A C 1
ATOM 6165 O O . ARG A 1 773 ? 23.987 2.531 -29.414 1.00 93.25 773 ARG A O 1
ATOM 6172 N N . ASN A 1 774 ? 22.291 3.986 -29.565 1.00 91.19 774 ASN A N 1
ATOM 6173 C CA . ASN A 1 774 ? 21.432 3.092 -30.342 1.00 91.19 774 ASN A CA 1
ATOM 6174 C C . ASN A 1 774 ? 22.012 2.768 -31.731 1.00 91.19 774 ASN A C 1
ATOM 6176 O O . ASN A 1 774 ? 21.997 1.609 -32.129 1.00 91.19 774 ASN A O 1
ATOM 6180 N N . LEU A 1 775 ? 22.552 3.755 -32.455 1.00 90.94 775 LEU A N 1
ATOM 6181 C CA . LEU A 1 775 ? 23.187 3.516 -33.762 1.00 90.94 775 LEU A CA 1
ATOM 6182 C C . LEU A 1 775 ? 24.448 2.645 -33.665 1.00 90.94 775 LEU A C 1
ATOM 6184 O O . LEU A 1 775 ? 24.675 1.797 -34.524 1.00 90.94 775 LEU A O 1
ATOM 6188 N N . ARG A 1 776 ? 25.263 2.837 -32.625 1.00 90.62 776 ARG A N 1
ATOM 6189 C CA . ARG A 1 776 ? 26.455 2.019 -32.387 1.00 90.62 776 ARG A CA 1
ATOM 6190 C C . ARG A 1 776 ? 26.069 0.586 -32.038 1.00 90.62 776 ARG A C 1
ATOM 6192 O O . ARG A 1 776 ? 26.678 -0.354 -32.534 1.00 90.62 776 ARG A O 1
ATOM 6199 N N . LEU A 1 777 ? 25.022 0.423 -31.235 1.00 87.88 777 LEU A N 1
ATOM 6200 C CA . LEU A 1 777 ? 24.446 -0.878 -30.910 1.00 87.88 777 LEU A CA 1
ATOM 6201 C C . LEU A 1 777 ? 23.890 -1.580 -32.168 1.00 87.88 777 LEU A C 1
ATOM 6203 O O . LEU A 1 777 ? 24.097 -2.781 -32.329 1.00 87.88 777 LEU A O 1
ATOM 6207 N N . GLU A 1 778 ? 23.259 -0.838 -33.088 1.00 85.25 778 GLU A N 1
ATOM 6208 C CA . GLU A 1 778 ? 22.837 -1.336 -34.410 1.00 85.25 778 GLU A CA 1
ATOM 6209 C C . GLU A 1 778 ? 24.002 -1.850 -35.265 1.00 85.25 778 GLU A C 1
ATOM 6211 O O . GLU A 1 778 ? 23.871 -2.907 -35.883 1.00 85.25 778 GLU A O 1
ATOM 6216 N N . GLU A 1 779 ? 25.129 -1.135 -35.277 1.00 86.06 779 GLU A N 1
ATOM 6217 C CA . GLU A 1 779 ? 26.336 -1.511 -36.022 1.00 86.06 779 GLU A CA 1
ATOM 6218 C C . GLU A 1 779 ? 27.040 -2.738 -35.420 1.00 86.06 779 GLU A C 1
ATOM 6220 O O . GLU A 1 779 ? 27.369 -3.669 -36.150 1.00 86.06 779 GLU A O 1
ATOM 6225 N N . LEU A 1 780 ? 27.238 -2.761 -34.097 1.00 85.25 780 LEU A N 1
ATOM 6226 C CA . LEU A 1 780 ? 27.993 -3.811 -33.400 1.00 85.25 780 LEU A CA 1
ATOM 6227 C C . LEU A 1 780 ? 27.273 -5.163 -33.366 1.00 85.25 780 LEU A C 1
ATOM 6229 O O . LEU A 1 780 ? 27.918 -6.210 -33.399 1.00 85.25 780 LEU A O 1
ATOM 6233 N N . TYR A 1 781 ? 25.944 -5.150 -33.249 1.00 82.25 781 TYR A N 1
ATOM 6234 C CA . TYR A 1 781 ? 25.162 -6.350 -32.936 1.00 82.25 781 TYR A CA 1
ATOM 6235 C C . TYR A 1 781 ? 24.116 -6.699 -33.991 1.00 82.25 781 TYR A C 1
ATOM 6237 O O . TYR A 1 781 ? 23.247 -7.515 -33.706 1.00 82.25 781 TYR A O 1
ATOM 6245 N N . ASN A 1 782 ? 24.172 -6.088 -35.182 1.00 78.19 782 ASN A N 1
ATOM 6246 C CA . ASN A 1 782 ? 23.267 -6.341 -36.309 1.00 78.19 782 ASN A CA 1
ATOM 6247 C C . ASN A 1 782 ? 21.813 -6.604 -35.864 1.00 78.19 782 ASN A C 1
ATOM 6249 O O . ASN A 1 782 ? 21.287 -7.713 -35.995 1.00 78.19 782 ASN A O 1
ATOM 6253 N N . LEU A 1 783 ? 21.148 -5.572 -35.329 1.00 71.81 783 LEU A N 1
ATOM 6254 C CA . LEU A 1 783 ? 19.806 -5.688 -34.734 1.00 71.81 783 LEU A CA 1
ATOM 6255 C C . LEU A 1 783 ? 18.745 -6.314 -35.655 1.00 71.81 783 LEU A C 1
ATOM 6257 O O . LEU A 1 783 ? 17.712 -6.780 -35.174 1.00 71.81 783 LEU A O 1
ATOM 6261 N N . GLN A 1 784 ? 18.983 -6.356 -36.971 1.00 75.31 784 GLN A N 1
ATOM 6262 C CA . GLN A 1 784 ? 18.100 -7.044 -37.908 1.00 75.31 784 GLN A CA 1
ATOM 6263 C C . GLN A 1 784 ? 18.014 -8.550 -37.652 1.00 75.31 784 GLN A C 1
ATOM 6265 O O . GLN A 1 784 ? 16.961 -9.126 -37.912 1.00 75.31 784 GLN A O 1
ATOM 6270 N N . GLU A 1 785 ? 19.073 -9.184 -37.146 1.00 75.94 785 GLU A N 1
ATOM 6271 C CA . GLU A 1 785 ? 19.056 -10.604 -36.777 1.00 75.94 785 GLU A CA 1
ATOM 6272 C C . GLU A 1 785 ? 18.376 -10.843 -35.427 1.00 75.94 785 GLU A C 1
ATOM 6274 O O . GLU A 1 785 ? 17.689 -11.852 -35.266 1.00 75.94 785 GLU A O 1
ATOM 6279 N N . LEU A 1 786 ? 18.437 -9.880 -34.495 1.00 78.31 786 LEU A N 1
ATOM 6280 C CA . LEU A 1 786 ? 17.737 -9.979 -33.206 1.00 78.31 786 LEU A CA 1
ATOM 6281 C C . LEU A 1 786 ? 16.210 -10.054 -33.351 1.00 78.31 786 LEU A C 1
ATOM 6283 O O . LEU A 1 786 ? 15.537 -10.468 -32.412 1.00 78.31 786 LEU A O 1
ATOM 6287 N N . ARG A 1 787 ? 15.640 -9.743 -34.524 1.00 76.19 787 ARG A N 1
ATOM 6288 C CA . ARG A 1 787 ? 14.203 -9.949 -34.782 1.00 76.19 787 ARG A CA 1
ATOM 6289 C C . ARG A 1 787 ? 13.771 -11.413 -34.665 1.00 76.19 787 ARG A C 1
ATOM 6291 O O . ARG A 1 787 ? 12.611 -11.660 -34.367 1.00 76.19 787 ARG A O 1
ATOM 6298 N N . TYR A 1 788 ? 14.692 -12.350 -34.896 1.00 85.50 788 TYR A N 1
ATOM 6299 C CA . TYR A 1 788 ? 14.444 -13.788 -34.767 1.00 85.50 788 TYR A CA 1
ATOM 6300 C C . TYR A 1 788 ? 14.675 -14.295 -33.343 1.00 85.50 788 TYR A C 1
ATOM 6302 O O . TYR A 1 788 ? 14.451 -15.464 -33.064 1.00 85.50 788 TYR A O 1
ATOM 6310 N N . PHE A 1 789 ? 15.140 -13.444 -32.422 1.00 90.81 789 PHE A N 1
ATOM 6311 C CA . PHE A 1 789 ? 15.384 -13.841 -31.038 1.00 90.81 789 PHE A CA 1
ATOM 6312 C C . PHE A 1 789 ? 14.112 -14.400 -30.394 1.00 90.81 789 PHE A C 1
ATOM 6314 O O . PHE A 1 789 ? 14.136 -15.483 -29.818 1.00 90.81 789 PHE A O 1
ATOM 6321 N N . ALA A 1 790 ? 12.991 -13.689 -30.548 1.00 90.81 790 ALA A N 1
ATOM 6322 C CA . ALA A 1 790 ? 11.715 -14.061 -29.946 1.00 90.81 790 ALA A CA 1
ATOM 6323 C C . ALA A 1 790 ? 11.189 -15.421 -30.439 1.00 90.81 790 ALA A C 1
ATOM 6325 O O . ALA A 1 790 ? 10.492 -16.106 -29.691 1.00 90.81 790 ALA A O 1
ATOM 6326 N N . ASP A 1 791 ? 11.579 -15.855 -31.644 1.00 93.38 791 ASP A N 1
ATOM 6327 C CA . ASP A 1 791 ? 11.187 -17.149 -32.217 1.00 93.38 791 ASP A CA 1
ATOM 6328 C C . ASP A 1 791 ? 11.654 -18.331 -31.352 1.00 93.38 791 ASP A C 1
ATOM 6330 O O . ASP A 1 791 ? 11.049 -19.400 -31.391 1.00 93.38 791 ASP A O 1
ATOM 6334 N N . TYR A 1 792 ? 12.688 -18.137 -30.527 1.00 96.69 792 TYR A N 1
ATOM 6335 C CA . TYR A 1 792 ? 13.230 -19.140 -29.607 1.00 96.69 792 TYR A CA 1
ATOM 6336 C C . TYR A 1 792 ? 12.632 -19.098 -28.204 1.00 96.69 792 TYR A C 1
ATOM 6338 O O . TYR A 1 792 ? 13.001 -19.922 -27.369 1.00 96.69 792 TYR A O 1
ATOM 6346 N N . PHE A 1 793 ? 11.727 -18.164 -27.918 1.00 96.69 793 PHE A N 1
ATOM 6347 C CA . PHE A 1 793 ? 11.171 -17.996 -26.578 1.00 96.69 793 PHE A CA 1
ATOM 6348 C C . PHE A 1 793 ? 9.638 -17.939 -26.575 1.00 96.69 793 PHE A C 1
ATOM 6350 O O . PHE A 1 793 ? 9.058 -16.942 -26.136 1.00 96.69 793 PHE A O 1
ATOM 6357 N N . PRO A 1 794 ? 8.938 -19.007 -27.009 1.00 96.50 794 PRO A N 1
ATOM 6358 C CA . PRO A 1 794 ? 7.531 -19.177 -26.665 1.00 96.50 794 PRO A CA 1
ATOM 6359 C C . PRO A 1 794 ? 7.328 -19.099 -25.148 1.00 96.50 794 PRO A C 1
ATOM 6361 O O . PRO A 1 794 ? 8.067 -19.735 -24.394 1.00 96.50 794 PRO A O 1
ATOM 6364 N N . TYR A 1 795 ? 6.295 -18.386 -24.696 1.00 96.12 795 TYR A N 1
ATOM 6365 C CA . TYR A 1 795 ? 6.008 -18.209 -23.267 1.00 96.12 795 TYR A CA 1
ATOM 6366 C C . TYR A 1 795 ? 5.942 -19.537 -22.498 1.00 96.12 795 TYR A C 1
ATOM 6368 O O . TYR A 1 795 ? 6.566 -19.672 -21.446 1.00 96.12 795 TYR A O 1
ATOM 6376 N N . SER A 1 796 ? 5.242 -20.538 -23.041 1.00 94.75 796 SER A N 1
ATOM 6377 C CA . SER A 1 796 ? 5.130 -21.861 -22.417 1.00 94.75 796 SER A CA 1
ATOM 6378 C C . SER A 1 796 ? 6.487 -22.545 -22.262 1.00 94.75 796 SER A C 1
ATOM 6380 O O . SER A 1 796 ? 6.769 -23.098 -21.205 1.00 94.75 796 SER A O 1
ATOM 6382 N N . THR A 1 797 ? 7.346 -22.456 -23.282 1.00 97.19 797 THR A N 1
ATOM 6383 C CA . THR A 1 797 ? 8.696 -23.033 -23.265 1.00 97.19 797 THR A CA 1
ATOM 6384 C C . THR A 1 797 ? 9.552 -22.371 -22.192 1.00 97.19 797 THR A C 1
ATOM 6386 O O . THR A 1 797 ? 10.150 -23.064 -21.373 1.00 97.19 797 THR A O 1
ATOM 6389 N N . VAL A 1 798 ? 9.557 -21.034 -22.137 1.00 97.75 798 VAL A N 1
ATOM 6390 C CA . VAL A 1 798 ? 10.310 -20.280 -21.123 1.00 97.75 798 VAL A CA 1
ATOM 6391 C C . VAL A 1 798 ? 9.826 -20.622 -19.719 1.00 97.75 798 VAL A C 1
ATOM 6393 O O . VAL A 1 798 ? 10.645 -20.907 -18.846 1.00 97.75 798 VAL A O 1
ATOM 6396 N N . ARG A 1 799 ? 8.505 -20.627 -19.501 1.00 97.44 799 ARG A N 1
ATOM 6397 C CA . ARG A 1 799 ? 7.889 -20.965 -18.213 1.00 97.44 799 ARG A CA 1
ATOM 6398 C C . ARG A 1 799 ? 8.289 -22.367 -17.760 1.00 97.44 799 ARG A C 1
ATOM 6400 O O . ARG A 1 799 ? 8.777 -22.525 -16.643 1.00 97.44 799 ARG A O 1
ATOM 6407 N N . ASP A 1 800 ? 8.105 -23.365 -18.619 1.00 97.56 800 ASP A N 1
ATOM 6408 C CA . ASP A 1 800 ? 8.322 -24.768 -18.265 1.00 97.56 800 ASP A CA 1
ATOM 6409 C C . ASP A 1 800 ? 9.810 -25.065 -18.039 1.00 97.56 800 ASP A C 1
ATOM 6411 O O . ASP A 1 800 ? 10.166 -25.714 -17.053 1.00 97.56 800 ASP A O 1
ATOM 6415 N N . ASN A 1 801 ? 10.697 -24.524 -18.880 1.00 97.81 801 ASN A N 1
ATOM 6416 C CA . ASN A 1 801 ? 12.143 -24.683 -18.712 1.00 97.81 801 ASN A CA 1
ATOM 6417 C C . ASN A 1 801 ? 12.656 -23.949 -17.465 1.00 97.81 801 ASN A C 1
ATOM 6419 O O . ASN A 1 801 ? 13.506 -24.474 -16.743 1.00 97.81 801 ASN A O 1
ATOM 6423 N N . PHE A 1 802 ? 12.108 -22.772 -17.151 1.00 97.69 802 PHE A N 1
ATOM 6424 C CA . PHE A 1 802 ? 12.426 -22.069 -15.909 1.00 97.69 802 PHE A CA 1
ATOM 6425 C C . PHE A 1 802 ? 11.948 -22.850 -14.676 1.00 97.69 802 PHE A C 1
ATOM 6427 O O . PHE A 1 802 ? 12.697 -22.983 -13.710 1.00 97.69 802 PHE A O 1
ATOM 6434 N N . PHE A 1 803 ? 10.746 -23.435 -14.707 1.00 97.94 803 PHE A N 1
ATOM 6435 C CA . PHE A 1 803 ? 10.261 -24.304 -13.630 1.00 97.94 803 PHE A CA 1
ATOM 6436 C C . PHE A 1 803 ? 11.149 -25.532 -13.440 1.00 97.94 803 PHE A C 1
ATOM 6438 O O . PHE A 1 803 ? 11.503 -25.849 -12.306 1.00 97.94 803 PHE A O 1
ATOM 6445 N N . GLN A 1 804 ? 11.583 -26.174 -14.526 1.00 97.12 804 GLN A N 1
ATOM 6446 C CA . GLN A 1 804 ? 12.543 -27.279 -14.458 1.00 97.12 804 GLN A CA 1
ATOM 6447 C C . GLN A 1 804 ? 13.888 -26.841 -13.869 1.00 97.12 804 GLN A C 1
ATOM 6449 O O . GLN A 1 804 ? 14.475 -27.573 -13.069 1.00 97.12 804 GLN A O 1
ATOM 6454 N N . LEU A 1 805 ? 14.376 -25.647 -14.215 1.00 96.06 805 LEU A N 1
ATOM 6455 C CA . LEU A 1 805 ? 15.584 -25.090 -13.611 1.00 96.06 805 LEU A CA 1
ATOM 6456 C C . LEU A 1 805 ? 15.397 -24.884 -12.102 1.00 96.06 805 LEU A C 1
ATOM 6458 O O . LEU A 1 805 ? 16.240 -25.318 -11.320 1.00 96.06 805 LEU A O 1
ATOM 6462 N N . CYS A 1 806 ? 14.279 -24.298 -11.672 1.00 96.75 806 CYS A N 1
ATOM 6463 C CA . CYS A 1 806 ? 13.942 -24.176 -10.255 1.00 96.75 806 CYS A CA 1
ATOM 6464 C C . CYS A 1 806 ? 13.847 -25.543 -9.563 1.00 96.75 806 CYS A C 1
ATOM 6466 O O . CYS A 1 806 ? 14.313 -25.675 -8.433 1.00 96.75 806 CYS A O 1
ATOM 6468 N N . THR A 1 807 ? 13.324 -26.573 -10.232 1.00 96.38 807 THR A N 1
ATOM 6469 C CA . THR A 1 807 ? 13.341 -27.947 -9.718 1.00 96.38 807 THR A CA 1
ATOM 6470 C C . THR A 1 807 ? 14.758 -28.449 -9.502 1.00 96.38 807 THR A C 1
ATOM 6472 O O . THR A 1 807 ? 15.059 -28.947 -8.424 1.00 96.38 807 THR A O 1
ATOM 6475 N N . LYS A 1 808 ? 15.662 -28.268 -10.466 1.00 94.44 808 LYS A N 1
ATOM 6476 C CA . LYS A 1 808 ? 17.063 -28.690 -10.313 1.00 94.44 808 LYS A CA 1
ATOM 6477 C C . LYS A 1 808 ? 17.785 -27.931 -9.197 1.00 94.44 808 LYS A C 1
ATOM 6479 O O . LYS A 1 808 ? 18.529 -28.532 -8.430 1.00 94.44 808 LYS A O 1
ATOM 6484 N N . LEU A 1 809 ? 17.566 -26.620 -9.097 1.00 95.56 809 LEU A N 1
ATOM 6485 C CA . LEU A 1 809 ? 18.260 -25.773 -8.125 1.00 95.56 809 LEU A CA 1
ATOM 6486 C C . LEU A 1 809 ? 17.717 -25.945 -6.703 1.00 95.56 809 LEU A C 1
ATOM 6488 O O . LEU A 1 809 ? 18.483 -25.962 -5.744 1.00 95.56 809 LEU A O 1
ATOM 6492 N N . PHE A 1 810 ? 16.400 -26.044 -6.548 1.00 96.69 810 PHE A N 1
ATOM 6493 C CA . PHE A 1 810 ? 15.740 -25.936 -5.246 1.00 96.69 810 PHE A CA 1
ATOM 6494 C C . PHE A 1 810 ? 15.091 -27.249 -4.792 1.00 96.69 810 PHE A C 1
ATOM 6496 O O . PHE A 1 810 ? 14.743 -27.370 -3.617 1.00 96.69 810 PHE A O 1
ATOM 6503 N N . GLY A 1 811 ? 14.979 -28.244 -5.680 1.00 95.81 811 GLY A N 1
ATOM 6504 C CA . GLY A 1 811 ? 14.198 -29.481 -5.522 1.00 95.81 811 GLY A CA 1
ATOM 6505 C C . GLY A 1 811 ? 12.807 -29.215 -4.975 1.00 95.81 811 GLY A C 1
ATOM 6506 O O . GLY A 1 811 ? 12.437 -29.621 -3.879 1.00 95.81 811 GLY A O 1
ATOM 6507 N N . ILE A 1 812 ? 12.082 -28.456 -5.783 1.00 96.56 812 ILE A N 1
ATOM 6508 C CA . ILE A 1 812 ? 10.646 -28.209 -5.707 1.00 96.56 812 ILE A CA 1
ATOM 6509 C C . ILE A 1 812 ? 10.055 -28.582 -7.066 1.00 96.56 812 ILE A C 1
ATOM 6511 O O . ILE A 1 812 ? 10.762 -28.558 -8.071 1.00 96.56 812 ILE A O 1
ATOM 6515 N N . SER A 1 813 ? 8.770 -28.886 -7.149 1.00 97.19 813 SER A N 1
ATOM 6516 C CA . SER A 1 813 ? 8.085 -29.130 -8.423 1.00 97.19 813 SER A CA 1
ATOM 6517 C C . SER A 1 813 ? 6.874 -28.221 -8.570 1.00 97.19 813 SER A C 1
ATOM 6519 O O . SER A 1 813 ? 6.272 -27.824 -7.577 1.00 97.19 813 SER A O 1
ATOM 6521 N N . PHE A 1 814 ? 6.529 -27.878 -9.809 1.00 98.06 814 PHE A N 1
ATOM 6522 C CA . PHE A 1 814 ? 5.369 -27.047 -10.122 1.00 98.06 814 PHE A CA 1
ATOM 6523 C C . PHE A 1 814 ? 4.266 -27.943 -10.673 1.00 98.06 814 PHE A C 1
ATOM 6525 O O . PHE A 1 814 ? 4.420 -28.541 -11.739 1.00 98.06 814 PHE A O 1
ATOM 6532 N N . GLN A 1 815 ? 3.158 -28.053 -9.947 1.00 97.31 815 GLN A N 1
ATOM 6533 C CA . GLN A 1 815 ? 2.020 -28.880 -10.336 1.00 97.31 815 GLN A CA 1
ATOM 6534 C C . GLN A 1 815 ? 0.847 -27.988 -10.715 1.00 97.31 815 GLN A C 1
ATOM 6536 O O . GLN A 1 815 ? 0.392 -27.174 -9.915 1.00 97.31 815 GLN A O 1
ATOM 6541 N N . ARG A 1 816 ? 0.359 -28.122 -11.952 1.00 97.31 816 ARG A N 1
ATOM 6542 C CA . ARG A 1 816 ? -0.755 -27.306 -12.443 1.00 97.31 816 ARG A CA 1
ATOM 6543 C C . ARG A 1 816 ? -2.030 -27.619 -11.663 1.00 97.31 816 ARG A C 1
ATOM 6545 O O . ARG A 1 816 ? -2.436 -28.778 -11.576 1.00 97.31 816 ARG A O 1
ATOM 6552 N N . ARG A 1 817 ? -2.688 -26.572 -11.172 1.00 95.50 817 ARG A N 1
ATOM 6553 C CA . ARG A 1 817 ? -3.971 -26.629 -10.474 1.00 95.50 817 ARG A CA 1
ATOM 6554 C C . ARG A 1 817 ? -5.069 -26.082 -11.385 1.00 95.50 817 ARG A C 1
ATOM 6556 O O . ARG A 1 817 ? -4.923 -24.999 -11.942 1.00 95.50 817 ARG A O 1
ATOM 6563 N N . ASN A 1 818 ? -6.158 -26.834 -11.540 1.00 91.44 818 ASN A N 1
ATOM 6564 C CA . ASN A 1 818 ? -7.290 -26.451 -12.399 1.00 91.44 818 ASN A CA 1
ATOM 6565 C C . ASN A 1 818 ? -8.603 -26.276 -11.614 1.00 91.44 818 ASN A C 1
ATOM 6567 O O . ASN A 1 818 ? -9.563 -25.717 -12.132 1.00 91.44 818 ASN A O 1
ATOM 6571 N N . ASP A 1 819 ? -8.664 -26.754 -10.373 1.00 90.06 819 ASP A N 1
ATOM 6572 C CA . ASP A 1 819 ? -9.821 -26.708 -9.475 1.00 90.06 819 ASP A CA 1
ATOM 6573 C C . ASP A 1 819 ? -9.821 -25.441 -8.602 1.00 90.06 819 ASP A C 1
ATOM 6575 O O . ASP A 1 819 ? -10.068 -25.478 -7.397 1.00 90.06 819 ASP A O 1
ATOM 6579 N N . CYS A 1 820 ? -9.529 -24.290 -9.206 1.00 92.12 820 CYS A N 1
ATOM 6580 C CA . CYS A 1 820 ? -9.511 -23.006 -8.515 1.00 92.12 820 CYS A CA 1
ATOM 6581 C C . CYS A 1 820 ? -10.120 -21.894 -9.369 1.00 92.12 820 CYS A C 1
ATOM 6583 O O . CYS A 1 820 ? -10.033 -21.905 -10.595 1.00 92.12 820 CYS A O 1
ATOM 6585 N N . SER A 1 821 ? -10.716 -20.910 -8.701 1.00 94.81 821 SER A N 1
ATOM 6586 C CA . SER A 1 821 ? -11.206 -19.697 -9.352 1.00 94.81 821 SER A CA 1
ATOM 6587 C C . SER A 1 821 ? -10.030 -18.838 -9.816 1.00 94.81 821 SER A C 1
ATOM 6589 O O . SER A 1 821 ? -8.989 -18.779 -9.153 1.00 94.81 821 SER A O 1
ATOM 6591 N N . THR A 1 822 ? -10.208 -18.130 -10.926 1.00 95.94 822 THR A N 1
ATOM 6592 C CA . THR A 1 822 ? -9.254 -17.152 -11.455 1.00 95.94 822 THR A CA 1
ATOM 6593 C C . THR A 1 822 ? -9.987 -15.877 -11.861 1.00 95.94 822 THR A C 1
ATOM 6595 O O . THR A 1 822 ? -11.185 -15.886 -12.152 1.00 95.94 822 THR A O 1
ATOM 6598 N N . TRP A 1 823 ? -9.290 -14.737 -11.871 1.00 94.69 823 TRP A N 1
ATOM 6599 C CA . TRP A 1 823 ? -9.908 -13.481 -12.312 1.00 94.69 823 TRP A CA 1
ATOM 6600 C C . TRP A 1 823 ? -10.033 -13.382 -13.839 1.00 94.69 823 TRP A C 1
ATOM 6602 O O . TRP A 1 823 ? -10.822 -12.571 -14.324 1.00 94.69 823 TRP A O 1
ATOM 6612 N N . HIS A 1 824 ? -9.291 -14.202 -14.583 1.00 94.88 824 HIS A N 1
ATOM 6613 C CA . HIS A 1 824 ? -9.312 -14.268 -16.040 1.00 94.88 824 HIS A CA 1
ATOM 6614 C C . HIS A 1 824 ? -8.944 -15.694 -16.498 1.00 94.88 824 HIS A C 1
ATOM 6616 O O . HIS A 1 824 ? -8.177 -16.382 -15.826 1.00 94.88 824 HIS A O 1
ATOM 6622 N N . GLU A 1 825 ? -9.467 -16.147 -17.639 1.00 92.69 825 GLU A N 1
ATOM 6623 C CA . GLU A 1 825 ? -9.284 -17.523 -18.146 1.00 92.69 825 GLU A CA 1
ATOM 6624 C C . GLU A 1 825 ? -7.821 -17.881 -18.458 1.00 92.69 825 GLU A C 1
ATOM 6626 O O . GLU A 1 825 ? -7.376 -18.987 -18.179 1.00 92.69 825 GLU A O 1
ATOM 6631 N N . ASN A 1 826 ? -7.049 -16.912 -18.956 1.00 92.62 826 ASN A N 1
ATOM 6632 C CA . ASN A 1 826 ? -5.612 -17.054 -19.226 1.00 92.62 826 ASN A CA 1
ATOM 6633 C C . ASN A 1 826 ? -4.720 -17.096 -17.972 1.00 92.62 826 ASN A C 1
ATOM 6635 O O . ASN A 1 826 ? -3.500 -17.152 -18.108 1.00 92.62 826 ASN A O 1
ATOM 6639 N N . VAL A 1 827 ? -5.286 -17.001 -16.766 1.00 96.31 827 VAL A N 1
ATOM 6640 C CA . VAL A 1 827 ? -4.502 -17.103 -15.530 1.00 96.31 827 VAL A CA 1
ATOM 6641 C C . VAL A 1 827 ? -4.183 -18.566 -15.268 1.00 96.31 827 VAL A C 1
ATOM 6643 O O . VAL A 1 827 ? -5.074 -19.408 -15.164 1.00 96.31 827 VAL A O 1
ATOM 6646 N N . GLU A 1 828 ? -2.902 -18.856 -15.113 1.00 97.31 828 GLU A N 1
ATOM 6647 C CA . GLU A 1 828 ? -2.402 -20.188 -14.812 1.00 97.31 828 GLU A CA 1
ATOM 6648 C C . GLU A 1 828 ? -2.076 -20.308 -13.328 1.00 97.31 828 GLU A C 1
ATOM 6650 O O . GLU A 1 828 ? -1.575 -19.362 -12.720 1.00 97.31 828 GLU A O 1
ATOM 6655 N N . VAL A 1 829 ? -2.347 -21.468 -12.734 1.00 98.25 829 VAL A N 1
ATOM 6656 C CA . VAL A 1 829 ? -2.157 -21.688 -11.297 1.00 98.25 829 VAL A CA 1
ATOM 6657 C C . VAL A 1 829 ? -1.313 -22.932 -11.077 1.00 98.25 829 VAL A C 1
ATOM 6659 O O . VAL A 1 829 ? -1.577 -23.983 -11.668 1.00 98.25 829 VAL A O 1
ATOM 6662 N N . PHE A 1 830 ? -0.296 -22.813 -10.226 1.00 98.25 830 PHE A N 1
ATOM 6663 C CA . PHE A 1 830 ? 0.624 -23.899 -9.908 1.00 98.25 830 PHE A CA 1
ATOM 6664 C C . PHE A 1 830 ? 0.835 -24.011 -8.402 1.00 98.25 830 PHE A C 1
ATOM 6666 O O . PHE A 1 830 ? 1.163 -23.027 -7.738 1.00 98.25 830 PHE A O 1
ATOM 6673 N N . ASP A 1 831 ? 0.697 -25.221 -7.875 1.00 97.88 831 ASP A N 1
ATOM 6674 C CA . ASP A 1 831 ? 1.201 -25.554 -6.549 1.00 97.88 831 ASP A CA 1
ATOM 6675 C C . ASP A 1 831 ? 2.694 -25.841 -6.625 1.00 97.88 831 ASP A C 1
ATOM 6677 O O . ASP A 1 831 ? 3.169 -26.520 -7.539 1.00 97.88 831 ASP A O 1
ATOM 6681 N N . ILE A 1 832 ? 3.423 -25.334 -5.641 1.00 97.56 832 ILE A N 1
ATOM 6682 C CA . ILE A 1 832 ? 4.840 -25.607 -5.457 1.00 97.56 832 ILE A CA 1
ATOM 6683 C C . ILE A 1 832 ? 4.947 -26.716 -4.423 1.00 97.56 832 ILE A C 1
ATOM 6685 O O . ILE A 1 832 ? 4.580 -26.535 -3.261 1.00 97.56 832 ILE A O 1
ATOM 6689 N N . VAL A 1 833 ? 5.407 -27.875 -4.881 1.00 97.56 833 VAL A N 1
ATOM 6690 C CA . VAL A 1 833 ? 5.403 -29.124 -4.123 1.00 97.56 833 VAL A CA 1
ATOM 6691 C C . VAL A 1 833 ? 6.830 -29.527 -3.780 1.00 97.56 833 VAL A C 1
ATOM 6693 O O . VAL A 1 833 ? 7.700 -29.578 -4.652 1.00 97.56 833 VAL A O 1
ATOM 6696 N N . GLU A 1 834 ? 7.051 -29.809 -2.504 1.00 95.44 834 GLU A N 1
ATOM 6697 C CA . GLU A 1 834 ? 8.300 -30.314 -1.946 1.00 95.44 834 GLU A CA 1
ATOM 6698 C C . GLU A 1 834 ? 8.578 -31.762 -2.374 1.00 95.44 834 GLU A C 1
ATOM 6700 O O . GLU A 1 834 ? 7.697 -32.488 -2.835 1.00 95.44 834 GLU A O 1
ATOM 6705 N N . GLU A 1 835 ? 9.811 -32.226 -2.167 1.00 92.81 835 GLU A N 1
ATOM 6706 C CA . GLU A 1 835 ? 10.200 -33.621 -2.439 1.00 92.81 835 GLU A CA 1
ATOM 6707 C C . GLU A 1 835 ? 9.426 -34.650 -1.602 1.00 92.81 835 GLU A C 1
ATOM 6709 O O . GLU A 1 835 ? 9.259 -35.790 -2.034 1.00 92.81 835 GLU A O 1
ATOM 6714 N N . ASP A 1 836 ? 8.932 -34.258 -0.425 1.00 93.81 836 ASP A N 1
ATOM 6715 C CA . ASP A 1 836 ? 8.092 -35.105 0.430 1.00 93.81 836 ASP A CA 1
ATOM 6716 C C . ASP A 1 836 ? 6.605 -35.107 0.021 1.00 93.81 836 ASP A C 1
ATOM 6718 O O . ASP A 1 836 ? 5.793 -35.801 0.636 1.00 93.81 836 ASP A O 1
ATOM 6722 N N . GLY A 1 837 ? 6.246 -34.357 -1.027 1.00 93.31 837 GLY A N 1
ATOM 6723 C CA . GLY A 1 837 ? 4.885 -34.227 -1.540 1.00 93.31 837 GLY A CA 1
ATOM 6724 C C . GLY A 1 837 ? 4.035 -33.159 -0.846 1.00 93.31 837 GLY A C 1
ATOM 6725 O O . GLY A 1 837 ? 2.877 -32.978 -1.227 1.00 93.31 837 GLY A O 1
ATOM 6726 N N . SER A 1 838 ? 4.563 -32.443 0.151 1.00 94.44 838 SER A N 1
ATOM 6727 C CA . SER A 1 838 ? 3.853 -31.327 0.784 1.00 94.44 838 SER A CA 1
ATOM 6728 C C . SER A 1 838 ? 3.822 -30.082 -0.112 1.00 94.44 838 SER A C 1
ATOM 6730 O O . SER A 1 838 ? 4.718 -29.853 -0.920 1.00 94.44 838 SER A O 1
ATOM 6732 N N . VAL A 1 839 ? 2.770 -29.267 0.009 1.00 95.25 839 VAL A N 1
ATOM 6733 C CA . VAL A 1 839 ? 2.630 -28.015 -0.755 1.00 95.25 839 VAL A CA 1
ATOM 6734 C C . VAL A 1 839 ? 3.217 -26.859 0.054 1.00 95.25 839 VAL A C 1
ATOM 6736 O O . VAL A 1 839 ? 2.673 -26.510 1.105 1.00 95.25 839 VAL A O 1
ATOM 6739 N N . SER A 1 840 ? 4.290 -26.238 -0.442 1.00 94.69 840 SER A N 1
ATOM 6740 C CA . SER A 1 840 ? 4.912 -25.062 0.188 1.00 94.69 840 SER A CA 1
ATOM 6741 C C . SER A 1 840 ? 4.063 -23.807 -0.005 1.00 94.69 840 SER A C 1
ATOM 6743 O O . SER A 1 840 ? 3.927 -22.999 0.909 1.00 94.69 840 SER A O 1
ATOM 6745 N N . GLY A 1 841 ? 3.462 -23.661 -1.187 1.00 95.62 841 GLY A N 1
ATOM 6746 C CA . GLY A 1 841 ? 2.614 -22.528 -1.544 1.00 95.62 841 GLY A CA 1
ATOM 6747 C C . GLY A 1 841 ? 2.090 -22.607 -2.973 1.00 95.62 841 GLY A C 1
ATOM 6748 O O . GLY A 1 841 ? 2.414 -23.536 -3.710 1.00 95.62 841 GLY A O 1
ATOM 6749 N N . THR A 1 842 ? 1.289 -21.619 -3.367 1.00 97.44 842 THR A N 1
ATOM 6750 C CA . THR A 1 842 ? 0.649 -21.576 -4.694 1.00 97.44 842 THR A CA 1
ATOM 6751 C C . THR A 1 842 ? 0.975 -20.272 -5.422 1.00 97.44 842 THR A C 1
ATOM 6753 O O . THR A 1 842 ? 0.954 -19.192 -4.830 1.00 97.44 842 THR A O 1
ATOM 6756 N N . ILE A 1 843 ? 1.245 -20.348 -6.723 1.00 97.62 843 ILE A N 1
ATOM 6757 C CA . ILE A 1 843 ? 1.484 -19.190 -7.591 1.00 97.62 843 ILE A CA 1
ATOM 6758 C C . ILE A 1 843 ? 0.393 -19.088 -8.658 1.00 97.62 843 ILE A C 1
ATOM 6760 O O . ILE A 1 843 ? 0.068 -20.071 -9.322 1.00 97.62 843 ILE A O 1
ATOM 6764 N N . TYR A 1 844 ? -0.149 -17.885 -8.837 1.00 98.00 844 TYR A N 1
ATOM 6765 C CA . TYR A 1 844 ? -0.993 -17.525 -9.975 1.00 98.00 844 TYR A CA 1
ATOM 6766 C C . TYR A 1 844 ? -0.179 -16.675 -10.946 1.00 98.00 844 TYR A C 1
ATOM 6768 O O . TYR A 1 844 ? 0.464 -15.715 -10.521 1.00 98.00 844 TYR A O 1
ATOM 6776 N N . ILE A 1 845 ? -0.237 -16.980 -12.237 1.00 97.69 845 ILE A N 1
ATOM 6777 C CA . ILE A 1 845 ? 0.482 -16.258 -13.285 1.00 97.69 845 ILE A CA 1
ATOM 6778 C C . ILE A 1 845 ? -0.526 -15.764 -14.318 1.00 97.69 845 ILE A C 1
ATOM 6780 O O . ILE A 1 845 ? -1.204 -16.551 -14.967 1.00 97.69 845 ILE A O 1
ATOM 6784 N N . ASP A 1 846 ? -0.614 -14.447 -14.468 1.00 96.56 846 ASP A N 1
ATOM 6785 C CA . ASP A 1 846 ? -1.407 -13.755 -15.479 1.00 96.56 846 ASP A CA 1
ATOM 6786 C C . ASP A 1 846 ? -0.465 -13.177 -16.551 1.00 96.56 846 ASP A C 1
ATOM 6788 O O . ASP A 1 846 ? 0.078 -12.078 -16.362 1.00 96.56 846 ASP A O 1
ATOM 6792 N N . PRO A 1 847 ? -0.222 -13.909 -17.653 1.00 95.12 847 PRO A N 1
ATOM 6793 C CA . PRO A 1 847 ? 0.898 -13.630 -18.545 1.00 95.12 847 PRO A CA 1
ATOM 6794 C C . PRO A 1 847 ? 0.666 -12.468 -19.515 1.00 95.12 847 PRO A C 1
ATOM 6796 O O . PRO A 1 847 ? 1.614 -11.773 -19.880 1.00 95.12 847 PRO A O 1
ATOM 6799 N N . TYR A 1 848 ? -0.575 -12.250 -19.950 1.00 92.88 848 TYR A N 1
ATOM 6800 C CA . TYR A 1 848 ? -0.833 -11.435 -21.137 1.00 92.88 848 TYR A CA 1
ATOM 6801 C C . TYR A 1 848 ? -1.230 -9.993 -20.819 1.00 92.88 848 TYR A C 1
ATOM 6803 O O . TYR A 1 848 ? -1.894 -9.714 -19.815 1.00 92.88 848 TYR A O 1
ATOM 6811 N N . ALA A 1 849 ? -0.834 -9.076 -21.704 1.00 88.94 849 ALA A N 1
ATOM 6812 C CA . ALA A 1 849 ? -1.349 -7.710 -21.731 1.00 88.94 849 ALA A CA 1
ATOM 6813 C C . ALA A 1 849 ? -2.816 -7.695 -22.199 1.00 88.94 849 ALA A C 1
ATOM 6815 O O . ALA A 1 849 ? -3.183 -8.445 -23.105 1.00 88.94 849 ALA A O 1
ATOM 6816 N N . ARG A 1 850 ? -3.650 -6.852 -21.576 1.00 88.25 850 ARG A N 1
ATOM 6817 C CA . ARG A 1 850 ? -5.081 -6.691 -21.884 1.00 88.25 850 ARG A CA 1
ATOM 6818 C C . ARG A 1 850 ? -5.548 -5.273 -21.556 1.00 88.25 850 ARG A C 1
ATOM 6820 O O . ARG A 1 850 ? -4.992 -4.652 -20.655 1.00 88.25 850 ARG A O 1
ATOM 6827 N N . ASP A 1 851 ? -6.597 -4.807 -22.231 1.00 81.12 851 ASP A N 1
ATOM 6828 C CA . ASP A 1 851 ? -7.182 -3.474 -22.003 1.00 81.12 851 ASP A CA 1
ATOM 6829 C C . ASP A 1 851 ? -7.856 -3.343 -20.624 1.00 81.12 851 ASP A C 1
ATOM 6831 O O . ASP A 1 851 ? -7.943 -2.250 -20.066 1.00 81.12 851 ASP A O 1
ATOM 6835 N N . ASP A 1 852 ? -8.324 -4.458 -20.056 1.00 83.44 852 ASP A N 1
ATOM 6836 C CA . ASP A 1 852 ? -8.965 -4.530 -18.740 1.00 83.44 852 ASP A CA 1
ATOM 6837 C C . ASP A 1 852 ? -7.968 -4.760 -17.589 1.00 83.44 852 ASP A C 1
ATOM 6839 O O . ASP A 1 852 ? -8.369 -5.022 -16.461 1.00 83.44 852 ASP A O 1
ATOM 6843 N N . LYS A 1 853 ? -6.662 -4.648 -17.844 1.00 87.94 853 LYS A N 1
ATOM 6844 C CA . LYS A 1 853 ? -5.579 -4.895 -16.882 1.00 87.94 853 LYS A CA 1
ATOM 6845 C C . LYS A 1 853 ? -4.699 -3.650 -16.766 1.00 87.94 853 LYS A C 1
ATOM 6847 O O . LYS A 1 853 ? -4.492 -2.948 -17.752 1.00 87.94 853 LYS A O 1
ATOM 6852 N N . LEU A 1 854 ? -4.163 -3.345 -15.578 1.00 82.75 854 LEU A N 1
ATOM 6853 C CA . LEU A 1 854 ? -3.245 -2.200 -15.461 1.00 82.75 854 LEU A CA 1
ATOM 6854 C C . LEU A 1 854 ? -1.969 -2.408 -16.282 1.00 82.75 854 LEU A C 1
ATOM 6856 O O . LEU A 1 854 ? -1.430 -3.508 -16.397 1.00 82.75 854 LEU A O 1
ATOM 6860 N N . ASP A 1 855 ? -1.447 -1.291 -16.781 1.00 77.06 855 ASP A N 1
ATOM 6861 C CA . ASP A 1 855 ? -0.387 -1.231 -17.785 1.00 77.06 855 ASP A CA 1
ATOM 6862 C C . ASP A 1 855 ? 1.037 -1.469 -17.228 1.00 77.06 855 ASP A C 1
ATOM 6864 O O . ASP A 1 855 ? 2.004 -0.900 -17.730 1.00 77.06 855 ASP A O 1
ATOM 6868 N N . HIS A 1 856 ? 1.218 -2.320 -16.209 1.00 79.69 856 HIS A N 1
ATOM 6869 C CA . HIS A 1 856 ? 2.546 -2.668 -15.681 1.00 79.69 856 HIS A CA 1
ATOM 6870 C C . HIS A 1 856 ? 2.659 -4.128 -15.206 1.00 79.69 856 HIS A C 1
ATOM 6872 O O . HIS A 1 856 ? 1.707 -4.712 -14.686 1.00 79.69 856 HIS A O 1
ATOM 6878 N N . SER A 1 857 ? 3.855 -4.711 -15.336 1.00 87.12 857 SER A N 1
ATOM 6879 C CA . SER A 1 857 ? 4.181 -5.993 -14.696 1.00 87.12 857 SER A CA 1
ATOM 6880 C C . SER A 1 857 ? 4.347 -5.798 -13.188 1.00 87.12 857 SER A C 1
ATOM 6882 O O . SER A 1 857 ? 4.860 -4.767 -12.746 1.00 87.12 857 SER A O 1
ATOM 6884 N N . TYR A 1 858 ? 3.904 -6.757 -12.382 1.00 89.94 858 TYR A N 1
ATOM 6885 C CA . TYR A 1 858 ? 4.122 -6.751 -10.934 1.00 89.94 858 TYR A CA 1
ATOM 6886 C C . TYR A 1 858 ? 3.969 -8.156 -10.347 1.00 89.94 858 TYR A C 1
ATOM 6888 O O . TYR A 1 858 ? 3.428 -9.067 -10.977 1.00 89.94 858 TYR A O 1
ATOM 6896 N N . HIS A 1 859 ? 4.405 -8.296 -9.101 1.00 92.69 859 HIS A N 1
ATOM 6897 C CA . HIS A 1 859 ? 4.083 -9.421 -8.240 1.00 92.69 859 HIS A CA 1
ATOM 6898 C C . HIS A 1 859 ? 3.462 -8.904 -6.944 1.00 92.69 859 HIS A C 1
ATOM 6900 O O . HIS A 1 859 ? 3.697 -7.760 -6.544 1.00 92.69 859 HIS A O 1
ATOM 6906 N N . GLU A 1 860 ? 2.661 -9.735 -6.293 1.00 90.62 860 GLU A N 1
ATOM 6907 C CA . GLU A 1 860 ? 2.053 -9.406 -5.008 1.00 90.62 860 GLU A CA 1
ATOM 6908 C C . GLU A 1 860 ? 1.805 -10.671 -4.188 1.00 90.62 860 GLU A C 1
ATOM 6910 O O . GLU A 1 860 ? 1.501 -11.737 -4.730 1.00 90.62 860 GLU A O 1
ATOM 6915 N N . MET A 1 861 ? 1.911 -10.546 -2.870 1.00 90.62 861 MET A N 1
ATOM 6916 C CA . MET A 1 861 ? 1.473 -11.581 -1.949 1.00 90.62 861 MET A CA 1
ATOM 6917 C C . MET A 1 861 ? -0.053 -11.675 -1.983 1.00 90.62 861 MET A C 1
ATOM 6919 O O . MET A 1 861 ? -0.735 -10.666 -1.878 1.00 90.62 861 MET A O 1
ATOM 6923 N N . GLY A 1 862 ? -0.606 -12.878 -2.099 1.00 91.94 862 GLY A N 1
ATOM 6924 C CA . GLY A 1 862 ? -2.050 -13.104 -2.005 1.00 91.94 862 GLY A CA 1
ATOM 6925 C C . GLY A 1 862 ? -2.498 -13.546 -0.617 1.00 91.94 862 GLY A C 1
ATOM 6926 O O . GLY A 1 862 ? -3.555 -13.140 -0.135 1.00 91.94 862 GLY A O 1
ATOM 6927 N N . ARG A 1 863 ? -1.672 -14.352 0.051 1.00 93.56 863 ARG A N 1
ATOM 6928 C CA . ARG A 1 863 ? -1.845 -14.752 1.449 1.00 93.56 863 ARG A CA 1
ATOM 6929 C C . ARG A 1 863 ? -0.480 -15.017 2.061 1.00 93.56 863 ARG A C 1
ATOM 6931 O O . ARG A 1 863 ? 0.306 -15.752 1.477 1.00 93.56 863 ARG A O 1
ATOM 6938 N N . ASP A 1 864 ? -0.237 -14.457 3.240 1.00 92.19 864 ASP A N 1
ATOM 6939 C CA . ASP A 1 864 ? 0.996 -14.679 3.993 1.00 92.19 864 ASP A CA 1
ATOM 6940 C C . ASP A 1 864 ? 1.005 -16.069 4.666 1.00 92.19 864 ASP A C 1
ATOM 6942 O O . ASP A 1 864 ? -0.046 -16.599 5.060 1.00 92.19 864 ASP A O 1
ATOM 6946 N N . ARG A 1 865 ? 2.198 -16.644 4.864 1.00 93.31 865 ARG A N 1
ATOM 6947 C CA . ARG A 1 865 ? 2.372 -17.811 5.739 1.00 93.31 865 ARG A CA 1
ATOM 6948 C C . ARG A 1 865 ? 2.186 -17.394 7.196 1.00 93.31 865 ARG A C 1
ATOM 6950 O O . ARG A 1 865 ? 2.774 -16.410 7.628 1.00 93.31 865 ARG A O 1
ATOM 6957 N N . SER A 1 866 ? 1.427 -18.163 7.969 1.00 94.88 866 SER A N 1
ATOM 6958 C CA . SER A 1 866 ? 1.308 -17.958 9.416 1.00 94.88 866 SER A CA 1
ATOM 6959 C C . SER A 1 866 ? 1.117 -19.293 10.118 1.00 94.88 866 SER A C 1
ATOM 6961 O O . SER A 1 866 ? 0.125 -19.981 9.876 1.00 94.88 866 SER A O 1
ATOM 6963 N N . GLU A 1 867 ? 2.031 -19.655 11.016 1.00 95.19 867 GLU A N 1
ATOM 6964 C CA . GLU A 1 867 ? 1.884 -20.856 11.852 1.00 95.19 867 GLU A CA 1
ATOM 6965 C C . GLU A 1 867 ? 0.798 -20.672 12.912 1.00 95.19 867 GLU A C 1
ATOM 6967 O O . GLU A 1 867 ? 0.093 -21.616 13.257 1.00 95.19 867 GLU A O 1
ATOM 6972 N N . VAL A 1 868 ? 0.606 -19.436 13.378 1.00 95.81 868 VAL A N 1
ATOM 6973 C CA . VAL A 1 868 ? -0.398 -19.088 14.393 1.00 95.81 868 VAL A CA 1
ATOM 6974 C C . VAL A 1 868 ? -1.820 -19.286 13.864 1.00 95.81 868 VAL A C 1
ATOM 6976 O O . VAL A 1 868 ? -2.708 -19.727 14.598 1.00 95.81 868 VAL A O 1
ATOM 6979 N N . VAL A 1 869 ? -2.052 -18.923 12.600 1.00 95.50 869 VAL A N 1
ATOM 6980 C CA . VAL A 1 869 ? -3.371 -19.012 11.952 1.00 95.50 869 VAL A CA 1
ATOM 6981 C C . VAL A 1 869 ? -3.516 -20.296 11.126 1.00 95.50 869 VAL A C 1
ATOM 6983 O O . VAL A 1 869 ? -4.642 -20.739 10.889 1.00 95.50 869 VAL A O 1
ATOM 6986 N N . GLY A 1 870 ? -2.400 -20.916 10.735 1.00 94.25 870 GLY A N 1
ATOM 6987 C CA . GLY A 1 870 ? -2.354 -22.120 9.909 1.00 94.25 870 GLY A CA 1
ATOM 6988 C C . GLY A 1 870 ? -2.579 -21.834 8.423 1.00 94.25 870 GLY A C 1
ATOM 6989 O O . GLY A 1 870 ? -3.303 -22.578 7.767 1.00 94.25 870 GLY A O 1
ATOM 6990 N N . THR A 1 871 ? -2.027 -20.735 7.896 1.00 94.12 871 THR A N 1
ATOM 6991 C CA . THR A 1 871 ? -2.170 -20.358 6.480 1.00 94.12 871 THR A CA 1
ATOM 6992 C C . THR A 1 871 ? -0.945 -20.743 5.657 1.00 94.12 871 THR A C 1
ATOM 6994 O O . THR A 1 871 ? 0.188 -20.419 6.017 1.00 94.12 871 THR A O 1
ATOM 6997 N N . THR A 1 872 ? -1.187 -21.383 4.511 1.00 93.25 872 THR A N 1
ATOM 6998 C CA . THR A 1 872 ? -0.180 -21.637 3.469 1.00 93.25 872 THR A CA 1
ATOM 6999 C C . THR A 1 872 ? -0.097 -20.432 2.527 1.00 93.25 872 THR A C 1
ATOM 7001 O O . THR A 1 872 ? -1.156 -19.916 2.129 1.00 93.25 872 THR A O 1
ATOM 7004 N N . PRO A 1 873 ? 1.111 -19.967 2.162 1.00 94.75 873 PRO A N 1
ATOM 7005 C CA . PRO A 1 873 ? 1.265 -18.781 1.340 1.00 94.75 873 PRO A CA 1
ATOM 7006 C C . PRO A 1 873 ? 0.786 -18.998 -0.097 1.00 94.75 873 PRO A C 1
ATOM 7008 O O . PRO A 1 873 ? 0.901 -20.087 -0.662 1.00 94.75 873 PRO A O 1
ATOM 7011 N N . LEU A 1 874 ? 0.275 -17.934 -0.709 1.00 95.50 874 LEU A N 1
ATOM 7012 C CA . LEU A 1 874 ? 0.054 -17.877 -2.153 1.00 95.50 874 LEU A CA 1
ATOM 7013 C C . LEU A 1 874 ? 0.392 -16.488 -2.680 1.00 95.50 874 LEU A C 1
ATOM 7015 O O . LEU A 1 874 ? 0.348 -15.506 -1.936 1.00 95.50 874 LEU A O 1
ATOM 7019 N N . SER A 1 875 ? 0.733 -16.382 -3.958 1.00 96.19 875 SER A N 1
ATOM 7020 C CA . SER A 1 875 ? 1.131 -15.112 -4.570 1.00 96.19 875 SER A CA 1
ATOM 7021 C C . SER A 1 875 ? 0.674 -14.997 -6.018 1.00 96.19 875 SER A C 1
ATOM 7023 O O . SER A 1 875 ? 0.379 -15.989 -6.687 1.00 96.19 875 SER A O 1
ATOM 7025 N N . TYR A 1 876 ? 0.634 -13.760 -6.494 1.00 96.12 876 TYR A N 1
ATOM 7026 C CA . TYR A 1 876 ? 0.194 -13.390 -7.827 1.00 96.12 876 TYR A CA 1
ATOM 7027 C C . TYR A 1 876 ? 1.367 -12.811 -8.618 1.00 96.12 876 TYR A C 1
ATOM 7029 O O . TYR A 1 876 ? 2.118 -11.977 -8.112 1.00 96.12 876 TYR A O 1
ATOM 7037 N N . VAL A 1 877 ? 1.499 -13.226 -9.874 1.00 96.56 877 VAL A N 1
ATOM 7038 C CA . VAL A 1 877 ? 2.401 -12.647 -10.869 1.00 96.56 877 VAL A CA 1
ATOM 7039 C C . VAL A 1 877 ? 1.560 -12.156 -12.030 1.00 96.56 877 VAL A C 1
ATOM 7041 O O . VAL A 1 877 ? 0.738 -12.887 -12.573 1.00 96.56 877 VAL A O 1
ATOM 7044 N N . SER A 1 878 ? 1.788 -10.917 -12.434 1.00 94.88 878 SER A N 1
ATOM 7045 C CA . SER A 1 878 ? 1.124 -10.295 -13.566 1.00 94.88 878 SER A CA 1
ATOM 7046 C C . SER A 1 878 ? 2.170 -9.739 -14.514 1.00 94.88 878 SER A C 1
ATOM 7048 O O . SER A 1 878 ? 3.006 -8.925 -14.122 1.00 94.88 878 SER A O 1
ATOM 7050 N N . LEU A 1 879 ? 2.108 -10.177 -15.766 1.00 94.44 879 LEU A N 1
ATOM 7051 C CA . LEU A 1 879 ? 3.040 -9.817 -16.829 1.00 94.44 879 LEU A CA 1
ATOM 7052 C C . LEU A 1 879 ? 2.305 -9.102 -17.967 1.00 94.44 879 LEU A C 1
ATOM 7054 O O . LEU A 1 879 ? 1.074 -9.020 -17.996 1.00 94.44 879 LEU A O 1
ATOM 7058 N N . ARG A 1 880 ? 3.082 -8.582 -18.914 1.00 89.50 880 ARG A N 1
ATOM 7059 C CA . ARG A 1 880 ? 2.595 -7.827 -20.071 1.00 89.50 880 ARG A CA 1
ATOM 7060 C C . ARG A 1 880 ? 3.077 -8.400 -21.396 1.00 89.50 880 ARG A C 1
ATOM 7062 O O . ARG A 1 880 ? 3.454 -7.664 -22.300 1.00 89.50 880 ARG A O 1
ATOM 7069 N N . ILE A 1 881 ? 3.034 -9.719 -21.516 1.00 91.31 881 ILE A N 1
ATOM 7070 C CA . ILE A 1 881 ? 3.429 -10.374 -22.756 1.00 91.31 881 ILE A CA 1
ATOM 7071 C C . ILE A 1 881 ? 2.325 -10.113 -23.784 1.00 91.31 881 ILE A C 1
ATOM 7073 O O . ILE A 1 881 ? 1.148 -10.369 -23.518 1.00 91.31 881 ILE A O 1
ATOM 7077 N N . ASN A 1 882 ? 2.681 -9.559 -24.940 1.00 84.06 882 ASN A N 1
ATOM 7078 C CA . ASN A 1 882 ? 1.702 -9.308 -25.995 1.00 84.06 882 ASN A CA 1
ATOM 7079 C C . ASN A 1 882 ? 1.250 -10.651 -26.581 1.00 84.06 882 ASN A C 1
ATOM 7081 O O . ASN A 1 882 ? 2.097 -11.373 -27.108 1.00 84.06 882 ASN A O 1
ATOM 7085 N N . PRO A 1 883 ? -0.041 -11.014 -26.484 1.00 86.50 883 PRO A N 1
ATOM 7086 C CA . PRO A 1 883 ? -0.513 -12.286 -27.012 1.00 86.50 883 PRO A CA 1
ATOM 7087 C C . PRO A 1 883 ? -0.384 -12.324 -28.540 1.00 86.50 883 PRO A C 1
ATOM 7089 O O . PRO A 1 883 ? -0.467 -11.291 -29.211 1.00 86.50 883 PRO A O 1
ATOM 7092 N N . SER A 1 884 ? -0.207 -13.523 -29.097 1.00 82.94 884 SER A N 1
ATOM 7093 C CA . SER A 1 884 ? -0.322 -13.719 -30.545 1.00 82.94 884 SER A CA 1
ATOM 7094 C C . SER A 1 884 ? -1.735 -13.354 -31.021 1.00 82.94 884 SER A C 1
ATOM 7096 O O . SER A 1 884 ? -2.723 -13.746 -30.405 1.00 82.94 884 SER A O 1
ATOM 7098 N N . TYR A 1 885 ? -1.839 -12.628 -32.139 1.00 70.62 885 TYR A N 1
ATOM 7099 C CA . TYR A 1 885 ? -3.123 -12.349 -32.807 1.00 70.62 885 TYR A CA 1
ATOM 7100 C C . TYR A 1 885 ? -3.662 -13.548 -33.602 1.00 70.62 885 TYR A C 1
ATOM 7102 O O . TYR A 1 885 ? -4.779 -13.505 -34.112 1.00 70.62 885 TYR A O 1
ATOM 7110 N N . ASP A 1 886 ? -2.838 -14.579 -33.756 1.00 76.75 886 ASP A N 1
ATOM 7111 C CA . ASP A 1 886 ? -3.124 -15.815 -34.469 1.00 76.75 886 ASP A CA 1
ATOM 7112 C C . ASP A 1 886 ? -3.163 -16.940 -33.429 1.00 76.75 886 ASP A C 1
ATOM 7114 O O . ASP A 1 886 ? -2.132 -17.230 -32.816 1.00 76.75 886 ASP A O 1
ATOM 7118 N N . GLU A 1 887 ? -4.348 -17.511 -33.190 1.00 72.25 887 GLU A N 1
ATOM 7119 C CA . GLU A 1 887 ? -4.574 -18.541 -32.161 1.00 72.25 887 GLU A CA 1
ATOM 7120 C C . GLU A 1 887 ? -3.734 -19.806 -32.403 1.00 72.25 887 GLU A C 1
ATOM 7122 O O . GLU A 1 887 ? -3.392 -20.505 -31.450 1.00 72.25 887 GLU A O 1
ATOM 7127 N N . ASP A 1 888 ? -3.335 -20.063 -33.653 1.00 79.44 888 ASP A N 1
ATOM 7128 C CA . ASP A 1 888 ? -2.494 -21.204 -34.024 1.00 79.44 888 ASP A CA 1
ATOM 7129 C C . ASP A 1 888 ? -0.991 -20.934 -33.806 1.00 79.44 888 ASP A C 1
ATOM 7131 O O . ASP A 1 888 ? -0.159 -21.833 -33.974 1.00 79.44 888 ASP A O 1
ATOM 7135 N N . LYS A 1 889 ? -0.609 -19.702 -33.437 1.00 82.81 889 LYS A N 1
ATOM 7136 C CA . LYS A 1 889 ? 0.785 -19.318 -33.183 1.00 82.81 889 LYS A CA 1
ATOM 7137 C C . LYS A 1 889 ? 1.054 -19.089 -31.699 1.00 82.81 889 LYS A C 1
ATOM 7139 O O . LYS A 1 889 ? 0.258 -18.455 -31.009 1.00 82.81 889 LYS A O 1
ATOM 7144 N N . PRO A 1 890 ? 2.220 -19.534 -31.202 1.00 89.94 890 PRO A N 1
ATOM 7145 C CA . PRO A 1 890 ? 2.581 -19.316 -29.815 1.00 89.94 890 PRO A CA 1
ATOM 7146 C C . PRO A 1 890 ? 2.843 -17.837 -29.540 1.00 89.94 890 PRO A C 1
ATOM 7148 O O . PRO A 1 890 ? 3.360 -17.101 -30.381 1.00 89.94 890 PRO A O 1
ATOM 7151 N N . THR A 1 891 ? 2.548 -17.421 -28.313 1.00 92.50 891 THR A N 1
ATOM 7152 C CA . THR A 1 891 ? 2.964 -16.114 -27.811 1.00 92.50 891 THR A CA 1
ATOM 7153 C C . THR A 1 891 ? 4.472 -16.114 -27.574 1.00 92.50 891 THR A C 1
ATOM 7155 O O . THR A 1 891 ? 4.972 -16.882 -26.749 1.00 92.50 891 THR A O 1
ATOM 7158 N N . LEU A 1 892 ? 5.190 -15.255 -28.294 1.00 92.56 892 LEU A N 1
ATOM 7159 C CA . LEU A 1 892 ? 6.646 -15.142 -28.242 1.00 92.56 892 LEU A CA 1
ATOM 7160 C C . LEU A 1 892 ? 7.073 -14.024 -27.286 1.00 92.56 892 LEU A C 1
ATOM 7162 O O . LEU A 1 892 ? 6.501 -12.933 -27.306 1.00 92.56 892 LEU A O 1
ATOM 7166 N N . MET A 1 893 ? 8.088 -14.288 -26.469 1.00 93.94 893 MET A N 1
ATOM 7167 C CA . MET A 1 893 ? 8.629 -13.343 -25.494 1.00 93.94 893 MET A CA 1
ATOM 7168 C C . MET A 1 893 ? 9.827 -12.580 -26.062 1.00 93.94 893 MET A C 1
ATOM 7170 O O . MET A 1 893 ? 10.720 -13.162 -26.680 1.00 93.94 893 MET A O 1
ATOM 7174 N N . GLN A 1 894 ? 9.878 -11.273 -25.806 1.00 90.19 894 GLN A N 1
ATOM 7175 C CA . GLN A 1 894 ? 11.090 -10.477 -25.992 1.00 90.19 894 GLN A CA 1
ATOM 7176 C C . GLN A 1 894 ? 12.062 -10.701 -24.827 1.00 90.19 894 GLN A C 1
ATOM 7178 O O . GLN A 1 894 ? 11.693 -11.232 -23.779 1.00 90.19 894 GLN A O 1
ATOM 7183 N N . PHE A 1 895 ? 13.311 -10.255 -24.976 1.00 89.75 895 PHE A N 1
ATOM 7184 C CA . PHE A 1 895 ? 14.307 -10.363 -23.905 1.00 89.75 895 PHE A CA 1
ATOM 7185 C C . PHE A 1 895 ? 13.820 -9.725 -22.591 1.00 89.75 895 PHE A C 1
ATOM 7187 O O . PHE A 1 895 ? 13.861 -10.367 -21.541 1.00 89.75 895 PHE A O 1
ATOM 7194 N N . ASP A 1 896 ? 13.259 -8.516 -22.667 1.00 89.19 896 ASP A N 1
ATOM 7195 C CA . ASP A 1 896 ? 12.719 -7.797 -21.508 1.00 89.19 896 ASP A CA 1
ATOM 7196 C C . ASP A 1 896 ? 11.543 -8.547 -20.857 1.00 89.19 896 ASP A C 1
ATOM 7198 O O . ASP A 1 896 ? 11.405 -8.544 -19.632 1.00 89.19 896 ASP A O 1
ATOM 7202 N N . ASP A 1 897 ? 10.708 -9.239 -21.643 1.00 93.56 897 ASP A N 1
ATOM 7203 C CA . ASP A 1 897 ? 9.621 -10.070 -21.111 1.00 93.56 897 ASP A CA 1
ATOM 7204 C C . ASP A 1 897 ? 10.183 -11.223 -20.269 1.00 93.56 897 ASP A C 1
ATOM 7206 O O . ASP A 1 897 ? 9.656 -11.522 -19.195 1.00 93.56 897 ASP A O 1
ATOM 7210 N N . ILE A 1 898 ? 11.274 -11.849 -20.726 1.00 95.38 898 ILE A N 1
ATOM 7211 C CA . ILE A 1 898 ? 11.937 -12.967 -20.035 1.00 95.38 898 ILE A CA 1
ATOM 7212 C C . ILE A 1 898 ? 12.564 -12.475 -18.729 1.00 95.38 898 ILE A C 1
ATOM 7214 O O . ILE A 1 898 ? 12.364 -13.092 -17.680 1.00 95.38 898 ILE A O 1
ATOM 7218 N N . GLN A 1 899 ? 13.270 -11.340 -18.759 1.00 94.19 899 GLN A N 1
ATOM 7219 C CA . GLN A 1 899 ? 13.829 -10.736 -17.547 1.00 94.19 899 GLN A CA 1
ATOM 7220 C C . GLN A 1 899 ? 12.725 -10.396 -16.542 1.00 94.19 899 GLN A C 1
ATOM 7222 O O . GLN A 1 899 ? 12.836 -10.737 -15.364 1.00 94.19 899 GLN A O 1
ATOM 7227 N N . ASN A 1 900 ? 11.632 -9.780 -17.001 1.00 94.81 900 ASN A N 1
ATOM 7228 C CA . ASN A 1 900 ? 10.491 -9.447 -16.153 1.00 94.81 900 ASN A CA 1
ATOM 7229 C C . ASN A 1 900 ? 9.821 -10.697 -15.570 1.00 94.81 900 ASN A C 1
ATOM 7231 O O . ASN A 1 900 ? 9.462 -10.691 -14.391 1.00 94.81 900 ASN A O 1
ATOM 7235 N N . PHE A 1 901 ? 9.677 -11.769 -16.351 1.00 96.62 901 PHE A N 1
ATOM 7236 C CA . PHE A 1 901 ? 9.168 -13.052 -15.867 1.00 96.62 901 PHE A CA 1
ATOM 7237 C C . PHE A 1 901 ? 10.049 -13.611 -14.742 1.00 96.62 901 PHE A C 1
ATOM 7239 O O . PHE A 1 901 ? 9.547 -13.857 -13.645 1.00 96.62 901 PHE A O 1
ATOM 7246 N N . ILE A 1 902 ? 11.362 -13.717 -14.969 1.00 95.75 902 ILE A N 1
ATOM 7247 C CA . ILE A 1 902 ? 12.326 -14.230 -13.982 1.00 95.75 902 ILE A CA 1
ATOM 7248 C C . ILE A 1 902 ? 12.317 -13.382 -12.709 1.00 95.75 902 ILE A C 1
ATOM 7250 O O . ILE A 1 902 ? 12.261 -13.927 -11.609 1.00 95.75 902 ILE A O 1
ATOM 7254 N N . MET A 1 903 ? 12.347 -12.054 -12.846 1.00 95.12 903 MET A N 1
ATOM 7255 C CA . MET A 1 903 ? 12.355 -11.136 -11.708 1.00 95.12 903 MET A CA 1
ATOM 7256 C C . MET A 1 903 ? 11.082 -11.278 -10.864 1.00 95.12 903 MET A C 1
ATOM 7258 O O . MET A 1 903 ? 11.168 -11.381 -9.643 1.00 95.12 903 MET A O 1
ATOM 7262 N N . ASN A 1 904 ? 9.900 -11.320 -11.489 1.00 95.62 904 ASN A N 1
ATOM 7263 C CA . ASN A 1 904 ? 8.641 -11.405 -10.745 1.00 95.62 904 ASN A CA 1
ATOM 7264 C C . ASN A 1 904 ? 8.415 -12.792 -10.132 1.00 95.62 904 ASN A C 1
ATOM 7266 O O . ASN A 1 904 ? 8.030 -12.878 -8.966 1.00 95.62 904 ASN A O 1
ATOM 7270 N N . VAL A 1 905 ? 8.695 -13.875 -10.866 1.00 95.12 905 VAL A N 1
ATOM 7271 C CA . VAL A 1 905 ? 8.588 -15.231 -10.307 1.00 95.12 905 VAL A CA 1
ATOM 7272 C C . VAL A 1 905 ? 9.643 -15.449 -9.221 1.00 95.12 905 VAL A C 1
ATOM 7274 O O . VAL A 1 905 ? 9.329 -16.016 -8.181 1.00 95.12 905 VAL A O 1
ATOM 7277 N N . GLY A 1 906 ? 10.859 -14.928 -9.396 1.00 92.81 906 GLY A N 1
ATOM 7278 C CA . GLY A 1 906 ? 11.916 -14.963 -8.386 1.00 92.81 906 GLY A CA 1
ATOM 7279 C C . GLY A 1 906 ? 11.520 -14.298 -7.068 1.00 92.81 906 GLY A C 1
ATOM 7280 O O . GLY A 1 906 ? 11.712 -14.885 -6.003 1.00 92.81 906 GLY A O 1
ATOM 7281 N N . SER A 1 907 ? 10.897 -13.117 -7.126 1.00 93.19 907 SER A N 1
ATOM 7282 C CA . SER A 1 907 ? 10.343 -12.461 -5.935 1.00 93.19 907 SER A CA 1
ATOM 7283 C C . SER A 1 907 ? 9.227 -13.276 -5.278 1.00 93.19 907 SER A C 1
ATOM 7285 O O . SER A 1 907 ? 9.139 -13.334 -4.051 1.00 93.19 907 SER A O 1
ATOM 7287 N N . VAL A 1 908 ? 8.386 -13.939 -6.077 1.00 93.75 908 VAL A N 1
ATOM 7288 C CA . VAL A 1 908 ? 7.326 -14.811 -5.555 1.00 93.75 908 VAL A CA 1
ATOM 7289 C C . VAL A 1 908 ? 7.885 -16.075 -4.912 1.00 93.75 908 VAL A C 1
ATOM 7291 O O . VAL A 1 908 ? 7.364 -16.486 -3.879 1.00 93.75 908 VAL A O 1
ATOM 7294 N N . LEU A 1 909 ? 8.966 -16.658 -5.436 1.00 94.31 909 LEU A N 1
ATOM 7295 C CA . LEU A 1 909 ? 9.621 -17.811 -4.809 1.00 94.31 909 LEU A CA 1
ATOM 7296 C C . LEU A 1 909 ? 10.052 -17.503 -3.370 1.00 94.31 909 LEU A C 1
ATOM 7298 O O . LEU A 1 909 ? 9.853 -18.336 -2.491 1.00 94.31 909 LEU A O 1
ATOM 7302 N N . GLN A 1 910 ? 10.551 -16.292 -3.104 1.00 92.19 910 GLN A N 1
ATOM 7303 C CA . GLN A 1 910 ? 10.885 -15.844 -1.745 1.00 92.19 910 GLN A CA 1
ATOM 7304 C C . GLN A 1 910 ? 9.655 -15.743 -0.825 1.00 92.19 910 GLN A C 1
ATOM 7306 O O . GLN A 1 910 ? 9.758 -15.907 0.389 1.00 92.19 910 GLN A O 1
ATOM 7311 N N . CYS A 1 911 ? 8.476 -15.495 -1.393 1.00 91.81 911 CYS A N 1
ATOM 7312 C CA . CYS A 1 911 ? 7.219 -15.415 -0.655 1.00 91.81 911 CYS A CA 1
ATOM 7313 C C . CYS A 1 911 ? 6.653 -16.804 -0.325 1.00 91.81 911 CYS A C 1
ATOM 7315 O O . CYS A 1 911 ? 6.320 -17.079 0.827 1.00 91.81 911 CYS A O 1
ATOM 7317 N N . VAL A 1 912 ? 6.558 -17.682 -1.325 1.00 94.44 912 VAL A N 1
ATOM 7318 C CA . VAL A 1 912 ? 5.889 -18.995 -1.226 1.00 94.44 912 VAL A CA 1
ATOM 7319 C C . VAL A 1 912 ? 6.761 -20.098 -0.625 1.00 94.44 912 VAL A C 1
ATOM 7321 O O . VAL A 1 912 ? 6.223 -21.079 -0.126 1.00 94.44 912 VAL A O 1
ATOM 7324 N N . LEU A 1 913 ? 8.089 -19.948 -0.642 1.00 95.06 913 LEU A N 1
ATOM 7325 C CA . LEU A 1 913 ? 9.021 -20.882 0.010 1.00 95.06 913 LEU A CA 1
ATOM 7326 C C . LEU A 1 913 ? 9.446 -20.429 1.412 1.00 95.06 913 LEU A C 1
ATOM 7328 O O . LEU A 1 913 ? 10.206 -21.136 2.079 1.00 95.06 913 LEU A O 1
ATOM 7332 N N . SER A 1 914 ? 8.956 -19.272 1.864 1.00 93.19 914 SER A N 1
ATOM 7333 C CA . SER A 1 914 ? 9.219 -18.747 3.200 1.00 93.19 914 SER A CA 1
ATOM 7334 C C . SER A 1 914 ? 8.791 -19.754 4.269 1.00 93.19 914 SER A C 1
ATOM 7336 O O . SER A 1 914 ? 7.665 -20.247 4.275 1.00 93.19 914 SER A O 1
ATOM 7338 N N . LYS A 1 915 ? 9.684 -20.015 5.223 1.00 93.00 915 LYS A N 1
ATOM 7339 C CA . LYS A 1 915 ? 9.450 -20.801 6.441 1.00 93.00 915 LYS A CA 1
ATOM 7340 C C . LYS A 1 915 ? 9.298 -19.902 7.674 1.00 93.00 915 LYS A C 1
ATOM 7342 O O . LYS A 1 915 ? 9.237 -20.408 8.790 1.00 93.00 915 LYS A O 1
ATOM 7347 N N . ALA A 1 916 ? 9.221 -18.579 7.496 1.00 93.31 916 ALA A N 1
ATOM 7348 C CA . ALA A 1 916 ? 9.023 -17.644 8.600 1.00 93.31 916 ALA A CA 1
ATOM 7349 C C . ALA A 1 916 ? 7.681 -17.919 9.318 1.00 93.31 916 ALA A C 1
ATOM 7351 O O . ALA A 1 916 ? 6.656 -18.078 8.645 1.00 93.31 916 ALA A O 1
ATOM 7352 N N . PRO A 1 917 ? 7.657 -17.989 10.664 1.00 93.38 917 PRO A N 1
ATOM 7353 C CA . PRO A 1 917 ? 6.485 -18.447 11.422 1.00 93.38 917 PRO A CA 1
ATOM 7354 C C . PRO A 1 917 ? 5.333 -17.432 11.492 1.00 93.38 917 PRO A C 1
ATOM 7356 O O . PRO A 1 917 ? 4.187 -17.820 11.725 1.00 93.38 917 PRO A O 1
ATOM 7359 N N . TYR A 1 918 ? 5.617 -16.146 11.267 1.00 95.12 918 TYR A N 1
ATOM 7360 C CA . TYR A 1 918 ? 4.661 -15.044 11.411 1.00 95.12 918 TYR A CA 1
ATOM 7361 C C . TYR A 1 918 ? 4.431 -14.333 10.075 1.00 95.12 918 TYR A C 1
ATOM 7363 O O . TYR A 1 918 ? 5.388 -14.087 9.338 1.00 95.12 918 TYR A O 1
ATOM 7371 N N . SER A 1 919 ? 3.183 -13.941 9.803 1.00 93.44 919 SER A N 1
ATOM 7372 C CA . SER A 1 919 ? 2.749 -13.353 8.527 1.00 93.44 919 SER A CA 1
ATOM 7373 C C . SER A 1 919 ? 3.544 -12.121 8.119 1.00 93.44 919 SER A C 1
ATOM 7375 O O . SER A 1 919 ? 3.875 -11.946 6.953 1.00 93.44 919 SER A O 1
ATOM 7377 N N . GLU A 1 920 ? 3.914 -11.287 9.083 1.00 91.25 920 GLU A N 1
ATOM 7378 C CA . GLU A 1 920 ? 4.684 -10.071 8.838 1.00 91.25 920 GLU A CA 1
ATOM 7379 C C . GLU A 1 920 ? 6.152 -10.351 8.495 1.00 91.25 920 GLU A C 1
ATOM 7381 O O . GLU A 1 920 ? 6.766 -9.607 7.733 1.00 91.25 920 GLU A O 1
ATOM 7386 N N . LEU A 1 921 ? 6.703 -11.463 8.971 1.00 93.12 921 LEU A N 1
ATOM 7387 C CA . LEU A 1 921 ? 8.059 -11.878 8.615 1.00 93.12 921 LEU A CA 1
ATOM 7388 C C . LEU A 1 921 ? 8.097 -12.766 7.364 1.00 93.12 921 LEU A C 1
ATOM 7390 O O . LEU A 1 921 ? 9.181 -13.108 6.891 1.00 93.12 921 LEU A O 1
ATOM 7394 N N . SER A 1 922 ? 6.935 -13.148 6.830 1.00 89.62 922 SER A N 1
ATOM 7395 C CA . SER A 1 922 ? 6.834 -13.987 5.642 1.00 89.62 922 SER A CA 1
ATOM 7396 C C . SER A 1 922 ? 7.111 -13.189 4.368 1.00 89.62 922 SER A C 1
ATOM 7398 O O . SER A 1 922 ? 6.527 -12.130 4.136 1.00 89.62 922 SER A O 1
ATOM 7400 N N . GLY A 1 923 ? 7.974 -13.724 3.503 1.00 80.06 923 GLY A N 1
ATOM 7401 C CA . GLY A 1 923 ? 8.324 -13.086 2.235 1.00 80.06 923 GLY A CA 1
ATOM 7402 C C . GLY A 1 923 ? 8.989 -11.719 2.426 1.00 80.06 923 GLY A C 1
ATOM 7403 O O . GLY A 1 923 ? 9.959 -11.595 3.172 1.00 80.06 923 GLY A O 1
ATOM 7404 N N . ASN A 1 924 ? 8.465 -10.695 1.742 1.00 80.81 924 ASN A N 1
ATOM 7405 C CA . ASN A 1 924 ? 9.185 -9.433 1.515 1.00 80.81 924 ASN A CA 1
ATOM 7406 C C . ASN A 1 924 ? 8.657 -8.230 2.315 1.00 80.81 924 ASN A C 1
ATOM 7408 O O . ASN A 1 924 ? 9.198 -7.135 2.185 1.00 80.81 924 ASN A O 1
ATOM 7412 N N . ARG A 1 925 ? 7.611 -8.392 3.138 1.00 77.94 925 ARG A N 1
ATOM 7413 C CA . ARG A 1 925 ? 6.882 -7.264 3.750 1.00 77.94 925 ARG A CA 1
ATOM 7414 C C . ARG A 1 925 ? 7.737 -6.405 4.687 1.00 77.94 925 ARG A C 1
ATOM 7416 O O . ARG A 1 925 ? 7.790 -5.193 4.507 1.00 77.94 925 ARG A O 1
ATOM 7423 N N . TYR A 1 926 ? 8.383 -7.019 5.677 1.00 87.69 926 TYR A N 1
ATOM 7424 C CA . TYR A 1 926 ? 9.322 -6.339 6.583 1.00 87.69 926 TYR A CA 1
ATOM 7425 C C . TYR A 1 926 ? 10.789 -6.625 6.249 1.00 87.69 926 TYR A C 1
ATOM 7427 O O . TYR A 1 926 ? 11.674 -6.346 7.055 1.00 87.69 926 TYR A O 1
ATOM 7435 N N . LEU A 1 927 ? 11.052 -7.168 5.059 1.00 91.19 927 LEU A N 1
ATOM 7436 C CA . LEU A 1 927 ? 12.410 -7.279 4.553 1.00 91.19 927 LEU A CA 1
ATOM 7437 C C . LEU A 1 927 ? 12.939 -5.872 4.254 1.00 91.19 927 LEU A C 1
ATOM 7439 O O . LEU A 1 927 ? 12.231 -5.049 3.662 1.00 91.19 927 LEU A O 1
ATOM 7443 N N . GLU A 1 928 ? 14.175 -5.600 4.663 1.00 92.62 928 GLU A N 1
ATOM 7444 C CA . GLU A 1 928 ? 14.824 -4.305 4.489 1.00 92.62 928 GLU A CA 1
ATOM 7445 C C . GLU A 1 928 ? 14.771 -3.860 3.014 1.00 92.62 928 GLU A C 1
ATOM 7447 O O . GLU A 1 928 ? 15.027 -4.679 2.124 1.00 92.62 928 GLU A O 1
ATOM 7452 N N . PRO A 1 929 ? 14.451 -2.585 2.711 1.00 92.19 929 PRO A N 1
ATOM 7453 C CA . PRO A 1 929 ? 14.189 -2.142 1.337 1.00 92.19 929 PRO A CA 1
ATOM 7454 C C . PRO A 1 929 ? 15.345 -2.382 0.356 1.00 92.19 929 PRO A C 1
ATOM 7456 O O . PRO A 1 929 ? 15.122 -2.681 -0.815 1.00 92.19 929 PRO A O 1
ATOM 7459 N N . ASP A 1 930 ? 16.583 -2.282 0.832 1.00 94.31 930 ASP A N 1
ATOM 7460 C CA . ASP A 1 930 ? 17.820 -2.539 0.088 1.00 94.31 930 ASP A CA 1
ATOM 7461 C C . ASP A 1 930 ? 18.202 -4.027 0.003 1.00 94.31 930 ASP A C 1
ATOM 7463 O O . ASP A 1 930 ? 19.142 -4.379 -0.709 1.00 94.31 930 ASP A O 1
ATOM 7467 N N . ALA A 1 931 ? 17.437 -4.915 0.644 1.00 94.75 931 ALA A N 1
ATOM 7468 C CA . ALA A 1 931 ? 17.558 -6.365 0.516 1.00 94.75 931 ALA A CA 1
ATOM 7469 C C . ALA A 1 931 ? 16.480 -7.003 -0.384 1.00 94.75 931 ALA A C 1
ATOM 7471 O O . ALA A 1 931 ? 16.705 -8.084 -0.933 1.00 94.75 931 ALA A O 1
ATOM 7472 N N . GLN A 1 932 ? 15.339 -6.336 -0.597 1.00 92.25 932 GLN A N 1
ATOM 7473 C CA . GLN A 1 932 ? 14.180 -6.893 -1.319 1.00 92.25 932 GLN A CA 1
ATOM 7474 C C . GLN A 1 932 ? 14.487 -7.364 -2.746 1.00 92.25 932 GLN A C 1
ATOM 7476 O O . GLN A 1 932 ? 13.883 -8.319 -3.229 1.00 92.25 932 GLN A O 1
ATOM 7481 N N . LYS A 1 933 ? 15.435 -6.718 -3.434 1.00 92.94 933 LYS A N 1
ATOM 7482 C CA . LYS A 1 933 ? 15.795 -7.072 -4.816 1.00 92.94 933 LYS A CA 1
ATOM 7483 C C . LYS A 1 933 ? 16.957 -8.062 -4.935 1.00 92.94 933 LYS A C 1
ATOM 7485 O O . LYS A 1 933 ? 17.289 -8.449 -6.052 1.00 92.94 933 LYS A O 1
ATOM 7490 N N . ILE A 1 934 ? 17.565 -8.505 -3.830 1.00 95.81 934 ILE A N 1
ATOM 7491 C CA . ILE A 1 934 ? 18.730 -9.406 -3.880 1.00 95.81 934 ILE A CA 1
ATOM 7492 C C . ILE A 1 934 ? 18.362 -10.738 -4.537 1.00 95.81 934 ILE A C 1
ATOM 7494 O O . ILE A 1 934 ? 19.066 -11.186 -5.440 1.00 95.81 934 ILE A O 1
ATOM 7498 N N . VAL A 1 935 ? 17.259 -11.365 -4.121 1.00 95.56 935 VAL A N 1
ATOM 7499 C CA . VAL A 1 935 ? 16.818 -12.659 -4.665 1.00 95.56 935 VAL A CA 1
ATOM 7500 C C . VAL A 1 935 ? 16.523 -12.596 -6.162 1.00 95.56 935 VAL A C 1
ATOM 7502 O O . VAL A 1 935 ? 17.164 -13.345 -6.907 1.00 95.56 935 VAL A O 1
ATOM 7505 N N . PRO A 1 936 ? 15.616 -11.721 -6.642 1.00 95.56 936 PRO A N 1
ATOM 7506 C CA . PRO A 1 936 ? 15.294 -11.691 -8.061 1.00 95.56 936 PRO A CA 1
ATOM 7507 C C . PRO A 1 936 ? 16.516 -11.306 -8.909 1.00 95.56 936 PRO A C 1
ATOM 7509 O O . PRO A 1 936 ? 16.747 -11.934 -9.941 1.00 95.56 936 PRO A O 1
ATOM 7512 N N . TYR A 1 937 ? 17.383 -10.393 -8.443 1.00 96.81 937 TYR A N 1
ATOM 7513 C CA . TYR A 1 937 ? 18.625 -10.094 -9.160 1.00 96.81 937 TYR A CA 1
ATOM 7514 C C . TYR A 1 937 ? 19.632 -11.237 -9.148 1.00 96.81 937 TYR A C 1
ATOM 7516 O O . TYR A 1 937 ? 20.344 -11.405 -10.136 1.00 96.81 937 TYR A O 1
ATOM 7524 N N . THR A 1 938 ? 19.711 -12.025 -8.075 1.00 97.62 938 THR A N 1
ATOM 7525 C CA . THR A 1 938 ? 20.619 -13.179 -8.026 1.00 97.62 938 THR A CA 1
ATOM 7526 C C . THR A 1 938 ? 20.184 -14.199 -9.067 1.00 97.62 938 THR A C 1
ATOM 7528 O O . THR A 1 938 ? 20.996 -14.609 -9.891 1.00 97.62 938 THR A O 1
ATOM 7531 N N . LEU A 1 939 ? 18.892 -14.540 -9.093 1.00 96.31 939 LEU A N 1
ATOM 7532 C CA . LEU A 1 939 ? 18.322 -15.452 -10.087 1.00 96.31 939 LEU A CA 1
ATOM 7533 C C . LEU A 1 939 ? 18.544 -14.946 -11.510 1.00 96.31 939 LEU A C 1
ATOM 7535 O O . LEU A 1 939 ? 19.019 -15.702 -12.355 1.00 96.31 939 LEU A O 1
ATOM 7539 N N . LEU A 1 940 ? 18.277 -13.661 -11.757 1.00 95.69 940 LEU A N 1
ATOM 7540 C CA . LEU A 1 940 ? 18.515 -13.047 -13.057 1.00 95.69 940 LEU A CA 1
ATOM 7541 C C . LEU A 1 940 ? 19.993 -13.155 -13.467 1.00 95.69 940 LEU A C 1
ATOM 7543 O O . LEU A 1 940 ? 20.277 -13.595 -14.574 1.00 95.69 940 LEU A O 1
ATOM 7547 N N . ASN A 1 941 ? 20.935 -12.847 -12.569 1.00 95.12 941 ASN A N 1
ATOM 7548 C CA . ASN A 1 941 ? 22.376 -12.939 -12.843 1.00 95.12 941 ASN A CA 1
ATOM 7549 C C . ASN A 1 941 ? 22.857 -14.370 -13.118 1.00 95.12 941 ASN A C 1
ATOM 7551 O O . ASN A 1 941 ? 23.815 -14.553 -13.871 1.00 95.12 941 ASN A O 1
ATOM 7555 N N . VAL A 1 942 ? 22.252 -15.371 -12.474 1.00 95.06 942 VAL A N 1
ATOM 7556 C CA . VAL A 1 942 ? 22.558 -16.787 -12.723 1.00 95.06 942 VAL A CA 1
ATOM 7557 C C . VAL A 1 942 ? 22.024 -17.198 -14.088 1.00 95.06 942 VAL A C 1
ATOM 7559 O O . VAL A 1 942 ? 22.769 -17.753 -14.894 1.00 95.06 942 VAL A O 1
ATOM 7562 N N . ILE A 1 943 ? 20.760 -16.876 -14.364 1.00 94.31 943 ILE A N 1
ATOM 7563 C CA . ILE A 1 943 ? 20.066 -17.275 -15.590 1.00 94.31 943 ILE A CA 1
ATOM 7564 C C . ILE A 1 943 ? 20.627 -16.576 -16.816 1.00 94.31 943 ILE A C 1
ATOM 7566 O O . ILE A 1 943 ? 20.761 -17.208 -17.851 1.00 94.31 943 ILE A O 1
ATOM 7570 N N . GLN A 1 944 ? 21.030 -15.315 -16.701 1.00 90.94 944 GLN A N 1
ATOM 7571 C CA . GLN A 1 944 ? 21.728 -14.582 -17.756 1.00 90.94 944 GLN A CA 1
ATOM 7572 C C . GLN A 1 944 ? 23.191 -15.016 -17.924 1.00 90.94 944 GLN A C 1
ATOM 7574 O O . GLN A 1 944 ? 23.994 -14.267 -18.458 1.00 90.94 944 GLN A O 1
ATOM 7579 N N . THR A 1 945 ? 23.585 -16.204 -17.474 1.00 91.75 945 THR A N 1
ATOM 7580 C CA . THR A 1 945 ? 24.825 -16.819 -17.962 1.00 91.75 945 THR A CA 1
ATOM 7581 C C . THR A 1 945 ? 24.499 -17.510 -19.290 1.00 91.75 945 THR A C 1
ATOM 7583 O O . THR A 1 945 ? 23.497 -18.222 -19.311 1.00 91.75 945 THR A O 1
ATOM 7586 N N . PRO A 1 946 ? 25.282 -17.353 -20.382 1.00 91.12 946 PRO A N 1
ATOM 7587 C CA . PRO A 1 946 ? 24.870 -17.814 -21.716 1.00 91.12 946 PRO A CA 1
ATOM 7588 C C . PRO A 1 946 ? 24.411 -19.280 -21.752 1.00 91.12 946 PRO A C 1
ATOM 7590 O O . PRO A 1 946 ? 23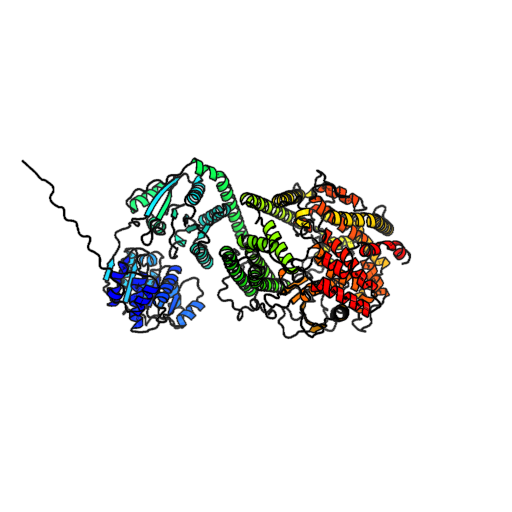.338 -19.588 -22.262 1.00 91.12 946 PRO A O 1
ATOM 7593 N N . GLU A 1 947 ? 25.173 -20.168 -21.110 1.00 91.38 947 GLU A N 1
ATOM 7594 C CA . GLU A 1 947 ? 24.865 -21.600 -21.013 1.00 91.38 947 GLU A CA 1
ATOM 7595 C C . GLU A 1 947 ? 23.531 -21.874 -20.302 1.00 91.38 947 GLU A C 1
ATOM 7597 O O . GLU A 1 947 ? 22.769 -22.737 -20.727 1.00 91.38 947 GLU A O 1
ATOM 7602 N N . VAL A 1 948 ? 23.213 -21.119 -19.244 1.00 93.94 948 VAL A N 1
ATOM 7603 C CA . VAL A 1 948 ? 21.958 -21.266 -18.490 1.00 93.94 948 VAL A CA 1
ATOM 7604 C C . VAL A 1 948 ? 20.798 -20.645 -19.263 1.00 93.94 948 VAL A C 1
ATOM 7606 O O . VAL A 1 948 ? 19.739 -21.261 -19.371 1.00 93.94 948 VAL A O 1
ATOM 7609 N N . PHE A 1 949 ? 20.988 -19.463 -19.849 1.00 95.25 949 PHE A N 1
ATOM 7610 C CA . PHE A 1 949 ? 19.948 -18.764 -20.602 1.00 95.25 949 PHE A CA 1
ATOM 7611 C C . PHE A 1 949 ? 19.499 -19.575 -21.820 1.00 95.25 949 PHE A C 1
ATOM 7613 O O . PHE A 1 949 ? 18.305 -19.667 -22.104 1.00 95.25 949 PHE A O 1
ATOM 7620 N N . GLN A 1 950 ? 20.444 -20.230 -22.501 1.00 95.06 950 GLN A N 1
ATOM 7621 C CA . GLN A 1 950 ? 20.160 -21.114 -23.630 1.00 95.06 950 GLN A CA 1
ATOM 7622 C C . GLN A 1 950 ? 19.216 -22.265 -23.245 1.00 95.06 950 GLN A C 1
ATOM 7624 O O . GLN A 1 950 ? 18.390 -22.670 -24.064 1.00 95.06 950 GLN A O 1
ATOM 7629 N N . THR A 1 951 ? 19.248 -22.746 -21.995 1.00 95.00 951 THR A N 1
ATOM 7630 C CA . THR A 1 951 ? 18.319 -23.795 -21.527 1.00 95.00 951 THR A CA 1
ATOM 7631 C C . THR A 1 951 ? 16.860 -23.345 -21.477 1.00 95.00 951 THR A C 1
ATOM 7633 O O . THR A 1 951 ? 15.969 -24.188 -21.509 1.00 95.00 951 THR A O 1
ATOM 7636 N N . LEU A 1 952 ? 16.594 -22.035 -21.446 1.00 96.62 952 LEU A N 1
ATOM 7637 C CA . LEU A 1 952 ? 15.234 -21.494 -21.498 1.00 96.62 952 LEU A CA 1
ATOM 7638 C C . LEU A 1 952 ? 14.670 -21.432 -22.922 1.00 96.62 952 LEU A C 1
ATOM 7640 O O . LEU A 1 952 ? 13.476 -21.198 -23.090 1.00 96.62 952 LEU A O 1
ATOM 7644 N N . SER A 1 953 ? 15.514 -21.634 -23.934 1.00 97.00 953 SER A N 1
ATOM 7645 C CA . SER A 1 953 ? 15.152 -21.468 -25.339 1.00 97.00 953 SER A CA 1
ATOM 7646 C C . SER A 1 953 ? 14.633 -22.753 -25.989 1.00 97.00 953 SER A C 1
ATOM 7648 O O . SER A 1 953 ? 14.993 -23.865 -25.601 1.00 97.00 953 SER A O 1
ATOM 7650 N N . GLY A 1 954 ? 13.817 -22.579 -27.021 1.00 96.94 954 GLY A N 1
ATOM 7651 C CA . GLY A 1 954 ? 13.373 -23.610 -27.948 1.00 96.94 954 GLY A CA 1
ATOM 7652 C C . GLY A 1 954 ? 12.581 -22.964 -29.081 1.00 96.94 954 GLY A C 1
ATOM 7653 O O . GLY A 1 954 ? 11.538 -22.356 -28.836 1.00 96.94 954 GLY A O 1
ATOM 7654 N N . HIS A 1 955 ? 13.078 -23.076 -30.313 1.00 96.19 955 HIS A N 1
ATOM 7655 C CA . HIS A 1 955 ? 12.467 -22.480 -31.496 1.00 96.19 955 HIS A CA 1
ATOM 7656 C C . HIS A 1 955 ? 11.016 -22.931 -31.638 1.00 96.19 955 HIS A C 1
ATOM 7658 O O . HIS A 1 955 ? 10.720 -24.126 -31.611 1.00 96.19 955 HIS A O 1
ATOM 7664 N N . HIS A 1 956 ? 10.105 -21.987 -31.839 1.00 92.25 956 HIS A N 1
ATOM 7665 C CA . HIS A 1 956 ? 8.671 -22.229 -31.754 1.00 92.25 956 HIS A CA 1
ATOM 7666 C C . HIS A 1 956 ? 8.152 -23.273 -32.759 1.00 92.25 956 HIS A C 1
ATOM 7668 O O . HIS A 1 956 ? 7.103 -23.870 -32.532 1.00 92.25 956 HIS A O 1
ATOM 7674 N N . SER A 1 957 ? 8.867 -23.494 -33.870 1.00 92.12 957 SER A N 1
ATOM 7675 C CA . SER A 1 957 ? 8.510 -24.487 -34.891 1.00 92.12 957 SER A CA 1
ATOM 7676 C C . SER A 1 957 ? 9.395 -25.736 -34.924 1.00 92.12 957 SER A C 1
ATOM 7678 O O . SER A 1 957 ? 8.936 -26.765 -35.411 1.00 92.12 957 SER A O 1
ATOM 7680 N N . THR A 1 958 ? 10.654 -25.664 -34.476 1.00 94.94 958 THR A N 1
ATOM 7681 C CA . THR A 1 958 ? 11.614 -26.786 -34.595 1.00 94.94 958 THR A CA 1
ATOM 7682 C C . THR A 1 958 ? 12.025 -27.367 -33.246 1.00 94.94 958 THR A C 1
ATOM 7684 O O . THR A 1 958 ? 12.452 -28.515 -33.188 1.00 94.94 958 THR A O 1
ATOM 7687 N N . GLY A 1 959 ? 11.865 -26.609 -32.160 1.00 93.75 959 GLY A N 1
ATOM 7688 C CA . GLY A 1 959 ? 12.345 -26.954 -30.823 1.00 93.75 959 GLY A CA 1
ATOM 7689 C C . GLY A 1 959 ? 13.846 -26.734 -30.619 1.00 93.75 959 GLY A C 1
ATOM 7690 O O . GLY A 1 959 ? 14.330 -26.952 -29.512 1.00 93.75 959 GLY A O 1
ATOM 7691 N N . ASP A 1 960 ? 14.580 -26.290 -31.644 1.00 96.00 960 ASP A N 1
ATOM 7692 C CA . ASP A 1 960 ? 16.029 -26.092 -31.559 1.00 96.00 960 ASP A CA 1
ATOM 7693 C C . ASP A 1 960 ? 16.388 -24.989 -30.558 1.00 96.00 960 ASP A C 1
ATOM 7695 O O . ASP A 1 960 ? 15.696 -23.975 -30.452 1.00 96.00 960 ASP A O 1
ATOM 7699 N N . GLN A 1 961 ? 17.493 -25.159 -29.834 1.00 95.69 961 GLN A N 1
ATOM 7700 C CA . GLN A 1 961 ? 17.989 -24.117 -28.938 1.00 95.69 961 GLN A CA 1
ATOM 7701 C C . GLN A 1 961 ? 18.479 -22.894 -29.715 1.00 95.69 961 GLN A C 1
ATOM 7703 O O . GLN A 1 961 ? 18.935 -23.000 -30.857 1.00 95.69 961 GLN A O 1
ATOM 7708 N N . ILE A 1 962 ? 18.431 -21.728 -29.066 1.00 95.31 962 ILE A N 1
ATOM 7709 C CA . ILE A 1 962 ? 18.946 -20.488 -29.643 1.00 95.31 962 ILE A CA 1
ATOM 7710 C C . ILE A 1 962 ? 20.424 -20.649 -30.044 1.00 95.31 962 ILE A C 1
ATOM 7712 O O . ILE A 1 962 ? 21.226 -21.146 -29.241 1.00 95.31 962 ILE A O 1
ATOM 7716 N N . PRO A 1 963 ? 20.820 -20.225 -31.260 1.00 93.38 963 PRO A N 1
ATOM 7717 C CA . PRO A 1 963 ? 22.217 -20.224 -31.666 1.00 93.38 963 PRO A CA 1
ATOM 7718 C C . PRO A 1 963 ? 23.074 -19.376 -30.723 1.00 93.38 963 PRO A C 1
ATOM 7720 O O . PRO A 1 963 ? 22.705 -18.248 -30.393 1.00 93.38 963 PRO A O 1
ATOM 7723 N N . ALA A 1 964 ? 24.251 -19.887 -30.348 1.00 89.62 964 ALA A N 1
ATOM 7724 C CA . ALA A 1 964 ? 25.174 -19.195 -29.441 1.00 89.62 964 ALA A CA 1
ATOM 7725 C C . ALA A 1 964 ? 25.509 -17.772 -29.921 1.00 89.62 964 ALA A C 1
ATOM 7727 O O . ALA A 1 964 ? 25.484 -16.839 -29.129 1.00 89.62 964 ALA A O 1
ATOM 7728 N N . GLN A 1 965 ? 25.706 -17.589 -31.231 1.00 86.94 965 GLN A N 1
ATOM 7729 C CA . GLN A 1 965 ? 25.963 -16.279 -31.833 1.00 86.94 965 GLN A CA 1
ATOM 7730 C C . GLN A 1 965 ? 24.820 -15.278 -31.587 1.00 86.94 965 GLN A C 1
ATOM 7732 O O . GLN A 1 965 ? 25.072 -14.142 -31.194 1.00 86.94 965 GLN A O 1
ATOM 7737 N N . LEU A 1 966 ? 23.561 -15.696 -31.774 1.00 89.00 966 LEU A N 1
ATOM 7738 C CA . LEU A 1 966 ? 22.400 -14.822 -31.575 1.00 89.00 966 LEU A CA 1
ATOM 7739 C C . LEU A 1 966 ? 22.236 -14.444 -30.095 1.00 89.00 966 LEU A C 1
ATOM 7741 O O . LEU A 1 966 ? 21.882 -13.310 -29.769 1.00 89.00 966 LEU A O 1
ATOM 7745 N N . LEU A 1 967 ? 22.531 -15.389 -29.200 1.00 89.00 967 LEU A N 1
ATOM 7746 C CA . LEU A 1 967 ? 22.529 -15.157 -27.761 1.00 89.00 967 LEU A CA 1
ATOM 7747 C C . LEU A 1 967 ? 23.644 -14.189 -27.335 1.00 89.00 967 LEU A C 1
ATOM 7749 O O . LEU A 1 967 ? 23.369 -13.230 -26.618 1.00 89.00 967 LEU A O 1
ATOM 7753 N N . GLU A 1 968 ? 24.874 -14.383 -27.816 1.00 85.81 968 GLU A N 1
ATOM 7754 C CA . GLU A 1 968 ? 26.000 -13.472 -27.569 1.00 85.81 968 GLU A CA 1
ATOM 7755 C C . GLU A 1 968 ? 25.712 -12.050 -28.063 1.00 85.81 968 GLU A C 1
ATOM 7757 O O . GLU A 1 968 ? 26.052 -11.081 -27.381 1.00 85.81 968 GLU A O 1
ATOM 7762 N N . MET A 1 969 ? 25.062 -11.909 -29.223 1.00 86.62 969 MET A N 1
ATOM 7763 C CA . MET A 1 969 ? 24.645 -10.608 -29.751 1.00 86.62 969 MET A CA 1
ATOM 7764 C C . MET A 1 969 ? 23.622 -9.931 -28.837 1.00 86.62 969 MET A C 1
ATOM 7766 O O . MET A 1 969 ? 23.794 -8.763 -28.493 1.00 86.62 969 MET A O 1
ATOM 7770 N N . MET A 1 970 ? 22.590 -10.660 -28.396 1.00 87.94 970 MET A N 1
ATOM 7771 C CA . MET A 1 970 ? 21.577 -10.119 -27.486 1.00 87.94 970 MET A CA 1
ATOM 7772 C C . MET A 1 970 ? 22.184 -9.707 -26.139 1.00 87.94 970 MET A C 1
ATOM 7774 O O . MET A 1 970 ? 21.919 -8.615 -25.643 1.00 87.94 970 MET A O 1
ATOM 7778 N N . MET A 1 971 ? 23.027 -10.556 -25.550 1.00 85.88 971 MET A N 1
ATOM 7779 C CA . MET A 1 971 ? 23.656 -10.273 -24.259 1.00 85.88 971 MET A CA 1
ATOM 7780 C C . MET A 1 971 ? 24.644 -9.105 -24.351 1.00 85.88 971 MET A C 1
ATOM 7782 O O . MET A 1 971 ? 24.620 -8.215 -23.504 1.00 85.88 971 MET A O 1
ATOM 7786 N N . GLY A 1 972 ? 25.449 -9.045 -25.416 1.00 85.62 972 GLY A N 1
ATOM 7787 C CA . GLY A 1 972 ? 26.338 -7.911 -25.669 1.00 85.62 972 GLY A CA 1
ATOM 7788 C C . GLY A 1 972 ? 25.580 -6.595 -25.873 1.00 85.62 972 GLY A C 1
ATOM 7789 O O . GLY A 1 972 ? 26.002 -5.559 -25.357 1.00 85.62 972 GLY A O 1
ATOM 7790 N N . ALA A 1 973 ? 24.431 -6.629 -26.556 1.00 85.62 973 ALA A N 1
ATOM 7791 C CA . ALA A 1 973 ? 23.574 -5.456 -26.730 1.00 85.62 973 ALA A CA 1
ATOM 7792 C C . ALA A 1 973 ? 23.045 -4.911 -25.390 1.00 85.62 973 ALA A C 1
ATOM 7794 O O . ALA A 1 973 ? 22.988 -3.698 -25.207 1.00 85.62 973 ALA A O 1
ATOM 7795 N N . GLN A 1 974 ? 22.708 -5.788 -24.441 1.00 83.94 974 GLN A N 1
ATOM 7796 C CA . GLN A 1 974 ? 22.246 -5.404 -23.098 1.00 83.94 974 GLN A CA 1
ATOM 7797 C C . GLN A 1 974 ? 23.365 -4.822 -22.234 1.00 83.94 974 GLN A C 1
ATOM 7799 O O . GLN A 1 974 ? 23.146 -3.918 -21.432 1.00 83.94 974 GLN A O 1
ATOM 7804 N N . GLU A 1 975 ? 24.584 -5.322 -22.411 1.00 86.38 975 GLU A N 1
ATOM 7805 C CA . GLU A 1 975 ? 25.751 -4.834 -21.687 1.00 86.38 975 GLU A CA 1
ATOM 7806 C C . GLU A 1 975 ? 26.298 -3.513 -22.253 1.00 86.38 975 GLU A C 1
ATOM 7808 O O . GLU A 1 975 ? 26.978 -2.775 -21.533 1.00 86.38 975 GLU A O 1
ATOM 7813 N N . HIS A 1 976 ? 26.009 -3.176 -23.513 1.00 87.56 976 HIS A N 1
ATOM 7814 C CA . HIS A 1 976 ? 26.574 -2.014 -24.200 1.00 87.56 976 HIS A CA 1
ATOM 7815 C C . HIS A 1 976 ? 26.362 -0.700 -23.425 1.00 87.56 976 HIS A C 1
ATOM 7817 O O . HIS A 1 976 ? 25.234 -0.264 -23.181 1.00 87.56 976 HIS A O 1
ATOM 7823 N N . MET A 1 977 ? 27.475 -0.061 -23.041 1.00 89.56 977 MET A N 1
ATOM 7824 C CA . MET A 1 977 ? 27.533 1.176 -22.240 1.00 89.56 977 MET A CA 1
ATOM 7825 C C . MET A 1 977 ? 26.766 1.144 -20.898 1.00 89.56 977 MET A C 1
ATOM 7827 O O . MET A 1 977 ? 26.460 2.192 -20.339 1.00 89.56 977 MET A O 1
ATOM 7831 N N . GLU A 1 978 ? 26.491 -0.036 -20.328 1.00 89.56 978 GLU A N 1
ATOM 7832 C CA . GLU A 1 978 ? 25.851 -0.174 -19.002 1.00 89.56 978 GLU A CA 1
ATOM 7833 C C . GLU A 1 978 ? 26.610 0.573 -17.875 1.00 89.56 978 GLU A C 1
ATOM 7835 O O . GLU A 1 978 ? 26.018 1.032 -16.899 1.00 89.56 978 GLU A O 1
ATOM 7840 N N . SER A 1 979 ? 27.928 0.745 -18.020 1.00 90.56 979 SER A N 1
ATOM 7841 C CA . SER A 1 979 ? 28.786 1.579 -17.160 1.00 90.56 979 SER A CA 1
ATOM 7842 C C . SER A 1 979 ? 28.223 2.996 -16.961 1.00 90.56 979 SER A C 1
ATOM 7844 O O . SER A 1 979 ? 28.248 3.512 -15.840 1.00 90.56 979 SER A O 1
ATOM 7846 N N . VAL A 1 980 ? 27.676 3.605 -18.022 1.00 91.75 980 VAL A N 1
ATOM 7847 C CA . VAL A 1 980 ? 27.061 4.943 -18.010 1.00 91.75 980 VAL A CA 1
ATOM 7848 C C . VAL A 1 980 ? 25.829 4.953 -17.111 1.00 91.75 980 VAL A C 1
ATOM 7850 O O . VAL A 1 980 ? 25.663 5.853 -16.284 1.00 91.75 980 VAL A O 1
ATOM 7853 N N . ASP A 1 981 ? 24.986 3.928 -17.243 1.00 92.44 981 ASP A N 1
ATOM 7854 C CA . ASP A 1 981 ? 23.737 3.806 -16.494 1.00 92.44 981 ASP A CA 1
ATOM 7855 C C . ASP A 1 981 ? 24.022 3.627 -14.999 1.00 92.44 981 ASP A C 1
ATOM 7857 O O . ASP A 1 981 ? 23.446 4.337 -14.171 1.00 92.44 981 ASP A O 1
ATOM 7861 N N . VAL A 1 982 ? 24.977 2.754 -14.653 1.00 93.06 982 VAL A N 1
ATOM 7862 C CA . VAL A 1 982 ? 25.386 2.502 -13.261 1.00 93.06 982 VAL A CA 1
ATOM 7863 C C . VAL A 1 982 ? 26.007 3.745 -12.623 1.00 93.06 982 VAL A C 1
ATOM 7865 O O . VAL A 1 982 ? 25.681 4.070 -11.480 1.00 93.06 982 VAL A O 1
ATOM 7868 N N . LEU A 1 983 ? 26.863 4.481 -13.338 1.00 94.75 983 LEU A N 1
ATOM 7869 C CA . LEU A 1 983 ? 27.475 5.703 -12.806 1.00 94.75 983 LEU A CA 1
ATOM 7870 C C . LEU A 1 983 ? 26.440 6.825 -12.608 1.00 94.75 983 LEU A C 1
ATOM 7872 O O . LEU A 1 983 ? 26.473 7.527 -11.596 1.00 94.75 983 LEU A O 1
ATOM 7876 N N . ASN A 1 984 ? 25.475 6.961 -13.521 1.00 94.38 984 ASN A N 1
ATOM 7877 C CA . ASN A 1 984 ? 24.354 7.895 -13.379 1.00 94.38 984 ASN A CA 1
ATOM 7878 C C . ASN A 1 984 ? 23.413 7.507 -12.223 1.00 94.38 984 ASN A C 1
ATOM 7880 O O . ASN A 1 984 ? 22.894 8.367 -11.509 1.00 94.38 984 ASN A O 1
ATOM 7884 N N . GLU A 1 985 ? 23.195 6.213 -12.005 1.00 94.94 985 GLU A N 1
ATOM 7885 C CA . GLU A 1 985 ? 22.440 5.705 -10.861 1.00 94.94 985 GLU A CA 1
ATOM 7886 C C . GLU A 1 985 ? 23.187 5.986 -9.540 1.00 94.94 985 GLU A C 1
ATOM 7888 O O . GLU A 1 985 ? 22.564 6.389 -8.553 1.00 94.94 985 GLU A O 1
ATOM 7893 N N . ALA A 1 986 ? 24.522 5.872 -9.532 1.00 95.25 986 ALA A N 1
ATOM 7894 C CA . ALA A 1 986 ? 25.365 6.200 -8.381 1.00 95.25 986 ALA A CA 1
ATOM 7895 C C . ALA A 1 986 ? 25.337 7.705 -8.073 1.00 95.25 986 ALA A C 1
ATOM 7897 O O . ALA A 1 986 ? 25.171 8.086 -6.917 1.00 95.25 986 ALA A O 1
ATOM 7898 N N . PHE A 1 987 ? 25.388 8.556 -9.103 1.00 95.25 987 PHE A N 1
ATOM 7899 C CA . PHE A 1 987 ? 25.191 10.003 -8.986 1.00 95.25 987 PHE A CA 1
ATOM 7900 C C . PHE A 1 987 ? 23.850 10.351 -8.327 1.00 95.25 987 PHE A C 1
ATOM 7902 O O . PHE A 1 987 ? 23.803 11.097 -7.350 1.00 95.25 987 PHE A O 1
ATOM 7909 N N . LYS A 1 988 ? 22.748 9.787 -8.834 1.00 95.38 988 LYS A N 1
ATOM 7910 C CA . LYS A 1 988 ? 21.405 10.019 -8.281 1.00 95.38 988 LYS A CA 1
ATOM 7911 C C . LYS A 1 988 ? 21.280 9.527 -6.838 1.00 95.38 988 LYS A C 1
ATOM 7913 O O . LYS A 1 988 ? 20.629 10.183 -6.029 1.00 95.38 988 LYS A O 1
ATOM 7918 N N . SER A 1 989 ? 21.922 8.403 -6.520 1.00 95.38 989 SER A N 1
ATOM 7919 C CA . SER A 1 989 ? 22.001 7.862 -5.159 1.00 95.38 989 SER A CA 1
ATOM 7920 C C . SER A 1 989 ? 22.760 8.800 -4.225 1.00 95.38 989 SER A C 1
ATOM 7922 O O . SER A 1 989 ? 22.310 9.053 -3.110 1.00 95.38 989 SER A O 1
ATOM 7924 N N . ALA A 1 990 ? 23.885 9.347 -4.693 1.00 93.75 990 ALA A N 1
ATOM 7925 C CA . ALA A 1 990 ? 24.674 10.295 -3.923 1.00 93.75 990 ALA A CA 1
ATOM 7926 C C . ALA A 1 990 ? 23.892 11.591 -3.658 1.00 93.75 990 ALA A C 1
ATOM 7928 O O . ALA A 1 990 ? 23.835 12.062 -2.523 1.00 93.75 990 ALA A O 1
ATOM 7929 N N . LEU A 1 991 ? 23.213 12.103 -4.688 1.00 93.44 991 LEU A N 1
ATOM 7930 C CA . LEU A 1 991 ? 22.379 13.301 -4.618 1.00 93.44 991 LEU A CA 1
ATOM 7931 C C . LEU A 1 991 ? 21.227 13.168 -3.612 1.00 93.44 991 LEU A C 1
ATOM 7933 O O . LEU A 1 991 ? 21.011 14.074 -2.811 1.00 93.44 991 LEU A O 1
ATOM 7937 N N . ASP A 1 992 ? 20.503 12.045 -3.642 1.00 94.75 992 ASP A N 1
ATOM 7938 C CA . ASP A 1 992 ? 19.413 11.751 -2.701 1.00 94.75 992 ASP A CA 1
ATOM 7939 C C . ASP A 1 992 ? 19.886 11.823 -1.241 1.00 94.75 992 ASP A C 1
ATOM 7941 O O . ASP A 1 992 ? 19.248 12.456 -0.403 1.00 94.75 992 ASP A O 1
ATOM 7945 N N . LEU A 1 993 ? 21.037 11.219 -0.940 1.00 92.38 993 LEU A N 1
ATOM 7946 C CA . LEU A 1 993 ? 21.591 11.166 0.414 1.00 92.38 993 LEU A CA 1
ATOM 7947 C C . LEU A 1 993 ? 22.158 12.522 0.860 1.00 92.38 993 LEU A C 1
ATOM 7949 O O . LEU A 1 993 ? 21.979 12.919 2.013 1.00 92.38 993 LEU A O 1
ATOM 7953 N N . GLU A 1 994 ? 22.794 13.262 -0.048 1.00 90.12 994 GLU A N 1
ATOM 7954 C CA . GLU A 1 994 ? 23.433 14.544 0.260 1.00 90.12 994 GLU A CA 1
ATOM 7955 C C . GLU A 1 994 ? 22.467 15.669 0.621 1.00 90.12 994 GLU A C 1
ATOM 7957 O O . GLU A 1 994 ? 22.807 16.531 1.435 1.00 90.12 994 GLU A O 1
ATOM 7962 N N . PHE A 1 995 ? 21.221 15.616 0.148 1.00 89.06 995 PHE A N 1
ATOM 7963 C CA . PHE A 1 995 ? 20.192 16.557 0.597 1.00 89.06 995 PHE A CA 1
ATOM 7964 C C . PHE A 1 995 ? 19.939 16.521 2.109 1.00 89.06 995 PHE A C 1
ATOM 7966 O O . PHE A 1 995 ? 19.396 17.478 2.654 1.00 89.06 995 PHE A O 1
ATOM 7973 N N . TYR A 1 996 ? 20.328 15.447 2.796 1.00 88.38 996 TYR A N 1
ATOM 7974 C CA . TYR A 1 996 ? 19.999 15.213 4.200 1.00 88.38 996 TYR A CA 1
ATOM 7975 C C . TYR A 1 996 ? 21.231 15.063 5.108 1.00 88.38 996 TYR A C 1
ATOM 7977 O O . TYR A 1 996 ? 21.086 14.647 6.260 1.00 88.38 996 TYR A O 1
ATOM 7985 N N . LEU A 1 997 ? 22.429 15.380 4.608 1.00 81.44 997 LEU A N 1
ATOM 7986 C CA . LEU A 1 997 ? 23.692 15.179 5.318 1.00 81.44 997 LEU A CA 1
ATOM 7987 C C . LEU A 1 997 ? 23.953 16.234 6.405 1.00 81.44 997 LEU A C 1
ATOM 7989 O O . LEU A 1 997 ? 23.838 17.437 6.189 1.00 81.44 997 LEU A O 1
ATOM 7993 N N . GLU A 1 998 ? 24.379 15.759 7.579 1.00 71.88 998 GLU A N 1
ATOM 7994 C CA . GLU A 1 998 ? 24.698 16.596 8.746 1.00 71.88 998 GLU A CA 1
ATOM 7995 C C . GLU A 1 998 ? 26.197 16.787 9.001 1.00 71.88 998 GLU A C 1
ATOM 7997 O O . GLU A 1 998 ? 26.576 17.573 9.870 1.00 71.88 998 GLU A O 1
ATOM 8002 N N . GLU A 1 999 ? 27.062 16.107 8.258 1.00 72.94 999 GLU A N 1
ATOM 8003 C CA . GLU A 1 999 ? 28.518 16.254 8.315 1.00 72.94 999 GLU A CA 1
ATOM 8004 C C . GLU A 1 999 ? 29.146 15.744 7.014 1.00 72.94 999 GLU A C 1
ATOM 8006 O O . GLU A 1 999 ? 28.573 14.893 6.341 1.00 72.94 999 GLU A O 1
ATOM 8011 N N . THR A 1 1000 ? 30.308 16.277 6.641 1.00 75.69 1000 THR A N 1
ATOM 8012 C CA . THR A 1 1000 ? 31.065 15.826 5.462 1.00 75.69 1000 THR A CA 1
ATOM 8013 C C . THR A 1 1000 ? 31.608 14.413 5.685 1.00 75.69 1000 THR A C 1
ATOM 8015 O O . THR A 1 1000 ? 32.218 14.148 6.722 1.00 75.69 1000 THR A O 1
ATOM 8018 N N . ARG A 1 1001 ? 31.426 13.517 4.709 1.00 69.81 1001 ARG A N 1
ATOM 8019 C CA . ARG A 1 1001 ? 31.884 12.119 4.729 1.00 69.81 1001 ARG A CA 1
ATOM 8020 C C . ARG A 1 1001 ? 32.365 11.681 3.343 1.00 69.81 1001 ARG A C 1
ATOM 8022 O O . ARG A 1 1001 ? 31.567 11.548 2.424 1.00 69.81 1001 ARG A O 1
ATOM 8029 N N . GLY A 1 1002 ? 33.660 11.399 3.196 1.00 66.75 1002 GLY A N 1
ATOM 8030 C CA . GLY A 1 1002 ? 34.223 10.989 1.901 1.00 66.75 1002 GLY A CA 1
ATOM 8031 C C . GLY A 1 1002 ? 34.000 12.060 0.828 1.00 66.75 1002 GLY A C 1
ATOM 8032 O O . GLY A 1 1002 ? 34.348 13.220 1.046 1.00 66.75 1002 GLY A O 1
ATOM 8033 N N . THR A 1 1003 ? 33.415 11.680 -0.310 1.00 62.66 1003 THR A N 1
ATOM 8034 C CA . THR A 1 1003 ? 33.058 12.623 -1.394 1.00 62.66 1003 THR A CA 1
ATOM 8035 C C . THR A 1 1003 ? 31.779 13.423 -1.127 1.00 62.66 1003 THR A C 1
ATOM 8037 O O . THR A 1 1003 ? 31.475 14.369 -1.847 1.00 62.66 1003 THR A O 1
ATOM 8040 N N . PHE A 1 1004 ? 31.050 13.094 -0.061 1.00 70.69 1004 PHE A N 1
ATOM 8041 C CA . PHE A 1 1004 ? 29.834 13.784 0.342 1.00 70.69 1004 PHE A CA 1
ATOM 8042 C C . PHE A 1 1004 ? 30.182 14.939 1.276 1.00 70.69 1004 PHE A C 1
ATOM 8044 O O . PHE A 1 1004 ? 30.872 14.749 2.279 1.00 70.69 1004 PHE A O 1
ATOM 8051 N N . ILE A 1 1005 ? 29.691 16.139 0.991 1.00 69.50 1005 ILE A N 1
ATOM 8052 C CA . ILE A 1 1005 ? 30.092 17.366 1.670 1.00 69.50 1005 ILE A CA 1
ATOM 8053 C C . ILE A 1 1005 ? 28.872 18.030 2.308 1.00 69.50 1005 ILE A C 1
ATOM 8055 O O . ILE A 1 1005 ? 27.942 18.459 1.630 1.00 69.50 1005 ILE A O 1
ATOM 8059 N N . LYS A 1 1006 ? 28.906 18.222 3.634 1.00 71.44 1006 LYS A N 1
ATOM 8060 C CA . LYS A 1 1006 ? 27.948 19.122 4.285 1.00 71.44 1006 LYS A CA 1
ATOM 8061 C C . LYS A 1 1006 ? 28.325 20.556 3.934 1.00 71.44 1006 LYS A C 1
ATOM 8063 O O . LYS A 1 1006 ? 29.281 21.105 4.485 1.00 71.44 1006 LYS A O 1
ATOM 8068 N N . THR A 1 1007 ? 27.558 21.178 3.054 1.00 59.81 1007 THR A N 1
ATOM 8069 C CA . THR A 1 1007 ? 27.749 22.574 2.666 1.00 59.81 1007 THR A CA 1
ATOM 8070 C C . THR A 1 1007 ? 26.530 23.413 3.064 1.00 59.81 1007 THR A C 1
ATOM 8072 O O . THR A 1 1007 ? 25.417 22.897 3.133 1.00 59.81 1007 THR A O 1
ATOM 8075 N N . PRO A 1 1008 ? 26.690 24.726 3.324 1.00 59.06 1008 PRO A N 1
ATOM 8076 C CA . PRO A 1 1008 ? 25.560 25.653 3.434 1.00 59.06 1008 PRO A CA 1
ATOM 8077 C C . PRO A 1 1008 ? 24.942 25.977 2.056 1.00 59.06 1008 PRO A C 1
ATOM 8079 O O . PRO A 1 1008 ? 24.240 26.977 1.911 1.00 59.06 1008 PRO A O 1
ATOM 8082 N N . GLU A 1 1009 ? 25.275 25.194 1.028 1.00 66.88 1009 GLU A N 1
ATOM 8083 C CA . GLU A 1 1009 ? 24.870 25.417 -0.352 1.00 66.88 1009 GLU A CA 1
ATOM 8084 C C . GLU A 1 1009 ? 23.378 25.155 -0.544 1.00 66.88 1009 GLU A C 1
ATOM 8086 O O . GLU A 1 1009 ? 22.740 24.388 0.178 1.00 66.88 1009 GLU A O 1
ATOM 8091 N N . SER A 1 1010 ? 22.816 25.792 -1.566 1.00 79.69 1010 SER A N 1
ATOM 8092 C CA . SER A 1 1010 ? 21.456 25.501 -1.992 1.00 79.69 1010 SER A CA 1
ATOM 8093 C C . SER A 1 1010 ? 21.385 24.125 -2.675 1.00 79.69 1010 SER A C 1
ATOM 8095 O O . SER A 1 1010 ? 22.361 23.668 -3.267 1.00 79.69 1010 SER A O 1
ATOM 8097 N N . THR A 1 1011 ? 20.214 23.478 -2.666 1.00 84.25 1011 THR A N 1
ATOM 8098 C CA . THR A 1 1011 ? 19.969 22.218 -3.403 1.00 84.25 1011 THR A CA 1
ATOM 8099 C C . THR A 1 1011 ? 20.458 22.264 -4.871 1.00 84.25 1011 THR A C 1
ATOM 8101 O O . THR A 1 1011 ? 21.101 21.305 -5.303 1.00 84.25 1011 THR A O 1
ATOM 8104 N N . PRO A 1 1012 ? 20.238 23.351 -5.649 1.00 87.06 1012 PRO A N 1
ATOM 8105 C CA . PRO A 1 1012 ? 20.841 23.504 -6.977 1.00 87.06 1012 PRO A CA 1
ATOM 8106 C C . PRO A 1 1012 ? 22.373 23.424 -7.019 1.00 87.06 1012 PRO A C 1
ATOM 8108 O O . PRO A 1 1012 ? 22.930 22.924 -7.992 1.00 87.06 1012 PRO A O 1
ATOM 8111 N N . ASP A 1 1013 ? 23.069 23.945 -6.013 1.00 87.44 1013 ASP A N 1
ATOM 8112 C CA . ASP A 1 1013 ? 24.533 23.993 -6.005 1.00 87.44 1013 ASP A CA 1
ATOM 8113 C C . ASP A 1 1013 ? 25.135 22.636 -5.615 1.00 87.44 1013 ASP A C 1
ATOM 8115 O O . ASP A 1 1013 ? 26.080 22.188 -6.268 1.00 87.44 1013 ASP A O 1
ATOM 8119 N N . GLN A 1 1014 ? 24.502 21.918 -4.676 1.00 89.69 1014 GLN A N 1
ATOM 8120 C CA . GLN A 1 1014 ? 24.825 20.515 -4.379 1.00 89.69 1014 GLN A CA 1
ATOM 8121 C C . GLN A 1 1014 ? 24.702 19.641 -5.639 1.00 89.69 1014 GLN A C 1
ATOM 8123 O O . GLN A 1 1014 ? 25.617 18.888 -5.974 1.00 89.69 1014 GLN A O 1
ATOM 8128 N N . TYR A 1 1015 ? 23.606 19.804 -6.393 1.00 92.38 1015 TYR A N 1
ATOM 8129 C CA . TYR A 1 1015 ? 23.393 19.112 -7.667 1.00 92.38 1015 TYR A CA 1
ATOM 8130 C C . TYR A 1 1015 ? 24.525 19.374 -8.670 1.00 92.38 1015 TYR A C 1
ATOM 8132 O O . TYR A 1 1015 ? 25.072 18.430 -9.242 1.00 92.38 1015 TYR A O 1
ATOM 8140 N N . LYS A 1 1016 ? 24.906 20.645 -8.866 1.00 92.31 1016 LYS A N 1
ATOM 8141 C CA . LYS A 1 1016 ? 25.963 21.028 -9.816 1.00 92.31 1016 LYS A CA 1
ATOM 8142 C C . LYS A 1 1016 ? 27.308 20.397 -9.465 1.00 92.31 1016 LYS A C 1
ATOM 8144 O O . LYS A 1 1016 ? 27.977 19.884 -10.361 1.00 92.31 1016 LYS A O 1
ATOM 8149 N N . ARG A 1 1017 ? 27.702 20.439 -8.189 1.00 91.88 1017 ARG A N 1
ATOM 8150 C CA . ARG A 1 1017 ? 28.978 19.875 -7.731 1.00 91.88 1017 ARG A CA 1
ATOM 8151 C C . ARG A 1 1017 ? 29.010 18.361 -7.926 1.00 91.88 1017 ARG A C 1
ATOM 8153 O O . ARG A 1 1017 ? 29.910 17.867 -8.598 1.00 91.88 1017 ARG A O 1
ATOM 8160 N N . LEU A 1 1018 ? 28.009 17.636 -7.419 1.00 92.56 1018 LEU A N 1
ATOM 8161 C CA . LEU A 1 1018 ? 27.953 16.178 -7.575 1.00 92.56 1018 LEU A CA 1
ATOM 8162 C C . LEU A 1 1018 ? 27.927 15.747 -9.040 1.00 92.56 1018 LEU A C 1
ATOM 8164 O O . LEU A 1 1018 ? 28.554 14.753 -9.397 1.00 92.56 1018 LEU A O 1
ATOM 8168 N N . TYR A 1 1019 ? 27.231 16.493 -9.899 1.00 94.38 1019 TYR A N 1
ATOM 8169 C CA . TYR A 1 1019 ? 27.217 16.192 -11.325 1.00 94.38 1019 TYR A CA 1
ATOM 8170 C C . TYR A 1 1019 ? 28.632 16.251 -11.909 1.00 94.38 1019 TYR A C 1
ATOM 8172 O O . TYR A 1 1019 ? 29.034 15.335 -12.615 1.00 94.38 1019 TYR A O 1
ATOM 8180 N N . GLN A 1 1020 ? 29.410 17.284 -11.577 1.00 92.62 1020 GLN A N 1
ATOM 8181 C CA . GLN A 1 1020 ? 30.797 17.415 -12.041 1.00 92.62 1020 GLN A CA 1
ATOM 8182 C C . GLN A 1 1020 ? 31.714 16.312 -11.496 1.00 92.62 1020 GLN A C 1
ATOM 8184 O O . GLN A 1 1020 ? 32.675 15.930 -12.161 1.00 92.62 1020 GLN A O 1
ATOM 8189 N N . GLU A 1 1021 ? 31.425 15.795 -10.302 1.00 92.00 1021 GLU A N 1
ATOM 8190 C CA . GLU A 1 1021 ? 32.198 14.712 -9.696 1.00 92.00 1021 GLU A CA 1
ATOM 8191 C C . GLU A 1 1021 ? 31.896 13.337 -10.300 1.00 92.00 1021 GLU A C 1
ATOM 8193 O O . GLU A 1 1021 ? 32.811 12.529 -10.446 1.00 92.00 1021 GLU A O 1
ATOM 8198 N N . PHE A 1 1022 ? 30.632 13.043 -10.611 1.00 94.69 1022 PHE A N 1
ATOM 8199 C CA . PHE A 1 1022 ? 30.210 11.711 -11.055 1.00 94.69 1022 PHE A CA 1
ATOM 8200 C C . PHE A 1 1022 ? 30.064 11.588 -12.568 1.00 94.69 1022 PHE A C 1
ATOM 8202 O O . PHE A 1 1022 ? 30.245 10.498 -13.097 1.00 94.69 1022 PHE A O 1
ATOM 8209 N N . ILE A 1 1023 ? 29.711 12.662 -13.272 1.00 94.31 1023 ILE A N 1
ATOM 8210 C CA . ILE A 1 1023 ? 29.371 12.607 -14.693 1.00 94.31 1023 ILE A CA 1
ATOM 8211 C C . ILE A 1 1023 ? 30.526 13.213 -15.505 1.00 94.31 1023 ILE A C 1
ATOM 8213 O O . ILE A 1 1023 ? 30.777 14.415 -15.395 1.00 94.31 1023 ILE A O 1
ATOM 8217 N N . PRO A 1 1024 ? 31.228 12.433 -16.351 1.00 94.06 1024 PRO A N 1
ATOM 8218 C CA . PRO A 1 1024 ? 32.352 12.914 -17.162 1.00 94.06 1024 PRO A CA 1
ATOM 8219 C C . PRO A 1 1024 ? 31.887 13.694 -18.405 1.00 94.06 1024 PRO A C 1
ATOM 8221 O O . PRO A 1 1024 ? 32.339 13.463 -19.523 1.00 94.06 1024 PRO A O 1
ATOM 8224 N N . MET A 1 1025 ? 30.962 14.635 -18.217 1.00 92.12 1025 MET A N 1
ATOM 8225 C CA . MET A 1 1025 ? 30.420 15.503 -19.259 1.00 92.12 1025 MET A CA 1
ATOM 8226 C C . MET A 1 1025 ? 30.143 16.892 -18.669 1.00 92.12 1025 MET A C 1
ATOM 8228 O O . MET A 1 1025 ? 29.779 16.990 -17.498 1.00 92.12 1025 MET A O 1
ATOM 8232 N N . PRO A 1 1026 ? 30.264 17.984 -19.443 1.00 91.69 1026 PRO A N 1
ATOM 8233 C CA . PRO A 1 1026 ? 29.870 19.305 -18.968 1.00 91.69 1026 PRO A CA 1
ATOM 8234 C C . PRO A 1 1026 ? 28.392 19.361 -18.554 1.00 91.69 1026 PRO A C 1
ATOM 8236 O O . PRO A 1 1026 ? 27.518 18.812 -19.228 1.00 91.69 1026 PRO A O 1
ATOM 8239 N N . LEU A 1 1027 ? 28.099 20.051 -17.449 1.00 93.88 1027 LEU A N 1
ATOM 8240 C CA . LEU A 1 1027 ? 26.724 20.308 -17.027 1.00 93.88 1027 LEU A CA 1
ATOM 8241 C C . LEU A 1 1027 ? 26.102 21.391 -17.911 1.00 93.88 1027 LEU A C 1
ATOM 8243 O O . LEU A 1 1027 ? 26.590 22.521 -17.963 1.00 93.88 1027 LEU A O 1
ATOM 8247 N N . HIS A 1 1028 ? 24.995 21.066 -18.574 1.00 93.94 1028 HIS A N 1
ATOM 8248 C CA . HIS A 1 1028 ? 24.265 22.044 -19.370 1.00 93.94 1028 HIS A CA 1
ATOM 8249 C C . HIS A 1 1028 ? 23.575 23.086 -18.454 1.00 93.94 1028 HIS A C 1
ATOM 8251 O O . HIS A 1 1028 ? 22.935 22.696 -17.479 1.00 93.94 1028 HIS A O 1
ATOM 8257 N N . PRO A 1 1029 ? 23.593 24.401 -18.765 1.00 91.19 1029 PRO A N 1
ATOM 8258 C CA . PRO A 1 1029 ? 23.067 25.444 -17.867 1.00 91.19 1029 PRO A CA 1
ATOM 8259 C C . PRO A 1 1029 ? 21.577 25.340 -17.506 1.00 91.19 1029 PRO A C 1
ATOM 8261 O O . PRO A 1 1029 ? 21.152 25.895 -16.500 1.00 91.19 1029 PRO A O 1
ATOM 8264 N N . LYS A 1 1030 ? 20.779 24.669 -18.346 1.00 90.81 1030 LYS A N 1
ATOM 8265 C CA . LYS A 1 1030 ? 19.335 24.438 -18.129 1.00 90.81 1030 LYS A CA 1
ATOM 8266 C C . LYS A 1 1030 ? 19.004 23.123 -17.420 1.00 90.81 1030 LYS A C 1
ATOM 8268 O O . LYS A 1 1030 ? 17.834 22.772 -17.307 1.00 90.81 1030 LYS A O 1
ATOM 8273 N N . ASP A 1 1031 ? 20.015 22.354 -17.044 1.00 93.31 1031 ASP A N 1
ATOM 8274 C CA . ASP A 1 1031 ? 19.808 21.055 -16.428 1.00 93.31 1031 ASP A CA 1
ATOM 8275 C C . ASP A 1 1031 ? 19.485 21.205 -14.940 1.00 93.31 1031 ASP A C 1
ATOM 8277 O O . ASP A 1 1031 ? 20.351 21.481 -14.112 1.00 93.31 1031 ASP A O 1
ATOM 8281 N N . GLU A 1 1032 ? 18.209 21.022 -14.616 1.00 93.25 1032 GLU A N 1
ATOM 8282 C CA . GLU A 1 1032 ? 17.659 21.106 -13.268 1.00 93.25 1032 GLU A CA 1
ATOM 8283 C C . GLU A 1 1032 ? 16.801 19.871 -12.966 1.00 93.25 1032 GLU A C 1
ATOM 8285 O O . GLU A 1 1032 ? 15.825 19.945 -12.219 1.00 93.25 1032 GLU A O 1
ATOM 8290 N N . ARG A 1 1033 ? 17.160 18.709 -13.534 1.00 91.75 1033 ARG A N 1
ATOM 8291 C CA . ARG A 1 1033 ? 16.341 17.481 -13.482 1.00 91.75 1033 ARG A CA 1
ATOM 8292 C C . ARG A 1 1033 ? 16.066 16.968 -12.060 1.00 91.75 1033 ARG A C 1
ATOM 8294 O O . ARG A 1 1033 ? 15.149 16.170 -11.858 1.00 91.75 1033 ARG A O 1
ATOM 8301 N N . PHE A 1 1034 ? 16.798 17.464 -11.057 1.00 92.44 1034 PHE A N 1
ATOM 8302 C CA . PHE A 1 1034 ? 16.474 17.266 -9.640 1.00 92.44 1034 PHE A CA 1
ATOM 8303 C C . PHE A 1 1034 ? 15.068 17.799 -9.280 1.00 92.44 1034 PHE A C 1
ATOM 8305 O O . PHE A 1 1034 ? 14.401 17.242 -8.410 1.00 92.44 1034 PHE A O 1
ATOM 8312 N N . CYS A 1 1035 ? 14.552 18.806 -9.999 1.00 93.00 1035 CYS A N 1
ATOM 8313 C CA . CYS A 1 1035 ? 13.199 19.352 -9.835 1.00 93.00 1035 CYS A CA 1
ATOM 8314 C C . CYS A 1 1035 ? 12.083 18.354 -10.174 1.00 93.00 1035 CYS A C 1
ATOM 8316 O O . CYS A 1 1035 ? 10.970 18.477 -9.655 1.00 93.00 1035 CYS A O 1
ATOM 8318 N N . THR A 1 1036 ? 12.385 17.345 -10.994 1.00 91.81 1036 THR A N 1
ATOM 8319 C CA . THR A 1 1036 ? 11.472 16.262 -11.395 1.00 91.81 1036 THR A CA 1
ATOM 8320 C C . THR A 1 1036 ? 11.820 14.913 -10.769 1.00 91.81 1036 THR A C 1
ATOM 8322 O O . THR A 1 1036 ? 11.258 13.889 -11.168 1.00 91.81 1036 THR A O 1
ATOM 8325 N N . PHE A 1 1037 ? 12.729 14.890 -9.787 1.00 93.69 1037 PHE A N 1
ATOM 8326 C CA . PHE A 1 1037 ? 13.156 13.666 -9.111 1.00 93.69 1037 PHE A CA 1
ATOM 8327 C C . PHE A 1 1037 ? 12.101 13.159 -8.108 1.00 93.69 1037 PHE A C 1
ATOM 8329 O O . PHE A 1 1037 ? 12.292 13.114 -6.894 1.00 93.69 1037 PHE A O 1
ATOM 8336 N N . HIS A 1 1038 ? 10.931 12.816 -8.636 1.00 91.94 1038 HIS A N 1
ATOM 8337 C CA . HIS A 1 1038 ? 9.737 12.508 -7.867 1.00 91.94 1038 HIS A CA 1
ATOM 8338 C C . HIS A 1 1038 ? 9.901 11.264 -6.989 1.00 91.94 1038 HIS A C 1
ATOM 8340 O O . HIS A 1 1038 ? 9.331 11.257 -5.900 1.00 91.94 1038 HIS A O 1
ATOM 8346 N N . ASP A 1 1039 ? 10.720 10.281 -7.385 1.00 91.12 1039 ASP A N 1
ATOM 8347 C CA . ASP A 1 1039 ? 11.012 9.070 -6.599 1.00 91.12 1039 ASP A CA 1
ATOM 8348 C C . ASP A 1 1039 ? 11.402 9.383 -5.147 1.00 91.12 1039 ASP A C 1
ATOM 8350 O O . ASP A 1 1039 ? 10.864 8.793 -4.206 1.00 91.12 1039 ASP A O 1
ATOM 8354 N N . ILE A 1 1040 ? 12.290 10.362 -4.949 1.00 94.44 1040 ILE A N 1
ATOM 8355 C CA . ILE A 1 1040 ? 12.832 10.699 -3.626 1.00 94.44 1040 ILE A CA 1
ATOM 8356 C C . ILE A 1 1040 ? 11.977 11.742 -2.894 1.00 94.44 1040 ILE A C 1
ATOM 8358 O O . ILE A 1 1040 ? 11.892 11.743 -1.665 1.00 94.44 1040 ILE A O 1
ATOM 8362 N N . PHE A 1 1041 ? 11.269 12.621 -3.607 1.00 94.12 1041 PHE A N 1
ATOM 8363 C CA . PHE A 1 1041 ? 10.462 13.663 -2.961 1.00 94.12 1041 PHE A CA 1
ATOM 8364 C C . PHE A 1 1041 ? 9.042 13.205 -2.625 1.00 94.12 1041 PHE A C 1
ATOM 8366 O O . PHE A 1 1041 ? 8.551 13.514 -1.538 1.00 94.12 1041 PHE A O 1
ATOM 8373 N N . ILE A 1 1042 ? 8.398 12.437 -3.506 1.00 93.44 1042 ILE A N 1
ATOM 8374 C CA . ILE A 1 1042 ? 7.003 11.988 -3.355 1.00 93.44 1042 ILE A CA 1
ATOM 8375 C C . ILE A 1 1042 ? 6.790 10.482 -3.595 1.00 93.44 1042 ILE A C 1
ATOM 8377 O O . ILE A 1 1042 ? 5.722 9.982 -3.261 1.00 93.44 1042 ILE A O 1
ATOM 8381 N N . GLY A 1 1043 ? 7.774 9.759 -4.138 1.00 84.62 1043 GLY A N 1
ATOM 8382 C CA . GLY A 1 1043 ? 7.678 8.340 -4.509 1.00 84.62 1043 GLY A CA 1
ATOM 8383 C C . GLY A 1 1043 ? 8.102 7.345 -3.423 1.00 84.62 1043 GLY A C 1
ATOM 8384 O O . GLY A 1 1043 ? 8.138 6.148 -3.677 1.00 84.62 1043 GLY A O 1
ATOM 8385 N N . GLY A 1 1044 ? 8.430 7.817 -2.216 1.00 86.81 1044 GLY A N 1
ATOM 8386 C CA . GLY A 1 1044 ? 8.765 6.952 -1.077 1.00 86.81 1044 GLY A CA 1
ATOM 8387 C C . GLY A 1 1044 ? 10.182 6.365 -1.088 1.00 86.81 1044 GLY A C 1
ATOM 8388 O O . GLY A 1 1044 ? 10.489 5.543 -0.232 1.00 86.81 1044 GLY A O 1
ATOM 8389 N N . ARG A 1 1045 ? 11.063 6.797 -2.002 1.00 91.81 1045 ARG A N 1
ATOM 8390 C CA . ARG A 1 1045 ? 12.462 6.331 -2.091 1.00 91.81 1045 ARG A CA 1
ATOM 8391 C C . ARG A 1 1045 ? 13.490 7.308 -1.512 1.00 91.81 1045 ARG A C 1
ATOM 8393 O O . ARG A 1 1045 ? 14.663 7.225 -1.854 1.00 91.81 1045 ARG A O 1
ATOM 8400 N N . SER A 1 1046 ? 13.070 8.241 -0.660 1.00 93.69 1046 SER A N 1
ATOM 8401 C CA . SER A 1 1046 ? 13.981 9.204 -0.026 1.00 93.69 1046 SER A CA 1
ATOM 8402 C C . SER A 1 1046 ? 15.037 8.511 0.828 1.00 93.69 1046 SER A C 1
ATOM 8404 O O . SER A 1 1046 ? 14.677 7.717 1.698 1.00 93.69 1046 SER A O 1
ATOM 8406 N N . CYS A 1 1047 ? 16.304 8.852 0.612 1.00 94.06 1047 CYS A N 1
ATOM 8407 C CA . CYS A 1 1047 ? 17.475 8.195 1.199 1.00 94.06 1047 CYS A CA 1
ATOM 8408 C C . CYS A 1 1047 ? 17.553 6.680 0.921 1.00 94.06 1047 CYS A C 1
ATOM 8410 O O . CYS A 1 1047 ? 18.249 5.960 1.633 1.00 94.06 1047 CYS A O 1
ATOM 8412 N N . LEU A 1 1048 ? 16.840 6.187 -0.097 1.00 94.88 1048 LEU A N 1
ATOM 8413 C CA . LEU A 1 1048 ? 16.774 4.775 -0.501 1.00 94.88 1048 LEU A CA 1
ATOM 8414 C C . LEU A 1 1048 ? 17.027 4.601 -2.003 1.00 94.88 1048 LEU A C 1
ATOM 8416 O O . LEU A 1 1048 ? 16.855 3.502 -2.536 1.00 94.88 1048 LEU A O 1
ATOM 8420 N N . TYR A 1 1049 ? 17.432 5.649 -2.724 1.00 94.62 1049 TYR A N 1
ATOM 8421 C CA . TYR A 1 1049 ? 17.714 5.501 -4.151 1.00 94.62 1049 TYR A CA 1
ATOM 8422 C C . TYR A 1 1049 ? 18.895 4.538 -4.401 1.00 94.62 1049 TYR A C 1
ATOM 8424 O O . TYR A 1 1049 ? 18.833 3.725 -5.323 1.00 94.62 1049 TYR A O 1
ATOM 8432 N N . TYR A 1 1050 ? 19.883 4.510 -3.493 1.00 94.62 1050 TYR A N 1
ATOM 8433 C CA . TYR A 1 1050 ? 21.039 3.596 -3.529 1.00 94.62 1050 TYR A CA 1
ATOM 8434 C C . TYR A 1 1050 ? 20.682 2.102 -3.442 1.00 94.62 1050 TYR A C 1
ATOM 8436 O O . TYR A 1 1050 ? 21.478 1.261 -3.865 1.00 94.62 1050 TYR A O 1
ATOM 8444 N N . ALA A 1 1051 ? 19.505 1.764 -2.898 1.00 94.88 1051 ALA A N 1
ATOM 8445 C CA . ALA A 1 1051 ? 19.057 0.390 -2.657 1.00 94.88 1051 ALA A CA 1
ATOM 8446 C C . ALA A 1 1051 ? 19.083 -0.477 -3.928 1.00 94.88 1051 ALA A C 1
ATOM 8448 O O . ALA A 1 1051 ? 19.285 -1.687 -3.868 1.00 94.88 1051 ALA A O 1
ATOM 8449 N N . GLU A 1 1052 ? 18.898 0.154 -5.085 1.00 92.94 1052 GLU A N 1
ATOM 8450 C CA . GLU A 1 1052 ? 18.895 -0.501 -6.387 1.00 92.94 1052 GLU A CA 1
ATOM 8451 C C . GLU A 1 1052 ? 20.277 -1.064 -6.748 1.00 92.94 1052 GLU A C 1
ATOM 8453 O O . GLU A 1 1052 ? 20.437 -2.270 -6.951 1.00 92.94 1052 GLU A O 1
ATOM 8458 N N . ILE A 1 1053 ? 21.292 -0.200 -6.741 1.00 93.06 1053 ILE A N 1
ATOM 8459 C CA . ILE A 1 1053 ? 22.692 -0.569 -6.956 1.00 93.06 1053 ILE A CA 1
ATOM 8460 C C . ILE A 1 1053 ? 23.177 -1.524 -5.869 1.00 93.06 1053 ILE A C 1
ATOM 8462 O O . ILE A 1 1053 ? 23.876 -2.493 -6.168 1.00 93.06 1053 ILE A O 1
ATOM 8466 N N . TRP A 1 1054 ? 22.804 -1.264 -4.615 1.00 94.69 1054 TRP A N 1
ATOM 8467 C CA . TRP A 1 1054 ? 23.150 -2.127 -3.491 1.00 94.69 1054 TRP A CA 1
ATOM 8468 C C . TRP A 1 1054 ? 22.653 -3.554 -3.731 1.00 94.69 1054 TRP A C 1
ATOM 8470 O O . TRP A 1 1054 ? 23.444 -4.496 -3.708 1.00 94.69 1054 TRP A O 1
ATOM 8480 N N . GLY A 1 1055 ? 21.372 -3.712 -4.072 1.00 95.12 1055 GLY A N 1
ATOM 8481 C CA . GLY A 1 1055 ? 20.781 -5.004 -4.407 1.00 95.12 1055 GLY A CA 1
ATOM 8482 C C . GLY A 1 1055 ? 21.494 -5.697 -5.571 1.00 95.12 1055 GLY A C 1
ATOM 8483 O O . GLY A 1 1055 ? 21.831 -6.874 -5.448 1.00 95.12 1055 GLY A O 1
ATOM 8484 N N . LYS A 1 1056 ? 21.791 -4.977 -6.665 1.00 94.44 1056 LYS A N 1
ATOM 8485 C CA . LYS A 1 1056 ? 22.545 -5.513 -7.820 1.00 94.44 1056 LYS A CA 1
ATOM 8486 C C . LYS A 1 1056 ? 23.943 -5.998 -7.422 1.00 94.44 1056 LYS A C 1
ATOM 8488 O O . LYS A 1 1056 ? 24.370 -7.064 -7.863 1.00 94.44 1056 LYS A O 1
ATOM 8493 N N . MET A 1 1057 ? 24.644 -5.241 -6.579 1.00 94.75 1057 MET A N 1
ATOM 8494 C CA . MET A 1 1057 ? 25.988 -5.573 -6.104 1.00 94.75 1057 MET A CA 1
ATOM 8495 C C . MET A 1 1057 ? 25.989 -6.859 -5.274 1.00 94.75 1057 MET A C 1
ATOM 8497 O O . MET A 1 1057 ? 26.746 -7.785 -5.565 1.00 94.75 1057 MET A O 1
ATOM 8501 N N . ILE A 1 1058 ? 25.121 -6.926 -4.262 1.00 96.31 1058 ILE A N 1
ATOM 8502 C CA . ILE A 1 1058 ? 24.998 -8.098 -3.391 1.00 96.31 1058 ILE A CA 1
ATOM 8503 C C . ILE A 1 1058 ? 24.559 -9.326 -4.199 1.00 96.31 1058 ILE A C 1
ATOM 8505 O O . ILE A 1 1058 ? 25.099 -10.417 -4.018 1.00 96.31 1058 ILE A O 1
ATOM 8509 N N . ALA A 1 1059 ? 23.621 -9.143 -5.131 1.00 97.31 1059 ALA A N 1
ATOM 8510 C CA . ALA A 1 1059 ? 23.132 -10.203 -6.000 1.00 97.31 1059 ALA A CA 1
ATOM 8511 C C . ALA A 1 1059 ? 24.199 -10.748 -6.955 1.00 97.31 1059 ALA A C 1
ATOM 8513 O O . ALA A 1 1059 ? 24.276 -11.958 -7.151 1.00 97.31 1059 ALA A O 1
ATOM 8514 N N . ALA A 1 1060 ? 25.041 -9.888 -7.534 1.00 96.31 1060 ALA A N 1
ATOM 8515 C CA . ALA A 1 1060 ? 26.149 -10.328 -8.380 1.00 96.31 1060 ALA A CA 1
ATOM 8516 C C . ALA A 1 1060 ? 27.155 -11.183 -7.592 1.00 96.31 1060 ALA A C 1
ATOM 8518 O O . ALA A 1 1060 ? 27.673 -12.173 -8.114 1.00 96.31 1060 ALA A O 1
ATOM 8519 N N . ASP A 1 1061 ? 27.398 -10.838 -6.325 1.00 97.25 1061 ASP A N 1
ATOM 8520 C CA . ASP A 1 1061 ? 28.261 -11.623 -5.448 1.00 97.25 1061 ASP A CA 1
ATOM 8521 C C . ASP A 1 1061 ? 27.630 -12.970 -5.072 1.00 97.25 1061 ASP A C 1
ATOM 8523 O O . ASP A 1 1061 ? 28.266 -14.013 -5.220 1.00 97.25 1061 ASP A O 1
ATOM 8527 N N . ALA A 1 1062 ? 26.350 -12.988 -4.696 1.00 97.69 1062 ALA A N 1
ATOM 8528 C CA . ALA A 1 1062 ? 25.625 -14.235 -4.452 1.00 97.69 1062 ALA A CA 1
ATOM 8529 C C . ALA A 1 1062 ? 25.584 -15.132 -5.708 1.00 97.69 1062 ALA A C 1
ATOM 8531 O O . ALA A 1 1062 ? 25.836 -16.337 -5.633 1.00 97.69 1062 ALA A O 1
ATOM 8532 N N . ALA A 1 1063 ? 25.356 -14.550 -6.888 1.00 97.56 1063 ALA A N 1
ATOM 8533 C CA . ALA A 1 1063 ? 25.354 -15.270 -8.159 1.00 97.56 1063 ALA A CA 1
ATOM 8534 C C . ALA A 1 1063 ? 26.731 -15.859 -8.508 1.00 97.56 1063 ALA A C 1
ATOM 8536 O O . ALA A 1 1063 ? 26.798 -16.867 -9.212 1.00 97.56 1063 ALA A O 1
ATOM 8537 N N . SER A 1 1064 ? 27.831 -15.291 -7.999 1.00 97.00 1064 SER A N 1
ATOM 8538 C CA . SER A 1 1064 ? 29.177 -15.831 -8.233 1.00 97.00 1064 SER A CA 1
ATOM 8539 C C . SER A 1 1064 ? 29.349 -17.253 -7.684 1.00 97.00 1064 SER A C 1
ATOM 8541 O O . SER A 1 1064 ? 30.045 -18.059 -8.300 1.00 97.00 1064 SER A O 1
ATOM 8543 N N . ALA A 1 1065 ? 28.655 -17.601 -6.593 1.00 97.06 1065 ALA A N 1
ATOM 8544 C CA . ALA A 1 1065 ? 28.674 -18.953 -6.036 1.00 97.06 1065 ALA A CA 1
ATOM 8545 C C . ALA A 1 1065 ? 28.019 -19.977 -6.976 1.00 97.06 1065 ALA A C 1
ATOM 8547 O O . ALA A 1 1065 ? 28.518 -21.091 -7.110 1.00 97.06 1065 ALA A O 1
ATOM 8548 N N . PHE A 1 1066 ? 26.935 -19.591 -7.654 1.00 97.25 1066 PHE A N 1
ATOM 8549 C CA . PHE A 1 1066 ? 26.299 -20.423 -8.676 1.00 97.25 1066 PHE A CA 1
ATOM 8550 C C . PHE A 1 1066 ? 27.175 -20.536 -9.919 1.00 97.25 1066 PHE A C 1
ATOM 8552 O O . PHE A 1 1066 ? 27.397 -21.639 -10.404 1.00 97.25 1066 PHE A O 1
ATOM 8559 N N . LYS A 1 1067 ? 27.723 -19.411 -10.400 1.00 95.19 1067 LYS A N 1
ATOM 8560 C CA . LYS A 1 1067 ? 28.608 -19.378 -11.576 1.00 95.19 1067 LYS A CA 1
ATOM 8561 C C . LYS A 1 1067 ? 29.839 -20.268 -11.390 1.00 95.19 1067 LYS A C 1
ATOM 8563 O O . LYS A 1 1067 ? 30.227 -20.963 -12.318 1.00 95.19 1067 LYS A O 1
ATOM 8568 N N . ALA A 1 1068 ? 30.404 -20.311 -10.183 1.00 95.38 1068 ALA A N 1
ATOM 8569 C CA . ALA A 1 1068 ? 31.519 -21.197 -9.843 1.00 95.38 1068 ALA A CA 1
ATOM 8570 C C . ALA A 1 1068 ? 31.149 -22.695 -9.805 1.00 95.38 1068 ALA A C 1
ATOM 8572 O O . ALA A 1 1068 ? 32.043 -23.538 -9.830 1.00 95.38 1068 ALA A O 1
ATOM 8573 N N . ALA A 1 1069 ? 29.858 -23.024 -9.715 1.00 96.00 1069 ALA A N 1
ATOM 8574 C CA . ALA A 1 1069 ? 29.342 -24.391 -9.715 1.00 96.00 1069 ALA A CA 1
ATOM 8575 C C . ALA A 1 1069 ? 28.803 -24.837 -11.088 1.00 96.00 1069 ALA A C 1
ATOM 8577 O O . ALA A 1 1069 ? 28.428 -25.998 -11.239 1.00 96.00 1069 ALA A O 1
ATOM 8578 N N . LEU A 1 1070 ? 28.754 -23.947 -12.087 1.00 94.19 1070 LEU A N 1
ATOM 8579 C CA . LEU A 1 1070 ? 28.340 -24.313 -13.442 1.00 94.19 1070 LEU A CA 1
ATOM 8580 C C . LEU A 1 1070 ? 29.281 -25.376 -14.030 1.00 94.19 1070 LEU A C 1
ATOM 8582 O O . LEU A 1 1070 ? 30.483 -25.382 -13.767 1.00 94.19 1070 LEU A O 1
ATOM 8586 N N . GLY A 1 1071 ? 28.706 -26.303 -14.798 1.00 90.25 1071 GLY A N 1
ATOM 8587 C CA . GLY A 1 1071 ? 29.401 -27.486 -15.316 1.00 90.25 1071 GLY A CA 1
ATOM 8588 C C . GLY A 1 1071 ? 29.462 -28.678 -14.347 1.00 90.25 1071 GLY A C 1
ATOM 8589 O O . GLY A 1 1071 ? 29.909 -29.749 -14.749 1.00 90.25 1071 GLY A O 1
ATOM 8590 N N . ASP A 1 1072 ? 28.987 -28.531 -13.104 1.00 95.12 1072 ASP A N 1
ATOM 8591 C CA . ASP A 1 1072 ? 28.905 -29.599 -12.100 1.00 95.12 1072 ASP A CA 1
ATOM 8592 C C . ASP A 1 1072 ? 27.498 -29.619 -11.472 1.00 95.12 1072 ASP A C 1
ATOM 8594 O O . ASP A 1 1072 ? 27.171 -28.804 -10.607 1.00 95.12 1072 ASP A O 1
ATOM 8598 N N . GLU A 1 1073 ? 26.637 -30.533 -11.936 1.00 91.81 1073 GLU A N 1
ATOM 8599 C CA . GLU A 1 1073 ? 25.226 -30.577 -11.522 1.00 91.81 1073 GLU A CA 1
ATOM 8600 C C . GLU A 1 1073 ? 25.048 -30.819 -10.015 1.00 91.81 1073 GLU A C 1
ATOM 8602 O O . GLU A 1 1073 ? 24.148 -30.237 -9.405 1.00 91.81 1073 GLU A O 1
ATOM 8607 N N . GLU A 1 1074 ? 25.918 -31.621 -9.392 1.00 94.38 1074 GLU A N 1
ATOM 8608 C CA . GLU A 1 1074 ? 25.851 -31.906 -7.956 1.00 94.38 1074 GLU A CA 1
ATOM 8609 C C . GLU A 1 1074 ? 26.201 -30.656 -7.143 1.00 94.38 1074 GLU A C 1
ATOM 8611 O O . GLU A 1 1074 ? 25.451 -30.258 -6.245 1.00 94.38 1074 GLU A O 1
ATOM 8616 N N . LYS A 1 1075 ? 27.298 -29.970 -7.492 1.00 95.94 1075 LYS A N 1
ATOM 8617 C CA . LYS A 1 1075 ? 27.660 -28.706 -6.832 1.00 95.94 1075 LYS A CA 1
ATOM 8618 C C . LYS A 1 1075 ? 26.607 -27.631 -7.047 1.00 95.94 1075 LYS A C 1
ATOM 8620 O O . LYS A 1 1075 ? 26.306 -26.889 -6.109 1.00 95.94 1075 LYS A O 1
ATOM 8625 N N . LEU A 1 1076 ? 26.045 -27.538 -8.251 1.00 95.06 1076 LEU A N 1
ATOM 8626 C CA . LEU A 1 1076 ? 25.017 -26.554 -8.567 1.00 95.06 1076 LEU A CA 1
ATOM 8627 C C . LEU A 1 1076 ? 23.754 -26.785 -7.726 1.00 95.06 1076 LEU A C 1
ATOM 8629 O O . LEU A 1 1076 ? 23.222 -25.829 -7.161 1.00 95.06 1076 LEU A O 1
ATOM 8633 N N . ALA A 1 1077 ? 23.328 -28.042 -7.567 1.00 94.50 1077 ALA A N 1
ATOM 8634 C CA . ALA A 1 1077 ? 22.221 -28.407 -6.687 1.00 94.50 1077 ALA A CA 1
ATOM 8635 C C . ALA A 1 1077 ? 22.524 -28.079 -5.214 1.00 94.50 1077 ALA A C 1
ATOM 8637 O O . ALA A 1 1077 ? 21.679 -27.506 -4.529 1.00 94.50 1077 ALA A O 1
ATOM 8638 N N . ILE A 1 1078 ? 23.740 -28.351 -4.721 1.00 96.81 1078 ILE A N 1
ATOM 8639 C CA . ILE A 1 1078 ? 24.150 -27.996 -3.347 1.00 96.81 1078 ILE A CA 1
ATOM 8640 C C . ILE A 1 1078 ? 24.069 -26.480 -3.118 1.00 96.81 1078 ILE A C 1
ATOM 8642 O O . ILE A 1 1078 ? 23.524 -26.031 -2.105 1.00 96.81 1078 ILE A O 1
ATOM 8646 N N . VAL A 1 1079 ? 24.592 -25.678 -4.051 1.00 97.94 1079 VAL A N 1
ATOM 8647 C CA . VAL A 1 1079 ? 24.526 -24.211 -3.963 1.00 97.94 1079 VAL A CA 1
ATOM 8648 C C . VAL A 1 1079 ? 23.075 -23.734 -4.028 1.00 97.94 1079 VAL A C 1
ATOM 8650 O O . VAL A 1 1079 ? 22.680 -22.897 -3.216 1.00 97.94 1079 VAL A O 1
ATOM 8653 N N . GLY A 1 1080 ? 22.267 -24.295 -4.929 1.00 97.50 1080 GLY A N 1
ATOM 8654 C CA . GLY A 1 1080 ? 20.847 -23.978 -5.048 1.00 97.50 1080 GLY A CA 1
ATOM 8655 C C . GLY A 1 1080 ? 20.057 -24.293 -3.777 1.00 97.50 1080 GLY A C 1
ATOM 8656 O O . GLY A 1 1080 ? 19.319 -23.434 -3.292 1.00 97.50 1080 GLY A O 1
ATOM 8657 N N . ARG A 1 1081 ? 20.280 -25.455 -3.153 1.00 96.69 1081 ARG A N 1
ATOM 8658 C CA . ARG A 1 1081 ? 19.649 -25.827 -1.875 1.00 96.69 1081 ARG A CA 1
ATOM 8659 C C . ARG A 1 1081 ? 20.075 -24.903 -0.742 1.00 96.69 1081 ARG A C 1
ATOM 8661 O O . ARG A 1 1081 ? 19.225 -24.417 -0.005 1.00 96.69 1081 ARG A O 1
ATOM 8668 N N . ARG A 1 1082 ? 21.361 -24.548 -0.671 1.00 97.56 1082 ARG A N 1
ATOM 8669 C CA . ARG A 1 1082 ? 21.856 -23.562 0.301 1.00 97.56 1082 ARG A CA 1
ATOM 8670 C C . ARG A 1 1082 ? 21.230 -22.183 0.098 1.00 97.56 1082 ARG A C 1
ATOM 8672 O O . ARG A 1 1082 ? 20.895 -21.526 1.080 1.00 97.56 1082 ARG A O 1
ATOM 8679 N N . PHE A 1 1083 ? 21.054 -21.740 -1.146 1.00 97.88 1083 PHE A N 1
ATOM 8680 C CA . PHE A 1 1083 ? 20.365 -20.485 -1.457 1.00 97.88 1083 PHE A CA 1
ATOM 8681 C C . PHE A 1 1083 ? 18.889 -20.546 -1.054 1.00 97.88 1083 PHE A C 1
ATOM 8683 O O . PHE A 1 1083 ? 18.382 -19.617 -0.431 1.00 97.88 1083 PHE A O 1
ATOM 8690 N N . ARG A 1 1084 ? 18.211 -21.662 -1.340 1.00 96.44 1084 ARG A N 1
ATOM 8691 C CA . ARG A 1 1084 ? 16.828 -21.897 -0.918 1.00 96.44 1084 ARG A CA 1
ATOM 8692 C C . ARG A 1 1084 ? 16.689 -21.819 0.601 1.00 96.44 1084 ARG A C 1
ATOM 8694 O O . ARG A 1 1084 ? 15.875 -21.044 1.089 1.00 96.44 1084 ARG A O 1
ATOM 8701 N N . ASP A 1 1085 ? 17.487 -22.587 1.335 1.00 95.38 1085 ASP A N 1
ATOM 8702 C CA . ASP A 1 1085 ? 17.390 -22.692 2.796 1.00 95.38 1085 ASP A CA 1
ATOM 8703 C C . ASP A 1 1085 ? 17.835 -21.418 3.531 1.00 95.38 1085 ASP A C 1
ATOM 8705 O O . ASP A 1 1085 ? 17.539 -21.257 4.713 1.00 95.38 1085 ASP A O 1
ATOM 8709 N N . SER A 1 1086 ? 18.499 -20.494 2.831 1.00 95.31 1086 SER A N 1
ATOM 8710 C CA . SER A 1 1086 ? 18.812 -19.152 3.329 1.00 95.31 1086 SER A CA 1
ATOM 8711 C C . SER A 1 1086 ? 17.828 -18.115 2.773 1.00 95.31 1086 SER A C 1
ATOM 8713 O O . SER A 1 1086 ? 16.823 -17.806 3.408 1.00 95.31 1086 SER A O 1
ATOM 8715 N N . TYR A 1 1087 ? 18.075 -17.597 1.573 1.00 95.06 1087 TYR A N 1
ATOM 8716 C CA . TYR A 1 1087 ? 17.348 -16.477 0.976 1.00 95.06 1087 TYR A CA 1
ATOM 8717 C C . TYR A 1 1087 ? 15.849 -16.703 0.767 1.00 95.06 1087 TYR A C 1
ATOM 8719 O O . TYR A 1 1087 ? 15.068 -15.777 0.983 1.00 95.06 1087 TYR A O 1
ATOM 8727 N N . LEU A 1 1088 ? 15.445 -17.897 0.323 1.00 94.88 1088 LEU A N 1
ATOM 8728 C CA . LEU A 1 1088 ? 14.038 -18.176 0.007 1.00 94.88 1088 LEU A CA 1
ATOM 8729 C C . LEU A 1 1088 ? 13.245 -18.605 1.247 1.00 94.88 1088 LEU A C 1
ATOM 8731 O O . LEU A 1 1088 ? 12.064 -18.296 1.350 1.00 94.88 1088 LEU A O 1
ATOM 8735 N N . ALA A 1 1089 ? 13.890 -19.288 2.196 1.00 93.25 1089 ALA A N 1
ATOM 8736 C CA . ALA A 1 1089 ? 13.232 -19.848 3.371 1.00 93.25 1089 ALA A CA 1
ATOM 8737 C C . ALA A 1 1089 ? 13.183 -18.895 4.574 1.00 93.25 1089 ALA A C 1
ATOM 8739 O O . ALA A 1 1089 ? 12.223 -18.945 5.340 1.00 93.25 1089 ALA A O 1
ATOM 8740 N N . MET A 1 1090 ? 14.185 -18.039 4.783 1.00 91.38 1090 MET A N 1
ATOM 8741 C CA . MET A 1 1090 ? 14.270 -17.246 6.020 1.00 91.38 1090 MET A CA 1
ATOM 8742 C C . MET A 1 1090 ? 13.351 -16.013 6.025 1.00 91.38 1090 MET A C 1
ATOM 8744 O O . MET A 1 1090 ? 13.047 -15.491 7.099 1.00 91.38 1090 MET A O 1
ATOM 8748 N N . GLY A 1 1091 ? 12.875 -15.560 4.858 1.00 86.25 1091 GLY A N 1
ATOM 8749 C CA . GLY A 1 1091 ? 12.032 -14.365 4.739 1.00 86.25 1091 GLY A CA 1
ATOM 8750 C C . GLY A 1 1091 ? 12.668 -13.149 5.422 1.00 86.25 1091 GLY A C 1
ATOM 8751 O O . GLY A 1 1091 ? 13.881 -12.954 5.365 1.00 86.25 1091 GLY A O 1
ATOM 8752 N N . ALA A 1 1092 ? 11.855 -12.368 6.130 1.00 91.06 1092 ALA A N 1
ATOM 8753 C CA . ALA A 1 1092 ? 12.322 -11.284 6.987 1.00 91.06 1092 ALA A CA 1
ATOM 8754 C C . ALA A 1 1092 ? 12.558 -11.733 8.441 1.00 91.06 1092 ALA A C 1
ATOM 8756 O O . ALA A 1 1092 ? 12.664 -10.881 9.318 1.00 91.06 1092 ALA A O 1
ATOM 8757 N N . ALA A 1 1093 ? 12.617 -13.038 8.733 1.00 92.12 1093 ALA A N 1
ATOM 8758 C CA . ALA A 1 1093 ? 12.810 -13.541 10.096 1.00 92.12 1093 ALA A CA 1
ATOM 8759 C C . ALA A 1 1093 ? 14.266 -13.510 10.578 1.00 92.12 1093 ALA A C 1
ATOM 8761 O O . ALA A 1 1093 ? 14.505 -13.580 11.781 1.00 92.12 1093 ALA A O 1
ATOM 8762 N N . VAL A 1 1094 ? 15.214 -13.356 9.654 1.00 91.69 1094 VAL A N 1
ATOM 8763 C CA . VAL A 1 1094 ? 16.658 -13.291 9.906 1.00 91.69 1094 VAL A CA 1
ATOM 8764 C C . VAL A 1 1094 ? 17.202 -12.013 9.271 1.00 91.69 1094 VAL A C 1
ATOM 8766 O O . VAL A 1 1094 ? 16.708 -11.571 8.233 1.00 91.69 1094 VAL A O 1
ATOM 8769 N N . ASP A 1 1095 ? 18.212 -11.400 9.889 1.00 91.00 1095 ASP A N 1
ATOM 8770 C CA . ASP A 1 1095 ? 18.876 -10.218 9.327 1.00 91.00 1095 ASP A CA 1
ATOM 8771 C C . ASP A 1 1095 ? 19.500 -10.525 7.946 1.00 91.00 1095 ASP A C 1
ATOM 8773 O O . ASP A 1 1095 ? 20.235 -11.512 7.824 1.00 91.00 1095 ASP A O 1
ATOM 8777 N N . PRO A 1 1096 ? 19.284 -9.701 6.899 1.00 93.50 1096 PRO A N 1
ATOM 8778 C CA . PRO A 1 1096 ? 19.800 -9.983 5.558 1.00 93.50 1096 PRO A CA 1
ATOM 8779 C C . PRO A 1 1096 ? 21.323 -10.138 5.471 1.00 93.50 1096 PRO A C 1
ATOM 8781 O O . PRO A 1 1096 ? 21.812 -10.869 4.606 1.00 93.50 1096 PRO A O 1
ATOM 8784 N N . LYS A 1 1097 ? 22.104 -9.505 6.361 1.00 92.38 1097 LYS A N 1
ATOM 8785 C CA . LYS A 1 1097 ? 23.560 -9.729 6.437 1.00 92.38 1097 LYS A CA 1
ATOM 8786 C C . LYS A 1 1097 ? 23.856 -11.137 6.925 1.00 92.38 1097 LYS A C 1
ATOM 8788 O O . LYS A 1 1097 ? 24.761 -11.786 6.407 1.00 92.38 1097 LYS A O 1
ATOM 8793 N N . THR A 1 1098 ? 23.103 -11.610 7.913 1.00 93.31 1098 THR A N 1
ATOM 8794 C CA . THR A 1 1098 ? 23.202 -12.982 8.418 1.00 93.31 1098 THR A CA 1
ATOM 8795 C C . THR A 1 1098 ? 22.770 -13.983 7.351 1.00 93.31 1098 THR A C 1
ATOM 8797 O O . THR A 1 1098 ? 23.473 -14.974 7.151 1.00 93.31 1098 THR A O 1
ATOM 8800 N N . VAL A 1 1099 ? 21.704 -13.699 6.592 1.00 95.25 1099 VAL A N 1
ATOM 8801 C CA . VAL A 1 1099 ? 21.294 -14.516 5.433 1.00 95.25 1099 VAL A CA 1
ATOM 8802 C C . VAL A 1 1099 ? 22.430 -14.604 4.408 1.00 95.25 1099 VAL A C 1
ATOM 8804 O O . VAL A 1 1099 ? 22.835 -15.706 4.032 1.00 95.25 1099 VAL A O 1
ATOM 8807 N N . PHE A 1 1100 ? 23.020 -13.465 4.022 1.00 96.25 1100 PHE A N 1
ATOM 8808 C CA . PHE A 1 1100 ? 24.144 -13.433 3.082 1.00 96.25 1100 PHE A CA 1
ATOM 8809 C C . PHE A 1 1100 ? 25.341 -14.244 3.595 1.00 96.25 1100 PHE A C 1
ATOM 8811 O O . PHE A 1 1100 ? 25.882 -15.075 2.867 1.00 96.25 1100 PHE A O 1
ATOM 8818 N N . ARG A 1 1101 ? 25.749 -14.051 4.856 1.00 95.50 1101 ARG A N 1
ATOM 8819 C CA . ARG A 1 1101 ? 26.872 -14.790 5.462 1.00 95.50 1101 ARG A CA 1
ATOM 8820 C C . ARG A 1 1101 ? 26.595 -16.281 5.569 1.00 95.50 1101 ARG A C 1
ATOM 8822 O O . ARG A 1 1101 ? 27.509 -17.069 5.364 1.00 95.50 1101 ARG A O 1
ATOM 8829 N N . THR A 1 1102 ? 25.357 -16.671 5.852 1.00 95.06 1102 THR A N 1
ATOM 8830 C CA . THR A 1 1102 ? 24.952 -18.083 5.882 1.00 95.06 1102 THR A CA 1
ATOM 8831 C C . THR A 1 1102 ? 25.099 -18.714 4.499 1.00 95.06 1102 THR A C 1
ATOM 8833 O O . THR A 1 1102 ? 25.564 -19.846 4.376 1.00 95.06 1102 THR A O 1
ATOM 8836 N N . PHE A 1 1103 ? 24.771 -17.968 3.442 1.00 97.50 1103 PHE A N 1
ATOM 8837 C CA . PHE A 1 1103 ? 24.912 -18.440 2.070 1.00 97.50 1103 PHE A CA 1
ATOM 8838 C C . PHE A 1 1103 ? 26.366 -18.433 1.559 1.00 97.50 1103 PHE A C 1
ATOM 8840 O O . PHE A 1 1103 ? 26.797 -19.400 0.929 1.00 97.50 1103 PHE A O 1
ATOM 8847 N N . MET A 1 1104 ? 27.125 -17.363 1.812 1.00 96.69 1104 MET A N 1
ATOM 8848 C CA . MET A 1 1104 ? 28.459 -17.142 1.228 1.00 96.69 1104 MET A CA 1
ATOM 8849 C C . MET A 1 1104 ? 29.626 -17.529 2.140 1.00 96.69 1104 MET A C 1
ATOM 8851 O O . MET A 1 1104 ? 30.744 -17.695 1.659 1.00 96.69 1104 MET A O 1
ATOM 8855 N N . GLY A 1 1105 ? 29.407 -17.632 3.450 1.00 95.00 1105 GLY A N 1
ATOM 8856 C CA . GLY A 1 1105 ? 30.454 -17.852 4.454 1.00 95.00 1105 GLY A CA 1
ATOM 8857 C C . GLY A 1 1105 ? 31.349 -16.635 4.727 1.00 95.00 1105 GLY A C 1
ATOM 8858 O O . GLY A 1 1105 ? 32.352 -16.764 5.424 1.00 95.00 1105 GLY A O 1
ATOM 8859 N N . ARG A 1 1106 ? 31.021 -15.461 4.171 1.00 95.19 1106 ARG A N 1
ATOM 8860 C CA . ARG A 1 1106 ? 31.781 -14.206 4.306 1.00 95.19 1106 ARG A CA 1
ATOM 8861 C C . ARG A 1 1106 ? 30.885 -12.980 4.129 1.00 95.19 1106 ARG A C 1
ATOM 8863 O O . ARG A 1 1106 ? 29.730 -13.114 3.733 1.00 95.19 1106 ARG A O 1
ATOM 8870 N N . ASP A 1 1107 ? 31.437 -11.798 4.386 1.00 91.12 1107 ASP A N 1
ATOM 8871 C CA . ASP A 1 1107 ? 30.789 -10.528 4.051 1.00 91.12 1107 ASP A CA 1
ATOM 8872 C C . ASP A 1 1107 ? 30.729 -10.285 2.526 1.00 91.12 1107 ASP A C 1
ATOM 8874 O O . ASP A 1 1107 ? 31.531 -10.864 1.771 1.00 91.12 1107 ASP A O 1
ATOM 8878 N N . PRO A 1 1108 ? 29.784 -9.444 2.058 1.00 91.81 1108 PRO A N 1
ATOM 8879 C CA . PRO A 1 1108 ? 29.648 -9.125 0.642 1.00 91.81 1108 PRO A CA 1
ATOM 8880 C C . PRO A 1 1108 ? 30.857 -8.391 0.063 1.00 91.81 1108 PRO A C 1
ATOM 8882 O O . PRO A 1 1108 ? 31.491 -7.569 0.724 1.00 91.81 1108 PRO A O 1
ATOM 8885 N N . SER A 1 1109 ? 31.137 -8.655 -1.210 1.00 90.81 1109 SER A N 1
ATOM 8886 C CA . SER A 1 1109 ? 32.192 -8.031 -1.995 1.00 90.81 1109 SER A CA 1
ATOM 8887 C C . SER A 1 1109 ? 31.603 -7.354 -3.236 1.00 90.81 1109 SER A C 1
ATOM 8889 O O . SER A 1 1109 ? 30.824 -7.976 -3.957 1.00 90.81 1109 SER A O 1
ATOM 8891 N N . PRO A 1 1110 ? 32.005 -6.113 -3.556 1.00 90.12 1110 PRO A N 1
ATOM 8892 C CA . PRO A 1 1110 ? 31.568 -5.433 -4.775 1.00 90.12 1110 PRO A CA 1
ATOM 8893 C C . PRO A 1 1110 ? 32.276 -5.951 -6.036 1.00 90.12 1110 PRO A C 1
ATOM 8895 O O . PRO A 1 1110 ? 31.915 -5.592 -7.155 1.00 90.12 1110 PRO A O 1
ATOM 8898 N N . GLU A 1 1111 ? 33.319 -6.768 -5.883 1.00 89.75 1111 GLU A N 1
ATOM 8899 C CA . GLU A 1 1111 ? 34.190 -7.169 -6.984 1.00 89.75 1111 GLU A CA 1
ATOM 8900 C C . GLU A 1 1111 ? 33.475 -7.977 -8.088 1.00 89.75 1111 GLU A C 1
ATOM 8902 O O . GLU A 1 1111 ? 33.686 -7.638 -9.252 1.00 89.75 1111 GLU A O 1
ATOM 8907 N N . PRO A 1 1112 ? 32.582 -8.949 -7.797 1.00 92.50 1112 PRO A N 1
ATOM 8908 C CA . PRO A 1 1112 ? 31.823 -9.652 -8.838 1.00 92.50 1112 PRO A CA 1
ATOM 8909 C C . PRO A 1 1112 ? 30.906 -8.746 -9.666 1.00 92.50 1112 PRO A C 1
ATOM 8911 O O . PRO A 1 1112 ? 30.692 -9.006 -10.845 1.00 92.50 1112 PRO A O 1
ATOM 8914 N N . PHE A 1 1113 ? 30.385 -7.670 -9.071 1.00 92.31 1113 PHE A N 1
ATOM 8915 C CA . PHE A 1 1113 ? 29.591 -6.676 -9.795 1.00 92.31 1113 PHE A CA 1
ATOM 8916 C C . PHE A 1 1113 ? 30.459 -5.787 -10.690 1.00 92.31 1113 PHE A C 1
ATOM 8918 O O . PHE A 1 1113 ? 30.043 -5.403 -11.777 1.00 92.31 1113 PHE A O 1
ATOM 8925 N N . LEU A 1 1114 ? 31.669 -5.455 -10.237 1.00 88.12 1114 LEU A N 1
ATOM 8926 C CA . LEU A 1 1114 ? 32.567 -4.523 -10.922 1.00 88.12 1114 LEU A CA 1
ATOM 8927 C C . LEU A 1 1114 ? 33.438 -5.193 -11.993 1.00 88.12 1114 LEU A C 1
ATOM 8929 O O . LEU A 1 1114 ? 33.897 -4.524 -12.918 1.00 88.12 1114 LEU A O 1
ATOM 8933 N N . SER A 1 1115 ? 33.687 -6.497 -11.880 1.00 85.50 1115 SER A N 1
ATOM 8934 C CA . SER A 1 1115 ? 34.560 -7.244 -12.791 1.00 85.50 1115 SER A CA 1
ATOM 8935 C C . SER A 1 1115 ? 34.064 -7.233 -14.239 1.00 85.50 1115 SER A C 1
ATOM 8937 O O . SER A 1 1115 ? 34.890 -7.171 -15.150 1.00 85.50 1115 SER A O 1
ATOM 8939 N N . LYS A 1 1116 ? 32.742 -7.182 -14.464 1.00 81.75 1116 LYS A N 1
ATOM 8940 C CA . LYS A 1 1116 ? 32.137 -7.118 -15.808 1.00 81.75 1116 LYS A CA 1
ATOM 8941 C C . LYS A 1 1116 ? 32.494 -5.856 -16.606 1.00 81.75 1116 LYS A C 1
ATOM 8943 O O . LYS A 1 1116 ? 32.346 -5.834 -17.823 1.00 81.75 1116 LYS A O 1
ATOM 8948 N N . PHE A 1 1117 ? 33.013 -4.819 -15.944 1.00 83.06 1117 PHE A N 1
ATOM 8949 C CA . PHE A 1 1117 ? 33.437 -3.576 -16.595 1.00 83.06 1117 PHE A CA 1
ATOM 8950 C C . PHE A 1 1117 ? 34.940 -3.538 -16.926 1.00 83.06 1117 PHE A C 1
ATOM 8952 O O . PHE A 1 1117 ? 35.370 -2.679 -17.688 1.00 83.06 1117 PHE A O 1
ATOM 8959 N N . LYS A 1 1118 ? 35.761 -4.460 -16.398 1.00 67.62 1118 LYS A N 1
ATOM 8960 C CA . LYS A 1 1118 ? 37.234 -4.353 -16.446 1.00 67.62 1118 LYS A CA 1
ATOM 8961 C C . LYS A 1 1118 ? 37.885 -4.630 -17.812 1.00 67.62 1118 LYS A C 1
ATOM 8963 O O . LYS A 1 1118 ? 39.015 -4.201 -18.006 1.00 67.62 1118 LYS A O 1
ATOM 8968 N N . ASN A 1 1119 ? 37.211 -5.312 -18.746 1.00 55.88 1119 ASN A N 1
ATOM 8969 C CA . ASN A 1 1119 ? 37.835 -5.848 -19.974 1.00 55.88 1119 ASN A CA 1
ATOM 8970 C C . ASN A 1 1119 ? 37.133 -5.466 -21.298 1.00 55.88 1119 ASN A C 1
ATOM 8972 O O . ASN A 1 1119 ? 37.346 -6.124 -22.314 1.00 55.88 1119 ASN A O 1
ATOM 8976 N N . ARG A 1 1120 ? 36.308 -4.410 -21.340 1.00 58.16 1120 ARG A N 1
ATOM 8977 C CA . ARG A 1 1120 ? 35.477 -4.127 -22.531 1.00 58.16 1120 ARG A CA 1
ATOM 8978 C C . ARG A 1 1120 ? 36.234 -3.632 -23.768 1.00 58.16 1120 ARG A C 1
ATOM 8980 O O . ARG A 1 1120 ? 35.906 -4.066 -24.867 1.00 58.16 1120 ARG A O 1
ATOM 8987 N N . LYS A 1 1121 ? 37.293 -2.824 -23.610 1.00 48.53 1121 LYS A N 1
ATOM 8988 C CA . LYS A 1 1121 ? 38.083 -2.302 -24.749 1.00 48.53 1121 LYS A CA 1
ATOM 8989 C C . LYS A 1 1121 ? 38.667 -3.398 -25.654 1.00 48.53 1121 LYS A C 1
ATOM 8991 O O . LYS A 1 1121 ? 38.796 -3.177 -26.851 1.00 48.53 1121 LYS A O 1
ATOM 8996 N N . ALA A 1 1122 ? 38.996 -4.575 -25.117 1.00 42.41 1122 ALA A N 1
ATOM 8997 C CA . ALA A 1 1122 ? 39.507 -5.687 -25.925 1.00 42.41 1122 ALA A CA 1
ATOM 8998 C C . ALA A 1 1122 ? 38.415 -6.312 -26.814 1.00 42.41 1122 ALA A C 1
ATOM 9000 O O . ALA A 1 1122 ? 38.668 -6.607 -27.975 1.00 42.41 1122 ALA A O 1
ATOM 9001 N N . ILE A 1 1123 ? 37.190 -6.431 -26.292 1.00 48.03 1123 ILE A N 1
ATOM 9002 C CA . ILE A 1 1123 ? 36.063 -7.096 -26.962 1.00 48.03 1123 ILE A CA 1
ATOM 9003 C C . ILE A 1 1123 ? 35.479 -6.220 -28.081 1.00 48.03 1123 ILE A C 1
ATOM 9005 O O . ILE A 1 1123 ? 35.132 -6.737 -29.136 1.00 48.03 1123 ILE A O 1
ATOM 9009 N N . GLU A 1 1124 ? 35.398 -4.898 -27.887 1.00 51.66 1124 GLU A N 1
ATOM 9010 C CA . GLU A 1 1124 ? 34.922 -3.963 -28.926 1.00 51.66 1124 GLU A CA 1
ATOM 9011 C C . GLU A 1 1124 ? 35.960 -3.671 -30.022 1.00 51.66 1124 GLU A C 1
ATOM 9013 O O . GLU A 1 1124 ? 35.603 -3.119 -31.055 1.00 51.66 1124 GLU A O 1
ATOM 9018 N N . THR A 1 1125 ? 37.236 -4.015 -29.802 1.00 49.44 1125 THR A N 1
ATOM 9019 C CA . THR A 1 1125 ? 38.298 -3.894 -30.820 1.00 49.44 1125 THR A CA 1
ATOM 9020 C C . THR A 1 1125 ? 38.475 -5.197 -31.618 1.00 49.44 1125 THR A C 1
ATOM 9022 O O . THR A 1 1125 ? 38.979 -5.163 -32.738 1.00 49.44 1125 THR A O 1
ATOM 9025 N N . GLU A 1 1126 ? 38.091 -6.350 -31.049 1.00 44.03 1126 GLU A N 1
ATOM 9026 C CA . GLU A 1 1126 ? 38.083 -7.658 -31.730 1.00 44.03 1126 GLU A CA 1
ATOM 9027 C C . GLU A 1 1126 ? 36.844 -7.894 -32.614 1.00 44.03 1126 GLU A C 1
ATOM 9029 O O . GLU A 1 1126 ? 36.937 -8.668 -33.569 1.00 44.03 1126 GLU A O 1
ATOM 9034 N N . LYS A 1 1127 ? 35.706 -7.263 -32.293 1.00 45.75 1127 LYS A N 1
ATOM 9035 C CA . LYS A 1 1127 ? 34.459 -7.291 -33.081 1.00 45.75 1127 LYS A CA 1
ATOM 9036 C C . LYS A 1 1127 ? 34.417 -6.141 -34.079 1.00 45.75 1127 LYS A C 1
ATOM 9038 O O . LYS A 1 1127 ? 33.949 -6.389 -35.212 1.00 45.75 1127 LYS A O 1
#

Mean predicted aligned error: 17.33 Å

Foldseek 3Di:
DDDDDDDDDDDPPPDDPDQDAPVNLVFDPLLSVLCVVVVVGGQFLQLSPQQNCVLVQAAAEGADDPQRCVLCSPLRSQLRVCLVPPDFLAEEEEEADQLLLVVSVVVNCSSCVVPPFFEQEFEPPDDPVVSLVSVVVRGRYYRYHLVRVLVCCVPRPPDANANYAEYEYEQVVNSVVSVCPVSVVVNQVRYDPNHHYYYYHNDDDPVNVVVCVSRHDPYDYDHDDDAQAADPQEAEAEAEDALVLLLLVVVVVCVVPPPFAEEEEDADQLVLLLSQQLCVLVVAQEDEFEPPDDPVSNVVSQVCCVVVVHRYYYYYLVRPPSHPRDEGQEYEHSDQDPDLSSVSVRSVSYPPPPDHHYYYYYAYPVCVVVVVNNCVSNVHDHHHDDDDVVVSVVCVVVSVVSSVVSVVVVVVLVVVVVVVVPPDDDDDDDDDDQPDLVPDDCVVQVLQVLQDFGFLPGDLVSLRSQLSVLLVQLLVLLVVLLVCLVPDPDQAELCSQVLSNQQSVQSNVLSLLSLVCLCFAQPDSSVVSSVSSCVSNVVSVLVNLQRLSSLVSLVSCQVPPDDDLLSNLVSVVSNLSNLLCVSVHDPVLNVLLVVLVVLLVVLLVLLVVLLVVLQVVQKDWDDLLFCPFQDLVLLCVQAPPPDRSNPDRGIQGPDPSNLLSSLQTGPDLVVLVVSVLSLQLGLHPVCVVVSSHSQVSLLSNLVSLQVSCVSSVHNWSLQSQLCQALCNDPQSLLVVLVVLLVQLVVLLLVLLVVLCVQVVHPDDDPSNCNHSLNVVLCVPQVCVLLVCVLLFFFPVLLVVLVQVVLCLLAVWHWAWDDPHHDSDPQKTKTFTAHPVGDTLEMEIEAAAADPSRDPDWAKDWSGAAAQSNHHQTYIYTYHHQHADPDPVATRTDDPVRSLSVLLHVQQVLLQSLAQSHGRCLGGANSRRLLQSRQRSLLSSLLCLPLVNVQSSTARRPHGDTDDSSSSCSVSCSVVRSVSQVLLVLSLVLLLLQLSIDPADDNLRHDDPDRSVVSNQSSCVSRPPHDDDPSRNSVSVVCCQSPVPCRNNSCSVVSSNQLSLQLNVQLVVCPPPSVSSNVLSNQLSVQSRHNRNSHSVQVSSCSNPVDGGDSCSVSVSSPPVVVVSVVD

Sequence (1127 aa):
MTDGEPQNSTSLEEGEEEKQTFKSLGIVDVLCEACEQLKWKAPTKIQREAIPVALQGSDVIGLAETGSGKTGAFALPILQTLLDKPQRLYALVLTPTRELAFQISEQFEALGASIGIKCAVIVGGIDMMTQSLMLAKKPHIVIATPGRLVDHLENTKGFNLRSLKYLVMDEADRILNMDFEQEVDKILKVIPRERRTLLFSATMTKKVAKLQRASLQHPVKVEVSSKYQTVDKLQQYYLFIPVKYKDVYLVYILNELAGNSFMVFCSTCANTQRVALMLRNLGLTAIPLHGQMSQSKRLGALNKFKSKNRSILIATDVASRGLDIPHVDVVLNLDIPTHSKDYIHRVGRTARAGRSGVAITFVSQYDVELYQRIEHLIGKKLPLYKTEEEEVMQLMERVTEAQRYAKMEMNETERGRKKRKNDDDDEGDDTEELPDVSDDTPENNPILRYREMPDFNIPPDKVITGTAKFSQDYEVALQEHLKNLQDSTEAPTFDSVIHPLEKARVPLYYSLYTGRQLGVGRAGKYFDAYKKTVDIAGQVEAERWYGKSLYKALQSIRNNADLSEAQSRLVDLYISEFVRNGAAMKESQKQELSIAIKKVTEEQKKYKRNLETAYSMALRKIDEGYVVGIPPQILQYMVPPGSDPRKGPWRVVPHPVVYEGILRYCRMSSLRQDTWIKMVSMAGSDMMERRSSNIHAIHGIVQNRHVLATRLGFKSYVDLVLERTMAGSMDNIVSILDMMKNKLYDIVKDDLETLREFANKPQLEPWDIEYFRNLRLEELYNLQELRYFADYFPYSTVRDNFFQLCTKLFGISFQRRNDCSTWHENVEVFDIVEEDGSVSGTIYIDPYARDDKLDHSYHEMGRDRSEVVGTTPLSYVSLRINPSYDEDKPTLMQFDDIQNFIMNVGSVLQCVLSKAPYSELSGNRYLEPDAQKIVPYTLLNVIQTPEVFQTLSGHHSTGDQIPAQLLEMMMGAQEHMESVDVLNEAFKSALDLEFYLEETRGTFIKTPESTPDQYKRLYQEFIPMPLHPKDERFCTFHDIFIGGRSCLYYAEIWGKMIAADAASAFKAALGDEEKLAIVGRRFRDSYLAMGAAVDPKTVFRTFMGRDPSPEPFLSKFKNRKAIETEK